Protein AF-A0A955X1J7-F1 (afdb_monomer_lite)

Sequence (773 aa):
MPALRDSQVYYFELGEGRWEGKLSFTILDVRGFLRAKISPREKALAVLLHALGRLPGKTVMRAEILGAPDEGDGVARVEVSVYRFGMEVSRLRGHYALDEGGHGVRIHITQRYGPHGFPWEDRPGRAVISHAGRRAQYDMKMLGEDFEGHYLVAEDRLHLDARYASAWAEVEEVMTRACPLKPTEPQARARCEALLELARDIEARCRDFDLRQDPRAVFAHVYAYFLRDLAYGLHEQGFEDPDWVVRLGKAFAQRYDAAMQTYGQGGAPWAWCEAIDLMLSGKLTVVDELLISMGVHIGHDLPRALAQVGLTTPDGRSRIADFHRVNLVLERAIDPIQDRLAERYNPIVGVVDRVLGGMDEEIARAGIRSARGRAWYDAELLRHPESGEETAKDIDARVGALCRLLLGRPRRHTLPRRLFRRAVRTLRRHPRHAAAAEAFYSRCADGAHNLTVPAWAQAALGAHTRRAANASRLLQDNLRHFLQNRPLDSLLTPGDVRRLGAAVDGEGWWANLPRAAEERPDTKVTLAALVADLPEPIRSEGLRALGVREGAALRAVDVQEALVEVLRRGFDAARARLSTAVDALDAAGLPAGAVLTILDDPNGGYDPDTRVFTAKAAAVFDVDLEAVRWMLSPDRWDDAITPVEETHWVDAPVNGGGVFYERVNLFYPYLTHHPLALENLLFGRVVHEADQARTEYALKRSLDDVLDVDEGYLLARTLAPGKTVVVLEKRLRVYRNPTLYTLLRCNPDGLSFMLAQWLQDAALTHPGGAQSS

Secondary structure (DSSP, 8-state):
-PPPPHHHIIIIIIS-EEEEEEEEEEE--HHHHHHS---HHHHHHHHHHHHHHHSSS-EEEEEEEEEETTSTT-EEEEEEEEEETTEEEEEEEEEEEEPTTSSEEEEEEEEEESSTTSPEEEEEEEEEEETTTTEEEEEEEETTEEEEEEEEE-TTSSEEEEEEE-SSEEEEEEEEESSPPPPSSHHHHHHHHHHHHHHHHHHHHHHHHHHTT-THHHHHHHHHHHHHHHHHHHHHTT-S-HHHHHHHHHHHHHHHHHHHHHTTTT-S-HHHHHHHHHHHTT-S-HHHHHHHHHHHIIIIIHHHHHHHH-SB-TTS-B-HHHHHHHHHHHHTTHHHHHHHHHHHT-TTHHHHHHHHTHHHHHHHHHHHHHHHHHHHHHHHHHHSTTTHHHHHHHHHHHHHHHHHHHT---S---HHHHHHHHHHHHT-------THHHHHHHHHH------PPPHHHHHHHHSTTTTTSSHHHHHHHHHHHHTSS--S-----HHHHHHHHHHS-STTTTTTHHHHHHH-GGGHHHHHHHHHTSPTTHHHHHHHHHT--HHHHHHHHHHHHHHHHHHHH-HHHHHHHHHHHHHHHHTTT--TTS-------TT-EE-TTT--EEEEEEEEESS-GGGGHHHH-GGGHHHH-TTEEEEEEEE-SSSS-EEEEEEEETTTTT-SS---EEEEEEEEEEEE-SSEEEEEEEEEEESSS-EEEEEEEEEEEEEETTEEEEEEEEEEEESS-HHHHHHHHH-TTHHHHHHHHHHHHHHHS-TTGGG--

Radius of gyration: 32.77 Å; chains: 1; bounding box: 76×76×95 Å

Structure (mmCIF, N/CA/C/O backbone):
data_AF-A0A955X1J7-F1
#
_entry.id   AF-A0A955X1J7-F1
#
loop_
_atom_site.group_PDB
_atom_site.id
_atom_site.type_symbol
_atom_site.label_atom_id
_atom_site.label_alt_id
_atom_site.label_comp_id
_atom_site.label_asym_id
_atom_site.label_entity_id
_atom_site.label_seq_id
_atom_site.pdbx_PDB_ins_code
_atom_site.Cartn_x
_atom_site.Cartn_y
_atom_site.Cartn_z
_atom_site.occupancy
_atom_site.B_iso_or_equiv
_atom_site.auth_seq_id
_atom_site.auth_comp_id
_atom_site.auth_asym_id
_atom_site.auth_atom_id
_atom_site.pdbx_PDB_model_num
ATOM 1 N N . MET A 1 1 ? 11.986 -32.302 -9.776 1.00 39.62 1 MET A N 1
ATOM 2 C CA . MET A 1 1 ? 11.755 -31.426 -10.943 1.00 39.62 1 MET A CA 1
ATOM 3 C C . MET A 1 1 ? 12.854 -31.689 -11.960 1.00 39.62 1 MET A C 1
ATOM 5 O O . MET A 1 1 ? 13.964 -31.966 -11.511 1.00 39.62 1 MET A O 1
ATOM 9 N N . PRO A 1 2 ? 12.573 -31.681 -13.275 1.00 52.84 2 PRO A N 1
ATOM 10 C CA . PRO A 1 2 ? 13.631 -31.723 -14.283 1.00 52.84 2 PRO A CA 1
ATOM 11 C C . PRO A 1 2 ? 14.596 -30.547 -14.075 1.00 52.84 2 PRO A C 1
ATOM 13 O O . PRO A 1 2 ? 14.189 -29.497 -13.575 1.00 52.84 2 PRO A O 1
ATOM 16 N N . ALA A 1 3 ? 15.874 -30.742 -14.405 1.00 71.62 3 ALA A N 1
ATOM 17 C CA . ALA A 1 3 ? 16.858 -29.667 -14.351 1.00 71.62 3 ALA A CA 1
ATOM 18 C C . ALA A 1 3 ? 16.418 -28.535 -15.291 1.00 71.62 3 ALA A C 1
ATOM 20 O O . ALA A 1 3 ? 16.021 -28.799 -16.428 1.00 71.62 3 ALA A O 1
ATOM 21 N N . LEU A 1 4 ? 16.453 -27.294 -14.803 1.00 78.62 4 LEU A N 1
ATOM 22 C CA . LEU A 1 4 ? 16.118 -26.135 -15.624 1.00 78.62 4 LEU A CA 1
ATOM 23 C C . LEU A 1 4 ? 17.122 -26.002 -16.768 1.00 78.62 4 LEU A C 1
ATOM 25 O O . LEU A 1 4 ? 18.322 -26.212 -16.590 1.00 78.62 4 LEU A O 1
ATOM 29 N N . ARG A 1 5 ? 16.608 -25.638 -17.941 1.00 89.75 5 ARG A N 1
ATOM 30 C CA . ARG A 1 5 ? 17.411 -25.358 -19.135 1.00 89.75 5 ARG A CA 1
ATOM 31 C C . ARG A 1 5 ? 18.196 -24.054 -18.955 1.00 89.75 5 ARG A C 1
ATOM 33 O O . ARG A 1 5 ? 17.745 -23.179 -18.222 1.00 89.75 5 ARG A O 1
ATOM 40 N N . ASP A 1 6 ? 19.310 -23.872 -19.663 1.00 90.19 6 ASP A N 1
ATOM 41 C CA . ASP A 1 6 ? 20.174 -22.682 -19.536 1.00 90.19 6 ASP A CA 1
ATOM 42 C C . ASP A 1 6 ? 19.399 -21.357 -19.653 1.00 90.19 6 ASP A C 1
ATOM 44 O O . ASP A 1 6 ? 19.567 -20.457 -18.832 1.00 90.19 6 ASP A O 1
ATOM 48 N N . SER A 1 7 ? 18.501 -21.242 -20.633 1.00 90.88 7 SER A N 1
ATOM 49 C CA . SER A 1 7 ? 17.636 -20.066 -20.812 1.00 90.88 7 SER A CA 1
ATOM 50 C C . SER A 1 7 ? 16.660 -19.845 -19.655 1.00 90.88 7 SER A C 1
ATOM 52 O O . SER A 1 7 ? 16.414 -18.704 -19.264 1.00 90.88 7 SER A O 1
ATOM 54 N N . GLN A 1 8 ? 16.151 -20.921 -19.056 1.00 90.12 8 GLN A N 1
ATOM 55 C CA . GLN A 1 8 ? 15.280 -20.851 -17.884 1.00 90.12 8 GLN A CA 1
ATOM 56 C C . GLN A 1 8 ? 16.072 -20.456 -16.636 1.00 90.12 8 GLN A C 1
ATOM 58 O O . GLN A 1 8 ? 15.604 -19.629 -15.862 1.00 90.12 8 GLN A O 1
ATOM 63 N N . VAL A 1 9 ? 17.292 -20.973 -16.462 1.00 89.81 9 VAL A N 1
ATOM 64 C CA . VAL A 1 9 ? 18.199 -20.531 -15.392 1.00 89.81 9 VAL A CA 1
ATOM 65 C C . VAL A 1 9 ? 18.497 -19.039 -15.546 1.00 89.81 9 VAL A C 1
ATOM 67 O O . VAL A 1 9 ? 18.344 -18.284 -14.584 1.00 89.81 9 VAL A O 1
ATOM 70 N N . TYR A 1 10 ? 18.826 -18.588 -16.762 1.00 90.81 10 TYR A N 1
ATOM 71 C CA . TYR A 1 10 ? 19.111 -17.180 -17.032 1.00 90.81 10 TYR A CA 1
ATOM 72 C C . TYR A 1 10 ? 17.922 -16.281 -16.698 1.00 90.81 10 TYR A C 1
ATOM 74 O O . TYR A 1 10 ? 18.112 -15.308 -15.984 1.00 90.81 10 TYR A O 1
ATOM 82 N N . TYR A 1 11 ? 16.698 -16.574 -17.151 1.00 90.38 11 TYR A N 1
ATOM 83 C CA . TYR A 1 11 ? 15.575 -15.650 -16.935 1.00 90.38 11 TYR A CA 1
ATOM 84 C C . TYR A 1 11 ? 14.778 -15.870 -15.649 1.00 90.38 11 TYR A C 1
ATOM 86 O O . TYR A 1 11 ? 14.197 -14.900 -15.176 1.00 90.38 11 TYR A O 1
ATOM 94 N N . PHE A 1 12 ? 14.725 -17.079 -15.081 1.00 87.25 12 PHE A N 1
ATOM 95 C CA . PHE A 1 12 ? 13.838 -17.410 -13.947 1.00 87.25 12 PHE A CA 1
ATOM 96 C C . PHE A 1 12 ? 14.570 -17.582 -12.611 1.00 87.25 12 PHE A C 1
ATOM 98 O O . PHE A 1 12 ? 13.942 -17.502 -11.553 1.00 87.25 12 PHE A O 1
ATOM 105 N N . GLU A 1 13 ? 15.886 -17.815 -12.635 1.00 84.44 13 GLU A N 1
ATOM 106 C CA . GLU A 1 13 ? 16.699 -17.912 -11.414 1.00 84.44 13 GLU A CA 1
ATOM 107 C C . GLU A 1 13 ? 17.696 -16.762 -11.283 1.00 84.44 13 GLU A C 1
ATOM 109 O O . GLU A 1 13 ? 17.819 -16.170 -10.211 1.00 84.44 13 GLU A O 1
ATOM 114 N N . LEU A 1 14 ? 18.414 -16.446 -12.364 1.00 87.31 14 LEU A N 1
ATOM 115 C CA . LEU A 1 14 ? 19.487 -15.456 -12.349 1.00 87.31 14 LEU A CA 1
ATOM 116 C C . LEU A 1 14 ? 19.033 -14.070 -12.785 1.00 87.31 14 LEU A C 1
ATOM 118 O O . LEU A 1 14 ? 19.571 -13.092 -12.297 1.00 87.31 14 LEU A O 1
ATOM 122 N N . GLY A 1 15 ? 18.078 -13.953 -13.694 1.00 86.62 15 GLY A N 1
ATOM 123 C CA . GLY A 1 15 ? 17.659 -12.681 -14.279 1.00 86.62 15 GLY A CA 1
ATOM 124 C C . GLY A 1 15 ? 16.410 -12.115 -13.623 1.00 86.62 15 GLY A C 1
ATOM 125 O O . GLY A 1 15 ? 16.312 -10.900 -13.475 1.00 86.62 15 GLY A O 1
ATOM 126 N N . GLU A 1 16 ? 15.477 -12.973 -13.198 1.00 86.88 16 GLU A N 1
ATOM 127 C CA . GLU A 1 16 ? 14.191 -12.542 -12.647 1.00 86.88 16 GLU A CA 1
ATOM 128 C C . GLU A 1 16 ? 14.372 -11.581 -11.472 1.00 86.88 16 GLU A C 1
ATOM 130 O O . GLU A 1 16 ? 15.171 -11.826 -10.566 1.00 86.88 16 GLU A O 1
ATOM 135 N N . GLY A 1 17 ? 13.615 -10.489 -11.492 1.00 84.00 17 GLY A N 1
ATOM 136 C CA . GLY A 1 17 ? 13.665 -9.440 -10.490 1.00 84.00 17 GLY A CA 1
ATOM 137 C C . GLY A 1 17 ? 13.997 -8.076 -11.083 1.00 84.00 17 GLY A C 1
ATOM 138 O O . GLY A 1 17 ? 13.876 -7.827 -12.285 1.00 84.00 17 GLY A O 1
ATOM 139 N N . ARG A 1 18 ? 14.375 -7.161 -10.192 1.00 86.56 18 ARG A N 1
ATOM 140 C CA . ARG A 1 18 ? 14.604 -5.751 -10.507 1.00 86.56 18 ARG A CA 1
ATOM 141 C C . ARG A 1 18 ? 16.084 -5.430 -10.502 1.00 86.56 18 ARG A C 1
ATOM 143 O O . ARG A 1 18 ? 16.823 -5.906 -9.642 1.00 86.56 18 ARG A O 1
ATOM 150 N N . TRP A 1 19 ? 16.474 -4.562 -11.418 1.00 90.19 19 TRP A N 1
ATOM 151 C CA . TRP A 1 19 ? 17.849 -4.154 -11.636 1.00 90.19 19 TRP A CA 1
ATOM 152 C C . TRP A 1 19 ? 17.915 -2.643 -11.805 1.00 90.19 19 TRP A C 1
ATOM 154 O O . TRP A 1 19 ? 17.087 -2.043 -12.492 1.00 90.19 19 TRP A O 1
ATOM 164 N N . GLU A 1 20 ? 18.920 -2.027 -11.202 1.00 91.50 20 GLU A N 1
ATOM 165 C CA . GLU A 1 20 ? 19.207 -0.607 -11.344 1.00 91.50 20 GLU A CA 1
ATOM 166 C C . GLU A 1 20 ? 20.674 -0.417 -11.707 1.00 91.50 20 GLU A C 1
ATOM 168 O O . GLU A 1 20 ? 21.547 -1.128 -11.217 1.00 91.50 20 GLU A O 1
ATOM 173 N N . GLY A 1 21 ? 20.957 0.518 -12.603 1.00 90.75 21 GLY A N 1
ATOM 174 C CA . GLY A 1 21 ? 22.282 0.640 -13.175 1.00 90.75 21 GLY A CA 1
ATOM 175 C C . GLY A 1 21 ? 22.510 1.911 -13.964 1.00 90.75 21 GLY A C 1
ATOM 176 O O . GLY A 1 21 ? 21.756 2.886 -13.890 1.00 90.75 21 GLY A O 1
ATOM 177 N N . LYS A 1 22 ? 23.586 1.887 -14.741 1.00 88.81 22 LYS A N 1
ATOM 178 C CA . LYS A 1 22 ? 23.974 2.963 -15.650 1.00 88.81 22 LYS A CA 1
ATOM 179 C C . LYS A 1 22 ? 24.057 2.418 -17.064 1.00 88.81 22 LYS A C 1
ATOM 181 O O . LYS A 1 22 ? 24.477 1.285 -17.267 1.00 88.81 22 LYS A O 1
ATOM 186 N N . LEU A 1 23 ? 23.709 3.277 -18.014 1.00 87.94 23 LEU A N 1
ATOM 187 C CA . LEU A 1 23 ? 23.855 3.027 -19.440 1.00 87.94 23 LEU A CA 1
ATOM 188 C C . LEU A 1 23 ? 24.768 4.094 -20.041 1.00 87.94 23 LEU A C 1
ATOM 190 O O . LEU A 1 23 ? 24.578 5.292 -19.793 1.00 87.94 23 LEU A O 1
ATOM 194 N N . SER A 1 24 ? 25.739 3.659 -20.838 1.00 87.06 24 SER A N 1
ATOM 195 C CA . SER A 1 24 ? 26.607 4.529 -21.626 1.00 87.06 24 SER A CA 1
ATOM 196 C C . SER A 1 24 ? 26.522 4.167 -23.108 1.00 87.06 24 SER A C 1
ATOM 198 O O . SER A 1 24 ? 26.384 3.001 -23.462 1.00 87.06 24 SER A O 1
ATOM 200 N N . PHE A 1 25 ? 26.560 5.178 -23.978 1.00 88.94 25 PHE A N 1
ATOM 201 C CA . PHE A 1 25 ? 26.533 5.004 -25.431 1.00 88.94 25 PHE A CA 1
ATOM 202 C C . PHE A 1 25 ? 27.692 5.782 -26.052 1.00 88.94 25 PHE A C 1
ATOM 204 O O . PHE A 1 25 ? 27.787 7.008 -25.903 1.00 88.94 25 PHE A O 1
ATOM 211 N N . THR A 1 26 ? 28.556 5.091 -26.788 1.00 91.00 26 THR A N 1
ATOM 212 C CA . THR A 1 26 ? 29.781 5.668 -27.339 1.00 91.00 26 THR A CA 1
ATOM 213 C C . THR A 1 26 ? 29.891 5.392 -28.832 1.00 91.00 26 THR A C 1
ATOM 215 O O . THR A 1 26 ? 29.939 4.249 -29.263 1.00 91.00 26 THR A O 1
ATOM 218 N N . ILE A 1 27 ? 29.985 6.452 -29.639 1.00 92.94 27 ILE A N 1
ATOM 219 C CA . ILE A 1 27 ? 30.435 6.361 -31.032 1.00 92.94 27 ILE A CA 1
ATOM 220 C C . ILE A 1 27 ? 31.956 6.186 -31.008 1.00 92.94 27 ILE A C 1
ATOM 222 O O . ILE A 1 27 ? 32.671 7.092 -30.572 1.00 92.94 27 ILE A O 1
ATOM 226 N N . LEU A 1 28 ? 32.427 5.021 -31.452 1.00 92.19 28 LEU A N 1
ATOM 227 C CA . LEU A 1 28 ? 33.843 4.649 -31.491 1.00 92.19 28 LEU A CA 1
ATOM 228 C C . LEU A 1 28 ? 34.497 5.051 -32.820 1.00 92.19 28 LEU A C 1
ATOM 230 O O . LEU A 1 28 ? 35.609 5.576 -32.822 1.00 92.19 28 LEU A O 1
ATOM 234 N N . ASP A 1 29 ? 33.790 4.867 -33.942 1.00 92.62 29 ASP A N 1
ATOM 235 C CA . ASP A 1 29 ? 34.255 5.261 -35.277 1.00 92.62 29 ASP A CA 1
ATOM 236 C C . ASP A 1 29 ? 33.286 6.243 -35.946 1.00 92.62 29 ASP A C 1
ATOM 238 O O . ASP A 1 29 ? 32.254 5.880 -36.513 1.00 92.62 29 ASP A O 1
ATOM 242 N N . VAL A 1 30 ? 33.666 7.522 -35.945 1.00 91.62 30 VAL A N 1
ATOM 243 C CA . VAL A 1 30 ? 32.892 8.597 -36.580 1.00 91.62 30 VAL A CA 1
ATOM 244 C C . VAL A 1 30 ? 32.798 8.411 -38.099 1.00 91.62 30 VAL A C 1
ATOM 246 O O . VAL A 1 30 ? 31.776 8.752 -38.695 1.00 91.62 30 VAL A O 1
ATOM 249 N N . ARG A 1 31 ? 33.832 7.868 -38.761 1.00 91.25 31 ARG A N 1
ATOM 250 C CA . ARG A 1 31 ? 33.811 7.677 -40.222 1.00 91.25 31 ARG A CA 1
ATOM 251 C C . ARG A 1 31 ? 32.874 6.535 -40.603 1.00 91.25 31 ARG A C 1
ATOM 253 O O . ARG A 1 31 ? 32.094 6.698 -41.544 1.00 91.25 31 ARG A O 1
ATOM 260 N N . GLY A 1 32 ? 32.926 5.426 -39.868 1.00 89.56 32 GLY A N 1
ATOM 261 C CA . GLY A 1 32 ? 31.977 4.319 -39.963 1.00 89.56 32 GLY A CA 1
ATOM 262 C C . GLY A 1 32 ? 30.541 4.782 -39.728 1.00 89.56 32 GLY A C 1
ATOM 263 O O . GLY A 1 32 ? 29.688 4.576 -40.589 1.00 89.56 32 GLY A O 1
ATOM 264 N N . PHE A 1 33 ? 30.299 5.535 -38.652 1.00 92.88 33 PHE A N 1
ATOM 265 C CA . PHE A 1 33 ? 28.988 6.108 -38.332 1.00 92.88 33 PHE A CA 1
ATOM 266 C C . PHE A 1 33 ? 28.424 6.999 -39.452 1.00 92.88 33 PHE A C 1
ATOM 268 O O . PHE A 1 33 ? 27.260 6.878 -39.843 1.00 92.88 33 PHE A O 1
ATOM 275 N N . LEU A 1 34 ? 29.242 7.887 -40.026 1.00 89.12 34 LEU A N 1
ATOM 276 C CA . LEU A 1 34 ? 28.795 8.756 -41.118 1.00 89.12 34 LEU A CA 1
ATOM 277 C C . LEU A 1 34 ? 28.423 7.958 -42.378 1.00 89.12 34 LEU A C 1
ATOM 279 O O . LEU A 1 34 ? 27.470 8.335 -43.067 1.00 89.12 34 LEU A O 1
ATOM 283 N N . ARG A 1 35 ? 29.125 6.850 -42.651 1.00 91.38 35 ARG A N 1
ATOM 284 C CA . ARG A 1 35 ? 28.871 5.943 -43.786 1.00 91.38 35 ARG A CA 1
ATOM 285 C C . ARG A 1 35 ? 27.749 4.934 -43.537 1.00 91.38 35 ARG A C 1
ATOM 287 O O . ARG A 1 35 ? 27.245 4.374 -44.510 1.00 91.38 35 ARG A O 1
ATOM 294 N N . ALA A 1 36 ? 27.355 4.716 -42.282 1.00 89.88 36 ALA A N 1
ATOM 295 C CA . ALA A 1 36 ? 26.291 3.790 -41.920 1.00 89.88 36 ALA A CA 1
ATOM 296 C C . ALA A 1 36 ? 24.996 4.122 -42.678 1.00 89.88 36 ALA A C 1
ATOM 298 O O . ALA A 1 36 ? 24.595 5.294 -42.789 1.00 89.88 36 ALA A O 1
ATOM 299 N N . LYS A 1 37 ? 24.345 3.080 -43.211 1.00 89.19 37 LYS A N 1
ATOM 300 C CA . LYS A 1 37 ? 23.103 3.166 -44.001 1.00 89.19 37 LYS A CA 1
ATOM 301 C C . LYS A 1 37 ? 21.868 3.244 -43.096 1.00 89.19 37 LYS A C 1
ATOM 303 O O . LYS A 1 37 ? 20.881 2.554 -43.319 1.00 89.19 37 LYS A O 1
ATOM 308 N N . ILE A 1 38 ? 21.945 4.104 -42.087 1.00 86.56 38 ILE A N 1
ATOM 309 C CA . ILE A 1 38 ? 20.880 4.371 -41.119 1.00 86.56 38 ILE A CA 1
ATOM 310 C C . ILE A 1 38 ? 20.239 5.731 -41.411 1.00 86.56 38 ILE A C 1
ATOM 312 O O . ILE A 1 38 ? 20.857 6.619 -42.015 1.00 86.56 38 ILE A O 1
ATOM 316 N N . SER A 1 39 ? 18.984 5.898 -41.011 1.00 85.00 39 SER A N 1
ATOM 317 C CA . SER A 1 39 ? 18.189 7.088 -41.304 1.00 85.00 39 SER A CA 1
ATOM 318 C C . SER A 1 39 ? 18.757 8.354 -40.637 1.00 85.00 39 SER A C 1
ATOM 320 O O . SER A 1 39 ? 19.413 8.279 -39.594 1.00 85.00 39 SER A O 1
ATOM 322 N N . PRO A 1 40 ? 18.469 9.560 -41.167 1.00 84.69 40 PRO A N 1
ATOM 323 C CA . PRO A 1 40 ? 18.878 10.813 -40.526 1.00 84.69 40 PRO A CA 1
ATOM 324 C C . PRO A 1 40 ? 18.380 10.946 -39.080 1.00 84.69 40 PRO A C 1
ATOM 326 O O . PRO A 1 40 ? 19.080 11.494 -38.229 1.00 84.69 40 PRO A O 1
ATOM 329 N N . ARG A 1 41 ? 17.188 10.405 -38.791 1.00 82.00 41 ARG A N 1
ATOM 330 C CA . ARG A 1 41 ? 16.612 10.354 -37.442 1.00 82.00 41 ARG A CA 1
ATOM 331 C C . ARG A 1 41 ? 17.463 9.497 -36.503 1.00 82.00 41 ARG A C 1
ATOM 333 O O . ARG A 1 41 ? 17.752 9.934 -35.393 1.00 82.00 41 ARG A O 1
ATOM 340 N N . GLU A 1 42 ? 17.886 8.316 -36.946 1.00 84.75 42 GLU A N 1
ATOM 341 C CA . GLU A 1 42 ? 18.757 7.425 -36.166 1.00 84.75 42 GLU A CA 1
ATOM 342 C C . GLU A 1 42 ? 20.142 8.036 -35.951 1.00 84.75 42 GLU A C 1
ATOM 344 O O . GLU A 1 42 ? 20.658 7.980 -34.837 1.00 84.75 42 GLU A O 1
ATOM 349 N N . LYS A 1 43 ? 20.705 8.718 -36.960 1.00 88.19 43 LYS A N 1
ATOM 350 C CA . LYS A 1 43 ? 21.965 9.465 -36.801 1.00 88.19 43 LYS A CA 1
ATOM 351 C C . LYS A 1 43 ? 21.845 10.564 -35.746 1.00 88.19 43 LYS A C 1
ATOM 353 O O . LYS A 1 43 ? 22.702 10.671 -34.872 1.00 88.19 43 LYS A O 1
ATOM 358 N N . ALA A 1 44 ? 20.776 11.359 -35.792 1.00 84.94 44 ALA A N 1
ATOM 359 C CA . ALA A 1 44 ? 20.537 12.402 -34.797 1.00 84.94 44 ALA A CA 1
ATOM 360 C C . ALA A 1 44 ? 20.397 11.818 -33.380 1.00 84.94 44 ALA A C 1
ATOM 362 O O . ALA A 1 44 ? 20.971 12.349 -32.431 1.00 84.94 44 ALA A O 1
ATOM 363 N N . LEU A 1 45 ? 19.684 10.696 -33.245 1.00 82.81 45 LEU A N 1
ATOM 364 C CA . LEU A 1 45 ? 19.511 10.002 -31.974 1.00 82.81 45 LEU A CA 1
ATOM 365 C C . LEU A 1 45 ? 20.828 9.412 -31.442 1.00 82.81 45 LEU A C 1
ATOM 367 O O . LEU A 1 45 ? 21.116 9.570 -30.259 1.00 82.81 45 LEU A O 1
ATOM 371 N N . ALA A 1 46 ? 21.653 8.802 -32.297 1.00 86.75 46 ALA A N 1
ATOM 372 C CA . ALA A 1 46 ? 22.973 8.289 -31.925 1.00 86.75 46 ALA A CA 1
ATOM 373 C C . ALA A 1 46 ? 23.888 9.405 -31.396 1.00 86.75 46 ALA A C 1
ATOM 375 O O . ALA A 1 46 ? 24.516 9.258 -30.349 1.00 86.75 46 ALA A O 1
ATOM 376 N N . VAL A 1 47 ? 23.921 10.554 -32.084 1.00 88.94 47 VAL A N 1
ATOM 377 C CA . VAL A 1 47 ? 24.684 11.734 -31.645 1.00 88.94 47 VAL A CA 1
ATOM 378 C C . VAL A 1 47 ? 24.153 12.267 -30.316 1.00 88.94 47 VAL A C 1
ATOM 380 O O . VAL A 1 47 ? 24.947 12.593 -29.435 1.00 88.94 47 VAL A O 1
ATOM 383 N N . LEU A 1 48 ? 22.829 12.324 -30.142 1.00 83.56 48 LEU A N 1
ATOM 384 C CA . LEU A 1 48 ? 22.210 12.754 -28.890 1.00 83.56 48 LEU A CA 1
ATOM 385 C C . LEU A 1 48 ? 22.592 11.829 -27.728 1.00 83.56 48 LEU A C 1
ATOM 387 O O . LEU A 1 48 ? 23.043 12.320 -26.697 1.00 83.56 48 LEU A O 1
ATOM 391 N N . LEU A 1 49 ? 22.451 10.511 -27.889 1.00 82.88 49 LEU A N 1
ATOM 392 C CA . LEU A 1 49 ? 22.817 9.528 -26.862 1.00 82.88 49 LEU A CA 1
ATOM 393 C C . LEU A 1 49 ? 24.308 9.618 -26.513 1.00 82.88 49 LEU A C 1
ATOM 395 O O . LEU A 1 49 ? 24.668 9.636 -25.336 1.00 82.88 49 LEU A O 1
ATOM 399 N N . HIS A 1 50 ? 25.162 9.781 -27.525 1.00 88.00 50 HIS A N 1
ATOM 400 C CA . HIS A 1 50 ? 26.598 9.969 -27.347 1.00 88.00 50 HIS A CA 1
ATOM 401 C C . HIS A 1 50 ? 26.950 11.252 -26.583 1.00 88.00 50 HIS A C 1
ATOM 403 O O . HIS A 1 50 ? 27.795 11.242 -25.687 1.00 88.00 50 HIS A O 1
ATOM 409 N N . ALA A 1 51 ? 26.289 12.366 -26.906 1.00 83.75 51 ALA A N 1
ATOM 410 C CA . ALA A 1 51 ? 26.473 13.634 -26.208 1.00 83.75 51 ALA A CA 1
ATOM 411 C C . ALA A 1 51 ? 25.967 13.559 -24.757 1.00 83.75 51 ALA A C 1
ATOM 413 O O . ALA A 1 51 ? 26.665 13.990 -23.839 1.00 83.75 51 ALA A O 1
ATOM 414 N N . LEU A 1 52 ? 24.790 12.961 -24.531 1.00 76.06 52 LEU A N 1
ATOM 415 C CA . LEU A 1 52 ? 24.211 12.770 -23.196 1.00 76.06 52 LEU A CA 1
ATOM 416 C C . LEU A 1 52 ? 25.089 11.897 -22.291 1.00 76.06 52 LEU A C 1
ATOM 418 O O . LEU A 1 52 ? 25.139 12.155 -21.086 1.00 76.06 52 LEU A O 1
ATOM 422 N N . GLY A 1 53 ? 25.789 10.914 -22.867 1.00 74.31 53 GLY A N 1
ATOM 423 C CA . GLY A 1 53 ? 26.765 10.077 -22.166 1.00 74.31 53 GLY A CA 1
ATOM 424 C C . GLY A 1 53 ? 28.038 10.817 -21.739 1.00 74.31 53 GLY A C 1
ATOM 425 O O . GLY A 1 53 ? 28.682 10.402 -20.782 1.00 74.31 53 GLY A O 1
ATOM 426 N N . ARG A 1 54 ? 28.392 11.933 -22.398 1.00 78.12 54 ARG A N 1
ATOM 427 C CA . ARG A 1 54 ? 29.570 12.754 -22.052 1.00 78.12 54 ARG A CA 1
ATOM 428 C C . ARG A 1 54 ? 29.285 13.914 -21.103 1.00 78.12 54 ARG A C 1
ATOM 430 O O . ARG A 1 54 ? 30.216 14.466 -20.522 1.00 78.12 54 ARG A O 1
ATOM 437 N N . LEU A 1 55 ? 28.025 14.318 -20.960 1.00 76.00 55 LEU A N 1
ATOM 438 C CA . LEU A 1 55 ? 27.651 15.386 -20.036 1.00 76.00 55 LEU A CA 1
ATOM 439 C C . LEU A 1 55 ? 27.734 14.903 -18.578 1.00 76.00 55 LEU A C 1
ATOM 441 O O . LEU A 1 55 ? 27.297 13.786 -18.294 1.00 76.00 55 LEU A O 1
ATOM 445 N N . PRO A 1 56 ? 28.195 15.742 -17.631 1.00 63.12 56 PRO A N 1
ATOM 446 C CA . PRO A 1 56 ? 28.202 15.395 -16.212 1.00 63.12 56 PRO A CA 1
ATOM 447 C C . PRO A 1 56 ? 26.780 15.163 -15.671 1.00 63.12 56 PRO A C 1
ATOM 449 O O . PRO A 1 56 ? 25.814 15.821 -16.064 1.00 63.12 56 PRO A O 1
ATOM 452 N N . GLY A 1 57 ? 26.626 14.179 -14.783 1.00 62.69 57 GLY A N 1
ATOM 453 C CA . GLY A 1 57 ? 25.361 13.804 -14.136 1.00 62.69 57 GLY A CA 1
ATOM 454 C C . GLY A 1 57 ? 25.012 12.319 -14.295 1.00 62.69 57 GLY A C 1
ATOM 455 O O . GLY A 1 57 ? 25.583 11.619 -15.124 1.00 62.69 57 GLY A O 1
ATOM 456 N N . LYS A 1 58 ? 24.073 11.825 -13.479 1.00 69.56 58 LYS A N 1
ATOM 457 C CA . LYS A 1 58 ? 23.702 10.402 -13.454 1.00 69.56 58 LYS A CA 1
ATOM 458 C C . LYS A 1 58 ? 22.723 10.071 -14.595 1.00 69.56 58 LYS A C 1
ATOM 460 O O . LYS A 1 58 ? 21.669 10.703 -14.706 1.00 69.56 58 LYS A O 1
ATOM 465 N N . THR A 1 59 ? 23.083 9.106 -15.442 1.00 82.44 59 THR A N 1
ATOM 466 C CA . THR A 1 59 ? 22.137 8.331 -16.263 1.00 82.44 59 THR A CA 1
ATOM 467 C C . THR A 1 59 ? 21.712 7.134 -15.429 1.00 82.44 59 THR A C 1
ATOM 469 O O . THR A 1 59 ? 22.578 6.376 -14.996 1.00 82.44 59 THR A O 1
ATOM 472 N N . VAL A 1 60 ? 20.414 6.992 -15.181 1.00 86.19 60 VAL A N 1
ATOM 473 C CA . VAL A 1 60 ? 19.862 5.893 -14.380 1.00 86.19 60 VAL A CA 1
ATOM 474 C C . VAL A 1 60 ? 19.087 4.973 -15.305 1.00 86.19 60 VAL A C 1
ATOM 476 O O . VAL A 1 60 ? 18.206 5.421 -16.037 1.00 86.19 60 VAL A O 1
ATOM 479 N N . MET A 1 61 ? 19.425 3.695 -15.279 1.00 87.88 61 MET A N 1
ATOM 480 C CA . MET A 1 61 ? 18.728 2.636 -15.989 1.00 87.88 61 MET A CA 1
ATOM 481 C C . MET A 1 61 ? 18.017 1.764 -14.961 1.00 87.88 61 MET A C 1
ATOM 483 O O . MET A 1 61 ? 18.647 1.285 -14.024 1.00 87.88 61 MET A O 1
ATOM 487 N N . ARG A 1 62 ? 16.713 1.562 -15.135 1.00 89.38 62 ARG A N 1
ATOM 488 C CA . ARG A 1 62 ? 15.899 0.643 -14.333 1.00 89.38 62 ARG A CA 1
ATOM 489 C C . ARG A 1 62 ? 15.399 -0.462 -15.253 1.00 89.38 62 ARG A C 1
ATOM 491 O O . ARG A 1 62 ? 14.822 -0.151 -16.295 1.00 89.38 62 ARG A O 1
ATOM 498 N N . ALA A 1 63 ? 15.614 -1.719 -14.884 1.00 88.94 63 ALA A N 1
ATOM 499 C CA . ALA A 1 63 ? 15.083 -2.872 -15.598 1.00 88.94 63 ALA A CA 1
ATOM 500 C C . ALA A 1 63 ? 14.295 -3.789 -14.663 1.00 88.94 63 ALA A C 1
ATOM 502 O O . ALA A 1 63 ? 14.645 -3.981 -13.498 1.00 88.94 63 ALA A O 1
ATOM 503 N N . GLU A 1 64 ? 13.234 -4.376 -15.195 1.00 86.69 64 GLU A N 1
ATOM 504 C CA . GLU A 1 64 ? 12.430 -5.388 -14.526 1.00 86.69 64 GLU A CA 1
ATOM 505 C C . GLU A 1 64 ? 12.286 -6.587 -15.459 1.00 86.69 64 GLU A C 1
ATOM 507 O O . GLU A 1 64 ? 11.828 -6.448 -16.595 1.00 86.69 64 GLU A O 1
ATOM 512 N N . ILE A 1 65 ? 12.717 -7.752 -14.976 1.00 88.69 65 ILE A N 1
ATOM 513 C CA . ILE A 1 65 ? 12.633 -9.031 -15.677 1.00 88.69 65 ILE A CA 1
ATOM 514 C C . ILE A 1 65 ? 11.632 -9.893 -14.922 1.00 88.69 65 ILE A C 1
ATOM 516 O O . ILE A 1 65 ? 11.821 -10.184 -13.741 1.00 88.69 65 ILE A O 1
ATOM 520 N N . LEU A 1 66 ? 10.575 -10.309 -15.609 1.00 84.12 66 LEU A N 1
ATOM 521 C CA . LEU A 1 66 ? 9.510 -11.135 -15.055 1.00 84.12 66 LEU A CA 1
ATOM 522 C C . LEU A 1 66 ? 9.458 -12.460 -15.802 1.00 84.12 66 LEU A C 1
ATOM 524 O O . LEU A 1 66 ? 9.233 -12.480 -17.016 1.00 84.12 66 LEU A O 1
ATOM 528 N N . GLY A 1 67 ? 9.656 -13.554 -15.073 1.00 84.81 67 GLY A N 1
ATOM 529 C CA . GLY A 1 67 ? 9.529 -14.900 -15.602 1.00 84.81 67 GLY A CA 1
ATOM 530 C C . GLY A 1 67 ? 8.075 -15.360 -15.626 1.00 84.81 67 GLY A C 1
ATOM 531 O O . GLY A 1 67 ? 7.275 -15.018 -14.762 1.00 84.81 67 GLY A O 1
ATOM 532 N N . ALA A 1 68 ? 7.722 -16.154 -16.626 1.00 81.44 68 ALA A N 1
ATOM 533 C CA . ALA A 1 68 ? 6.471 -16.890 -16.725 1.00 81.44 68 ALA A CA 1
ATOM 534 C C . ALA A 1 68 ? 6.794 -18.308 -17.225 1.00 81.44 68 ALA A C 1
ATOM 536 O O . ALA A 1 68 ? 6.619 -18.599 -18.410 1.00 81.44 68 ALA A O 1
ATOM 537 N N . PRO A 1 69 ? 7.334 -19.176 -16.346 1.00 83.00 69 PRO A N 1
ATOM 538 C CA . PRO A 1 69 ? 7.741 -20.535 -16.711 1.00 83.00 69 PRO A CA 1
ATOM 539 C C . PRO A 1 69 ? 6.589 -21.401 -17.231 1.00 83.00 69 PRO A C 1
ATOM 541 O O . PRO A 1 69 ? 6.833 -22.295 -18.031 1.00 83.00 69 PRO A O 1
ATOM 544 N N . ASP A 1 70 ? 5.355 -21.112 -16.814 1.00 77.62 70 ASP A N 1
ATOM 545 C CA . ASP A 1 70 ? 4.169 -21.912 -17.148 1.00 77.62 70 ASP A CA 1
ATOM 546 C C . ASP A 1 70 ? 3.540 -21.538 -18.508 1.00 77.62 70 ASP A C 1
ATOM 548 O O . ASP A 1 70 ? 2.581 -22.167 -18.952 1.00 77.62 70 ASP A O 1
ATOM 552 N N . GLU A 1 71 ? 4.056 -20.506 -19.183 1.00 77.50 71 GLU A N 1
ATOM 553 C CA . GLU A 1 71 ? 3.578 -20.073 -20.498 1.00 77.50 71 GLU A CA 1
ATOM 554 C C . GLU A 1 71 ? 4.422 -20.708 -21.619 1.00 77.50 71 GLU A C 1
ATOM 556 O O . GLU A 1 71 ? 5.529 -20.254 -21.916 1.00 77.50 71 GLU A O 1
ATOM 561 N N . GLY A 1 72 ? 3.892 -21.752 -22.267 1.00 78.12 72 GLY A N 1
ATOM 562 C CA . GLY A 1 72 ? 4.602 -22.481 -23.327 1.00 78.12 72 GLY A CA 1
ATOM 563 C C . GLY A 1 72 ? 5.877 -23.152 -22.801 1.00 78.12 72 GLY A C 1
ATOM 564 O O . GLY A 1 72 ? 5.844 -23.828 -21.780 1.00 78.12 72 GLY A O 1
ATOM 565 N N . ASP A 1 73 ? 7.008 -22.936 -23.474 1.00 80.56 73 ASP A N 1
ATOM 566 C CA . ASP A 1 73 ? 8.344 -23.369 -23.021 1.00 80.56 73 ASP A CA 1
ATOM 567 C C . ASP A 1 73 ? 8.977 -22.465 -21.948 1.00 80.56 73 ASP A C 1
ATOM 569 O O . ASP A 1 73 ? 10.102 -22.695 -21.477 1.00 80.56 73 ASP A O 1
ATOM 573 N N . GLY A 1 74 ? 8.249 -21.425 -21.555 1.00 83.88 74 GLY A N 1
ATOM 574 C CA . GLY A 1 74 ? 8.708 -20.348 -20.708 1.00 83.88 74 GLY A CA 1
ATOM 575 C C . GLY A 1 74 ? 8.764 -19.038 -21.482 1.00 83.88 74 GLY A C 1
ATOM 576 O O . GLY A 1 74 ? 9.281 -18.947 -22.599 1.00 83.88 74 GLY A O 1
ATOM 577 N N . VAL A 1 75 ? 8.261 -17.987 -20.846 1.00 87.50 75 VAL A N 1
ATOM 578 C CA . VAL A 1 75 ? 8.314 -16.618 -21.356 1.00 87.50 75 VAL A CA 1
ATOM 579 C C . VAL A 1 75 ? 8.999 -15.729 -20.330 1.00 87.50 75 VAL A C 1
ATOM 581 O O . VAL A 1 75 ? 8.738 -15.841 -19.137 1.00 87.50 75 VAL A O 1
ATOM 584 N N . ALA A 1 76 ? 9.844 -14.808 -20.781 1.00 87.44 76 ALA A N 1
ATOM 585 C CA . ALA A 1 76 ? 10.320 -13.696 -19.972 1.00 87.44 76 ALA A CA 1
ATOM 586 C C . ALA A 1 76 ? 9.832 -12.365 -20.551 1.00 87.44 76 ALA A C 1
ATOM 588 O O . ALA A 1 76 ? 9.792 -12.148 -21.765 1.00 87.44 76 ALA A O 1
ATOM 589 N N . ARG A 1 77 ? 9.435 -11.456 -19.668 1.00 86.62 77 ARG A N 1
ATOM 590 C CA . ARG A 1 77 ? 9.013 -10.098 -20.016 1.00 86.62 77 ARG A CA 1
ATOM 591 C C . ARG A 1 77 ? 10.011 -9.135 -19.415 1.00 86.62 77 ARG A C 1
ATOM 593 O O . ARG A 1 77 ? 10.305 -9.228 -18.229 1.00 86.62 77 ARG A O 1
ATOM 600 N N . VAL A 1 78 ? 10.526 -8.233 -20.237 1.00 86.94 78 VAL A N 1
ATOM 601 C CA . VAL A 1 78 ? 11.569 -7.292 -19.830 1.00 86.94 78 VAL A CA 1
ATOM 602 C C . VAL A 1 78 ? 11.078 -5.880 -20.092 1.00 86.94 78 VAL A C 1
ATOM 604 O O . VAL A 1 78 ? 10.753 -5.538 -21.227 1.00 86.94 78 VAL A O 1
ATOM 607 N N . GLU A 1 79 ? 11.015 -5.045 -19.062 1.00 86.69 79 GLU A N 1
ATOM 608 C CA . GLU A 1 79 ? 10.791 -3.606 -19.214 1.00 86.69 79 GLU A CA 1
ATOM 609 C C . GLU A 1 79 ? 12.048 -2.869 -18.762 1.00 86.69 79 GLU A C 1
ATOM 611 O O . GLU A 1 79 ? 12.566 -3.123 -17.679 1.00 86.69 79 GLU A O 1
ATOM 616 N N . VAL A 1 80 ? 12.554 -1.966 -19.601 1.00 87.25 80 VAL A N 1
ATOM 617 C CA . VAL A 1 80 ? 13.727 -1.139 -19.300 1.00 87.25 80 VAL A CA 1
ATOM 618 C C . VAL A 1 80 ? 13.363 0.319 -19.509 1.00 87.25 80 VAL A C 1
ATOM 620 O O . VAL A 1 80 ? 12.848 0.695 -20.562 1.00 87.25 80 VAL A O 1
ATOM 623 N N . SER A 1 81 ? 13.651 1.158 -18.522 1.00 86.75 81 SER A N 1
ATOM 624 C CA . SER A 1 81 ? 13.496 2.609 -18.613 1.00 86.75 81 SER A CA 1
ATOM 625 C C . SER A 1 81 ? 14.826 3.287 -18.309 1.00 86.75 81 SER A C 1
ATOM 627 O O . SER A 1 81 ? 15.501 2.953 -17.337 1.00 86.75 81 SER A O 1
ATOM 629 N N . VAL A 1 82 ? 15.207 4.244 -19.152 1.00 85.56 82 VAL A N 1
ATOM 630 C CA . VAL A 1 82 ? 16.443 5.017 -19.011 1.00 85.56 82 VAL A CA 1
ATOM 631 C C . VAL A 1 82 ? 16.083 6.472 -18.771 1.00 85.56 82 VAL A C 1
ATOM 633 O O . VAL A 1 82 ? 15.362 7.089 -19.561 1.00 85.56 82 VAL A O 1
ATOM 636 N N . TYR A 1 83 ? 16.631 7.026 -17.697 1.00 82.62 83 TYR A N 1
ATOM 637 C CA . TYR A 1 83 ? 16.391 8.382 -17.238 1.00 82.62 83 TYR A CA 1
ATOM 638 C C . TYR A 1 83 ? 17.679 9.203 -17.254 1.00 82.62 83 TYR A C 1
ATOM 640 O O . TYR A 1 83 ? 18.745 8.753 -16.828 1.00 82.62 83 TYR A O 1
ATOM 648 N N . ARG A 1 84 ? 17.566 10.459 -17.687 1.00 79.25 84 ARG A N 1
ATOM 649 C CA . ARG A 1 84 ? 18.623 11.468 -17.583 1.00 79.25 84 ARG A CA 1
ATOM 650 C C . ARG A 1 84 ? 18.025 12.757 -17.035 1.00 79.25 84 ARG A C 1
ATOM 652 O O . ARG A 1 84 ? 17.037 13.249 -17.569 1.00 79.25 84 ARG A O 1
ATOM 659 N N . PHE A 1 85 ? 18.612 13.294 -15.962 1.00 74.81 85 PHE A N 1
ATOM 660 C CA . PHE A 1 85 ? 18.102 14.490 -15.267 1.00 74.81 85 PHE A CA 1
ATOM 661 C C . PHE A 1 85 ? 16.608 14.382 -14.884 1.00 74.81 85 PHE A C 1
ATOM 663 O O . PHE A 1 85 ? 15.859 15.348 -14.990 1.00 74.81 85 PHE A O 1
ATOM 670 N N . GLY A 1 86 ? 16.155 13.184 -14.495 1.00 70.31 86 GLY A N 1
ATOM 671 C CA . GLY A 1 86 ? 14.751 12.910 -14.154 1.00 70.31 86 GLY A CA 1
ATOM 672 C C . GLY A 1 86 ? 13.793 12.826 -15.350 1.00 70.31 86 GLY A C 1
ATOM 673 O O . GLY A 1 86 ? 12.603 12.592 -15.161 1.00 70.31 86 GLY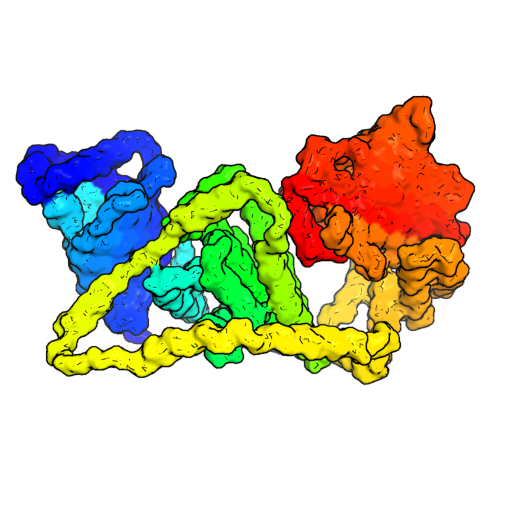 A O 1
ATOM 674 N N . MET A 1 87 ? 14.281 12.989 -16.583 1.00 72.69 87 MET A N 1
ATOM 675 C CA . MET A 1 87 ? 13.492 12.809 -17.800 1.00 72.69 87 MET A CA 1
ATOM 676 C C . MET A 1 87 ? 13.741 11.428 -18.394 1.00 72.69 87 MET A C 1
ATOM 678 O O . MET A 1 87 ? 14.886 11.009 -18.558 1.00 72.69 87 MET A O 1
ATOM 682 N N . GLU A 1 88 ? 12.668 10.735 -18.760 1.00 77.38 88 GLU A N 1
ATOM 683 C CA . GLU A 1 88 ? 12.760 9.464 -19.470 1.00 77.38 88 GLU A CA 1
ATOM 684 C C . GLU A 1 88 ? 13.218 9.692 -20.916 1.00 77.38 88 GLU A C 1
ATOM 686 O O . GLU A 1 88 ? 12.517 10.321 -21.715 1.00 77.38 88 GLU A O 1
ATOM 691 N N . VAL A 1 89 ? 14.404 9.182 -21.245 1.00 79.94 89 VAL A N 1
ATOM 692 C CA . VAL A 1 89 ? 15.030 9.330 -22.568 1.00 79.94 89 VAL A CA 1
ATOM 693 C C . VAL A 1 89 ? 14.863 8.091 -23.441 1.00 79.94 89 VAL A C 1
ATOM 695 O O . VAL A 1 89 ? 14.965 8.192 -24.662 1.00 79.94 89 VAL A O 1
ATOM 698 N N . SER A 1 90 ? 14.590 6.929 -22.850 1.00 83.25 90 SER A N 1
ATOM 699 C CA . SER A 1 90 ? 14.266 5.702 -23.578 1.00 83.25 90 SER A CA 1
ATOM 700 C C . SER A 1 90 ? 13.411 4.787 -22.711 1.00 83.25 90 SER A C 1
ATOM 702 O O . SER A 1 90 ? 13.654 4.669 -21.512 1.00 83.25 90 SER A O 1
ATOM 704 N N . ARG A 1 91 ? 12.443 4.106 -23.327 1.00 85.38 91 ARG A N 1
ATOM 705 C CA . ARG A 1 91 ? 11.723 2.986 -22.718 1.00 85.38 91 ARG A CA 1
ATOM 706 C C . ARG A 1 91 ? 11.651 1.827 -23.699 1.00 85.38 91 ARG A C 1
ATOM 708 O O . ARG A 1 91 ? 11.301 2.017 -24.861 1.00 85.38 91 ARG A O 1
ATOM 715 N N . LEU A 1 92 ? 11.951 0.639 -23.205 1.00 86.75 92 LEU A N 1
ATOM 716 C CA . LEU A 1 92 ? 11.957 -0.618 -23.929 1.00 86.75 92 LEU A CA 1
ATOM 717 C C . LEU A 1 92 ? 11.022 -1.598 -23.224 1.00 86.75 92 LEU A C 1
ATOM 719 O O . LEU A 1 92 ? 11.013 -1.686 -22.000 1.00 86.75 92 LEU A O 1
ATOM 723 N N . ARG A 1 93 ? 10.239 -2.337 -24.006 1.00 84.12 93 ARG A N 1
ATOM 724 C CA . ARG A 1 93 ? 9.408 -3.450 -23.545 1.00 84.12 93 ARG A CA 1
ATOM 725 C C . ARG A 1 93 ? 9.654 -4.632 -24.449 1.00 84.12 93 ARG A C 1
ATOM 727 O O . ARG A 1 93 ? 9.393 -4.530 -25.644 1.00 84.12 93 ARG A O 1
ATOM 734 N N . GLY A 1 94 ? 10.129 -5.733 -23.898 1.00 83.31 94 GLY A N 1
ATOM 735 C CA . GLY A 1 94 ? 10.428 -6.927 -24.657 1.00 83.31 94 GLY A CA 1
ATOM 736 C C . GLY A 1 94 ? 9.705 -8.162 -24.142 1.00 83.31 94 GLY A C 1
ATOM 737 O O . GLY A 1 94 ? 9.461 -8.327 -22.947 1.00 83.31 94 GLY A O 1
ATOM 738 N N . HIS A 1 95 ? 9.369 -9.026 -25.090 1.00 86.25 95 HIS A N 1
ATOM 739 C CA . HIS A 1 95 ? 8.794 -10.342 -24.887 1.00 86.25 95 HIS A CA 1
ATOM 740 C C . HIS A 1 95 ? 9.773 -11.391 -25.414 1.00 86.25 95 HIS A C 1
ATOM 742 O O . HIS A 1 95 ? 10.144 -11.365 -26.588 1.00 86.25 95 HIS A O 1
ATOM 748 N N . TYR A 1 96 ? 10.188 -12.301 -24.543 1.00 90.06 96 TYR A N 1
ATOM 749 C CA . TYR A 1 96 ? 11.266 -13.252 -24.769 1.00 90.06 96 TYR A CA 1
ATOM 750 C C . TYR A 1 96 ? 10.655 -14.643 -24.646 1.00 90.06 96 TYR A C 1
ATOM 752 O O . TYR A 1 96 ? 10.323 -15.080 -23.550 1.00 90.06 96 TYR A O 1
ATOM 760 N N . ALA A 1 97 ? 10.435 -15.311 -25.773 1.00 88.88 97 ALA A N 1
ATOM 761 C CA . ALA A 1 97 ? 9.946 -16.683 -25.798 1.00 88.88 97 ALA A CA 1
ATOM 762 C C . ALA A 1 97 ? 11.147 -17.631 -25.810 1.00 88.88 97 ALA A C 1
ATOM 764 O O . ALA A 1 97 ? 11.961 -17.571 -26.739 1.00 88.88 97 ALA A O 1
ATOM 765 N N . LEU A 1 98 ? 11.266 -18.464 -24.778 1.00 90.38 98 LEU A N 1
ATOM 766 C CA . LEU A 1 98 ? 12.328 -19.456 -24.653 1.00 90.38 98 LEU A CA 1
ATOM 767 C C . LEU A 1 98 ? 12.021 -20.628 -25.595 1.00 90.38 98 LEU A C 1
ATOM 769 O O . LEU A 1 98 ? 10.856 -20.921 -25.864 1.00 90.38 98 LEU A O 1
ATOM 773 N N . ASP A 1 99 ? 13.053 -21.251 -26.157 1.00 87.25 99 ASP A N 1
ATOM 774 C CA . ASP A 1 99 ? 12.892 -22.393 -27.055 1.00 87.25 99 ASP A CA 1
ATOM 775 C C . ASP A 1 99 ? 12.878 -23.744 -26.323 1.00 87.25 99 ASP A C 1
ATOM 777 O O . ASP A 1 99 ? 13.337 -23.881 -25.186 1.00 87.25 99 ASP A O 1
ATOM 781 N N . GLU A 1 100 ? 12.377 -24.775 -27.011 1.00 81.88 100 GLU A N 1
ATOM 782 C CA . GLU A 1 100 ? 12.374 -26.148 -26.495 1.00 81.88 100 GLU A CA 1
ATOM 783 C C . GLU A 1 100 ? 13.798 -26.667 -26.214 1.00 81.88 100 GLU A C 1
ATOM 785 O O . GLU A 1 100 ? 14.023 -27.403 -25.248 1.00 81.88 100 GLU A O 1
ATOM 790 N N . GLY A 1 101 ? 14.767 -26.247 -27.038 1.00 81.19 101 GLY A N 1
ATOM 791 C CA . GLY A 1 101 ? 16.174 -26.649 -26.968 1.00 81.19 101 GLY A CA 1
ATOM 792 C C . GLY A 1 101 ? 16.922 -26.122 -25.742 1.00 81.19 101 GLY A C 1
ATOM 793 O O . GLY A 1 101 ? 18.002 -26.619 -25.430 1.00 81.19 101 GLY A O 1
ATOM 794 N N . GLY A 1 102 ? 16.355 -25.149 -25.028 1.00 82.75 102 GLY A N 1
ATOM 795 C CA . GLY A 1 102 ? 16.865 -24.662 -23.757 1.00 82.75 102 GLY A CA 1
ATOM 796 C C . GLY A 1 102 ? 17.945 -23.594 -23.839 1.00 82.75 102 GLY A C 1
ATOM 797 O O . GLY A 1 102 ? 18.350 -23.086 -22.793 1.00 82.75 102 GLY A O 1
ATOM 798 N N . HIS A 1 103 ? 18.360 -23.204 -25.041 1.00 87.44 103 HIS A N 1
ATOM 799 C CA . HIS A 1 103 ? 19.434 -22.237 -25.269 1.00 87.44 103 HIS A CA 1
ATOM 800 C C . HIS A 1 103 ? 18.963 -21.028 -26.075 1.00 87.44 103 HIS A C 1
ATOM 802 O O . HIS A 1 103 ? 19.443 -19.923 -25.840 1.00 87.44 103 HIS A O 1
ATOM 808 N N . GLY A 1 104 ? 18.049 -21.203 -27.025 1.00 90.50 104 GLY A N 1
ATOM 809 C CA . GLY A 1 104 ? 17.588 -20.130 -27.891 1.00 90.50 104 GLY A CA 1
ATOM 810 C C . GLY A 1 104 ? 16.442 -19.334 -27.278 1.00 90.50 104 GLY A C 1
ATOM 811 O O . GLY A 1 104 ? 15.593 -19.842 -26.547 1.00 90.50 104 GLY A O 1
ATOM 812 N N . VAL A 1 105 ? 16.407 -18.047 -27.601 1.00 90.38 105 VAL A N 1
ATOM 813 C CA . VAL A 1 105 ? 15.372 -17.123 -27.139 1.00 90.38 105 VAL A CA 1
ATOM 814 C C . VAL A 1 105 ? 14.944 -16.266 -28.317 1.00 90.38 105 VAL A C 1
ATOM 816 O O . VAL A 1 105 ? 15.762 -15.588 -28.944 1.00 90.38 105 VAL A O 1
ATOM 819 N N . ARG A 1 106 ? 13.651 -16.282 -28.636 1.00 90.00 106 ARG A N 1
ATOM 820 C CA . ARG A 1 106 ? 13.063 -15.381 -29.632 1.00 90.00 106 ARG A CA 1
ATOM 821 C C . ARG A 1 106 ? 12.588 -14.120 -28.940 1.00 90.00 106 ARG A C 1
ATOM 823 O O . ARG A 1 106 ? 11.784 -14.183 -28.014 1.00 90.00 106 ARG A O 1
ATOM 830 N N . ILE A 1 107 ? 13.062 -12.980 -29.418 1.00 87.06 107 ILE A N 1
ATOM 831 C CA . ILE A 1 107 ? 12.869 -11.699 -28.755 1.00 87.06 107 ILE A CA 1
ATOM 832 C C . ILE A 1 107 ? 12.015 -10.812 -29.641 1.00 87.06 107 ILE A C 1
ATOM 834 O O . ILE A 1 107 ? 12.255 -10.677 -30.842 1.00 87.06 107 ILE A O 1
ATOM 838 N N . HIS A 1 108 ? 11.027 -10.175 -29.034 1.00 84.12 108 HIS A N 1
ATOM 839 C CA . HIS A 1 108 ? 10.267 -9.109 -29.653 1.00 84.12 108 HIS A CA 1
ATOM 840 C C . HIS A 1 108 ? 10.285 -7.895 -28.738 1.00 84.12 108 HIS A C 1
ATOM 842 O O . HIS A 1 108 ? 9.686 -7.915 -27.666 1.00 84.12 108 HIS A O 1
ATOM 848 N N . ILE A 1 109 ? 10.992 -6.854 -29.159 1.00 83.31 109 ILE A N 1
ATOM 849 C CA . ILE A 1 109 ? 11.141 -5.610 -28.419 1.00 83.31 109 ILE A CA 1
ATOM 850 C C . ILE A 1 109 ? 10.304 -4.523 -29.081 1.00 83.31 109 ILE A C 1
ATOM 852 O O . ILE A 1 109 ? 10.316 -4.367 -30.294 1.00 83.31 109 ILE A O 1
ATOM 856 N N . THR A 1 110 ? 9.638 -3.722 -28.263 1.00 81.50 110 THR A N 1
ATOM 857 C CA . THR A 1 110 ? 9.073 -2.432 -28.645 1.00 81.50 110 THR A CA 1
ATOM 858 C C . THR A 1 110 ? 9.829 -1.352 -27.881 1.00 81.50 110 THR A C 1
ATOM 860 O O . THR A 1 110 ? 9.948 -1.410 -26.654 1.00 81.50 110 THR A O 1
ATOM 863 N N . GLN A 1 111 ? 10.396 -0.380 -28.587 1.00 83.56 111 GLN A N 1
ATOM 864 C CA . GLN A 1 111 ? 11.230 0.652 -27.979 1.00 83.56 111 GLN A CA 1
ATOM 865 C C . GLN A 1 111 ? 10.793 2.043 -28.412 1.00 83.56 111 GLN A C 1
ATOM 867 O O . GLN A 1 111 ? 10.499 2.294 -29.576 1.00 83.56 111 GLN A O 1
ATOM 872 N N . ARG A 1 112 ? 10.789 2.974 -27.464 1.00 84.81 112 ARG A N 1
ATOM 873 C CA . ARG A 1 112 ? 10.587 4.399 -27.705 1.00 84.81 112 ARG A CA 1
ATOM 874 C C . ARG A 1 112 ? 11.803 5.164 -27.215 1.00 84.81 112 ARG A C 1
ATOM 876 O O . ARG A 1 112 ? 12.222 4.994 -26.074 1.00 84.81 112 ARG A O 1
ATOM 883 N N . TYR A 1 113 ? 12.292 6.069 -28.053 1.00 80.19 113 TYR A N 1
ATOM 884 C CA . TYR A 1 113 ? 13.324 7.040 -27.699 1.00 80.19 113 TYR A CA 1
ATOM 885 C C . TYR A 1 113 ? 12.714 8.432 -27.553 1.00 80.19 113 TYR A C 1
ATOM 887 O O . TYR A 1 113 ? 11.936 8.862 -28.405 1.00 80.19 113 TYR A O 1
ATOM 895 N N . GLY A 1 114 ? 13.095 9.145 -26.497 1.00 69.00 114 GLY A N 1
ATOM 896 C CA . GLY A 1 114 ? 12.556 10.454 -26.138 1.00 69.00 114 GLY A CA 1
ATOM 897 C C . GLY A 1 114 ? 11.319 10.383 -25.233 1.00 69.00 114 GLY A C 1
ATOM 898 O O . GLY A 1 114 ? 10.896 9.293 -24.844 1.00 69.00 114 GLY A O 1
ATOM 899 N N . PRO A 1 115 ? 10.725 11.540 -24.886 1.00 64.19 115 PRO A N 1
ATOM 900 C CA . PRO A 1 115 ? 9.609 11.643 -23.945 1.00 64.19 115 PRO A CA 1
ATOM 901 C C . PRO A 1 115 ? 8.295 11.067 -24.500 1.00 64.19 115 PRO A C 1
ATOM 903 O O . PRO A 1 115 ? 8.205 10.577 -25.629 1.00 64.19 115 PRO A O 1
ATOM 906 N N . HIS A 1 116 ? 7.253 11.071 -23.668 1.00 53.00 116 HIS A N 1
ATOM 907 C CA . HIS A 1 116 ? 5.931 10.552 -24.023 1.00 53.00 116 HIS A CA 1
ATOM 908 C C . HIS A 1 116 ? 5.374 11.229 -25.293 1.00 53.00 116 HIS A C 1
ATOM 910 O O . HIS A 1 116 ? 5.427 12.450 -25.418 1.00 53.00 116 HIS A O 1
ATOM 916 N N . GLY A 1 117 ? 4.805 10.439 -26.211 1.00 55.59 117 GLY A N 1
ATOM 917 C CA . GLY A 1 117 ? 4.275 10.904 -27.504 1.00 55.59 117 GLY A CA 1
ATOM 918 C C . GLY A 1 117 ? 5.198 10.637 -28.697 1.00 55.59 117 GLY A C 1
ATOM 919 O O . GLY A 1 117 ? 4.747 10.703 -29.837 1.00 55.59 117 GLY A O 1
ATOM 920 N N . PHE A 1 118 ? 6.458 10.269 -28.446 1.00 63.00 118 PHE A N 1
ATOM 921 C CA . PHE A 1 118 ? 7.366 9.785 -29.485 1.00 63.00 118 PHE A CA 1
ATOM 922 C C . PHE A 1 118 ? 6.940 8.391 -29.984 1.00 63.00 118 PHE A C 1
ATOM 924 O O . PHE A 1 118 ? 6.351 7.621 -29.214 1.00 63.00 118 PHE A O 1
ATOM 931 N N . PRO A 1 119 ? 7.205 8.060 -31.262 1.00 68.94 119 PRO A N 1
ATOM 932 C CA . PRO A 1 119 ? 6.784 6.793 -31.845 1.00 68.94 119 PRO A CA 1
ATOM 933 C C . PRO A 1 119 ? 7.507 5.611 -31.189 1.00 68.94 119 PRO A C 1
ATOM 935 O O . PRO A 1 119 ? 8.669 5.715 -30.789 1.00 68.94 119 PRO A O 1
ATOM 938 N N . TRP A 1 120 ? 6.790 4.493 -31.093 1.00 76.81 120 TRP A N 1
ATOM 939 C CA . TRP A 1 120 ? 7.350 3.197 -30.721 1.00 76.81 120 TRP A CA 1
ATOM 940 C C . TRP A 1 120 ? 7.857 2.488 -31.975 1.00 76.81 120 TRP A C 1
ATOM 942 O O . TRP A 1 120 ? 7.271 2.626 -33.048 1.00 76.81 120 TRP A O 1
ATOM 952 N N . GLU A 1 121 ? 8.939 1.739 -31.824 1.00 77.38 121 GLU A N 1
ATOM 953 C CA . GLU A 1 121 ? 9.580 0.963 -32.877 1.00 77.38 121 GLU A CA 1
ATOM 954 C C . GLU A 1 121 ? 9.633 -0.504 -32.468 1.00 77.38 121 GLU A C 1
ATOM 956 O O . GLU A 1 121 ? 10.140 -0.827 -31.391 1.00 77.38 121 GLU A O 1
ATOM 961 N N . ASP A 1 122 ? 9.142 -1.376 -33.344 1.00 79.38 122 ASP A N 1
ATOM 962 C CA . ASP A 1 122 ? 9.189 -2.821 -33.153 1.00 79.38 122 ASP A CA 1
ATOM 963 C C . ASP A 1 122 ? 10.507 -3.385 -33.686 1.00 79.38 122 ASP A C 1
ATOM 965 O O . ASP A 1 122 ? 10.978 -3.029 -34.770 1.00 79.38 122 ASP A O 1
ATOM 969 N N . ARG A 1 123 ? 11.114 -4.273 -32.905 1.00 76.50 123 ARG A N 1
ATOM 970 C CA . ARG A 1 123 ? 12.457 -4.806 -33.122 1.00 76.50 123 ARG A CA 1
ATOM 971 C C . ARG A 1 123 ? 12.475 -6.289 -32.763 1.00 76.50 123 ARG A C 1
ATOM 973 O O . ARG A 1 123 ? 12.537 -6.636 -31.581 1.00 76.50 123 ARG A O 1
ATOM 980 N N . PRO A 1 124 ? 12.384 -7.191 -33.752 1.00 82.19 124 PRO A N 1
ATOM 981 C CA . PRO A 1 124 ? 12.646 -8.596 -33.502 1.00 82.19 124 PRO A CA 1
ATOM 982 C C . PRO A 1 124 ? 14.142 -8.804 -33.247 1.00 82.19 124 PRO A C 1
ATOM 984 O O . PRO A 1 124 ? 14.987 -8.106 -33.808 1.00 82.19 124 PRO A O 1
ATOM 987 N N . GLY A 1 125 ? 14.461 -9.792 -32.424 1.00 84.19 125 GLY A N 1
ATOM 988 C CA . GLY A 1 125 ? 15.827 -10.193 -32.125 1.00 84.19 125 GLY A CA 1
ATOM 989 C C . GLY A 1 125 ? 15.896 -11.661 -31.736 1.00 84.19 125 GLY A C 1
ATOM 990 O O . GLY A 1 125 ? 14.876 -12.355 -31.630 1.00 84.19 125 GLY A O 1
ATOM 991 N N . ARG A 1 126 ? 17.114 -12.142 -31.525 1.00 90.38 126 ARG A N 1
ATOM 992 C CA . ARG A 1 126 ? 17.367 -13.488 -31.011 1.00 90.38 126 ARG A CA 1
ATOM 993 C C . ARG A 1 126 ? 18.422 -13.425 -29.926 1.00 90.38 126 ARG A C 1
ATOM 995 O O . ARG A 1 126 ? 19.248 -12.518 -29.925 1.00 90.38 126 ARG A O 1
ATOM 1002 N N . ALA A 1 127 ? 18.386 -14.389 -29.021 1.00 91.50 127 ALA A N 1
ATOM 1003 C CA . ALA A 1 127 ? 19.503 -14.633 -28.135 1.00 91.50 127 ALA A CA 1
ATOM 1004 C C . ALA A 1 127 ? 19.822 -16.112 -28.005 1.00 91.50 127 ALA A C 1
ATOM 1006 O O . ALA A 1 127 ? 18.960 -16.969 -28.206 1.00 91.50 127 ALA A O 1
ATOM 1007 N N . VAL A 1 128 ? 21.073 -16.375 -27.650 1.00 93.69 128 VAL A N 1
ATOM 1008 C CA . VAL A 1 128 ? 21.579 -17.693 -27.291 1.00 93.69 128 VAL A CA 1
ATOM 1009 C C . VAL A 1 128 ? 22.148 -17.617 -25.881 1.00 93.69 128 VAL A C 1
ATOM 1011 O O . VAL A 1 128 ? 23.001 -16.782 -25.575 1.00 93.69 128 VAL A O 1
ATOM 1014 N N . ILE A 1 129 ? 21.657 -18.495 -25.019 1.00 93.25 129 ILE A N 1
ATOM 1015 C CA . ILE A 1 129 ? 22.026 -18.597 -23.616 1.00 93.25 129 ILE A CA 1
ATOM 1016 C C . ILE A 1 129 ? 22.993 -19.764 -23.436 1.00 93.25 129 ILE A C 1
ATOM 1018 O O . ILE A 1 129 ? 22.790 -20.856 -23.968 1.00 93.25 129 ILE A O 1
ATOM 1022 N N . SER A 1 130 ? 24.064 -19.522 -22.689 1.00 90.88 130 SER A N 1
ATOM 1023 C CA . SER A 1 130 ? 25.143 -20.482 -22.461 1.00 90.88 130 SER A CA 1
ATOM 1024 C C . SER A 1 130 ? 25.751 -20.322 -21.065 1.00 90.88 130 SER A C 1
ATOM 1026 O O . SER A 1 130 ? 25.306 -19.490 -20.266 1.00 90.88 130 SER A O 1
ATOM 1028 N N . HIS A 1 131 ? 26.801 -21.102 -20.777 1.00 87.81 131 HIS A N 1
ATOM 1029 C CA . HIS A 1 131 ? 27.519 -21.078 -19.496 1.00 87.81 131 HIS A CA 1
ATOM 1030 C C . HIS A 1 131 ? 26.579 -21.315 -18.305 1.00 87.81 131 HIS A C 1
ATOM 1032 O O . HIS A 1 131 ? 26.559 -20.527 -17.359 1.00 87.81 131 HIS A O 1
ATOM 1038 N N . ALA A 1 132 ? 25.780 -22.388 -18.369 1.00 85.44 132 ALA A N 1
ATOM 1039 C CA . ALA A 1 132 ? 24.835 -22.758 -17.314 1.00 85.44 132 ALA A CA 1
ATOM 1040 C C . ALA A 1 132 ? 23.873 -21.605 -16.965 1.00 85.44 132 ALA A C 1
ATOM 1042 O O . ALA A 1 132 ? 23.625 -21.304 -15.798 1.00 85.44 132 ALA A O 1
ATOM 1043 N N . GLY A 1 133 ? 23.404 -20.895 -17.995 1.00 87.25 133 GLY A N 1
ATOM 1044 C CA . GLY A 1 133 ? 22.481 -19.775 -17.844 1.00 87.25 133 GLY A CA 1
ATOM 1045 C C . GLY A 1 133 ? 23.101 -18.467 -17.356 1.00 87.25 133 GLY A C 1
ATOM 1046 O O . GLY A 1 133 ? 22.356 -17.576 -16.974 1.00 87.25 133 GLY A O 1
ATOM 1047 N N . ARG A 1 134 ? 24.430 -18.303 -17.346 1.00 88.44 134 ARG A N 1
ATOM 1048 C CA . ARG A 1 134 ? 25.080 -17.057 -16.880 1.00 88.44 134 ARG A CA 1
ATOM 1049 C C . ARG A 1 134 ? 25.447 -16.083 -17.991 1.00 88.44 134 ARG A C 1
ATOM 1051 O O . ARG A 1 134 ? 25.665 -14.905 -17.708 1.00 88.44 134 ARG A O 1
ATOM 1058 N N . ARG A 1 135 ? 25.521 -16.555 -19.239 1.00 92.06 135 ARG A N 1
ATOM 1059 C CA . ARG A 1 135 ? 25.865 -15.734 -20.403 1.00 92.06 135 ARG A CA 1
ATOM 1060 C C . ARG A 1 135 ? 24.727 -15.729 -21.411 1.00 92.06 135 ARG A C 1
ATOM 1062 O O . ARG A 1 135 ? 24.273 -16.794 -21.819 1.00 92.06 135 ARG A O 1
ATOM 1069 N N . ALA A 1 136 ? 24.342 -14.543 -21.866 1.00 91.88 136 ALA A N 1
ATOM 1070 C CA . ALA A 1 136 ? 23.410 -14.372 -22.973 1.00 91.88 136 ALA A CA 1
ATOM 1071 C C . ALA A 1 136 ? 24.077 -13.578 -24.097 1.00 91.88 136 ALA A C 1
ATOM 1073 O O . ALA A 1 136 ? 24.653 -12.517 -23.861 1.00 91.88 136 ALA A O 1
ATOM 1074 N N . GLN A 1 137 ? 24.019 -14.105 -25.315 1.00 93.88 137 GLN A N 1
ATOM 1075 C CA . GLN A 1 137 ? 24.437 -13.405 -26.522 1.00 93.88 137 GLN A CA 1
ATOM 1076 C C . GLN A 1 137 ? 23.197 -12.974 -27.293 1.00 93.88 137 GLN A C 1
ATOM 1078 O O . GLN A 1 137 ? 22.377 -13.825 -27.616 1.00 93.88 137 GLN A O 1
ATOM 1083 N N . TYR A 1 138 ? 23.062 -11.682 -27.568 1.00 89.44 138 TYR A N 1
ATOM 1084 C CA . TYR A 1 138 ? 21.918 -11.091 -28.248 1.00 89.44 138 TYR A CA 1
ATOM 1085 C C . TYR A 1 138 ? 22.305 -10.575 -29.626 1.00 89.44 138 TYR A C 1
ATOM 1087 O O . TYR A 1 138 ? 23.243 -9.795 -29.743 1.00 89.44 138 TYR A O 1
ATOM 1095 N N . ASP A 1 139 ? 21.497 -10.906 -30.625 1.00 87.00 139 ASP A N 1
ATOM 1096 C CA . ASP A 1 139 ? 21.544 -10.295 -31.948 1.00 87.00 139 ASP A CA 1
ATOM 1097 C C . ASP A 1 139 ? 20.291 -9.435 -32.121 1.00 87.00 139 ASP A C 1
ATOM 1099 O O . ASP A 1 139 ? 19.159 -9.946 -32.166 1.00 87.00 139 ASP A O 1
ATOM 1103 N N . MET A 1 140 ? 20.472 -8.114 -32.174 1.00 83.38 140 MET A N 1
ATOM 1104 C CA . MET A 1 140 ? 19.359 -7.174 -32.294 1.00 83.38 140 MET A CA 1
ATOM 1105 C C . MET A 1 140 ? 19.717 -5.934 -33.104 1.00 83.38 140 MET A C 1
ATOM 1107 O O . MET A 1 140 ? 20.845 -5.450 -33.083 1.00 83.38 140 MET A O 1
ATOM 1111 N N . LYS A 1 141 ? 18.711 -5.361 -33.770 1.00 82.25 141 LYS A N 1
ATOM 1112 C CA . LYS A 1 141 ? 18.866 -4.071 -34.441 1.00 82.25 141 LYS A CA 1
ATOM 1113 C C . LYS A 1 141 ? 18.671 -2.920 -33.471 1.00 82.25 141 LYS A C 1
ATOM 1115 O O . LYS A 1 141 ? 17.585 -2.761 -32.915 1.00 82.25 141 LYS A O 1
ATOM 1120 N N . MET A 1 142 ? 19.681 -2.068 -33.330 1.00 80.38 142 MET A N 1
ATOM 1121 C CA . MET A 1 142 ? 19.587 -0.807 -32.599 1.00 80.38 142 MET A CA 1
ATOM 1122 C C . MET A 1 142 ? 19.973 0.357 -33.505 1.00 80.38 142 MET A C 1
ATOM 1124 O O . MET A 1 142 ? 21.007 0.333 -34.162 1.00 80.38 142 MET A O 1
ATOM 1128 N N . LEU A 1 143 ? 19.126 1.392 -33.547 1.00 79.44 143 LEU A N 1
ATOM 1129 C CA . LEU A 1 143 ? 19.341 2.585 -34.385 1.00 79.44 143 LEU A CA 1
ATOM 1130 C C . LEU A 1 143 ? 19.539 2.254 -35.881 1.00 79.44 143 LEU A C 1
ATOM 1132 O O . LEU A 1 143 ? 20.285 2.943 -36.571 1.00 79.44 143 LEU A O 1
ATOM 1136 N N . GLY A 1 144 ? 18.891 1.190 -36.363 1.00 79.00 144 GLY A N 1
ATOM 1137 C CA . GLY A 1 144 ? 18.955 0.748 -37.759 1.00 79.00 144 GLY A CA 1
ATOM 1138 C C . GLY A 1 144 ? 20.168 -0.125 -38.109 1.00 79.00 144 GLY A C 1
ATOM 1139 O O . GLY A 1 144 ? 20.211 -0.661 -39.216 1.00 79.00 144 GLY A O 1
ATOM 1140 N N . GLU A 1 145 ? 21.105 -0.313 -37.178 1.00 86.69 145 GLU A N 1
ATOM 1141 C CA . GLU A 1 145 ? 22.317 -1.129 -37.329 1.00 86.69 145 GLU A CA 1
ATOM 1142 C C . GLU A 1 145 ? 22.192 -2.438 -36.536 1.00 86.69 145 GLU A C 1
ATOM 1144 O O . GLU A 1 145 ? 21.493 -2.486 -35.521 1.00 86.69 145 GLU A O 1
ATOM 1149 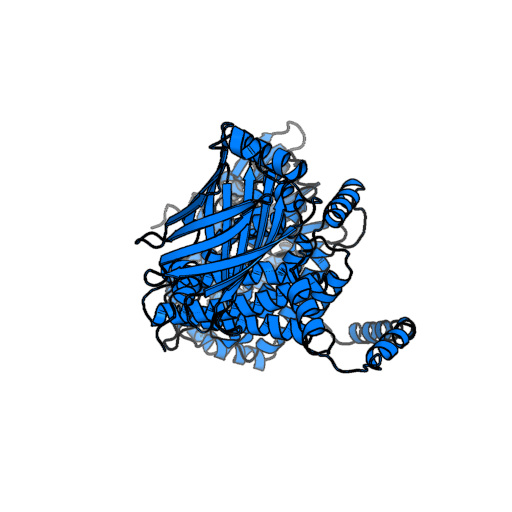N N . ASP A 1 146 ? 22.868 -3.494 -36.985 1.00 87.06 146 ASP A N 1
ATOM 1150 C CA . ASP A 1 146 ? 22.980 -4.742 -36.231 1.00 87.06 146 ASP A CA 1
ATOM 1151 C C . ASP A 1 146 ? 23.994 -4.573 -35.088 1.00 87.06 146 ASP A C 1
ATOM 1153 O O . ASP A 1 146 ? 25.125 -4.125 -35.296 1.00 87.06 146 ASP A O 1
ATOM 1157 N N . PHE A 1 147 ? 23.567 -4.910 -33.873 1.00 88.50 147 PHE A N 1
ATOM 1158 C CA . PHE A 1 147 ? 24.406 -4.950 -32.684 1.00 88.50 147 PHE A CA 1
ATOM 1159 C C . PHE A 1 147 ? 24.471 -6.378 -32.151 1.00 88.50 147 PHE A C 1
ATOM 1161 O O . PHE A 1 147 ? 23.441 -7.042 -32.000 1.00 88.50 147 PHE A O 1
ATOM 1168 N N . GLU A 1 148 ? 25.683 -6.797 -31.808 1.00 91.38 148 GLU A N 1
ATOM 1169 C CA . GLU A 1 148 ? 25.943 -8.018 -31.054 1.00 91.38 148 GLU A CA 1
ATOM 1170 C C . GLU A 1 148 ? 26.136 -7.635 -29.584 1.00 91.38 148 GLU A C 1
ATOM 1172 O O . GLU A 1 148 ? 26.985 -6.809 -29.243 1.00 91.38 148 GLU A O 1
ATOM 1177 N N . GLY A 1 149 ? 25.286 -8.184 -28.722 1.00 89.75 149 GLY A N 1
ATOM 1178 C CA . GLY A 1 149 ? 25.283 -7.958 -27.284 1.00 89.75 149 GLY A CA 1
ATOM 1179 C C . GLY A 1 149 ? 25.782 -9.171 -26.521 1.00 89.75 149 GLY A C 1
ATOM 1180 O O . GLY A 1 149 ? 25.335 -10.286 -26.773 1.00 89.75 149 GLY A O 1
ATOM 1181 N N . HIS A 1 150 ? 26.635 -8.969 -25.526 1.00 91.94 150 HIS A N 1
ATOM 1182 C CA . HIS A 1 150 ? 27.011 -9.994 -24.564 1.00 91.94 150 HIS A CA 1
ATOM 1183 C C . HIS A 1 150 ? 26.641 -9.543 -23.161 1.00 91.94 150 HIS A C 1
ATOM 1185 O O . HIS A 1 150 ? 27.104 -8.511 -22.690 1.00 91.94 150 HIS A O 1
ATOM 1191 N N . TYR A 1 151 ? 25.833 -10.357 -22.497 1.00 90.00 151 TYR A N 1
ATOM 1192 C CA . TYR A 1 151 ? 25.424 -10.182 -21.115 1.00 90.00 151 TYR A CA 1
ATOM 1193 C C . TYR A 1 151 ? 26.065 -11.254 -20.257 1.00 90.00 151 TYR A C 1
ATOM 1195 O O . TYR A 1 151 ? 26.013 -12.440 -20.604 1.00 90.00 151 TYR A O 1
ATOM 1203 N N . LEU A 1 152 ? 26.591 -10.848 -19.110 1.00 90.50 152 LEU A N 1
ATOM 1204 C CA . LEU A 1 152 ? 27.147 -11.734 -18.106 1.00 90.50 152 LEU A CA 1
ATOM 1205 C C . LEU A 1 152 ? 26.542 -11.413 -16.741 1.00 90.50 152 LEU A C 1
ATOM 1207 O O . LEU A 1 152 ? 26.687 -10.306 -16.225 1.00 90.50 152 LEU A O 1
ATOM 1211 N N . VAL A 1 153 ? 25.904 -12.412 -16.134 1.00 88.44 153 VAL A N 1
ATOM 1212 C CA . VAL A 1 153 ? 25.534 -12.352 -14.718 1.00 88.44 153 VAL A CA 1
ATOM 1213 C C . VAL A 1 153 ? 26.740 -12.795 -13.886 1.00 88.44 153 VAL A C 1
ATOM 1215 O O . VAL A 1 153 ? 27.275 -13.904 -14.060 1.00 88.44 153 VAL A O 1
ATOM 1218 N N . ALA A 1 154 ? 27.191 -11.918 -12.991 1.00 88.00 154 ALA A N 1
ATOM 1219 C CA . ALA A 1 154 ? 28.323 -12.163 -12.105 1.00 88.00 154 ALA A CA 1
ATOM 1220 C C . ALA A 1 154 ? 28.074 -13.362 -11.174 1.00 88.00 154 ALA A C 1
ATOM 1222 O O . ALA A 1 154 ? 26.945 -13.829 -11.009 1.00 88.00 154 ALA A O 1
ATOM 1223 N N . GLU A 1 155 ? 29.144 -13.901 -10.581 1.00 86.12 155 GLU A N 1
ATOM 1224 C CA . GLU A 1 155 ? 29.053 -15.121 -9.756 1.00 86.12 155 GLU A CA 1
ATOM 1225 C C . GLU A 1 155 ? 28.164 -14.913 -8.529 1.00 86.12 155 GLU A C 1
ATOM 1227 O O . GLU A 1 155 ? 27.452 -15.823 -8.109 1.00 86.12 155 GLU A O 1
ATOM 1232 N N . ASP A 1 156 ? 28.182 -13.690 -8.000 1.00 86.31 156 ASP A N 1
ATOM 1233 C CA . ASP A 1 156 ? 27.380 -13.264 -6.860 1.00 86.31 156 ASP A CA 1
ATOM 1234 C C . ASP A 1 156 ? 25.880 -13.152 -7.170 1.00 86.31 156 ASP A C 1
ATOM 1236 O O . ASP A 1 156 ? 25.080 -13.058 -6.244 1.00 86.31 156 ASP A O 1
ATOM 1240 N N . ARG A 1 157 ? 25.483 -13.202 -8.453 1.00 86.12 157 ARG A N 1
ATOM 1241 C CA . ARG A 1 157 ? 24.096 -13.054 -8.940 1.00 86.12 157 ARG A CA 1
ATOM 1242 C C . ARG A 1 157 ? 23.454 -11.696 -8.623 1.00 86.12 157 ARG A C 1
ATOM 1244 O O . ARG A 1 157 ? 22.240 -11.526 -8.804 1.00 86.12 157 ARG A O 1
ATOM 1251 N N . LEU A 1 158 ? 24.256 -10.740 -8.167 1.00 88.44 158 LEU A N 1
ATOM 1252 C CA . LEU A 1 158 ? 23.857 -9.383 -7.806 1.00 88.44 158 LEU A CA 1
ATOM 1253 C C . LEU A 1 158 ? 24.281 -8.368 -8.865 1.00 88.44 158 LEU A C 1
ATOM 1255 O O . LEU A 1 158 ? 23.634 -7.329 -8.972 1.00 88.44 158 LEU A O 1
ATOM 1259 N N . HIS A 1 159 ? 25.308 -8.672 -9.660 1.00 91.44 159 HIS A N 1
ATOM 1260 C CA . HIS A 1 159 ? 25.791 -7.794 -10.724 1.00 91.44 159 HIS A CA 1
ATOM 1261 C C . HIS A 1 159 ? 25.521 -8.378 -12.114 1.00 91.44 159 HIS A C 1
ATOM 1263 O O . HIS A 1 159 ? 25.665 -9.580 -12.351 1.00 91.44 159 HIS A O 1
ATOM 1269 N N . LEU A 1 160 ? 25.146 -7.502 -13.041 1.00 90.69 160 LEU A N 1
ATOM 1270 C CA . LEU A 1 160 ? 24.968 -7.796 -14.457 1.00 90.69 160 LEU A CA 1
ATOM 1271 C C . LEU A 1 160 ? 25.758 -6.767 -15.265 1.00 90.69 160 LEU A C 1
ATOM 1273 O O . LEU A 1 160 ? 25.575 -5.562 -15.095 1.00 90.69 160 LEU A O 1
ATOM 1277 N N . ASP A 1 161 ? 26.633 -7.267 -16.131 1.00 89.75 161 ASP A N 1
ATOM 1278 C CA . ASP A 1 161 ? 27.409 -6.478 -17.088 1.00 89.75 161 ASP A CA 1
ATOM 1279 C C . ASP A 1 161 ? 26.940 -6.848 -18.495 1.00 89.75 161 ASP A C 1
ATOM 1281 O O . ASP A 1 161 ? 26.850 -8.035 -18.837 1.00 89.75 161 ASP A O 1
ATOM 1285 N N . ALA A 1 162 ? 26.592 -5.840 -19.286 1.00 89.81 162 ALA A N 1
ATOM 1286 C CA . ALA A 1 162 ? 26.229 -6.005 -20.675 1.00 89.81 162 ALA A CA 1
ATOM 1287 C C . ALA A 1 162 ? 27.032 -5.069 -21.567 1.00 89.81 162 ALA A C 1
ATOM 1289 O O . ALA A 1 162 ? 27.129 -3.866 -21.320 1.00 89.81 162 ALA A O 1
ATOM 1290 N N . ARG A 1 163 ? 27.535 -5.618 -22.670 1.00 91.44 163 ARG A N 1
ATOM 1291 C CA . ARG A 1 163 ? 28.215 -4.851 -23.712 1.00 91.44 163 ARG A CA 1
ATOM 1292 C C . ARG A 1 163 ? 27.628 -5.170 -25.060 1.00 91.44 163 ARG A C 1
ATOM 1294 O O . ARG A 1 163 ? 27.553 -6.334 -25.442 1.00 91.44 163 ARG A O 1
ATOM 1301 N N . TYR A 1 164 ? 27.262 -4.130 -25.786 1.00 89.25 164 TYR A N 1
ATOM 1302 C CA . TYR A 1 164 ? 26.811 -4.221 -27.160 1.00 89.25 164 TYR A CA 1
ATOM 1303 C C . TYR A 1 164 ? 27.774 -3.502 -28.073 1.00 89.25 164 TYR A C 1
ATOM 1305 O O . TYR A 1 164 ? 28.132 -2.359 -27.803 1.00 89.25 164 TYR A O 1
ATOM 1313 N N . ALA A 1 165 ? 28.111 -4.121 -29.194 1.00 91.69 165 ALA A N 1
ATOM 1314 C CA . ALA A 1 165 ? 28.955 -3.507 -30.201 1.00 91.69 165 ALA A CA 1
ATOM 1315 C C . ALA A 1 165 ? 28.318 -3.608 -31.586 1.00 91.69 165 ALA A C 1
ATOM 1317 O O . ALA A 1 165 ? 27.659 -4.585 -31.935 1.00 91.69 165 ALA A O 1
ATOM 1318 N N . SER A 1 166 ? 28.549 -2.570 -32.378 1.00 91.56 166 SER A N 1
ATOM 1319 C CA . SER A 1 166 ? 28.336 -2.543 -33.823 1.00 91.56 166 SER A CA 1
ATOM 1320 C C . SER A 1 166 ? 29.647 -2.156 -34.506 1.00 91.56 166 SER A C 1
ATOM 1322 O O . SER A 1 166 ? 30.660 -1.904 -33.852 1.00 91.56 166 SER A O 1
ATOM 1324 N N . ALA A 1 167 ? 29.628 -2.021 -35.832 1.00 89.06 167 ALA A N 1
ATOM 1325 C CA . ALA A 1 167 ? 30.795 -1.577 -36.589 1.00 89.06 167 ALA A CA 1
ATOM 1326 C C . ALA A 1 167 ? 31.313 -0.174 -36.199 1.00 89.06 167 ALA A C 1
ATOM 1328 O O . ALA A 1 167 ? 32.454 0.153 -36.521 1.00 89.06 167 ALA A O 1
ATOM 1329 N N . TRP A 1 168 ? 30.498 0.675 -35.557 1.00 92.81 168 TRP A N 1
ATOM 1330 C CA . TRP A 1 168 ? 30.858 2.075 -35.283 1.00 92.81 168 TRP A CA 1
ATOM 1331 C C . TRP A 1 168 ? 30.524 2.585 -33.874 1.00 92.81 168 TRP A C 1
ATOM 1333 O O . TRP A 1 168 ? 30.953 3.688 -33.520 1.00 92.81 168 TRP A O 1
ATOM 1343 N N . ALA A 1 169 ? 29.792 1.826 -33.059 1.00 92.69 169 ALA A N 1
ATOM 1344 C CA . ALA A 1 169 ? 29.402 2.230 -31.709 1.00 92.69 169 ALA A CA 1
ATOM 1345 C C . ALA A 1 169 ? 29.366 1.071 -30.715 1.00 92.69 169 ALA A C 1
ATOM 1347 O O . ALA A 1 169 ? 29.168 -0.081 -31.097 1.00 92.69 169 ALA A O 1
ATOM 1348 N N . GLU A 1 170 ? 29.479 1.434 -29.441 1.00 92.88 170 GLU A N 1
ATOM 1349 C CA . GLU A 1 170 ? 29.385 0.552 -28.284 1.00 92.88 170 GLU A CA 1
ATOM 1350 C C . GLU A 1 170 ? 28.359 1.082 -27.271 1.00 92.88 170 GLU A C 1
ATOM 1352 O O . GLU A 1 170 ? 28.200 2.297 -27.097 1.00 92.88 170 GLU A O 1
ATOM 1357 N N . VAL A 1 171 ? 27.663 0.160 -26.607 1.00 89.62 171 VAL A N 1
ATOM 1358 C CA . VAL A 1 171 ? 26.775 0.420 -25.469 1.00 89.62 171 VAL A CA 1
ATOM 1359 C C . VAL A 1 171 ? 27.239 -0.433 -24.302 1.00 89.62 171 VAL A C 1
ATOM 1361 O O . VAL A 1 171 ? 27.403 -1.639 -24.464 1.00 89.62 171 VAL A O 1
ATOM 1364 N N . GLU A 1 172 ? 27.417 0.176 -23.137 1.00 90.06 172 GLU A N 1
ATOM 1365 C CA . GLU A 1 172 ? 27.759 -0.537 -21.904 1.00 90.06 172 GLU A CA 1
ATOM 1366 C C . GLU A 1 172 ? 26.656 -0.318 -20.869 1.00 90.06 172 GLU A C 1
ATOM 1368 O O . GLU A 1 172 ? 26.242 0.821 -20.613 1.00 90.06 172 GLU A O 1
ATOM 1373 N N . GLU A 1 173 ? 26.189 -1.415 -20.282 1.00 90.69 173 GLU A N 1
ATOM 1374 C CA . GLU A 1 173 ? 25.202 -1.447 -19.212 1.00 90.69 173 GLU A CA 1
ATOM 1375 C C . GLU A 1 173 ? 25.816 -2.146 -18.004 1.00 90.69 173 GLU A C 1
ATOM 1377 O O . GLU A 1 173 ? 26.236 -3.297 -18.080 1.00 90.69 173 GLU A O 1
ATOM 1382 N N . VAL A 1 174 ? 25.843 -1.456 -16.869 1.00 90.25 174 VAL A N 1
ATOM 1383 C CA . VAL A 1 174 ? 26.271 -2.051 -15.599 1.00 90.25 174 VAL A CA 1
ATOM 1384 C C . VAL A 1 174 ? 25.126 -1.912 -14.626 1.00 90.25 174 VAL A C 1
ATOM 1386 O O . VAL A 1 174 ? 24.720 -0.791 -14.298 1.00 90.25 174 VAL A O 1
ATOM 1389 N N . MET A 1 175 ? 24.599 -3.048 -14.183 1.00 92.06 175 MET A N 1
ATOM 1390 C CA . MET A 1 175 ? 23.423 -3.121 -13.334 1.00 92.06 175 MET A CA 1
ATOM 1391 C C . MET A 1 175 ? 23.698 -3.908 -12.059 1.00 92.06 175 MET A C 1
ATOM 1393 O O . MET A 1 175 ? 24.396 -4.919 -12.052 1.00 92.06 175 MET A O 1
ATOM 1397 N N . THR A 1 176 ? 23.082 -3.449 -10.982 1.00 92.31 176 THR A N 1
ATOM 1398 C CA . THR A 1 176 ? 23.008 -4.125 -9.692 1.00 92.31 176 THR A CA 1
ATOM 1399 C C . THR A 1 176 ? 21.569 -4.499 -9.402 1.00 92.31 176 THR A C 1
ATOM 1401 O O . THR A 1 176 ? 20.643 -3.744 -9.712 1.00 92.31 176 THR A O 1
ATOM 1404 N N . ARG A 1 177 ? 21.363 -5.657 -8.792 1.00 88.44 177 ARG A N 1
ATOM 1405 C CA . ARG A 1 177 ? 20.034 -6.101 -8.399 1.00 88.44 177 ARG A CA 1
ATOM 1406 C C . ARG A 1 177 ? 19.463 -5.189 -7.309 1.00 88.44 177 ARG A C 1
ATOM 1408 O O . ARG A 1 177 ? 20.114 -4.928 -6.304 1.00 88.44 177 ARG A O 1
ATOM 1415 N N . ALA A 1 178 ? 18.231 -4.736 -7.513 1.00 82.38 178 ALA A N 1
ATOM 1416 C CA . ALA A 1 178 ? 17.509 -3.852 -6.600 1.00 82.38 178 ALA A CA 1
ATOM 1417 C C . ALA A 1 178 ? 16.574 -4.603 -5.632 1.00 82.38 178 ALA A C 1
ATOM 1419 O O . ALA A 1 178 ? 16.020 -3.997 -4.720 1.00 82.38 178 ALA A O 1
ATOM 1420 N N . CYS A 1 179 ? 16.345 -5.904 -5.836 1.00 74.06 179 CYS A N 1
ATOM 1421 C CA . CYS A 1 179 ? 15.545 -6.745 -4.942 1.00 74.06 179 CYS A CA 1
ATOM 1422 C C . CYS A 1 179 ? 16.343 -7.964 -4.448 1.00 74.06 179 CYS A C 1
ATOM 1424 O O . CYS A 1 179 ? 17.287 -8.379 -5.120 1.00 74.06 179 CYS A O 1
ATOM 1426 N N . PRO A 1 180 ? 15.962 -8.581 -3.320 1.00 74.38 180 PRO A N 1
ATOM 1427 C CA . PRO A 1 180 ? 16.614 -9.797 -2.840 1.00 74.38 180 PRO A CA 1
ATOM 1428 C C . PRO A 1 180 ? 16.520 -10.962 -3.835 1.00 74.38 180 PRO A C 1
ATOM 1430 O O . PRO A 1 180 ? 15.607 -11.027 -4.663 1.00 74.38 180 PRO A O 1
ATOM 1433 N N . LEU A 1 181 ? 17.475 -11.891 -3.753 1.00 75.88 181 LEU A N 1
ATOM 1434 C CA . LEU A 1 181 ? 17.476 -13.121 -4.548 1.00 75.88 181 LEU A CA 1
ATOM 1435 C C . LEU A 1 181 ? 16.426 -14.112 -4.040 1.00 75.88 181 LEU A C 1
ATOM 1437 O O . LEU A 1 181 ? 16.108 -14.158 -2.852 1.00 75.88 181 LEU A O 1
ATOM 1441 N N . LYS A 1 182 ? 15.947 -14.976 -4.942 1.00 79.25 182 LYS A N 1
ATOM 1442 C CA . LYS A 1 182 ? 15.158 -16.142 -4.538 1.00 79.25 182 LYS A CA 1
ATOM 1443 C C . LYS A 1 182 ? 15.979 -17.019 -3.578 1.00 79.25 182 LYS A C 1
ATOM 1445 O O . LYS A 1 182 ? 17.149 -17.286 -3.874 1.00 79.25 182 LYS A O 1
ATOM 1450 N N . PRO A 1 183 ? 15.386 -17.510 -2.475 1.00 82.25 183 PRO A N 1
ATOM 1451 C CA . PRO A 1 183 ? 16.073 -18.422 -1.570 1.00 82.25 183 PRO A CA 1
ATOM 1452 C C . PRO A 1 183 ? 16.524 -19.698 -2.290 1.00 82.25 183 PRO A C 1
ATOM 1454 O O . PRO A 1 183 ? 15.810 -20.233 -3.140 1.00 82.25 183 PRO A O 1
ATOM 1457 N N . THR A 1 184 ? 17.701 -20.210 -1.929 1.00 81.00 184 THR A N 1
ATOM 1458 C CA . THR A 1 184 ? 18.215 -21.494 -2.437 1.00 81.00 184 THR A CA 1
ATOM 1459 C C . THR A 1 184 ? 17.668 -22.689 -1.659 1.00 81.00 184 THR A C 1
ATOM 1461 O O . THR A 1 184 ? 17.564 -23.782 -2.213 1.00 81.00 184 THR A O 1
ATOM 1464 N N . GLU A 1 185 ? 17.292 -22.490 -0.392 1.00 87.31 185 GLU A N 1
ATOM 1465 C CA . GLU A 1 185 ? 16.687 -23.525 0.446 1.00 87.31 185 GLU A CA 1
ATOM 1466 C C . GLU A 1 185 ? 15.335 -23.978 -0.147 1.00 87.31 185 GLU A C 1
ATOM 1468 O O . GLU A 1 185 ? 14.469 -23.131 -0.387 1.00 87.31 185 GLU A O 1
ATOM 1473 N N . PRO A 1 186 ? 15.097 -25.292 -0.347 1.00 88.12 186 PRO A N 1
ATOM 1474 C CA . PRO A 1 186 ? 13.906 -25.785 -1.043 1.00 88.12 186 PRO A CA 1
ATOM 1475 C C . PRO A 1 186 ? 12.571 -25.300 -0.465 1.00 88.12 186 PRO A C 1
ATOM 1477 O O . PRO A 1 186 ? 11.673 -24.935 -1.224 1.00 88.12 186 PRO A O 1
ATOM 1480 N N . GLN A 1 187 ? 12.427 -25.268 0.864 1.00 87.81 187 GLN A N 1
ATOM 1481 C CA . GLN A 1 187 ? 11.170 -24.873 1.504 1.00 87.81 187 GLN A CA 1
ATOM 1482 C C . GLN A 1 187 ? 10.929 -23.361 1.400 1.00 87.81 187 GLN A C 1
ATOM 1484 O O . GLN A 1 187 ? 9.834 -22.932 1.035 1.00 87.81 187 GLN A O 1
ATOM 1489 N N . ALA A 1 188 ? 11.956 -22.545 1.654 1.00 87.81 188 ALA A N 1
ATOM 1490 C CA . ALA A 1 188 ? 11.881 -21.098 1.470 1.00 87.81 188 ALA A CA 1
ATOM 1491 C C . ALA A 1 188 ? 11.629 -20.725 -0.001 1.00 87.81 188 ALA A C 1
ATOM 1493 O O . ALA A 1 188 ? 10.804 -19.853 -0.285 1.00 87.81 188 ALA A O 1
ATOM 1494 N N . ARG A 1 189 ? 12.258 -21.441 -0.943 1.00 87.31 189 ARG A N 1
ATOM 1495 C CA . ARG A 1 189 ? 12.011 -21.296 -2.381 1.00 87.31 189 ARG A CA 1
ATOM 1496 C C . ARG A 1 189 ? 10.558 -21.598 -2.731 1.00 87.31 189 ARG A C 1
ATOM 1498 O O . ARG A 1 189 ? 9.934 -20.794 -3.410 1.00 87.31 189 ARG A O 1
ATOM 1505 N N . ALA A 1 190 ? 9.995 -22.701 -2.237 1.00 90.69 190 ALA A N 1
ATOM 1506 C CA . ALA A 1 190 ? 8.603 -23.065 -2.506 1.00 90.69 190 ALA A CA 1
ATOM 1507 C C . ALA A 1 190 ? 7.603 -22.009 -1.996 1.00 90.69 190 ALA A C 1
ATOM 1509 O O . ALA A 1 190 ? 6.639 -21.685 -2.686 1.00 90.69 190 ALA A O 1
ATOM 1510 N N . ARG A 1 191 ? 7.847 -21.429 -0.812 1.00 92.81 191 ARG A N 1
ATOM 1511 C CA . ARG A 1 191 ? 7.039 -20.322 -0.266 1.00 92.81 191 ARG A CA 1
ATOM 1512 C C . ARG A 1 191 ? 7.127 -19.062 -1.130 1.00 92.81 191 ARG A C 1
ATOM 1514 O O . ARG A 1 191 ? 6.104 -18.439 -1.401 1.00 92.81 191 ARG A O 1
ATOM 1521 N N . CYS A 1 192 ? 8.340 -18.714 -1.563 1.00 90.44 192 CYS A N 1
ATOM 1522 C CA . CYS A 1 192 ? 8.593 -17.593 -2.465 1.00 90.44 192 CYS A CA 1
ATOM 1523 C C . CYS A 1 192 ? 7.844 -17.787 -3.794 1.00 90.44 192 CYS A C 1
ATOM 1525 O O . CYS A 1 192 ? 7.041 -16.937 -4.174 1.00 90.44 192 CYS A O 1
ATOM 1527 N N . GLU A 1 193 ? 8.016 -18.942 -4.446 1.00 89.00 193 GLU A N 1
ATOM 1528 C CA . GLU A 1 193 ? 7.350 -19.262 -5.716 1.00 89.00 193 GLU A CA 1
ATOM 1529 C C . GLU A 1 193 ? 5.824 -19.232 -5.592 1.00 89.00 193 GLU A C 1
ATOM 1531 O O . GLU A 1 193 ? 5.153 -18.678 -6.456 1.00 89.00 193 GLU A O 1
ATOM 1536 N N . ALA A 1 194 ? 5.265 -19.708 -4.477 1.00 92.94 194 ALA A N 1
ATOM 1537 C CA . ALA A 1 194 ? 3.824 -19.669 -4.247 1.00 92.94 194 ALA A CA 1
ATOM 1538 C C . ALA A 1 194 ? 3.235 -18.244 -4.227 1.00 92.94 194 ALA A C 1
ATOM 1540 O O . ALA A 1 194 ? 2.078 -18.062 -4.600 1.00 92.94 194 ALA A O 1
ATOM 1541 N N . LEU A 1 195 ? 3.988 -17.234 -3.775 1.00 93.12 195 LEU A N 1
ATOM 1542 C CA . LEU A 1 195 ? 3.562 -15.829 -3.843 1.00 93.12 195 LEU A CA 1
ATOM 1543 C C . LEU A 1 195 ? 3.872 -15.196 -5.206 1.00 93.12 195 LEU A C 1
ATOM 1545 O O . LEU A 1 195 ? 3.102 -14.355 -5.673 1.00 93.12 195 LEU A O 1
ATOM 1549 N N . LEU A 1 196 ? 4.960 -15.610 -5.863 1.00 90.12 196 LEU A N 1
ATOM 1550 C CA . LEU A 1 196 ? 5.279 -15.173 -7.224 1.00 90.12 196 LEU A CA 1
ATOM 1551 C C . LEU A 1 196 ? 4.244 -15.671 -8.239 1.00 90.12 196 LEU A C 1
ATOM 1553 O O . LEU A 1 196 ? 3.880 -14.918 -9.134 1.00 90.12 196 LEU A O 1
ATOM 1557 N N . GLU A 1 197 ? 3.728 -16.890 -8.089 1.00 90.31 197 GLU A N 1
ATOM 1558 C CA . GLU A 1 197 ? 2.594 -17.415 -8.864 1.00 90.31 197 GLU A CA 1
ATOM 1559 C C . GLU A 1 197 ? 1.366 -16.505 -8.744 1.00 90.31 197 GLU A C 1
ATOM 1561 O O . GLU A 1 197 ? 0.859 -16.025 -9.756 1.00 90.31 197 GLU A O 1
ATOM 1566 N N . LEU A 1 198 ? 0.959 -16.150 -7.518 1.00 92.88 198 LEU A N 1
ATOM 1567 C CA . LEU A 1 198 ? -0.150 -15.208 -7.308 1.00 92.88 198 LEU A CA 1
ATOM 1568 C C . LEU A 1 198 ? 0.117 -13.849 -7.960 1.00 92.88 198 LEU A C 1
ATOM 1570 O O . LEU A 1 198 ? -0.778 -13.256 -8.563 1.00 92.88 198 LEU A O 1
ATOM 1574 N N . ALA A 1 199 ? 1.346 -13.336 -7.842 1.00 91.38 199 ALA A N 1
ATOM 1575 C CA . ALA A 1 199 ? 1.719 -12.084 -8.485 1.00 91.38 199 ALA A CA 1
ATOM 1576 C C . ALA A 1 199 ? 1.574 -12.182 -10.012 1.00 91.38 199 ALA A C 1
ATOM 1578 O O . ALA A 1 199 ? 1.008 -11.274 -10.620 1.00 91.38 199 ALA A O 1
ATOM 1579 N N . ARG A 1 200 ? 2.017 -13.289 -10.628 1.00 86.94 200 ARG A N 1
ATOM 1580 C CA . ARG A 1 200 ? 1.891 -13.540 -12.075 1.00 86.94 200 ARG A CA 1
ATOM 1581 C C . ARG A 1 200 ? 0.426 -13.593 -12.521 1.00 86.94 200 ARG A C 1
ATOM 1583 O O . ARG A 1 200 ? 0.094 -12.981 -13.540 1.00 86.94 200 ARG A O 1
ATOM 1590 N N . ASP A 1 201 ? -0.454 -14.211 -11.738 1.00 89.31 201 ASP A N 1
ATOM 1591 C CA . ASP A 1 201 ? -1.896 -14.264 -12.024 1.00 89.31 201 ASP A CA 1
ATOM 1592 C C . ASP A 1 201 ? -2.551 -12.875 -11.969 1.00 89.31 201 ASP A C 1
ATOM 1594 O O . ASP A 1 201 ? -3.300 -12.471 -12.868 1.00 89.31 201 ASP A O 1
ATOM 1598 N N . ILE A 1 202 ? -2.244 -12.097 -10.926 1.00 91.69 202 ILE A N 1
ATOM 1599 C CA . ILE A 1 202 ? -2.735 -10.720 -10.780 1.00 91.69 202 ILE A CA 1
ATOM 1600 C C . ILE A 1 202 ? -2.208 -9.833 -11.911 1.00 91.69 202 ILE A C 1
ATOM 1602 O O . ILE A 1 202 ? -2.952 -9.008 -12.446 1.00 91.69 202 ILE A O 1
ATOM 1606 N N . GLU A 1 203 ? -0.961 -10.022 -12.340 1.00 87.06 203 GLU A N 1
ATOM 1607 C CA . GLU A 1 203 ? -0.430 -9.307 -13.495 1.00 87.06 203 GLU A CA 1
ATOM 1608 C C . GLU A 1 203 ? -1.107 -9.670 -14.800 1.00 87.06 203 GLU A C 1
ATOM 1610 O O . GLU A 1 203 ? -1.354 -8.775 -15.604 1.00 87.06 203 GLU A O 1
ATOM 1615 N N . ALA A 1 204 ? -1.396 -10.949 -15.039 1.00 83.88 204 ALA A N 1
ATOM 1616 C CA . ALA A 1 204 ? -2.117 -11.362 -16.235 1.00 83.88 204 ALA A CA 1
ATOM 1617 C C . ALA A 1 204 ? -3.462 -10.630 -16.337 1.00 83.88 204 ALA A C 1
ATOM 1619 O O . ALA A 1 204 ? -3.787 -10.072 -17.387 1.00 83.88 204 ALA A O 1
ATOM 1620 N N . ARG A 1 205 ? -4.183 -10.505 -15.217 1.00 87.69 205 ARG A N 1
ATOM 1621 C CA . ARG A 1 205 ? -5.404 -9.688 -15.137 1.00 87.69 205 ARG A CA 1
ATOM 1622 C C . ARG A 1 205 ? -5.147 -8.199 -15.314 1.00 87.69 205 ARG A C 1
ATOM 1624 O O . ARG A 1 205 ? -5.897 -7.541 -16.024 1.00 87.69 205 ARG A O 1
ATOM 1631 N N . CYS A 1 206 ? -4.091 -7.659 -14.708 1.00 88.31 206 CYS A N 1
ATOM 1632 C CA . CYS A 1 206 ? -3.686 -6.270 -14.918 1.00 88.31 206 CYS A CA 1
ATOM 1633 C C . CYS A 1 206 ? -3.468 -5.972 -16.410 1.00 88.31 206 CYS A C 1
ATOM 1635 O O . CYS A 1 206 ? -3.938 -4.948 -16.903 1.00 88.31 206 CYS A O 1
ATOM 1637 N N . ARG A 1 207 ? -2.836 -6.895 -17.151 1.00 81.81 207 ARG A N 1
ATOM 1638 C CA . ARG A 1 207 ? -2.662 -6.775 -18.605 1.00 81.81 207 ARG A CA 1
ATOM 1639 C C . ARG A 1 207 ? -3.995 -6.737 -19.340 1.00 81.81 207 ARG A C 1
ATOM 1641 O O . ARG A 1 207 ? -4.195 -5.847 -20.159 1.00 81.81 207 ARG A O 1
ATOM 1648 N N . ASP A 1 208 ? -4.902 -7.658 -19.033 1.00 83.00 208 ASP A N 1
ATOM 1649 C CA . ASP A 1 208 ? -6.245 -7.670 -19.622 1.00 83.00 208 ASP A CA 1
ATOM 1650 C C . ASP A 1 208 ? -7.020 -6.373 -19.314 1.00 83.00 208 ASP A C 1
ATOM 1652 O O . ASP A 1 208 ? -7.586 -5.748 -20.214 1.00 83.00 208 ASP A O 1
ATOM 1656 N N . PHE A 1 209 ? -6.974 -5.892 -18.068 1.00 87.62 209 PHE A N 1
ATOM 1657 C CA . PHE A 1 209 ? -7.568 -4.609 -17.693 1.00 87.62 209 PHE A CA 1
ATOM 1658 C C . PHE A 1 209 ? -6.950 -3.442 -18.469 1.00 87.62 209 PHE A C 1
ATOM 1660 O O . PHE A 1 209 ? -7.684 -2.641 -19.043 1.00 87.62 209 PHE A O 1
ATOM 1667 N N . ASP A 1 210 ? -5.624 -3.362 -18.563 1.00 82.00 210 ASP A N 1
ATOM 1668 C CA . ASP A 1 210 ? -4.933 -2.317 -19.322 1.00 82.00 210 ASP A CA 1
ATOM 1669 C C . ASP A 1 210 ? -5.318 -2.329 -20.811 1.00 82.00 210 ASP A C 1
ATOM 1671 O O . ASP A 1 210 ? -5.561 -1.268 -21.395 1.00 82.00 210 ASP A O 1
ATOM 1675 N N . LEU A 1 211 ? -5.427 -3.515 -21.426 1.00 78.25 211 LEU A N 1
ATOM 1676 C CA . LEU A 1 211 ? -5.867 -3.672 -22.819 1.00 78.25 211 LEU A CA 1
ATOM 1677 C C . LEU A 1 211 ? -7.282 -3.142 -23.045 1.00 78.25 211 LEU A C 1
ATOM 1679 O O . LEU A 1 211 ? -7.562 -2.542 -24.085 1.00 78.25 211 LEU A O 1
ATOM 1683 N N . ARG A 1 212 ? -8.154 -3.314 -22.050 1.00 82.56 212 ARG A N 1
ATOM 1684 C CA . ARG A 1 212 ? -9.527 -2.798 -22.044 1.00 82.56 212 ARG A CA 1
ATOM 1685 C C . ARG A 1 212 ? -9.633 -1.366 -21.511 1.00 82.56 212 ARG A C 1
ATOM 1687 O O . ARG A 1 212 ? -10.741 -0.846 -21.414 1.00 82.56 212 ARG A O 1
ATOM 1694 N N . GLN A 1 213 ? -8.505 -0.728 -21.183 1.00 84.44 213 GLN A N 1
ATOM 1695 C CA . GLN A 1 213 ? -8.434 0.582 -20.522 1.00 84.44 213 GLN A CA 1
ATOM 1696 C C . GLN A 1 213 ? -9.272 0.656 -19.235 1.00 84.44 213 GLN A C 1
ATOM 1698 O O . GLN A 1 213 ? -9.813 1.702 -18.876 1.00 84.44 213 GLN A O 1
ATOM 1703 N N . ASP A 1 214 ? -9.371 -0.472 -18.542 1.00 87.44 214 ASP A N 1
ATOM 1704 C CA . ASP A 1 214 ? -10.176 -0.665 -17.351 1.00 87.44 214 ASP A CA 1
ATOM 1705 C C . ASP A 1 214 ? -9.426 -0.125 -16.117 1.00 87.44 214 ASP A C 1
ATOM 1707 O O . ASP A 1 214 ? -8.282 -0.519 -15.869 1.00 87.44 214 ASP A O 1
ATOM 1711 N N . PRO A 1 215 ? -10.030 0.775 -15.319 1.00 87.56 215 PRO A N 1
ATOM 1712 C CA . PRO A 1 215 ? -9.373 1.392 -14.167 1.00 87.56 215 PRO A CA 1
ATOM 1713 C C . PRO A 1 215 ? -8.952 0.392 -13.084 1.00 87.56 215 PRO A C 1
ATOM 1715 O O . PRO A 1 215 ? -8.040 0.685 -12.311 1.00 87.56 215 PRO A O 1
ATOM 1718 N N . ARG A 1 216 ? -9.524 -0.821 -13.077 1.00 91.19 216 ARG A N 1
ATOM 1719 C CA . ARG A 1 216 ? -9.089 -1.917 -12.195 1.00 91.19 216 ARG A CA 1
ATOM 1720 C C . ARG A 1 216 ? -7.616 -2.305 -12.393 1.00 91.19 216 ARG A C 1
ATOM 1722 O O . ARG A 1 216 ? -7.008 -2.840 -11.465 1.00 91.19 216 ARG A O 1
ATOM 1729 N N . ALA A 1 217 ? -7.017 -1.984 -13.545 1.00 90.12 217 ALA A N 1
ATOM 1730 C CA . ALA A 1 217 ? -5.593 -2.201 -13.815 1.00 90.12 217 ALA A CA 1
ATOM 1731 C C . ALA A 1 217 ? -4.670 -1.493 -12.809 1.00 90.12 217 ALA A C 1
ATOM 1733 O O . ALA A 1 217 ? -3.588 -1.993 -12.499 1.00 90.12 217 ALA A O 1
ATOM 1734 N N . VAL A 1 218 ? -5.088 -0.336 -12.278 1.00 87.50 218 VAL A N 1
ATOM 1735 C CA . VAL A 1 218 ? -4.261 0.476 -11.374 1.00 87.50 218 VAL A CA 1
ATOM 1736 C C . VAL A 1 218 ? -3.937 -0.300 -10.102 1.00 87.50 218 VAL A C 1
ATOM 1738 O O . VAL A 1 218 ? -2.766 -0.487 -9.774 1.00 87.50 218 VAL A O 1
ATOM 1741 N N . PHE A 1 219 ? -4.965 -0.800 -9.415 1.00 91.69 219 PHE A N 1
ATOM 1742 C CA . PHE A 1 219 ? -4.769 -1.568 -8.191 1.00 91.69 219 PHE A CA 1
ATOM 1743 C C . PHE A 1 219 ? -4.149 -2.940 -8.467 1.00 91.69 219 PHE A C 1
ATOM 1745 O O . PHE A 1 219 ? -3.233 -3.331 -7.751 1.00 91.69 219 PHE A O 1
ATOM 1752 N N . ALA A 1 220 ? -4.559 -3.633 -9.537 1.00 93.50 220 ALA A N 1
ATOM 1753 C CA . ALA A 1 220 ? -3.962 -4.917 -9.912 1.00 93.50 220 ALA A CA 1
ATOM 1754 C C . ALA A 1 220 ? -2.439 -4.803 -10.122 1.00 93.50 220 ALA A C 1
ATOM 1756 O O . ALA A 1 220 ? -1.681 -5.657 -9.668 1.00 93.50 220 ALA A O 1
ATOM 1757 N N . HIS A 1 221 ? -1.969 -3.718 -10.749 1.00 89.31 221 HIS A N 1
ATOM 1758 C CA . HIS A 1 221 ? -0.539 -3.459 -10.923 1.00 89.31 221 HIS A CA 1
ATOM 1759 C C . HIS A 1 221 ? 0.205 -3.324 -9.588 1.00 89.31 221 HIS A C 1
ATOM 1761 O O . HIS A 1 221 ? 1.232 -3.968 -9.381 1.00 89.31 221 HIS A O 1
ATOM 1767 N N . VAL A 1 222 ? -0.328 -2.503 -8.681 1.00 88.75 222 VAL A N 1
ATOM 1768 C CA . VAL A 1 222 ? 0.263 -2.262 -7.358 1.00 88.75 222 VAL A CA 1
ATOM 1769 C C . VAL A 1 222 ? 0.234 -3.525 -6.498 1.00 88.75 222 VAL A C 1
ATOM 1771 O O . VAL A 1 222 ? 1.200 -3.832 -5.802 1.00 88.75 222 VAL A O 1
ATOM 1774 N N . TYR A 1 223 ? -0.847 -4.295 -6.577 1.00 93.06 223 TYR A N 1
ATOM 1775 C CA . TYR A 1 223 ? -1.006 -5.503 -5.785 1.00 93.06 223 TYR A CA 1
ATOM 1776 C C . TYR A 1 223 ? -0.049 -6.618 -6.223 1.00 93.06 223 TYR A C 1
ATOM 1778 O O . TYR A 1 223 ? 0.614 -7.221 -5.379 1.00 93.06 223 TYR A O 1
ATOM 1786 N N . ALA A 1 224 ? 0.109 -6.835 -7.533 1.00 91.06 224 ALA A N 1
ATOM 1787 C CA . ALA A 1 224 ? 1.119 -7.755 -8.055 1.00 91.06 224 ALA A CA 1
ATOM 1788 C C . ALA A 1 224 ? 2.539 -7.366 -7.624 1.00 91.06 224 ALA A C 1
ATOM 1790 O O . ALA A 1 224 ? 3.342 -8.231 -7.272 1.00 91.06 224 ALA A O 1
ATOM 1791 N N . TYR A 1 225 ? 2.849 -6.065 -7.630 1.00 87.06 225 TYR A N 1
ATOM 1792 C CA . TYR A 1 225 ? 4.133 -5.566 -7.147 1.00 87.06 225 TYR A CA 1
ATOM 1793 C C . TYR A 1 225 ? 4.355 -5.921 -5.672 1.00 87.06 225 TYR A C 1
ATOM 1795 O O . TYR A 1 225 ? 5.384 -6.505 -5.329 1.00 87.06 225 TYR A O 1
ATOM 1803 N N . PHE A 1 226 ? 3.371 -5.631 -4.819 1.00 89.19 226 PHE A N 1
ATOM 1804 C CA . PHE A 1 226 ? 3.444 -5.944 -3.396 1.00 89.19 226 PHE A CA 1
ATOM 1805 C C . PHE A 1 226 ? 3.611 -7.448 -3.132 1.00 89.19 226 PHE A C 1
ATOM 1807 O O . PHE A 1 226 ? 4.444 -7.833 -2.317 1.00 89.19 226 PHE A O 1
ATOM 1814 N N . LEU A 1 227 ? 2.876 -8.309 -3.846 1.00 92.19 227 LEU A N 1
ATOM 1815 C CA . LEU A 1 227 ? 2.994 -9.765 -3.700 1.00 92.19 227 LEU A CA 1
ATOM 1816 C C . LEU A 1 227 ? 4.409 -10.270 -4.012 1.00 92.19 227 LEU A C 1
ATOM 1818 O O . LEU A 1 227 ? 4.912 -11.139 -3.300 1.00 92.19 227 LEU A O 1
ATOM 1822 N N . ARG A 1 228 ? 5.082 -9.700 -5.020 1.00 88.81 228 ARG A N 1
ATOM 1823 C CA . ARG A 1 228 ? 6.493 -10.019 -5.288 1.00 88.81 228 ARG A CA 1
ATOM 1824 C C . ARG A 1 228 ? 7.417 -9.536 -4.193 1.00 88.81 228 ARG A C 1
ATOM 1826 O O . ARG A 1 228 ? 8.322 -10.259 -3.794 1.00 88.81 228 ARG A O 1
ATOM 1833 N N . ASP A 1 229 ? 7.204 -8.315 -3.720 1.00 85.44 229 ASP A N 1
ATOM 1834 C CA . ASP A 1 229 ? 8.047 -7.759 -2.671 1.00 85.44 229 ASP A CA 1
ATOM 1835 C C . ASP A 1 229 ? 7.925 -8.559 -1.367 1.00 85.44 229 ASP A C 1
ATOM 1837 O O . ASP A 1 229 ? 8.926 -8.839 -0.706 1.00 85.44 229 ASP A O 1
ATOM 1841 N N . LEU A 1 230 ? 6.717 -9.038 -1.062 1.00 89.81 230 LEU A N 1
ATOM 1842 C CA . LEU A 1 230 ? 6.476 -9.988 0.015 1.00 89.81 230 LEU A CA 1
ATOM 1843 C C . LEU A 1 230 ? 7.177 -11.326 -0.238 1.00 89.81 230 LEU A C 1
ATOM 1845 O O . LEU A 1 230 ? 7.833 -11.827 0.670 1.00 89.81 230 LEU A O 1
ATOM 1849 N N . ALA A 1 231 ? 7.105 -11.874 -1.457 1.00 90.00 231 ALA A N 1
ATOM 1850 C CA . ALA A 1 231 ? 7.771 -13.128 -1.817 1.00 90.00 231 ALA A CA 1
ATOM 1851 C C . ALA A 1 231 ? 9.281 -13.098 -1.543 1.00 90.00 231 ALA A C 1
ATOM 1853 O O . ALA A 1 231 ? 9.820 -14.061 -0.997 1.00 90.00 231 ALA A O 1
ATOM 1854 N N . TYR A 1 232 ? 9.953 -11.997 -1.885 1.00 82.88 232 TYR A N 1
ATOM 1855 C CA . TYR A 1 232 ? 11.382 -11.818 -1.613 1.00 82.88 232 TYR A CA 1
ATOM 1856 C C . TYR A 1 232 ? 11.659 -11.471 -0.141 1.00 82.88 232 TYR A C 1
ATOM 1858 O O . TYR A 1 232 ? 12.647 -11.927 0.428 1.00 82.88 232 TYR A O 1
ATOM 1866 N N . GLY A 1 233 ? 10.755 -10.731 0.509 1.00 82.31 233 GLY A N 1
ATOM 1867 C CA . GLY A 1 233 ? 10.864 -10.356 1.921 1.00 82.31 233 GLY A CA 1
ATOM 1868 C C . GLY A 1 233 ? 10.647 -11.493 2.921 1.00 82.31 233 GLY A C 1
ATOM 1869 O O . GLY A 1 233 ? 11.049 -11.350 4.074 1.00 82.31 233 GLY A O 1
ATOM 1870 N N . LEU A 1 234 ? 10.038 -12.614 2.514 1.00 85.56 234 LEU A N 1
ATOM 1871 C CA . LEU A 1 234 ? 9.733 -13.743 3.404 1.00 85.56 234 LEU A CA 1
ATOM 1872 C C . LEU A 1 234 ? 10.961 -14.296 4.138 1.00 85.56 234 LEU A C 1
ATOM 1874 O O . LEU A 1 234 ? 10.826 -14.790 5.254 1.00 85.56 234 LEU A O 1
ATOM 1878 N N . HIS A 1 235 ? 12.143 -14.239 3.524 1.00 75.19 235 HIS A N 1
ATOM 1879 C CA . HIS A 1 235 ? 13.366 -14.753 4.141 1.00 75.19 235 HIS A CA 1
ATOM 1880 C C . HIS A 1 235 ? 14.079 -13.708 5.013 1.00 75.19 235 HIS A C 1
ATOM 1882 O O . HIS A 1 235 ? 14.656 -14.051 6.038 1.00 75.19 235 HIS A O 1
ATOM 1888 N N . GLU A 1 236 ? 14.012 -12.430 4.641 1.00 70.31 236 GLU A N 1
ATOM 1889 C CA . GLU A 1 236 ? 14.785 -11.365 5.295 1.00 70.31 236 GLU A CA 1
ATOM 1890 C C . GLU A 1 236 ? 14.138 -10.828 6.574 1.00 70.31 236 GLU A C 1
ATOM 1892 O O . GLU A 1 236 ? 14.827 -10.311 7.446 1.00 70.31 236 GLU A O 1
ATOM 1897 N N . GLN A 1 237 ? 12.812 -10.922 6.692 1.00 71.81 237 GLN A N 1
ATOM 1898 C CA . GLN A 1 237 ? 12.055 -10.234 7.747 1.00 71.81 237 GLN A CA 1
ATOM 1899 C C . GLN A 1 237 ? 11.857 -11.065 9.025 1.00 71.81 237 GLN A C 1
ATOM 1901 O O . GLN A 1 237 ? 11.156 -10.629 9.936 1.00 71.81 237 GLN A O 1
ATOM 1906 N N . GLY A 1 238 ? 12.461 -12.257 9.106 1.00 80.00 238 GLY A N 1
ATOM 1907 C CA . GLY A 1 238 ? 12.445 -13.080 10.320 1.00 80.00 238 GLY A CA 1
ATOM 1908 C C . GLY A 1 238 ? 11.041 -13.492 10.776 1.00 80.00 238 GLY A C 1
ATOM 1909 O O . GLY A 1 238 ? 10.746 -13.423 11.967 1.00 80.00 238 GLY A O 1
ATOM 1910 N N . PHE A 1 239 ? 10.167 -13.871 9.836 1.00 87.12 239 PHE A N 1
ATOM 1911 C CA . PHE A 1 239 ? 8.830 -14.386 10.150 1.00 87.12 239 PHE A CA 1
ATOM 1912 C C . PHE A 1 239 ? 8.905 -15.681 10.970 1.00 87.12 239 PHE A C 1
ATOM 1914 O O . PHE A 1 239 ? 9.719 -16.559 10.678 1.00 87.12 239 PHE A O 1
ATOM 1921 N N . GLU A 1 240 ? 8.023 -15.817 11.958 1.00 89.81 240 GLU A N 1
ATOM 1922 C CA . GLU A 1 240 ? 7.945 -16.988 12.840 1.00 89.81 240 GLU A CA 1
ATOM 1923 C C . GLU A 1 240 ? 7.191 -18.161 12.185 1.00 89.81 240 GLU A C 1
ATOM 1925 O O . GLU A 1 240 ? 7.601 -19.315 12.307 1.00 89.81 240 GLU A O 1
ATOM 1930 N N . ASP A 1 241 ? 6.121 -17.873 11.443 1.00 92.31 241 ASP A N 1
ATOM 1931 C CA . ASP A 1 241 ? 5.308 -18.797 10.646 1.00 92.31 241 ASP A CA 1
ATOM 1932 C C . ASP A 1 241 ? 5.172 -18.253 9.201 1.00 92.31 241 ASP A C 1
ATOM 1934 O O . ASP A 1 241 ? 4.110 -17.772 8.784 1.00 92.31 241 ASP A O 1
ATOM 1938 N N . PRO A 1 242 ? 6.242 -18.324 8.380 1.00 92.81 242 PRO A N 1
ATOM 1939 C CA . PRO A 1 242 ? 6.206 -17.854 6.992 1.00 92.81 242 PRO A CA 1
ATOM 1940 C C . PRO A 1 242 ? 5.199 -18.634 6.128 1.00 92.81 242 PRO A C 1
ATOM 1942 O O . PRO A 1 242 ? 4.688 -18.101 5.142 1.00 92.81 242 PRO A O 1
ATOM 1945 N N . ASP A 1 243 ? 4.860 -19.874 6.496 1.00 94.38 243 ASP A N 1
ATOM 1946 C CA . ASP A 1 243 ? 3.814 -20.643 5.814 1.00 94.38 243 ASP A CA 1
ATOM 1947 C C . ASP A 1 243 ? 2.428 -20.028 6.030 1.00 94.38 243 ASP A C 1
ATOM 1949 O O . ASP A 1 243 ? 1.605 -20.007 5.109 1.00 94.38 243 ASP A O 1
ATOM 1953 N N . TRP A 1 244 ? 2.149 -19.506 7.226 1.00 95.88 244 TRP A N 1
ATOM 1954 C CA . TRP A 1 244 ? 0.922 -18.761 7.481 1.00 95.88 244 TRP A CA 1
ATOM 1955 C C . TRP A 1 244 ? 0.842 -17.480 6.660 1.00 95.88 244 TRP A C 1
ATOM 1957 O O . TRP A 1 244 ? -0.216 -17.211 6.092 1.00 95.88 244 TRP A O 1
ATOM 1967 N N . VAL A 1 245 ? 1.944 -16.741 6.516 1.00 95.94 245 VAL A N 1
ATOM 1968 C CA . VAL A 1 245 ? 1.983 -15.533 5.674 1.00 95.94 245 VAL A CA 1
ATOM 1969 C C . VAL A 1 245 ? 1.628 -15.869 4.222 1.00 95.94 245 VAL A C 1
ATOM 1971 O O . VAL A 1 245 ? 0.818 -15.173 3.606 1.00 95.94 245 VAL A O 1
ATOM 1974 N N . VAL A 1 246 ? 2.147 -16.981 3.685 1.00 96.44 246 VAL A N 1
ATOM 1975 C CA . VAL A 1 246 ? 1.787 -17.464 2.339 1.00 96.44 246 VAL A CA 1
ATOM 1976 C C . VAL A 1 246 ? 0.309 -17.860 2.256 1.00 96.44 246 VAL A C 1
ATOM 1978 O O . VAL A 1 246 ? -0.368 -17.495 1.292 1.00 96.44 246 VAL A O 1
ATOM 1981 N N . ARG A 1 247 ? -0.229 -18.578 3.256 1.00 97.38 247 ARG A N 1
ATOM 1982 C CA . ARG A 1 247 ? -1.664 -18.926 3.301 1.00 97.38 247 ARG A CA 1
ATOM 1983 C C . ARG A 1 247 ? -2.545 -17.678 3.347 1.00 97.38 247 ARG A C 1
ATOM 1985 O O . ARG A 1 247 ? -3.539 -17.628 2.624 1.00 97.38 247 ARG A O 1
ATOM 1992 N N . LEU A 1 248 ? -2.174 -16.679 4.150 1.00 96.88 248 LEU A N 1
ATOM 1993 C CA . LEU A 1 248 ? -2.865 -15.393 4.228 1.00 96.88 248 LEU A CA 1
ATOM 1994 C C . LEU A 1 248 ? -2.838 -14.680 2.875 1.00 96.88 248 LEU A C 1
ATOM 1996 O O . LEU A 1 248 ? -3.892 -14.287 2.384 1.00 96.88 248 LEU A O 1
ATOM 2000 N N . GLY A 1 249 ? -1.666 -14.586 2.238 1.00 95.94 249 GLY A N 1
ATOM 2001 C CA . GLY A 1 249 ? -1.517 -14.009 0.900 1.00 95.94 249 GLY A CA 1
ATOM 2002 C C . GLY A 1 249 ? -2.428 -14.677 -0.136 1.00 95.94 249 GLY A C 1
ATOM 2003 O O . GLY A 1 249 ? -3.138 -13.984 -0.861 1.00 95.94 249 GLY A O 1
ATOM 2004 N N . LYS A 1 250 ? -2.495 -16.018 -0.139 1.00 97.38 250 LYS A N 1
ATOM 2005 C CA . LYS A 1 250 ? -3.402 -16.797 -1.003 1.00 97.38 250 LYS A CA 1
ATOM 2006 C C . LYS A 1 250 ? -4.874 -16.496 -0.725 1.00 97.38 250 LYS A C 1
ATOM 2008 O O . LYS A 1 250 ? -5.610 -16.162 -1.649 1.00 97.38 250 LYS A O 1
ATOM 2013 N N . ALA A 1 251 ? -5.308 -16.587 0.532 1.00 97.50 251 ALA A N 1
ATOM 2014 C CA . ALA A 1 251 ? -6.704 -16.353 0.912 1.00 97.50 251 ALA A CA 1
ATOM 2015 C C . ALA A 1 251 ? -7.159 -14.908 0.643 1.00 97.50 251 ALA A C 1
ATOM 2017 O O . ALA A 1 251 ? -8.340 -14.662 0.374 1.00 97.50 251 ALA A O 1
ATOM 2018 N N . PHE A 1 252 ? -6.226 -13.958 0.719 1.00 96.12 252 PHE A N 1
ATOM 2019 C CA . PHE A 1 252 ? -6.458 -12.551 0.432 1.00 96.12 252 PHE A CA 1
ATOM 2020 C C . PHE A 1 252 ? -6.589 -12.298 -1.078 1.00 96.12 252 PHE A C 1
ATOM 2022 O O . PHE A 1 252 ? -7.583 -11.713 -1.510 1.00 96.12 252 PHE A O 1
ATOM 2029 N N . ALA A 1 253 ? -5.671 -12.845 -1.885 1.00 95.81 253 ALA A N 1
ATOM 2030 C CA . ALA A 1 253 ? -5.720 -12.758 -3.347 1.00 95.81 253 ALA A CA 1
ATOM 2031 C C . ALA A 1 253 ? -6.974 -13.426 -3.929 1.00 95.81 253 ALA A C 1
ATOM 2033 O O . ALA A 1 253 ? -7.647 -12.852 -4.780 1.00 95.81 253 ALA A O 1
ATOM 2034 N N . GLN A 1 254 ? -7.354 -14.597 -3.408 1.00 95.62 254 GLN A N 1
ATOM 2035 C CA . GLN A 1 254 ? -8.552 -15.325 -3.840 1.00 95.62 254 GLN A CA 1
ATOM 2036 C C . GLN A 1 254 ? -9.842 -14.509 -3.680 1.00 95.62 254 GLN A C 1
ATOM 2038 O O . GLN A 1 254 ? -10.737 -14.607 -4.518 1.00 95.62 254 GLN A O 1
ATOM 2043 N N . ARG A 1 255 ? -9.953 -13.694 -2.623 1.00 94.88 255 ARG A N 1
ATOM 2044 C CA . ARG A 1 255 ? -11.131 -12.836 -2.400 1.00 94.88 255 ARG A CA 1
ATOM 2045 C C . ARG A 1 255 ? -11.217 -11.713 -3.417 1.00 94.88 255 ARG A C 1
ATOM 2047 O O . ARG A 1 255 ? -12.279 -11.509 -4.003 1.00 94.88 255 ARG A O 1
ATOM 2054 N N . TYR A 1 256 ? -10.095 -11.038 -3.648 1.00 95.19 256 TYR A N 1
ATOM 2055 C CA . TYR A 1 256 ? -9.994 -10.030 -4.695 1.00 95.19 256 TYR A CA 1
ATOM 2056 C C . TYR A 1 256 ? -10.360 -10.624 -6.059 1.00 95.19 256 TYR A C 1
ATOM 2058 O O . TYR A 1 256 ? -11.199 -10.079 -6.774 1.00 95.19 256 TYR A O 1
ATOM 2066 N N . ASP A 1 257 ? -9.812 -11.793 -6.383 1.00 92.50 257 ASP A N 1
ATOM 2067 C CA . ASP A 1 257 ? -10.057 -12.475 -7.651 1.00 92.50 257 ASP A CA 1
ATOM 2068 C C . ASP A 1 257 ? -11.518 -12.854 -7.844 1.00 92.50 257 ASP A C 1
ATOM 2070 O O . ASP A 1 257 ? -12.092 -12.587 -8.904 1.00 92.50 257 ASP A O 1
ATOM 2074 N N . ALA A 1 258 ? -12.135 -13.431 -6.812 1.00 92.81 258 ALA A N 1
ATOM 2075 C CA . ALA A 1 258 ? -13.549 -13.766 -6.828 1.00 92.81 258 ALA A CA 1
ATOM 2076 C C . ALA A 1 258 ? -14.401 -12.516 -7.080 1.00 92.81 258 ALA A C 1
ATOM 2078 O O . ALA A 1 258 ? -15.292 -12.546 -7.932 1.00 92.81 258 ALA A O 1
ATOM 2079 N N . ALA A 1 259 ? -14.094 -11.396 -6.416 1.00 92.06 259 ALA A N 1
ATOM 2080 C CA . ALA A 1 259 ? -14.791 -10.132 -6.633 1.00 92.06 259 ALA A CA 1
ATOM 2081 C C . ALA A 1 259 ? -14.608 -9.605 -8.068 1.00 92.06 259 ALA A C 1
ATOM 2083 O O . ALA A 1 259 ? -15.583 -9.202 -8.702 1.00 92.06 259 ALA A O 1
ATOM 2084 N N . MET A 1 260 ? -13.391 -9.652 -8.620 1.00 92.25 260 MET A N 1
ATOM 2085 C CA . MET A 1 260 ? -13.122 -9.185 -9.986 1.00 92.25 260 MET A CA 1
ATOM 2086 C C . MET A 1 260 ? -13.842 -10.015 -11.058 1.00 92.25 260 MET A C 1
ATOM 2088 O O . MET A 1 260 ? -14.293 -9.444 -12.055 1.00 92.25 260 MET A O 1
ATOM 2092 N N . GLN A 1 261 ? -13.947 -11.335 -10.868 1.00 88.75 261 GLN A N 1
ATOM 2093 C CA . GLN A 1 261 ? -14.566 -12.264 -11.825 1.00 88.75 261 GLN A CA 1
ATOM 2094 C C . GLN A 1 261 ? -16.096 -12.227 -11.789 1.00 88.75 261 GLN A C 1
ATOM 2096 O O . GLN A 1 261 ? -16.745 -12.313 -12.830 1.00 88.75 261 GLN A O 1
ATOM 2101 N N . THR A 1 262 ? -16.673 -12.099 -10.596 1.00 88.31 262 THR A N 1
ATOM 2102 C CA . THR A 1 262 ? -18.129 -12.165 -10.392 1.00 88.31 262 THR A CA 1
ATOM 2103 C C . THR A 1 262 ? -18.817 -10.799 -10.462 1.00 88.31 262 THR A C 1
ATOM 2105 O O . THR A 1 262 ? -20.052 -10.713 -10.466 1.00 88.31 262 THR A O 1
ATOM 2108 N N . TYR A 1 263 ? -18.041 -9.714 -10.552 1.00 85.81 263 TYR A N 1
ATOM 2109 C CA . TYR A 1 263 ? -18.561 -8.370 -10.777 1.00 85.81 263 TYR A CA 1
ATOM 2110 C C . TYR A 1 263 ? -19.330 -8.294 -12.108 1.00 85.81 263 TYR A C 1
ATOM 2112 O O . TYR A 1 263 ? -18.874 -8.770 -13.147 1.00 85.81 263 TYR A O 1
ATOM 2120 N N . GLY A 1 264 ? -20.536 -7.718 -12.072 1.00 76.56 264 GLY A N 1
ATOM 2121 C CA . GLY A 1 264 ? -21.473 -7.687 -13.205 1.00 76.56 264 GLY A CA 1
ATOM 2122 C C . GLY A 1 264 ? -22.303 -8.966 -13.396 1.00 76.56 264 GLY A C 1
ATOM 2123 O O . GLY A 1 264 ? -23.305 -8.932 -14.108 1.00 76.56 264 GLY A O 1
ATOM 2124 N N . GLN A 1 265 ? -21.944 -10.062 -12.720 1.00 82.56 265 GLN A N 1
ATOM 2125 C CA . GLN A 1 265 ? -22.686 -11.333 -12.713 1.00 82.56 265 GLN A CA 1
ATOM 2126 C C . GLN A 1 265 ? -23.537 -11.513 -11.441 1.00 82.56 265 GLN A C 1
ATOM 2128 O O . GLN A 1 265 ? -24.301 -12.467 -11.339 1.00 82.56 265 GLN A O 1
ATOM 2133 N N . GLY A 1 266 ? -23.424 -10.587 -10.480 1.00 74.31 266 GLY A N 1
ATOM 2134 C CA . GLY A 1 266 ? -24.193 -10.575 -9.230 1.00 74.31 266 GLY A CA 1
ATOM 2135 C C . GLY A 1 266 ? -23.562 -11.347 -8.066 1.00 74.31 266 GLY A C 1
ATOM 2136 O O . GLY A 1 266 ? -24.186 -11.434 -7.016 1.00 74.31 266 GLY A O 1
ATOM 2137 N N . GLY A 1 267 ? -22.350 -11.893 -8.231 1.00 75.00 267 GLY A N 1
ATOM 2138 C CA . GLY A 1 267 ? -21.652 -12.648 -7.178 1.00 75.00 267 GLY A CA 1
ATOM 2139 C C . GLY A 1 267 ? -20.597 -11.857 -6.395 1.00 75.00 267 GLY A C 1
ATOM 2140 O O . GLY A 1 267 ? -20.084 -12.360 -5.398 1.00 75.00 267 GLY A O 1
ATOM 2141 N N . ALA A 1 268 ? -20.261 -10.637 -6.825 1.00 81.88 268 ALA A N 1
ATOM 2142 C CA . ALA A 1 268 ? -19.257 -9.828 -6.141 1.00 81.88 268 ALA A CA 1
ATOM 2143 C C . ALA A 1 268 ? -19.822 -9.227 -4.842 1.00 81.88 268 ALA A C 1
ATOM 2145 O O . ALA A 1 268 ? -20.987 -8.818 -4.822 1.00 81.88 268 ALA A O 1
ATOM 2146 N N . PRO A 1 269 ? -19.010 -9.099 -3.773 1.00 82.38 269 PRO A N 1
ATOM 2147 C CA . PRO A 1 269 ? -19.432 -8.409 -2.561 1.00 82.38 269 PRO A CA 1
ATOM 2148 C C . PRO A 1 269 ? -19.895 -6.983 -2.858 1.00 82.38 269 PRO A C 1
ATOM 2150 O O . PRO A 1 269 ? -19.327 -6.302 -3.718 1.00 82.38 269 PRO A O 1
ATOM 2153 N N . TRP A 1 270 ? -20.904 -6.509 -2.127 1.00 76.06 270 TRP A N 1
ATOM 2154 C CA . TRP A 1 270 ? -21.497 -5.192 -2.371 1.00 76.06 270 TRP A CA 1
ATOM 2155 C C . TRP A 1 270 ? -20.457 -4.061 -2.291 1.00 76.06 270 TRP A C 1
ATOM 2157 O O . TRP A 1 270 ? -20.428 -3.194 -3.162 1.00 76.06 270 TRP A O 1
ATOM 2167 N N . ALA A 1 271 ? -19.532 -4.126 -1.328 1.00 75.88 271 ALA A N 1
ATOM 2168 C CA . ALA A 1 271 ? -18.433 -3.170 -1.196 1.00 75.88 271 ALA A CA 1
ATOM 2169 C C . ALA A 1 271 ? -17.555 -3.079 -2.461 1.00 75.88 271 ALA A C 1
ATOM 2171 O O . ALA A 1 271 ? -17.201 -1.986 -2.905 1.00 75.88 271 ALA A O 1
ATOM 2172 N N . TRP A 1 272 ? -17.246 -4.223 -3.080 1.00 85.38 272 TRP A N 1
ATOM 2173 C CA . TRP A 1 272 ? -16.509 -4.270 -4.342 1.00 85.38 272 TRP A CA 1
ATOM 2174 C C . TRP A 1 272 ? -17.345 -3.776 -5.521 1.00 85.38 272 TRP A C 1
ATOM 2176 O O . TRP A 1 272 ? -16.803 -3.105 -6.396 1.00 85.38 272 TRP A O 1
ATOM 2186 N N . CYS A 1 273 ? -18.651 -4.051 -5.541 1.00 82.12 273 CYS A N 1
ATOM 2187 C CA . CYS A 1 273 ? -19.541 -3.522 -6.575 1.00 82.12 273 CYS A CA 1
ATOM 2188 C C . CYS A 1 273 ? -19.535 -1.990 -6.575 1.00 82.12 273 CYS A C 1
ATOM 2190 O O . CYS A 1 273 ? -19.275 -1.392 -7.614 1.00 82.12 273 CYS A O 1
ATOM 2192 N N . GLU A 1 274 ? -19.714 -1.362 -5.410 1.00 77.00 274 GLU A N 1
ATOM 2193 C CA . GLU A 1 274 ? -19.685 0.101 -5.269 1.00 77.00 274 GLU A CA 1
ATOM 2194 C C . GLU A 1 274 ? -18.341 0.695 -5.711 1.00 77.00 274 GLU A C 1
ATOM 2196 O O . GLU A 1 274 ? -18.301 1.683 -6.449 1.00 77.00 274 GLU A O 1
ATOM 2201 N N . ALA A 1 275 ? -17.230 0.083 -5.291 1.00 80.38 275 ALA A N 1
ATOM 2202 C CA . ALA A 1 275 ? -15.894 0.519 -5.677 1.00 80.38 275 ALA A CA 1
ATOM 2203 C C . ALA A 1 275 ? -15.679 0.436 -7.195 1.00 80.38 275 ALA A C 1
ATOM 2205 O O . ALA A 1 275 ? -15.218 1.400 -7.810 1.00 80.38 275 ALA A O 1
ATOM 2206 N N . ILE A 1 276 ? -16.031 -0.693 -7.815 1.00 83.31 276 ILE A N 1
ATOM 2207 C CA . ILE A 1 276 ? -15.824 -0.906 -9.250 1.00 83.31 276 ILE A CA 1
ATOM 2208 C C . ILE A 1 276 ? -16.766 -0.026 -10.075 1.00 83.31 276 ILE A C 1
ATOM 2210 O O . ILE A 1 276 ? -16.291 0.645 -10.992 1.00 83.31 276 ILE A O 1
ATOM 2214 N N . ASP A 1 277 ? -18.053 0.055 -9.728 1.00 80.44 277 ASP A N 1
ATOM 2215 C CA . ASP A 1 277 ? -19.021 0.954 -10.376 1.00 80.44 277 ASP A CA 1
ATOM 2216 C C . ASP A 1 277 ? -18.509 2.397 -10.375 1.00 80.44 277 ASP A C 1
ATOM 2218 O O . ASP A 1 277 ? -18.593 3.129 -11.370 1.00 80.44 277 ASP A O 1
ATOM 2222 N N . LEU A 1 278 ? -17.919 2.806 -9.254 1.00 75.75 278 LEU A N 1
ATOM 2223 C CA . LEU A 1 278 ? -17.370 4.133 -9.111 1.00 75.75 278 LEU A CA 1
ATOM 2224 C C . LEU A 1 278 ? -16.130 4.359 -9.981 1.00 75.75 278 LEU A C 1
ATOM 2226 O O . LEU A 1 278 ? -16.037 5.396 -10.648 1.00 75.75 278 LEU A O 1
ATOM 2230 N N . MET A 1 279 ? -15.190 3.418 -10.004 1.00 82.50 279 MET A N 1
ATOM 2231 C CA . MET A 1 279 ? -14.029 3.497 -10.892 1.00 82.50 279 MET A CA 1
ATOM 2232 C C . MET A 1 279 ? -14.470 3.568 -12.360 1.00 82.50 279 MET A C 1
ATOM 2234 O O . MET A 1 279 ? -14.040 4.459 -13.098 1.00 82.50 279 MET A O 1
ATOM 2238 N N . LEU A 1 280 ? -15.416 2.715 -12.763 1.00 82.06 280 LEU A N 1
ATOM 2239 C CA . LEU A 1 280 ? -15.964 2.673 -14.121 1.00 82.06 280 LEU A CA 1
ATOM 2240 C C . LEU A 1 280 ? -16.782 3.915 -14.494 1.00 82.06 280 LEU A C 1
ATOM 2242 O O . LEU A 1 280 ? -16.934 4.213 -15.678 1.00 82.06 280 LEU A O 1
ATOM 2246 N N . SER A 1 281 ? -17.231 4.716 -13.521 1.00 78.19 281 SER A N 1
ATOM 2247 C CA . SER A 1 281 ? -17.834 6.028 -13.800 1.00 78.19 281 SER A CA 1
ATOM 2248 C C . SER A 1 281 ? -16.875 6.996 -14.514 1.00 78.19 281 SER A C 1
ATOM 2250 O O . SER A 1 281 ? -17.308 8.030 -15.035 1.00 78.19 281 SER A O 1
ATOM 2252 N N . GLY A 1 282 ? -15.567 6.706 -14.486 1.00 74.81 282 GLY A N 1
ATOM 2253 C CA . GLY A 1 282 ? -14.510 7.482 -15.128 1.00 74.81 282 GLY A CA 1
ATOM 2254 C C . GLY A 1 282 ? -14.242 8.835 -14.469 1.00 74.81 282 GLY A C 1
ATOM 2255 O O . GLY A 1 282 ? -13.519 9.656 -15.034 1.00 74.81 282 GLY A O 1
ATOM 2256 N N . LYS A 1 283 ? -14.848 9.117 -13.306 1.00 72.69 283 LYS A N 1
ATOM 2257 C CA . LYS A 1 283 ? -14.769 10.417 -12.612 1.00 72.69 283 LYS A CA 1
ATOM 2258 C C . LYS A 1 283 ? -13.547 10.564 -11.706 1.00 72.69 283 LYS A C 1
ATOM 2260 O O . LYS A 1 283 ? -13.215 11.698 -11.351 1.00 72.69 283 LYS A O 1
ATOM 2265 N N . LEU A 1 284 ? -12.918 9.449 -11.355 1.00 73.62 284 LEU A N 1
ATOM 2266 C CA . LEU A 1 284 ? -11.818 9.356 -10.407 1.00 73.62 284 LEU A CA 1
ATOM 2267 C C . LEU A 1 284 ? -10.455 9.677 -11.039 1.00 73.62 284 LEU A C 1
ATOM 2269 O O . LEU A 1 284 ? -10.283 9.632 -12.259 1.00 73.62 284 LEU A O 1
ATOM 2273 N N . THR A 1 285 ? -9.493 10.061 -10.200 1.00 73.38 285 THR A N 1
ATOM 2274 C CA . THR A 1 285 ? -8.066 10.064 -10.556 1.00 73.38 285 THR A CA 1
ATOM 2275 C C . THR A 1 285 ? -7.451 8.684 -10.302 1.00 73.38 285 THR A C 1
ATOM 2277 O O . THR A 1 285 ? -8.022 7.881 -9.576 1.00 73.38 285 THR A O 1
ATOM 2280 N N . VAL A 1 286 ? -6.257 8.427 -10.848 1.00 74.81 286 VAL A N 1
ATOM 2281 C CA . VAL A 1 286 ? -5.507 7.173 -10.617 1.00 74.81 286 VAL A CA 1
ATOM 2282 C C . VAL A 1 286 ? -5.277 6.917 -9.121 1.00 74.81 286 VAL A C 1
ATOM 2284 O O . VAL A 1 286 ? -5.397 5.788 -8.661 1.00 74.81 286 VAL A O 1
ATOM 2287 N N . VAL A 1 287 ? -5.000 7.971 -8.347 1.00 71.88 287 VAL A N 1
ATOM 2288 C CA . VAL A 1 287 ? -4.814 7.867 -6.892 1.00 71.88 287 VAL A CA 1
ATOM 2289 C C . VAL A 1 287 ? -6.136 7.550 -6.192 1.00 71.88 287 VAL A C 1
ATOM 2291 O O . VAL A 1 287 ? -6.162 6.692 -5.319 1.00 71.88 287 VAL A O 1
ATOM 2294 N N . ASP A 1 288 ? -7.248 8.174 -6.600 1.00 70.38 288 ASP A N 1
ATOM 2295 C CA . ASP A 1 288 ? -8.566 7.855 -6.030 1.00 70.38 288 ASP A CA 1
ATOM 2296 C C . ASP A 1 288 ? -8.942 6.378 -6.296 1.00 70.38 288 ASP A C 1
ATOM 2298 O O . ASP A 1 288 ? -9.423 5.693 -5.398 1.00 70.38 288 ASP A O 1
ATOM 2302 N N . GLU A 1 289 ? -8.699 5.880 -7.517 1.00 77.81 289 GLU A N 1
ATOM 2303 C CA . GLU A 1 289 ? -8.946 4.480 -7.913 1.00 77.81 289 GLU A CA 1
ATOM 2304 C C . GLU A 1 289 ? -8.135 3.496 -7.061 1.00 77.81 289 GLU A C 1
ATOM 2306 O O . GLU A 1 289 ? -8.669 2.485 -6.593 1.00 77.81 289 GLU A O 1
ATOM 2311 N N . LEU A 1 290 ? -6.860 3.818 -6.818 1.00 79.31 290 LEU A N 1
ATOM 2312 C CA . LEU A 1 290 ? -5.991 3.033 -5.952 1.00 79.31 290 LEU A CA 1
ATOM 2313 C C . LEU A 1 290 ? -6.491 3.024 -4.506 1.00 79.31 290 LEU A C 1
ATOM 2315 O O . LEU A 1 290 ? -6.667 1.950 -3.939 1.00 79.31 290 LEU A O 1
ATOM 2319 N N . LEU A 1 291 ? -6.740 4.198 -3.920 1.00 71.12 291 LEU A N 1
ATOM 2320 C CA . LEU A 1 291 ? -7.141 4.327 -2.517 1.00 71.12 291 LEU A CA 1
ATOM 2321 C C . LEU A 1 291 ? -8.478 3.640 -2.235 1.00 71.12 291 LEU A C 1
ATOM 2323 O O . LEU A 1 291 ? -8.618 2.980 -1.209 1.00 71.12 291 LEU A O 1
ATOM 2327 N N . ILE A 1 292 ? -9.447 3.754 -3.148 1.00 73.00 292 ILE A N 1
ATOM 2328 C CA . ILE A 1 292 ? -10.733 3.059 -3.024 1.00 73.00 292 ILE A CA 1
ATOM 2329 C C . ILE A 1 292 ? -10.522 1.545 -3.075 1.00 73.00 292 ILE A C 1
ATOM 2331 O O . ILE A 1 292 ? -11.003 0.838 -2.194 1.00 73.00 292 ILE A O 1
ATOM 2335 N N . SER A 1 293 ? -9.771 1.049 -4.061 1.00 83.75 293 SER A N 1
ATOM 2336 C CA . SER A 1 293 ? -9.523 -0.390 -4.201 1.00 83.75 293 SER A CA 1
ATOM 2337 C C . SER A 1 293 ? -8.749 -0.957 -3.010 1.00 83.75 293 SER A C 1
ATOM 2339 O O . SER A 1 293 ? -9.122 -1.999 -2.484 1.00 83.75 293 SER A O 1
ATOM 2341 N N . MET A 1 294 ? -7.715 -0.254 -2.537 1.00 78.38 294 MET A N 1
ATOM 2342 C CA . MET A 1 294 ? -6.961 -0.623 -1.335 1.00 78.38 294 MET A CA 1
ATOM 2343 C C . MET A 1 294 ? -7.838 -0.596 -0.087 1.00 78.38 294 MET A C 1
ATOM 2345 O O . MET A 1 294 ? -7.769 -1.517 0.718 1.00 78.38 294 MET A O 1
ATOM 2349 N N . GLY A 1 295 ? -8.669 0.435 0.069 1.00 72.88 295 GLY A N 1
ATOM 2350 C CA . GLY A 1 295 ? -9.582 0.567 1.198 1.00 72.88 295 GLY A CA 1
ATOM 2351 C C . GLY A 1 295 ? -10.588 -0.579 1.263 1.00 72.88 295 GLY A C 1
ATOM 2352 O O . GLY A 1 295 ? -10.779 -1.157 2.330 1.00 72.88 295 GLY A O 1
ATOM 2353 N N . VAL A 1 296 ? -11.180 -0.961 0.125 1.00 83.00 296 VAL A N 1
ATOM 2354 C CA . VAL A 1 296 ? -12.061 -2.136 0.059 1.00 83.00 296 VAL A CA 1
ATOM 2355 C C . VAL A 1 296 ? -11.277 -3.419 0.299 1.00 83.00 296 VAL A C 1
ATOM 2357 O O . VAL A 1 296 ? -11.691 -4.227 1.121 1.00 83.00 296 VAL A O 1
ATOM 2360 N N . HIS A 1 297 ? -10.120 -3.600 -0.332 1.00 92.25 297 HIS A N 1
ATOM 2361 C CA . HIS A 1 297 ? -9.328 -4.811 -0.151 1.00 92.25 297 HIS A CA 1
ATOM 2362 C C . HIS A 1 297 ? -8.908 -4.998 1.318 1.00 92.25 297 HIS A C 1
ATOM 2364 O O . HIS A 1 297 ? -9.186 -6.033 1.914 1.00 92.25 297 HIS A O 1
ATOM 2370 N N . ILE A 1 298 ? -8.338 -3.976 1.962 1.00 81.44 298 ILE A N 1
ATOM 2371 C CA . ILE A 1 298 ? -7.928 -4.039 3.373 1.00 81.44 298 ILE A CA 1
ATOM 2372 C C . ILE A 1 298 ? -9.140 -4.126 4.307 1.00 81.44 298 ILE A C 1
ATOM 2374 O O . ILE A 1 298 ? -9.124 -4.923 5.233 1.00 81.44 298 ILE A O 1
ATOM 2378 N N . GLY A 1 299 ? -10.183 -3.325 4.093 1.00 77.12 299 GLY A N 1
ATOM 2379 C CA . GLY A 1 299 ? -11.316 -3.254 5.018 1.00 77.12 299 GLY A CA 1
ATOM 2380 C C . GLY A 1 299 ? -12.294 -4.425 4.904 1.00 77.12 299 GLY A C 1
ATOM 2381 O O . GLY A 1 299 ? -12.873 -4.828 5.904 1.00 77.12 299 GLY A O 1
ATOM 2382 N N . HIS A 1 300 ? -12.490 -4.982 3.706 1.00 86.62 300 HIS A N 1
ATOM 2383 C CA . HIS A 1 300 ? -13.462 -6.049 3.452 1.00 86.62 300 HIS A CA 1
ATOM 2384 C C . HIS A 1 300 ? -12.807 -7.429 3.312 1.00 86.62 300 HIS A C 1
ATOM 2386 O O . HIS A 1 300 ? -13.274 -8.398 3.922 1.00 86.62 300 HIS A O 1
ATOM 2392 N N . ASP A 1 301 ? -11.745 -7.550 2.509 1.00 95.19 301 ASP A N 1
ATOM 2393 C CA . ASP A 1 301 ? -11.185 -8.863 2.172 1.00 95.19 301 ASP A CA 1
ATOM 2394 C C . ASP A 1 301 ? -10.227 -9.376 3.251 1.00 95.19 301 ASP A C 1
ATOM 2396 O O . ASP A 1 301 ? -10.256 -10.568 3.566 1.00 95.19 301 ASP A O 1
ATOM 2400 N N . LEU A 1 302 ? -9.405 -8.498 3.837 1.00 93.50 302 LEU A N 1
ATOM 2401 C CA . LEU A 1 302 ? -8.374 -8.887 4.805 1.00 93.50 302 LEU A CA 1
ATOM 2402 C C . LEU A 1 302 ? -8.954 -9.501 6.089 1.00 93.50 302 LEU A C 1
ATOM 2404 O O . LEU A 1 302 ? -8.463 -10.568 6.459 1.00 93.50 302 LEU A O 1
ATOM 2408 N N . PRO A 1 303 ? -10.005 -8.941 6.734 1.00 89.00 303 PRO A N 1
ATOM 2409 C CA . PRO A 1 303 ? -10.576 -9.547 7.935 1.00 89.00 303 PRO A CA 1
ATOM 2410 C C . PRO A 1 303 ? -11.091 -10.958 7.663 1.00 89.00 303 PRO A C 1
ATOM 2412 O O . PRO A 1 303 ? -10.864 -11.891 8.427 1.00 89.00 303 PRO A O 1
ATOM 2415 N N . ARG A 1 304 ? -11.737 -11.147 6.508 1.00 94.31 304 ARG A N 1
ATOM 2416 C CA . ARG A 1 304 ? -12.281 -12.442 6.093 1.00 94.31 304 ARG A CA 1
ATOM 2417 C C . ARG A 1 304 ? -11.171 -13.434 5.732 1.00 94.31 304 ARG A C 1
ATOM 2419 O O . ARG A 1 304 ? -11.309 -14.622 6.017 1.00 94.31 304 ARG A O 1
ATOM 2426 N N . ALA A 1 305 ? -10.087 -12.976 5.105 1.00 97.06 305 ALA A N 1
ATOM 2427 C CA . ALA A 1 305 ? -8.923 -13.808 4.805 1.00 97.06 305 ALA A CA 1
ATOM 2428 C C . ALA A 1 305 ? -8.223 -14.263 6.090 1.00 97.06 305 ALA A C 1
ATOM 2430 O O . ALA A 1 305 ? -7.978 -15.456 6.251 1.00 97.06 305 ALA A O 1
ATOM 2431 N N . LEU A 1 306 ? -7.987 -13.339 7.023 1.00 95.44 306 LEU A N 1
ATOM 2432 C CA . LEU A 1 306 ? -7.453 -13.608 8.358 1.00 95.44 306 LEU A CA 1
ATOM 2433 C C . LEU A 1 306 ? -8.333 -14.598 9.133 1.00 95.44 306 LEU A C 1
ATOM 2435 O O . LEU A 1 306 ? -7.830 -15.594 9.656 1.00 95.44 306 LEU A O 1
ATOM 2439 N N . ALA A 1 307 ? -9.652 -14.382 9.125 1.00 94.31 307 ALA A N 1
ATOM 2440 C CA . ALA A 1 307 ? -10.615 -15.275 9.757 1.00 94.31 307 ALA A CA 1
ATOM 2441 C C . ALA A 1 307 ? -10.522 -16.706 9.199 1.00 94.31 307 ALA A C 1
ATOM 2443 O O . ALA A 1 307 ? -10.526 -17.666 9.971 1.00 94.31 307 ALA A O 1
ATOM 2444 N N . GLN A 1 308 ? -10.361 -16.846 7.877 1.00 95.50 308 GLN A N 1
ATOM 2445 C CA . GLN A 1 308 ? -10.202 -18.135 7.199 1.00 95.50 308 GLN A CA 1
ATOM 2446 C C . GLN A 1 308 ? -8.884 -18.839 7.546 1.00 95.50 308 GLN A C 1
ATOM 2448 O O . GLN A 1 308 ? -8.890 -20.044 7.785 1.00 95.50 308 GLN A O 1
ATOM 2453 N N . VAL A 1 309 ? -7.749 -18.131 7.533 1.00 95.88 309 VAL A N 1
ATOM 2454 C CA . VAL A 1 309 ? -6.427 -18.768 7.717 1.00 95.88 309 VAL A CA 1
ATOM 2455 C C . VAL A 1 309 ? -6.042 -18.977 9.180 1.00 95.88 309 VAL A C 1
ATOM 2457 O O . VAL A 1 309 ? -5.124 -19.747 9.464 1.00 95.88 309 VAL A O 1
ATOM 2460 N N . GLY A 1 310 ? -6.751 -18.320 10.097 1.00 92.31 310 GLY A N 1
ATOM 2461 C CA . GLY A 1 310 ? -6.559 -18.438 11.536 1.00 92.31 310 GLY A CA 1
ATOM 2462 C C . GLY A 1 310 ? -5.553 -17.457 12.110 1.00 92.31 310 GLY A C 1
ATOM 2463 O O . GLY A 1 310 ? -4.468 -17.274 11.571 1.00 92.31 310 GLY A O 1
ATOM 2464 N N . LEU A 1 311 ? -5.918 -16.856 13.239 1.00 88.75 311 LEU A N 1
ATOM 2465 C CA . LEU A 1 311 ? -5.134 -15.827 13.927 1.00 88.75 311 LEU A CA 1
ATOM 2466 C C . LEU A 1 311 ? -4.112 -16.405 14.908 1.00 88.75 311 LEU A C 1
ATOM 2468 O O . LEU A 1 311 ? -3.173 -15.718 15.295 1.00 88.75 311 LEU A O 1
ATOM 2472 N N . THR A 1 312 ? -4.271 -17.675 15.278 1.00 88.25 312 THR A N 1
ATOM 2473 C CA . THR A 1 312 ? -3.403 -18.384 16.217 1.00 88.25 312 THR A CA 1
ATOM 2474 C C . THR A 1 312 ? -2.795 -19.628 15.583 1.00 88.25 312 THR A C 1
ATOM 2476 O O . THR A 1 312 ? -3.367 -20.246 14.675 1.00 88.25 312 THR A O 1
ATOM 2479 N N . THR A 1 313 ? -1.599 -19.987 16.028 1.00 84.94 313 THR A N 1
ATOM 2480 C CA . THR A 1 313 ? -0.935 -21.249 15.698 1.00 84.94 313 THR A CA 1
ATOM 2481 C C . THR A 1 313 ? -1.677 -22.445 16.321 1.00 84.94 313 THR A C 1
ATOM 2483 O O . THR A 1 313 ? -2.523 -22.252 17.196 1.00 84.94 313 THR A O 1
ATOM 2486 N N . PRO A 1 314 ? -1.404 -23.696 15.890 1.00 84.19 314 PRO A N 1
ATOM 2487 C CA . PRO A 1 314 ? -2.040 -24.881 16.479 1.00 84.19 314 PRO A CA 1
ATOM 2488 C C . PRO A 1 314 ? -1.823 -25.033 17.994 1.00 84.19 314 PRO A C 1
ATOM 2490 O O . PRO A 1 314 ? -2.659 -25.616 18.671 1.00 84.19 314 PRO A O 1
ATOM 2493 N N . ASP A 1 315 ? -0.722 -24.492 18.518 1.00 82.00 315 ASP A N 1
ATOM 2494 C CA . ASP A 1 315 ? -0.368 -24.412 19.941 1.00 82.00 315 ASP A CA 1
ATOM 2495 C C . ASP A 1 315 ? -0.916 -23.149 20.643 1.00 82.00 315 ASP A C 1
ATOM 2497 O O . ASP A 1 315 ? -0.548 -22.869 21.778 1.00 82.00 315 ASP A O 1
ATOM 2501 N N . GLY A 1 316 ? -1.791 -22.375 19.990 1.00 80.12 316 GLY A N 1
ATOM 2502 C CA . GLY A 1 316 ? -2.536 -21.268 20.604 1.00 80.12 316 GLY A CA 1
ATOM 2503 C C . GLY A 1 316 ? -1.827 -19.910 20.627 1.00 80.12 316 GLY A C 1
ATOM 2504 O O . GLY A 1 316 ? -2.442 -18.918 21.017 1.00 80.12 316 GLY A O 1
ATOM 2505 N N . ARG A 1 317 ? -0.574 -19.809 20.166 1.00 84.56 317 ARG A N 1
ATOM 2506 C CA . ARG A 1 317 ? 0.151 -18.528 20.105 1.00 84.56 317 ARG A CA 1
ATOM 2507 C C . ARG A 1 317 ? -0.435 -17.611 19.032 1.00 84.56 317 ARG A C 1
ATOM 2509 O O . ARG A 1 317 ? -0.802 -18.059 17.947 1.00 84.56 317 ARG A O 1
ATOM 2516 N N . SER A 1 318 ? -0.502 -16.312 19.319 1.00 85.50 318 SER A N 1
ATOM 2517 C CA . SER A 1 318 ? -0.979 -15.309 18.359 1.00 85.50 318 SER A CA 1
ATOM 2518 C C . SER A 1 318 ? 0.003 -15.125 17.201 1.00 85.50 318 SER A C 1
ATOM 2520 O O . SER A 1 318 ? 1.211 -15.042 17.406 1.00 85.50 318 SER A O 1
ATOM 2522 N N . ARG A 1 319 ? -0.519 -14.996 15.978 1.00 86.81 319 ARG A N 1
ATOM 2523 C CA . ARG A 1 319 ? 0.253 -14.676 14.765 1.00 86.81 319 ARG A CA 1
ATOM 2524 C C . ARG A 1 319 ? 0.342 -13.174 14.475 1.00 86.81 319 ARG A C 1
ATOM 2526 O O . ARG A 1 319 ? 0.774 -12.774 13.393 1.00 86.81 319 ARG A O 1
ATOM 2533 N N . ILE A 1 320 ? -0.054 -12.328 15.430 1.00 85.00 320 ILE A N 1
ATOM 2534 C CA . ILE A 1 320 ? -0.062 -10.867 15.271 1.00 85.00 320 ILE A CA 1
ATOM 2535 C C . ILE A 1 320 ? 1.341 -10.292 15.006 1.00 85.00 320 ILE A C 1
ATOM 2537 O O . ILE A 1 320 ? 1.482 -9.317 14.272 1.00 85.00 320 ILE A O 1
ATOM 2541 N N . ALA A 1 321 ? 2.393 -10.932 15.529 1.00 82.88 321 ALA A N 1
ATOM 2542 C CA . ALA A 1 321 ? 3.774 -10.523 15.280 1.00 82.88 321 ALA A CA 1
ATOM 2543 C C . ALA A 1 321 ? 4.126 -10.615 13.785 1.00 82.88 321 ALA A C 1
ATOM 2545 O O . ALA A 1 321 ? 4.580 -9.639 13.187 1.00 82.88 321 ALA A O 1
ATOM 2546 N N . ASP A 1 322 ? 3.821 -11.745 13.142 1.00 85.31 322 ASP A N 1
ATOM 2547 C CA . ASP A 1 322 ? 4.014 -11.907 11.699 1.00 85.31 322 ASP A CA 1
ATOM 2548 C C . ASP A 1 322 ? 3.074 -11.020 10.882 1.00 85.31 322 ASP A C 1
ATOM 2550 O O . ASP A 1 322 ? 3.476 -10.479 9.851 1.00 85.31 322 ASP A O 1
ATOM 2554 N N . PHE A 1 323 ? 1.846 -10.793 11.358 1.00 85.19 323 PHE A N 1
ATOM 2555 C CA . PHE A 1 323 ? 0.929 -9.832 10.743 1.00 85.19 323 PHE A CA 1
ATOM 2556 C C . PHE A 1 323 ? 1.508 -8.410 10.698 1.00 85.19 323 PHE A C 1
ATOM 2558 O O . PHE A 1 323 ? 1.393 -7.727 9.673 1.00 85.19 323 PHE A O 1
ATOM 2565 N N . HIS A 1 324 ? 2.152 -7.977 11.785 1.00 80.88 324 HIS A N 1
ATOM 2566 C CA . HIS A 1 324 ? 2.834 -6.689 11.871 1.00 80.88 324 HIS A CA 1
ATOM 2567 C C . HIS A 1 324 ? 4.139 -6.656 11.077 1.00 80.88 324 HIS A C 1
ATOM 2569 O O . HIS A 1 324 ? 4.416 -5.638 10.449 1.00 80.88 324 HIS A O 1
ATOM 2575 N N . ARG A 1 325 ? 4.901 -7.755 10.992 1.00 85.81 325 ARG A N 1
ATOM 2576 C CA . ARG A 1 325 ? 6.095 -7.826 10.125 1.00 85.81 325 ARG A CA 1
ATOM 2577 C C . ARG A 1 325 ? 5.760 -7.588 8.649 1.00 85.81 325 ARG A C 1
ATOM 2579 O O . ARG A 1 325 ? 6.540 -6.962 7.938 1.00 85.81 325 ARG A O 1
ATOM 2586 N N . VAL A 1 326 ? 4.570 -7.982 8.184 1.00 83.50 326 VAL A N 1
ATOM 2587 C CA . VAL A 1 326 ? 4.098 -7.628 6.828 1.00 83.50 326 VAL A CA 1
ATOM 2588 C C . VAL A 1 326 ? 3.944 -6.107 6.644 1.00 83.50 326 VAL A C 1
ATOM 2590 O O . VAL A 1 326 ? 4.096 -5.622 5.523 1.00 83.50 326 VAL A O 1
ATOM 2593 N N . ASN A 1 327 ? 3.699 -5.328 7.706 1.00 76.12 327 ASN A N 1
ATOM 2594 C CA . ASN A 1 327 ? 3.665 -3.864 7.606 1.00 76.12 327 ASN A CA 1
ATOM 2595 C C . ASN A 1 327 ? 5.024 -3.301 7.187 1.00 76.12 327 ASN A C 1
ATOM 2597 O O . ASN A 1 327 ? 5.043 -2.387 6.377 1.00 76.12 327 ASN A O 1
ATOM 2601 N N . LEU A 1 328 ? 6.140 -3.892 7.626 1.00 78.25 328 LEU A N 1
ATOM 2602 C CA . LEU A 1 328 ? 7.485 -3.461 7.216 1.00 78.25 328 LEU A CA 1
ATOM 2603 C C . LEU A 1 328 ? 7.699 -3.636 5.704 1.00 78.25 328 LEU A C 1
ATOM 2605 O O . LEU A 1 328 ? 8.313 -2.798 5.047 1.00 78.25 328 LEU A O 1
ATOM 2609 N N . VAL A 1 329 ? 7.141 -4.711 5.133 1.00 79.81 329 VAL A N 1
ATOM 2610 C CA . VAL A 1 329 ? 7.133 -4.951 3.680 1.00 79.81 329 VAL A CA 1
ATOM 2611 C C . VAL A 1 329 ? 6.247 -3.938 2.951 1.00 79.81 329 VAL A C 1
ATOM 2613 O O . VAL A 1 329 ? 6.598 -3.478 1.869 1.00 79.81 329 VAL A O 1
ATOM 2616 N N . LEU A 1 330 ? 5.094 -3.582 3.523 1.00 74.12 330 LEU A N 1
ATOM 2617 C CA . LEU A 1 330 ? 4.216 -2.556 2.953 1.00 74.12 330 LEU A CA 1
ATOM 2618 C C . LEU A 1 330 ? 4.860 -1.169 3.006 1.00 74.12 330 LEU A C 1
ATOM 2620 O O . LEU A 1 330 ? 4.819 -0.454 2.013 1.00 74.12 330 LEU A O 1
ATOM 2624 N N . GLU A 1 331 ? 5.467 -0.803 4.132 1.00 68.31 331 GLU A N 1
ATOM 2625 C CA . GLU A 1 331 ? 6.061 0.514 4.374 1.00 68.31 331 GLU A CA 1
ATOM 2626 C C . GLU A 1 331 ? 7.199 0.813 3.398 1.00 68.31 331 GLU A C 1
ATOM 2628 O O . GLU A 1 331 ? 7.216 1.892 2.813 1.00 68.31 331 GLU A O 1
ATOM 2633 N N . ARG A 1 332 ? 8.083 -0.158 3.136 1.00 74.88 332 ARG A N 1
ATOM 2634 C CA . ARG A 1 332 ? 9.150 -0.021 2.125 1.00 74.88 332 ARG A CA 1
ATOM 2635 C C . ARG A 1 332 ? 8.645 -0.050 0.677 1.00 74.88 332 ARG A C 1
ATOM 2637 O O . ARG A 1 332 ? 9.396 0.261 -0.243 1.00 74.88 332 ARG A O 1
ATOM 2644 N N . ALA A 1 333 ? 7.407 -0.496 0.453 1.00 73.00 333 ALA A N 1
ATOM 2645 C CA . ALA A 1 333 ? 6.821 -0.595 -0.877 1.00 73.00 333 ALA A CA 1
ATOM 2646 C C . ALA A 1 333 ? 6.110 0.696 -1.315 1.00 73.00 333 ALA A C 1
ATOM 2648 O O . ALA A 1 333 ? 5.859 0.830 -2.511 1.00 73.00 333 ALA A O 1
ATOM 2649 N N . ILE A 1 334 ? 5.807 1.629 -0.401 1.00 69.94 334 ILE A N 1
ATOM 2650 C CA . ILE A 1 334 ? 5.022 2.848 -0.677 1.00 69.94 334 ILE A CA 1
ATOM 2651 C C . ILE A 1 334 ? 5.682 3.725 -1.750 1.00 69.94 334 ILE A C 1
ATOM 2653 O O . ILE A 1 334 ? 5.077 3.909 -2.810 1.00 69.94 334 ILE A O 1
ATOM 2657 N N . ASP A 1 335 ? 6.921 4.169 -1.548 1.00 68.94 335 ASP A N 1
ATOM 2658 C CA . ASP A 1 335 ? 7.597 5.063 -2.501 1.00 68.94 335 ASP A CA 1
ATOM 2659 C C . ASP A 1 335 ? 7.792 4.382 -3.869 1.00 68.94 335 ASP A C 1
ATOM 2661 O O . ASP A 1 335 ? 7.417 4.952 -4.900 1.00 68.94 335 ASP A O 1
ATOM 2665 N N . PRO A 1 336 ? 8.253 3.110 -3.939 1.00 73.12 336 PRO A N 1
ATOM 2666 C CA . PRO A 1 336 ? 8.290 2.378 -5.204 1.00 73.12 336 PRO A CA 1
ATOM 2667 C C . PRO A 1 336 ? 6.925 2.249 -5.898 1.00 73.12 336 PRO A C 1
ATOM 2669 O O . PRO A 1 336 ? 6.858 2.209 -7.130 1.00 73.12 336 PRO A O 1
ATOM 2672 N N . ILE A 1 337 ? 5.826 2.162 -5.143 1.00 73.19 337 ILE A N 1
ATOM 2673 C CA . ILE A 1 337 ? 4.466 2.136 -5.691 1.00 73.19 337 ILE A CA 1
ATOM 2674 C C . ILE A 1 337 ? 4.105 3.501 -6.292 1.00 73.19 337 ILE A C 1
ATOM 2676 O O . ILE A 1 337 ? 3.582 3.535 -7.410 1.00 73.19 337 ILE A O 1
ATOM 2680 N N . GLN A 1 338 ? 4.394 4.613 -5.610 1.00 68.19 338 GLN A N 1
ATOM 2681 C CA . GLN A 1 338 ? 4.169 5.968 -6.136 1.00 68.19 338 GLN A CA 1
ATOM 2682 C C . GLN A 1 338 ? 4.962 6.208 -7.425 1.00 68.19 338 GLN A C 1
ATOM 2684 O O . GLN A 1 338 ? 4.374 6.630 -8.429 1.00 68.19 338 GLN A O 1
ATOM 2689 N N . ASP A 1 339 ? 6.247 5.844 -7.437 1.00 71.25 339 ASP A N 1
ATOM 2690 C CA . ASP A 1 339 ? 7.115 5.889 -8.618 1.00 71.25 339 ASP A CA 1
ATOM 2691 C C . ASP A 1 339 ? 6.479 5.123 -9.785 1.00 71.25 339 ASP A C 1
ATOM 2693 O O . ASP A 1 339 ? 6.311 5.650 -10.888 1.00 71.25 339 ASP A O 1
ATOM 2697 N N . ARG A 1 340 ? 6.014 3.895 -9.541 1.00 73.62 340 ARG A N 1
ATOM 2698 C CA . ARG A 1 340 ? 5.379 3.061 -10.573 1.00 73.62 340 ARG A CA 1
ATOM 2699 C C . ARG A 1 340 ? 4.080 3.645 -11.094 1.00 73.62 340 ARG A C 1
ATOM 2701 O O . ARG A 1 340 ? 3.843 3.626 -12.303 1.00 73.62 340 ARG A O 1
ATOM 2708 N N . LEU A 1 341 ? 3.230 4.181 -10.223 1.00 74.88 341 LEU A N 1
ATOM 2709 C CA . LEU A 1 341 ? 2.002 4.856 -10.642 1.00 74.88 341 LEU A CA 1
ATOM 2710 C C . LEU A 1 341 ? 2.320 6.079 -11.502 1.00 74.88 341 LEU A C 1
ATOM 2712 O O . LEU A 1 341 ? 1.657 6.299 -12.523 1.00 74.88 341 LEU A O 1
ATOM 2716 N N . ALA A 1 342 ? 3.347 6.842 -11.122 1.00 71.81 342 ALA A N 1
ATOM 2717 C CA . ALA A 1 342 ? 3.797 8.010 -11.858 1.00 71.81 342 ALA A CA 1
ATOM 2718 C C . ALA A 1 342 ? 4.328 7.637 -13.250 1.00 71.81 342 ALA A C 1
ATOM 2720 O O . ALA A 1 342 ? 3.918 8.205 -14.270 1.00 71.81 342 ALA A O 1
ATOM 2721 N N . GLU A 1 343 ? 5.199 6.634 -13.298 1.00 71.25 343 GLU A N 1
ATOM 2722 C CA . GLU A 1 343 ? 5.823 6.124 -14.514 1.00 71.25 343 GLU A CA 1
ATOM 2723 C C . GLU A 1 343 ? 4.794 5.505 -15.474 1.00 71.25 343 GLU A C 1
ATOM 2725 O O . GLU A 1 343 ? 4.789 5.800 -16.682 1.00 71.25 343 GLU A O 1
ATOM 2730 N N . ARG A 1 344 ? 3.897 4.666 -14.943 1.00 76.75 344 ARG A N 1
ATOM 2731 C CA . ARG A 1 344 ? 2.976 3.832 -15.722 1.00 76.75 344 ARG A CA 1
ATOM 2732 C C . ARG A 1 344 ? 1.670 4.533 -16.081 1.00 76.75 344 ARG A C 1
ATOM 2734 O O . ARG A 1 344 ? 1.264 4.473 -17.243 1.00 76.75 344 ARG A O 1
ATOM 2741 N N . TYR A 1 345 ? 1.022 5.193 -15.122 1.00 78.00 345 TYR A N 1
ATOM 2742 C CA . TYR A 1 345 ? -0.361 5.661 -15.264 1.00 78.00 345 TYR A CA 1
ATOM 2743 C C . TYR A 1 345 ? -0.517 7.176 -15.247 1.00 78.00 345 TYR A C 1
ATOM 2745 O O . TYR A 1 345 ? -1.405 7.681 -15.931 1.00 78.00 345 TYR A O 1
ATOM 2753 N N . ASN A 1 346 ? 0.278 7.932 -14.487 1.00 75.62 346 ASN A N 1
ATOM 2754 C CA . ASN A 1 346 ? 0.107 9.384 -14.446 1.00 75.62 346 ASN A CA 1
ATOM 2755 C C . ASN A 1 346 ? 1.337 10.142 -13.917 1.00 75.62 346 ASN A C 1
ATOM 2757 O O . ASN A 1 346 ? 1.514 10.223 -12.705 1.00 75.62 346 ASN A O 1
ATOM 2761 N N . PRO A 1 347 ? 2.118 10.822 -14.773 1.00 67.12 347 PRO A N 1
ATOM 2762 C CA . PRO A 1 347 ? 3.364 11.470 -14.363 1.00 67.12 347 PRO A CA 1
ATOM 2763 C C . PRO A 1 347 ? 3.166 12.611 -13.361 1.00 67.12 347 PRO A C 1
ATOM 2765 O O . PRO A 1 347 ? 4.116 12.963 -12.669 1.00 67.12 347 PRO A O 1
ATOM 2768 N N . ILE A 1 348 ? 1.959 13.192 -13.263 1.00 64.56 348 ILE A N 1
ATOM 2769 C CA . ILE A 1 348 ? 1.676 14.215 -12.249 1.00 64.56 348 ILE A CA 1
ATOM 2770 C C . ILE A 1 348 ? 1.751 13.631 -10.839 1.00 64.56 348 ILE A C 1
ATOM 2772 O O . ILE A 1 348 ? 2.101 14.370 -9.927 1.00 64.56 348 ILE A O 1
ATOM 2776 N N . VAL A 1 349 ? 1.488 12.335 -10.646 1.00 61.88 349 VAL A N 1
ATOM 2777 C CA . VAL A 1 349 ? 1.605 11.696 -9.324 1.00 61.88 349 VAL A CA 1
ATOM 2778 C C . VAL A 1 349 ? 3.014 11.902 -8.765 1.00 61.88 349 VAL A C 1
ATOM 2780 O O . VAL A 1 349 ? 3.143 12.457 -7.684 1.00 61.88 349 VAL A O 1
ATOM 2783 N N . GLY A 1 350 ? 4.055 11.641 -9.561 1.00 56.28 350 GLY A N 1
ATOM 2784 C CA . GLY A 1 350 ? 5.452 11.875 -9.165 1.00 56.28 350 GLY A CA 1
ATOM 2785 C C . GLY A 1 350 ? 5.879 13.352 -9.127 1.00 56.28 350 GLY A C 1
ATOM 2786 O O . GLY A 1 350 ? 7.003 13.673 -8.752 1.00 56.28 350 GLY A O 1
ATOM 2787 N N . VAL A 1 351 ? 5.035 14.286 -9.578 1.00 51.53 351 VAL A N 1
ATOM 2788 C CA . VAL A 1 351 ? 5.250 15.734 -9.383 1.00 51.53 351 VAL A CA 1
ATOM 2789 C C . VAL A 1 351 ? 4.635 16.181 -8.062 1.00 51.53 351 VAL A C 1
ATOM 2791 O O . VAL A 1 351 ? 5.241 16.977 -7.360 1.00 51.53 351 VAL A O 1
ATOM 2794 N N . VAL A 1 352 ? 3.443 15.675 -7.740 1.00 47.47 352 VAL A N 1
ATOM 2795 C CA . VAL A 1 352 ? 2.747 15.945 -6.478 1.00 47.47 352 VAL A CA 1
ATOM 2796 C C . VAL A 1 352 ? 3.535 15.367 -5.309 1.00 47.47 352 VAL A C 1
ATOM 2798 O O . VAL A 1 352 ? 3.782 16.095 -4.362 1.00 47.47 352 VAL A O 1
ATOM 2801 N N . ASP A 1 353 ? 4.001 14.129 -5.437 1.00 48.12 353 ASP A N 1
ATOM 2802 C CA . ASP A 1 353 ? 4.881 13.443 -4.487 1.00 48.12 353 ASP A CA 1
ATOM 2803 C C . ASP A 1 353 ? 6.134 14.277 -4.147 1.00 48.12 353 ASP A C 1
ATOM 2805 O O . ASP A 1 353 ? 6.304 14.732 -3.022 1.00 48.12 353 ASP A O 1
ATOM 2809 N N . ARG A 1 354 ? 6.923 14.681 -5.154 1.00 45.34 354 ARG A N 1
ATOM 2810 C CA . ARG A 1 354 ? 8.093 15.566 -4.958 1.00 45.34 354 ARG A CA 1
ATOM 2811 C C . ARG A 1 354 ? 7.783 16.934 -4.337 1.00 45.34 354 ARG A C 1
ATOM 2813 O O . ARG A 1 354 ? 8.698 17.579 -3.831 1.00 45.34 354 ARG A O 1
ATOM 2820 N N . VAL A 1 355 ? 6.543 17.413 -4.442 1.00 30.06 355 VAL A N 1
ATOM 2821 C CA . VAL A 1 355 ? 6.094 18.685 -3.848 1.00 30.06 355 VAL A CA 1
ATOM 2822 C C . VAL A 1 355 ? 5.593 18.488 -2.416 1.00 30.06 355 VAL A C 1
ATOM 2824 O O . VAL A 1 355 ? 5.742 19.399 -1.606 1.00 30.06 355 VAL A O 1
ATOM 2827 N N . LEU A 1 356 ? 5.000 17.333 -2.107 1.00 29.25 356 LEU A N 1
ATOM 2828 C CA . LEU A 1 356 ? 4.476 16.994 -0.783 1.00 29.25 356 LEU A CA 1
ATOM 2829 C C . LEU A 1 356 ? 5.532 16.343 0.130 1.00 29.25 356 LEU A C 1
ATOM 2831 O O . LEU A 1 356 ? 5.396 16.441 1.349 1.00 29.25 356 LEU A O 1
ATOM 2835 N N . GLY A 1 357 ? 6.603 15.771 -0.435 1.00 40.25 357 GLY A N 1
ATOM 2836 C CA . GLY A 1 357 ? 7.692 15.119 0.302 1.00 40.25 357 GLY A CA 1
ATOM 2837 C C . GLY A 1 357 ? 7.190 13.990 1.209 1.00 40.25 357 GLY A C 1
ATOM 2838 O O . GLY A 1 357 ? 6.061 13.556 1.073 1.00 40.25 357 GLY A O 1
ATOM 2839 N N . GLY A 1 358 ? 7.970 13.578 2.214 1.00 32.91 358 GLY A N 1
ATOM 2840 C CA . GLY A 1 358 ? 7.611 12.447 3.094 1.00 32.91 358 GLY A CA 1
ATOM 2841 C C . GLY A 1 358 ? 6.336 12.609 3.946 1.00 32.91 358 GLY A C 1
ATOM 2842 O O . GLY A 1 358 ? 5.976 11.700 4.689 1.00 32.91 358 GLY A O 1
ATOM 2843 N N . MET A 1 359 ? 5.626 13.744 3.872 1.00 27.89 359 MET A N 1
ATOM 2844 C CA . MET A 1 359 ? 4.357 13.929 4.585 1.00 27.89 359 MET A CA 1
ATOM 2845 C C . MET A 1 359 ? 3.242 13.032 4.038 1.00 27.89 359 MET A C 1
ATOM 2847 O O . MET A 1 359 ? 2.427 12.544 4.821 1.00 27.89 359 MET A O 1
ATOM 2851 N N . ASP A 1 360 ? 3.152 12.835 2.720 1.00 43.41 360 ASP A N 1
ATOM 2852 C CA . ASP A 1 360 ? 2.114 11.975 2.141 1.00 43.41 360 ASP A CA 1
ATOM 2853 C C . ASP A 1 360 ? 2.403 10.484 2.389 1.00 43.41 360 ASP A C 1
ATOM 2855 O O . ASP A 1 360 ? 1.470 9.727 2.674 1.00 43.41 360 ASP A O 1
ATOM 2859 N N . GLU A 1 361 ? 3.681 10.096 2.406 1.00 49.44 361 GLU A N 1
ATOM 2860 C CA . GLU A 1 361 ? 4.155 8.771 2.810 1.00 49.44 361 GLU A CA 1
ATOM 2861 C C . GLU A 1 361 ? 3.775 8.439 4.259 1.00 49.44 361 GLU A C 1
ATOM 2863 O O . GLU A 1 361 ? 3.196 7.384 4.509 1.00 49.44 361 GLU A O 1
ATOM 2868 N N . GLU A 1 362 ? 4.027 9.332 5.223 1.00 43.53 362 GLU A N 1
ATOM 2869 C CA . GLU A 1 362 ? 3.680 9.090 6.633 1.00 43.53 362 GLU A CA 1
ATOM 2870 C C . GLU A 1 362 ? 2.168 8.947 6.847 1.00 43.53 362 GLU A C 1
ATOM 2872 O O . GLU A 1 362 ? 1.711 8.082 7.602 1.00 43.53 362 GLU A O 1
ATOM 2877 N N . ILE A 1 363 ? 1.366 9.736 6.127 1.00 42.72 363 ILE A N 1
ATOM 2878 C CA . ILE A 1 363 ? -0.098 9.630 6.152 1.00 42.72 363 ILE A CA 1
ATOM 2879 C C . ILE A 1 363 ? -0.548 8.291 5.563 1.00 42.72 363 ILE A C 1
ATOM 2881 O O . ILE A 1 363 ? -1.428 7.632 6.126 1.00 42.72 363 ILE A O 1
ATOM 2885 N N . ALA A 1 364 ? 0.052 7.868 4.448 1.00 48.94 364 ALA A N 1
ATOM 2886 C CA . ALA A 1 364 ? -0.222 6.569 3.848 1.00 48.94 364 ALA A CA 1
ATOM 2887 C C . ALA A 1 364 ? 0.182 5.425 4.795 1.00 48.94 364 ALA A C 1
ATOM 2889 O O . ALA A 1 364 ? -0.615 4.507 5.010 1.00 48.94 364 ALA A O 1
ATOM 2890 N N . ARG A 1 365 ? 1.361 5.510 5.431 1.00 52.62 365 ARG A N 1
ATOM 2891 C CA . ARG A 1 365 ? 1.854 4.551 6.435 1.00 52.62 365 ARG A CA 1
ATOM 2892 C C . ARG A 1 365 ? 0.888 4.439 7.615 1.00 52.62 365 ARG A C 1
ATOM 2894 O O . ARG A 1 365 ? 0.492 3.329 7.976 1.00 52.62 365 ARG A O 1
ATOM 2901 N N . ALA A 1 366 ? 0.476 5.562 8.202 1.00 45.94 366 ALA A N 1
ATOM 2902 C CA . ALA A 1 366 ? -0.449 5.590 9.336 1.00 45.94 366 ALA A CA 1
ATOM 2903 C C . ALA A 1 366 ? -1.843 5.055 8.960 1.00 45.94 366 ALA A C 1
ATOM 2905 O O . ALA A 1 366 ? -2.407 4.224 9.674 1.00 45.94 366 ALA A O 1
ATOM 2906 N N . GLY A 1 367 ? -2.375 5.465 7.803 1.00 50.50 367 GLY A N 1
ATOM 2907 C CA . GLY A 1 367 ? -3.669 5.001 7.303 1.00 50.50 367 GLY A CA 1
ATOM 2908 C C . GLY A 1 367 ? -3.700 3.493 7.041 1.00 50.50 367 GLY A C 1
ATOM 2909 O O . GLY A 1 367 ? -4.645 2.816 7.449 1.00 50.50 367 GLY A O 1
ATOM 2910 N N . ILE A 1 368 ? -2.649 2.942 6.422 1.00 58.28 368 ILE A N 1
ATOM 2911 C CA . ILE A 1 368 ? -2.521 1.499 6.169 1.00 58.28 368 ILE A CA 1
ATOM 2912 C C . ILE A 1 368 ? -2.394 0.723 7.485 1.00 58.28 368 ILE A C 1
ATOM 2914 O O . ILE A 1 368 ? -3.077 -0.290 7.651 1.00 58.28 368 ILE A O 1
ATOM 2918 N N . ARG A 1 369 ? -1.567 1.192 8.432 1.00 59.66 369 ARG A N 1
ATOM 2919 C CA . ARG A 1 369 ? -1.411 0.554 9.752 1.00 59.66 369 ARG A CA 1
ATOM 2920 C C . ARG A 1 369 ? -2.731 0.520 10.518 1.00 59.66 369 ARG A C 1
ATOM 2922 O O . ARG A 1 369 ? -3.117 -0.544 10.997 1.00 59.66 369 ARG A O 1
ATOM 2929 N N . SER A 1 370 ? -3.450 1.641 10.558 1.00 53.25 370 SER A N 1
ATOM 2930 C CA . SER A 1 370 ? -4.762 1.738 11.205 1.00 53.25 370 SER A CA 1
ATOM 2931 C C . SER A 1 370 ? -5.789 0.797 10.562 1.00 53.25 370 SER A C 1
ATOM 2933 O O . SER A 1 370 ? -6.398 -0.021 11.253 1.00 53.25 370 SER A O 1
ATOM 2935 N N . ALA A 1 371 ? -5.924 0.826 9.231 1.00 61.31 371 ALA A N 1
ATOM 2936 C CA . ALA A 1 371 ? -6.872 -0.028 8.515 1.00 61.31 371 ALA A CA 1
ATOM 2937 C C . ALA A 1 371 ? -6.571 -1.527 8.701 1.00 61.31 371 ALA A C 1
ATOM 2939 O O . ALA A 1 371 ? -7.489 -2.330 8.860 1.00 61.31 371 ALA A O 1
ATOM 2940 N N . ARG A 1 372 ? -5.289 -1.913 8.726 1.00 78.81 372 ARG A N 1
ATOM 2941 C CA . ARG A 1 372 ? -4.865 -3.298 8.979 1.00 78.81 372 ARG A CA 1
ATOM 2942 C C . ARG A 1 372 ? -5.074 -3.720 10.432 1.00 78.81 372 ARG A C 1
ATOM 2944 O O . ARG A 1 372 ? -5.511 -4.843 10.656 1.00 78.81 372 ARG A O 1
ATOM 2951 N N . GLY A 1 373 ? -4.813 -2.836 11.397 1.00 65.25 373 GLY A N 1
ATOM 2952 C CA . GLY A 1 373 ? -5.124 -3.079 12.809 1.00 65.25 373 GLY A CA 1
ATOM 2953 C C . GLY A 1 373 ? -6.617 -3.331 13.017 1.00 65.25 373 GLY A C 1
ATOM 2954 O O . GLY A 1 373 ? -6.999 -4.323 13.633 1.00 65.25 373 GLY A O 1
ATOM 2955 N N . ARG A 1 374 ? -7.472 -2.516 12.385 1.00 68.62 374 ARG A N 1
ATOM 2956 C CA . ARG A 1 374 ? -8.919 -2.754 12.381 1.00 68.62 374 ARG A CA 1
ATOM 2957 C C . ARG A 1 374 ? -9.287 -4.083 11.724 1.00 68.62 374 ARG A C 1
ATOM 2959 O O . ARG A 1 374 ? -10.145 -4.790 12.237 1.00 68.62 374 ARG A O 1
ATOM 2966 N N . ALA A 1 375 ? -8.636 -4.439 10.618 1.00 75.31 375 ALA A N 1
ATOM 2967 C CA . ALA A 1 375 ? -8.914 -5.696 9.937 1.00 75.31 375 ALA A CA 1
ATOM 2968 C C . ALA A 1 375 ? -8.557 -6.933 10.774 1.00 75.31 375 ALA A C 1
ATOM 2970 O O . ALA A 1 375 ? -9.233 -7.953 10.660 1.00 75.31 375 ALA A O 1
ATOM 2971 N N . TRP A 1 376 ? -7.518 -6.844 11.610 1.00 75.94 376 TRP A N 1
ATOM 2972 C CA . TRP A 1 376 ? -7.194 -7.881 12.590 1.00 75.94 376 TRP A CA 1
ATOM 2973 C C . TRP A 1 376 ? -8.317 -8.044 13.617 1.00 75.94 376 TRP A C 1
ATOM 2975 O O . TRP A 1 376 ? -8.837 -9.144 13.776 1.00 75.94 376 TRP A O 1
ATOM 2985 N N . TYR A 1 377 ? -8.749 -6.940 14.227 1.00 72.44 377 TYR A N 1
ATOM 2986 C CA . TYR A 1 377 ? -9.855 -6.936 15.186 1.00 72.44 377 TYR A CA 1
ATOM 2987 C C . TYR A 1 377 ? -11.161 -7.479 14.579 1.00 72.44 377 TYR A C 1
ATOM 2989 O O . TYR A 1 377 ? -11.812 -8.360 15.133 1.00 72.44 377 TYR A O 1
ATOM 2997 N N . ASP A 1 378 ? -11.511 -7.029 13.373 1.00 72.94 378 ASP A N 1
ATOM 2998 C CA . ASP A 1 378 ? -12.684 -7.521 12.650 1.00 72.94 378 ASP A CA 1
ATOM 2999 C C . ASP A 1 378 ? -12.569 -9.029 12.334 1.00 72.94 378 ASP A C 1
ATOM 3001 O O . ASP A 1 378 ? -13.574 -9.736 12.311 1.00 72.94 378 ASP A O 1
ATOM 3005 N N . ALA A 1 379 ? -11.359 -9.557 12.113 1.00 81.44 379 ALA A N 1
ATOM 3006 C CA . ALA A 1 379 ? -11.142 -10.988 11.906 1.00 81.44 379 ALA A CA 1
ATOM 3007 C C . ALA A 1 379 ? -11.354 -11.816 13.179 1.00 81.44 379 ALA A C 1
ATOM 3009 O O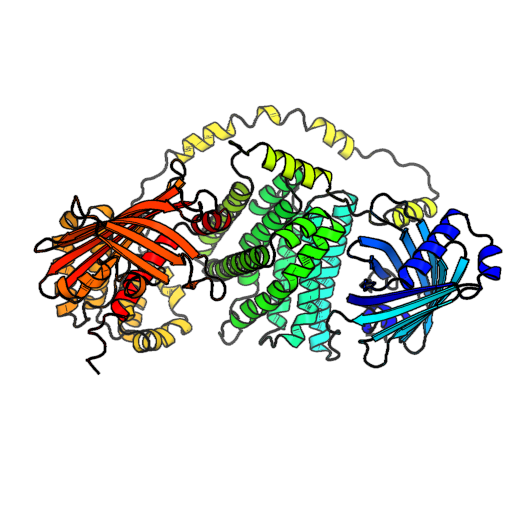 . ALA A 1 379 ? -11.835 -12.948 13.084 1.00 81.44 379 ALA A O 1
ATOM 3010 N N . GLU A 1 380 ? -10.988 -11.275 14.345 1.00 80.19 380 GLU A N 1
ATOM 3011 C CA . GLU A 1 380 ? -11.259 -11.897 15.647 1.00 80.19 380 GLU A CA 1
ATOM 3012 C C . GLU A 1 380 ? -12.769 -12.043 15.817 1.00 80.19 380 GLU A C 1
ATOM 3014 O O . GLU A 1 380 ? -13.271 -13.158 15.963 1.00 80.19 380 GLU A O 1
ATOM 3019 N N . LEU A 1 381 ? -13.503 -10.944 15.632 1.00 73.25 381 LEU A N 1
ATOM 3020 C CA . LEU A 1 381 ? -14.961 -10.917 15.713 1.00 73.25 381 LEU A CA 1
ATOM 3021 C C . LEU A 1 381 ? -15.648 -11.828 14.682 1.00 73.25 381 LEU A C 1
ATOM 3023 O O . LEU A 1 381 ? -16.577 -12.552 15.026 1.00 73.25 381 LEU A O 1
ATOM 3027 N N . LEU A 1 382 ? -15.170 -11.875 13.433 1.00 79.69 382 LEU A N 1
ATOM 3028 C CA . LEU A 1 382 ? -15.731 -12.754 12.395 1.00 79.69 382 LEU A CA 1
ATOM 3029 C C . LEU A 1 382 ? -15.639 -14.249 12.734 1.00 79.69 382 LEU A C 1
ATOM 3031 O O . LEU A 1 382 ? -16.427 -15.041 12.215 1.00 79.69 382 LEU A O 1
ATOM 3035 N N . ARG A 1 383 ? -14.663 -14.654 13.552 1.00 79.00 383 ARG A N 1
ATOM 3036 C CA . ARG A 1 383 ? -14.488 -16.053 13.971 1.00 79.00 383 ARG A CA 1
ATOM 3037 C C . ARG A 1 383 ? -15.371 -16.427 15.159 1.00 79.00 383 ARG A C 1
ATOM 3039 O O . ARG A 1 383 ? -15.530 -17.620 15.420 1.00 79.00 383 ARG A O 1
ATOM 3046 N N . HIS A 1 384 ? -15.945 -15.450 15.857 1.00 73.19 384 HIS A N 1
ATOM 3047 C CA . HIS A 1 384 ? -16.866 -15.704 16.954 1.00 73.19 384 HIS A CA 1
ATOM 3048 C C . HIS A 1 384 ? -18.265 -16.052 16.401 1.00 73.19 384 HIS A C 1
ATOM 3050 O O . HIS A 1 384 ? -18.820 -15.282 15.614 1.00 73.19 384 HIS A O 1
ATOM 3056 N N . PRO A 1 385 ? -18.869 -17.194 16.796 1.00 62.62 385 PRO A N 1
ATOM 3057 C CA . PRO A 1 385 ? -20.138 -17.677 16.228 1.00 62.62 385 PRO A CA 1
ATOM 3058 C C . PRO A 1 385 ? -21.328 -16.717 16.370 1.00 62.62 385 PRO A C 1
ATOM 3060 O O . PRO A 1 385 ? -22.329 -16.868 15.676 1.00 62.62 385 PRO A O 1
ATOM 3063 N N . GLU A 1 386 ? -21.236 -15.759 17.286 1.00 60.16 386 GLU A N 1
ATOM 3064 C CA . GLU A 1 386 ? -22.348 -14.913 17.727 1.00 60.16 386 GLU A CA 1
ATOM 3065 C C . GLU A 1 386 ? -22.270 -13.508 17.146 1.00 60.16 386 GLU A C 1
ATOM 3067 O O . GLU A 1 386 ? -23.290 -12.955 16.751 1.00 60.16 386 GLU A O 1
ATOM 3072 N N . SER A 1 387 ? -21.059 -12.961 17.038 1.00 59.06 387 SER A N 1
ATOM 3073 C CA . SER A 1 387 ? -20.796 -11.647 16.454 1.00 59.06 387 SER A CA 1
ATOM 3074 C C . SER A 1 387 ? -20.423 -11.717 14.974 1.00 59.06 387 SER A C 1
ATOM 3076 O O . SER A 1 387 ? -20.419 -10.682 14.310 1.00 59.06 387 SER A O 1
ATOM 3078 N N . GLY A 1 388 ? -20.144 -12.901 14.414 1.00 58.22 388 GLY A N 1
ATOM 3079 C CA . GLY A 1 388 ? -19.647 -13.039 13.044 1.00 58.22 388 GLY A CA 1
ATOM 3080 C C . GLY A 1 388 ? -20.597 -12.515 11.961 1.00 58.22 388 GLY A C 1
ATOM 3081 O O . GLY A 1 388 ? -20.151 -11.851 11.024 1.00 58.22 388 GLY A O 1
ATOM 3082 N N . GLU A 1 389 ? -21.909 -12.745 12.084 1.00 68.12 389 GLU A N 1
ATOM 3083 C CA . GLU A 1 389 ? -22.883 -12.234 11.104 1.00 68.12 389 GLU A CA 1
ATOM 3084 C C . GLU A 1 389 ? -23.079 -10.713 11.222 1.00 68.12 389 GLU A C 1
ATOM 3086 O O . GLU A 1 389 ? -23.176 -10.011 10.214 1.00 68.12 389 GLU A O 1
ATOM 3091 N N . GLU A 1 390 ? -23.113 -10.188 12.447 1.00 63.34 390 GLU A N 1
ATOM 3092 C CA . GLU A 1 390 ? -23.245 -8.753 12.710 1.00 63.34 390 GLU A CA 1
ATOM 3093 C C . GLU A 1 390 ? -21.997 -7.988 12.264 1.00 63.34 390 GLU A C 1
ATOM 3095 O O . GLU A 1 390 ? -22.092 -7.005 11.531 1.00 63.34 390 GLU A O 1
ATOM 3100 N N . THR A 1 391 ? -20.822 -8.518 12.589 1.00 61.53 391 THR A N 1
ATOM 3101 C CA . THR A 1 391 ? -19.527 -7.972 12.179 1.00 61.53 391 THR A CA 1
ATOM 3102 C C . THR A 1 391 ? -19.395 -7.976 10.660 1.00 61.53 391 THR A C 1
ATOM 3104 O O . THR A 1 391 ? -18.924 -6.999 10.084 1.00 61.53 391 THR A O 1
ATOM 3107 N N . ALA A 1 392 ? -19.857 -9.026 9.973 1.00 67.06 392 ALA A N 1
ATOM 3108 C CA . ALA A 1 392 ? -19.870 -9.047 8.512 1.00 67.06 392 ALA A CA 1
ATOM 3109 C C . ALA A 1 392 ? -20.718 -7.902 7.921 1.00 67.06 392 ALA A C 1
ATOM 3111 O O . ALA A 1 392 ? -20.270 -7.238 6.984 1.00 67.06 392 ALA A O 1
ATOM 3112 N N . LYS A 1 393 ? -21.905 -7.632 8.486 1.00 65.56 393 LYS A N 1
ATOM 3113 C CA . LYS A 1 393 ? -22.777 -6.517 8.062 1.00 65.56 393 LYS A CA 1
ATOM 3114 C C . LYS A 1 393 ? -22.139 -5.156 8.339 1.00 65.56 393 LYS A C 1
ATOM 3116 O O . LYS A 1 393 ? -22.216 -4.251 7.509 1.00 65.56 393 LYS A O 1
ATOM 3121 N N . ASP A 1 394 ? -21.502 -5.020 9.492 1.00 66.19 394 ASP A N 1
ATOM 3122 C CA . ASP A 1 394 ? -20.859 -3.794 9.950 1.00 66.19 394 ASP A CA 1
ATOM 3123 C C . ASP A 1 394 ? -19.595 -3.460 9.126 1.00 66.19 394 ASP A C 1
ATOM 3125 O O . ASP A 1 394 ? -19.419 -2.322 8.677 1.00 66.19 394 ASP A O 1
ATOM 3129 N N . ILE A 1 395 ? -18.778 -4.467 8.783 1.00 67.19 395 ILE A N 1
ATOM 3130 C CA . ILE A 1 395 ? -17.684 -4.327 7.806 1.00 67.19 395 ILE A CA 1
ATOM 3131 C C . ILE A 1 395 ? -18.223 -3.784 6.479 1.00 67.19 395 ILE A C 1
ATOM 3133 O O . ILE A 1 395 ? -17.685 -2.812 5.941 1.00 67.19 395 ILE A O 1
ATOM 3137 N N . ASP A 1 396 ? -19.293 -4.382 5.952 1.00 66.94 396 ASP A N 1
ATOM 3138 C CA . ASP A 1 396 ? -19.858 -3.975 4.666 1.00 66.94 396 ASP A CA 1
ATOM 3139 C C . ASP A 1 396 ? -20.360 -2.524 4.720 1.00 66.94 396 ASP A C 1
ATOM 3141 O O . ASP A 1 396 ? -20.037 -1.719 3.840 1.00 66.94 396 ASP A O 1
ATOM 3145 N N . ALA A 1 397 ? -21.070 -2.147 5.788 1.00 60.66 397 ALA A N 1
ATOM 3146 C CA . ALA A 1 397 ? -21.562 -0.789 5.998 1.00 60.66 397 ALA A CA 1
ATOM 3147 C C . ALA A 1 397 ? -20.424 0.247 6.068 1.00 60.66 397 ALA A C 1
ATOM 3149 O O . ALA A 1 397 ? -20.495 1.285 5.390 1.00 60.66 397 ALA A O 1
ATOM 3150 N N . ARG A 1 398 ? -19.359 -0.042 6.830 1.00 65.56 398 ARG A N 1
ATOM 3151 C CA . ARG A 1 398 ? -18.179 0.830 6.968 1.00 65.56 398 ARG A CA 1
ATOM 3152 C C . ARG A 1 398 ? -17.415 0.995 5.664 1.00 65.56 398 ARG A C 1
ATOM 3154 O O . ARG A 1 398 ? -17.110 2.122 5.272 1.00 65.56 398 ARG A O 1
ATOM 3161 N N . VAL A 1 399 ? -17.121 -0.100 4.967 1.00 61.34 399 VAL A N 1
ATOM 3162 C CA . VAL A 1 399 ? -16.377 -0.048 3.699 1.00 61.34 399 VAL A CA 1
ATOM 3163 C C . VAL A 1 399 ? -17.188 0.695 2.632 1.00 61.34 399 VAL A C 1
ATOM 3165 O O . VAL A 1 399 ? -16.647 1.516 1.884 1.00 61.34 399 VAL A O 1
ATOM 3168 N N . GLY A 1 400 ? -18.511 0.517 2.621 1.00 56.94 400 GLY A N 1
ATOM 3169 C CA . GLY A 1 400 ? -19.407 1.330 1.802 1.00 56.94 400 GLY A CA 1
ATOM 3170 C C . GLY A 1 400 ? -19.378 2.820 2.155 1.00 56.94 400 GLY A C 1
ATOM 3171 O O . GLY A 1 400 ? -19.422 3.679 1.270 1.00 56.94 400 GLY A O 1
ATOM 3172 N N . ALA A 1 401 ? -19.285 3.159 3.443 1.00 54.00 401 ALA A N 1
ATOM 3173 C CA . ALA A 1 401 ? -19.149 4.542 3.894 1.00 54.00 401 ALA A CA 1
ATOM 3174 C C . ALA A 1 401 ? -17.812 5.163 3.456 1.00 54.00 401 ALA A C 1
ATOM 3176 O O . ALA A 1 401 ? -17.813 6.300 2.977 1.00 54.00 401 ALA A O 1
ATOM 3177 N N . LEU A 1 402 ? -16.708 4.411 3.526 1.00 54.53 402 LEU A N 1
ATOM 3178 C CA . LEU A 1 402 ? -15.390 4.817 3.025 1.00 54.53 402 LEU A CA 1
ATOM 3179 C C . LEU A 1 402 ? -15.439 5.159 1.527 1.00 54.53 402 LEU A C 1
ATOM 3181 O O . LEU A 1 402 ? -15.000 6.241 1.127 1.00 54.53 402 LEU A O 1
ATOM 3185 N N . CYS A 1 403 ? -16.060 4.300 0.710 1.00 51.06 403 CYS A N 1
ATOM 3186 C CA . CYS A 1 403 ? -16.249 4.552 -0.723 1.00 51.06 403 CYS A CA 1
ATOM 3187 C C . CYS A 1 403 ? -17.038 5.852 -0.974 1.00 51.06 403 CYS A C 1
ATOM 3189 O O . CYS A 1 403 ? -16.648 6.679 -1.802 1.00 51.06 403 CYS A O 1
ATOM 3191 N N . ARG A 1 404 ? -18.111 6.094 -0.203 1.00 56.34 404 ARG A N 1
ATOM 3192 C CA . ARG A 1 404 ? -18.923 7.329 -0.266 1.00 56.34 404 ARG A CA 1
ATOM 3193 C C . ARG A 1 404 ? -18.210 8.583 0.251 1.00 56.34 404 ARG A C 1
ATOM 3195 O O . ARG A 1 404 ? -18.577 9.695 -0.138 1.00 56.34 404 ARG A O 1
ATOM 3202 N N . LEU A 1 405 ? -17.208 8.435 1.110 1.00 50.28 405 LEU A N 1
ATOM 3203 C CA . LEU A 1 405 ? -16.442 9.540 1.683 1.00 50.28 405 LEU A CA 1
ATOM 3204 C C . LEU A 1 405 ? -15.331 10.005 0.737 1.00 50.28 405 LEU A C 1
ATOM 3206 O O . LEU A 1 405 ? -15.238 11.206 0.469 1.00 50.28 405 LEU A O 1
ATOM 3210 N N . LEU A 1 406 ? -14.579 9.064 0.153 1.00 48.06 406 LEU A N 1
ATOM 3211 C CA . LEU A 1 406 ? -13.591 9.331 -0.907 1.00 48.06 406 LEU A CA 1
ATOM 3212 C C . LEU A 1 406 ? -14.243 9.968 -2.151 1.00 48.06 406 LEU A C 1
ATOM 3214 O O . LEU A 1 406 ? -13.626 10.750 -2.879 1.00 48.06 406 LEU A O 1
ATOM 3218 N N . LEU A 1 407 ? -15.539 9.707 -2.333 1.00 49.31 407 LEU A N 1
ATOM 3219 C CA . LEU A 1 407 ? -16.403 10.322 -3.333 1.00 49.31 407 LEU A CA 1
ATOM 3220 C C . LEU A 1 407 ? -16.621 11.832 -3.160 1.00 49.31 407 LEU A C 1
ATOM 3222 O O . LEU A 1 407 ? -16.709 12.538 -4.164 1.00 49.31 407 LEU A O 1
ATOM 3226 N N . GLY A 1 408 ? -16.691 12.335 -1.922 1.00 43.44 408 GLY A N 1
ATOM 3227 C CA . GLY A 1 408 ? -17.062 13.716 -1.601 1.00 43.44 408 GLY A CA 1
ATOM 3228 C C . GLY A 1 408 ? -18.458 14.123 -2.112 1.00 43.44 408 GLY A C 1
ATOM 3229 O O . GLY A 1 408 ? -18.769 14.055 -3.300 1.00 43.44 408 GLY A O 1
ATOM 3230 N N . ARG A 1 409 ? -19.332 14.658 -1.246 1.00 37.69 409 ARG A N 1
ATOM 3231 C CA . ARG A 1 409 ? -20.543 15.338 -1.747 1.00 37.69 409 ARG A CA 1
ATOM 3232 C C . ARG A 1 409 ? -20.130 16.546 -2.608 1.00 37.69 409 ARG A C 1
ATOM 3234 O O . ARG A 1 409 ? -19.317 17.360 -2.162 1.00 37.69 409 ARG A O 1
ATOM 3241 N N . PRO A 1 410 ? -20.692 16.720 -3.817 1.00 36.66 410 PRO A N 1
ATOM 3242 C CA . PRO A 1 410 ? -20.263 17.757 -4.741 1.00 36.66 410 PRO A CA 1
ATOM 3243 C C . PRO A 1 410 ? -20.867 19.107 -4.347 1.00 36.66 410 PRO A C 1
ATOM 3245 O O . PRO A 1 410 ? -21.795 19.571 -5.002 1.00 36.66 410 PRO A O 1
ATOM 3248 N N . ARG A 1 411 ? -20.354 19.792 -3.317 1.00 37.66 411 ARG A N 1
ATOM 3249 C CA . ARG A 1 411 ? -20.635 21.230 -3.147 1.00 37.66 411 ARG A CA 1
ATOM 3250 C C . ARG A 1 411 ? -19.386 22.032 -2.777 1.00 37.66 411 ARG A C 1
ATOM 3252 O O . ARG A 1 411 ? -18.744 21.803 -1.764 1.00 37.66 411 ARG A O 1
ATOM 3259 N N . ARG A 1 412 ? -19.104 22.990 -3.675 1.00 41.94 412 ARG A N 1
ATOM 3260 C CA . ARG A 1 412 ? -18.045 24.016 -3.676 1.00 41.94 412 ARG A CA 1
ATOM 3261 C C . ARG A 1 412 ? -16.604 23.490 -3.677 1.00 41.94 412 ARG A C 1
ATOM 3263 O O . ARG A 1 412 ? -15.782 23.886 -2.866 1.00 41.94 412 ARG A O 1
ATOM 3270 N N . HIS A 1 413 ? -16.252 22.667 -4.667 1.00 46.12 413 HIS A N 1
ATOM 3271 C CA . HIS A 1 413 ? -14.848 22.645 -5.092 1.00 46.12 413 HIS A CA 1
ATOM 3272 C C . HIS A 1 413 ? -14.504 24.035 -5.644 1.00 46.12 413 HIS A C 1
ATOM 3274 O O . HIS A 1 413 ? -15.202 24.511 -6.543 1.00 46.12 413 HIS A O 1
ATOM 3280 N N . THR A 1 414 ? -13.448 24.668 -5.134 1.00 49.62 414 THR A N 1
ATOM 3281 C CA . THR A 1 414 ? -12.873 25.853 -5.774 1.00 49.62 414 THR A CA 1
ATOM 3282 C C . THR A 1 414 ? -12.482 25.476 -7.212 1.00 49.62 414 THR A C 1
ATOM 3284 O O . THR A 1 414 ? -12.059 24.344 -7.480 1.00 49.62 414 THR A O 1
ATOM 3287 N N . LEU A 1 415 ? -12.675 26.394 -8.165 1.00 48.81 415 LEU A N 1
ATOM 3288 C CA . LEU A 1 415 ? -12.321 26.201 -9.580 1.00 48.81 415 LEU A CA 1
ATOM 3289 C C . LEU A 1 415 ? -10.925 25.555 -9.775 1.00 48.81 415 LEU A C 1
ATOM 3291 O O . LEU A 1 415 ? -10.831 24.621 -10.575 1.00 48.81 415 LEU A O 1
ATOM 3295 N N . PRO A 1 416 ? -9.883 25.925 -8.994 1.00 49.03 416 PRO A N 1
ATOM 3296 C CA . PRO A 1 416 ? -8.556 25.317 -9.074 1.00 49.03 416 PRO A CA 1
ATOM 3297 C C . PRO A 1 416 ? -8.539 23.808 -8.819 1.00 49.03 416 PRO A C 1
ATOM 3299 O O . PRO A 1 416 ? -7.913 23.081 -9.577 1.00 49.03 416 PRO A O 1
ATOM 3302 N N . ARG A 1 417 ? -9.278 23.287 -7.827 1.00 57.22 417 ARG A N 1
ATOM 3303 C CA . ARG A 1 417 ? -9.295 21.840 -7.528 1.00 57.22 417 ARG A CA 1
ATOM 3304 C C . ARG A 1 417 ? -10.008 21.034 -8.616 1.00 57.22 417 ARG A C 1
ATOM 3306 O O . ARG A 1 417 ? -9.617 19.905 -8.907 1.00 57.22 417 ARG A O 1
ATOM 3313 N N . ARG A 1 418 ? -11.040 21.611 -9.247 1.00 60.59 418 ARG A N 1
ATOM 3314 C CA . ARG A 1 418 ? -11.713 20.998 -10.410 1.00 60.59 418 ARG A CA 1
ATOM 3315 C C . ARG A 1 418 ? -10.806 20.985 -11.633 1.00 60.59 418 ARG A C 1
ATOM 3317 O O . ARG A 1 418 ? -10.750 19.971 -12.320 1.00 60.59 418 ARG A O 1
ATOM 3324 N N . LEU A 1 419 ? -10.106 22.091 -11.883 1.00 59.59 419 LEU A N 1
ATOM 3325 C CA . LEU A 1 419 ? -9.141 22.207 -12.974 1.00 59.59 419 LEU A CA 1
ATOM 3326 C C . LEU A 1 419 ? -7.955 21.265 -12.760 1.00 59.59 419 LEU A C 1
ATOM 3328 O O . LEU A 1 419 ? -7.599 20.555 -13.689 1.00 59.59 419 LEU A O 1
ATOM 3332 N N . PHE A 1 420 ? -7.434 21.162 -11.537 1.00 61.50 420 PHE A N 1
ATOM 3333 C CA . PHE A 1 420 ? -6.381 20.219 -11.168 1.00 61.50 420 PHE A CA 1
ATOM 3334 C C . PHE A 1 420 ? -6.823 18.764 -11.355 1.00 61.50 420 PHE A C 1
ATOM 3336 O O . PHE A 1 420 ? -6.175 18.023 -12.085 1.00 61.50 420 PHE A O 1
ATOM 3343 N N . ARG A 1 421 ? -7.977 18.351 -10.803 1.00 65.38 421 ARG A N 1
ATOM 3344 C CA . ARG A 1 421 ? -8.510 16.992 -11.028 1.00 65.38 421 ARG A CA 1
ATOM 3345 C C . ARG A 1 421 ? -8.760 16.708 -12.508 1.00 65.38 421 ARG A C 1
ATOM 3347 O O . ARG A 1 421 ? -8.510 15.596 -12.965 1.00 65.38 421 ARG A O 1
ATOM 3354 N N . ARG A 1 422 ? -9.234 17.699 -13.271 1.00 68.00 422 ARG A N 1
ATOM 3355 C CA . ARG A 1 422 ? -9.403 17.576 -14.724 1.00 68.00 422 ARG A CA 1
ATOM 3356 C C . ARG A 1 422 ? -8.052 17.422 -15.428 1.00 68.00 422 ARG A C 1
ATOM 3358 O O . ARG A 1 422 ? -7.951 16.538 -16.266 1.00 68.00 422 ARG A O 1
ATOM 3365 N N . ALA A 1 423 ? -7.040 18.203 -15.053 1.00 64.19 423 ALA A N 1
ATOM 3366 C CA . ALA A 1 423 ? -5.685 18.139 -15.599 1.00 64.19 423 ALA A CA 1
ATOM 3367 C C . ALA A 1 423 ? -5.009 16.787 -15.308 1.00 64.19 423 ALA A C 1
ATOM 3369 O O . ALA A 1 423 ? -4.509 16.138 -16.226 1.00 64.19 423 ALA A O 1
ATOM 3370 N N . VAL A 1 424 ? -5.084 16.312 -14.059 1.00 66.06 424 VAL A N 1
ATOM 3371 C CA . VAL A 1 424 ? -4.622 14.976 -13.646 1.00 66.06 424 VAL A CA 1
ATOM 3372 C C . VAL A 1 424 ? -5.306 13.903 -14.488 1.00 66.06 424 VAL A C 1
ATOM 3374 O O . VAL A 1 424 ? -4.634 13.041 -15.043 1.00 66.06 424 VAL A O 1
ATOM 3377 N N . ARG A 1 425 ? -6.631 13.975 -14.664 1.00 73.00 425 ARG A N 1
ATOM 3378 C CA . ARG A 1 425 ? -7.374 13.007 -15.487 1.00 73.00 425 ARG A CA 1
ATOM 3379 C C . ARG A 1 425 ? -6.994 13.056 -16.965 1.00 73.00 425 ARG A C 1
ATOM 3381 O O . ARG A 1 425 ? -6.864 12.004 -17.575 1.00 73.00 425 ARG A O 1
ATOM 3388 N N . THR A 1 426 ? -6.784 14.241 -17.539 1.00 69.62 426 THR A N 1
ATOM 3389 C CA . THR A 1 426 ? -6.355 14.373 -18.944 1.00 69.62 426 THR A CA 1
ATOM 3390 C C . THR A 1 426 ? -4.938 13.867 -19.191 1.00 69.62 426 THR A C 1
ATOM 3392 O O . THR A 1 426 ? -4.610 13.531 -20.322 1.00 69.62 426 THR A O 1
ATOM 3395 N N . LEU A 1 427 ? -4.107 13.798 -18.149 1.00 69.31 427 LEU A N 1
ATOM 3396 C CA . LEU A 1 427 ? -2.734 13.296 -18.222 1.00 69.31 427 LEU A CA 1
ATOM 3397 C C . LEU A 1 427 ? -2.618 11.811 -17.853 1.00 69.31 427 LEU A C 1
ATOM 3399 O O . LEU A 1 427 ? -1.504 11.285 -17.783 1.00 69.31 427 LEU A O 1
ATOM 3403 N N . ARG A 1 428 ? -3.756 11.124 -17.660 1.00 79.50 428 ARG A N 1
ATOM 3404 C CA . ARG A 1 428 ? -3.801 9.668 -17.514 1.00 79.50 428 ARG A CA 1
ATOM 3405 C C . ARG A 1 428 ? -3.194 9.010 -18.751 1.00 79.50 428 ARG A C 1
ATOM 3407 O O . ARG A 1 428 ? -3.586 9.271 -19.886 1.00 79.50 428 ARG A O 1
ATOM 3414 N N . ARG A 1 429 ? -2.253 8.115 -18.499 1.00 74.56 429 ARG A N 1
ATOM 3415 C CA . ARG A 1 429 ? -1.651 7.210 -19.465 1.00 74.56 429 ARG A CA 1
ATOM 3416 C C . ARG A 1 429 ? -2.400 5.888 -19.416 1.00 74.56 429 ARG A C 1
ATOM 3418 O O . ARG A 1 429 ? -2.753 5.397 -18.345 1.00 74.56 429 ARG A O 1
ATOM 3425 N N . HIS A 1 430 ? -2.602 5.310 -20.589 1.00 73.94 430 HIS A N 1
ATOM 3426 C CA . HIS A 1 430 ? -3.078 3.943 -20.731 1.00 73.94 430 HIS A CA 1
ATOM 3427 C C . HIS A 1 430 ? -1.892 3.098 -21.188 1.00 73.94 430 HIS A C 1
ATOM 3429 O O . HIS A 1 430 ? -1.412 3.301 -22.313 1.00 73.94 430 HIS A O 1
ATOM 3435 N N . PRO A 1 431 ? -1.362 2.212 -20.326 1.00 66.94 431 PRO A N 1
ATOM 3436 C CA . PRO A 1 431 ? -0.281 1.326 -20.709 1.00 66.94 431 PRO A CA 1
ATOM 3437 C C . PRO A 1 431 ? -0.706 0.500 -21.918 1.00 66.94 431 PRO A C 1
ATOM 3439 O O . PRO A 1 431 ? -1.623 -0.311 -21.858 1.00 66.94 431 PRO A O 1
ATOM 3442 N N . ARG A 1 432 ? -0.033 0.709 -23.048 1.00 57.06 432 ARG A N 1
ATOM 3443 C CA . ARG A 1 432 ? -0.179 -0.184 -24.194 1.00 57.06 432 ARG A CA 1
ATOM 3444 C C . ARG A 1 432 ? 0.639 -1.433 -23.917 1.00 57.06 432 ARG A C 1
ATOM 3446 O O . ARG A 1 432 ? 1.867 -1.375 -23.953 1.00 57.06 432 ARG A O 1
ATOM 3453 N N . HIS A 1 433 ? -0.021 -2.544 -23.625 1.00 53.56 433 HIS A N 1
ATOM 3454 C CA . HIS A 1 433 ? 0.616 -3.844 -23.806 1.00 53.56 433 HIS A CA 1
ATOM 3455 C C . HIS A 1 433 ? 0.735 -4.092 -25.302 1.00 53.56 433 HIS A C 1
ATOM 3457 O O . HIS A 1 433 ? -0.124 -3.652 -26.070 1.00 53.56 433 HIS A O 1
ATOM 3463 N N . ALA A 1 434 ? 1.796 -4.765 -25.731 1.00 45.31 434 ALA A N 1
ATOM 3464 C CA . ALA A 1 434 ? 1.979 -5.173 -27.118 1.00 45.31 434 ALA A CA 1
ATOM 3465 C C . ALA A 1 434 ? 0.968 -6.278 -27.512 1.00 45.31 434 ALA A C 1
ATOM 3467 O O . ALA A 1 434 ? 1.350 -7.333 -28.002 1.00 45.31 434 ALA A O 1
ATOM 3468 N N . ALA A 1 435 ? -0.339 -6.038 -27.348 1.00 39.34 435 ALA A N 1
ATOM 3469 C CA . ALA A 1 435 ? -1.425 -6.886 -27.856 1.00 39.34 435 ALA A CA 1
ATOM 3470 C C . ALA A 1 435 ? -1.425 -7.028 -29.390 1.00 39.34 435 ALA A C 1
ATOM 3472 O O . ALA A 1 435 ? -2.281 -7.700 -29.961 1.00 39.34 435 ALA A O 1
ATOM 3473 N N . ALA A 1 436 ? -0.457 -6.426 -30.078 1.00 40.41 436 ALA A N 1
ATOM 3474 C CA . ALA A 1 436 ? -0.236 -6.630 -31.495 1.00 40.41 436 ALA A CA 1
ATOM 3475 C C . ALA A 1 436 ? 0.410 -7.989 -31.817 1.00 40.41 436 ALA A C 1
ATOM 3477 O O . ALA A 1 436 ? 0.217 -8.447 -32.933 1.00 40.41 436 ALA A O 1
ATOM 3478 N N . ALA A 1 437 ? 1.106 -8.668 -30.893 1.00 35.00 437 ALA A N 1
ATOM 3479 C CA . ALA A 1 437 ? 1.691 -9.978 -31.203 1.00 35.00 437 ALA A CA 1
ATOM 3480 C C . ALA A 1 437 ? 0.613 -11.078 -31.275 1.00 35.00 437 ALA A C 1
ATOM 3482 O O . ALA A 1 437 ? 0.474 -11.733 -32.303 1.00 35.00 437 ALA A O 1
ATOM 3483 N N . GLU A 1 438 ? -0.229 -11.230 -30.251 1.00 36.56 438 GLU A N 1
ATOM 3484 C CA . GLU A 1 438 ? -1.276 -12.269 -30.225 1.00 36.56 438 GLU A CA 1
ATOM 3485 C C . GLU A 1 438 ? -2.388 -12.044 -31.256 1.00 36.56 438 GLU A C 1
ATOM 3487 O O . GLU A 1 438 ? -2.758 -12.976 -31.969 1.00 36.56 438 GLU A O 1
ATOM 3492 N N . ALA A 1 439 ? -2.869 -10.807 -31.433 1.00 42.34 439 ALA A N 1
ATOM 3493 C CA . ALA A 1 439 ? -3.878 -10.519 -32.455 1.00 42.34 439 ALA A CA 1
ATOM 3494 C C . ALA A 1 439 ? -3.322 -10.638 -33.891 1.00 42.34 439 ALA A C 1
ATOM 3496 O O . ALA A 1 439 ? -4.090 -10.776 -34.840 1.00 42.34 439 ALA A O 1
ATOM 3497 N N . PHE A 1 440 ? -2.004 -10.552 -34.096 1.00 35.66 440 PHE A N 1
ATOM 3498 C CA . PHE A 1 440 ? -1.364 -10.778 -35.397 1.00 35.66 440 PHE A CA 1
ATOM 3499 C C . PHE A 1 440 ? -1.093 -12.268 -35.650 1.00 35.66 440 PHE A C 1
ATOM 3501 O O . PHE A 1 440 ? -1.417 -12.751 -36.731 1.00 35.66 440 PHE A O 1
ATOM 3508 N N . TYR A 1 441 ? -0.606 -13.028 -34.661 1.00 35.06 441 TYR A N 1
ATOM 3509 C CA . TYR A 1 441 ? -0.356 -14.467 -34.824 1.00 35.06 441 TYR A CA 1
ATOM 3510 C C . TYR A 1 441 ? -1.645 -15.289 -34.961 1.00 35.06 441 TYR A C 1
ATOM 3512 O O . TYR A 1 441 ? -1.686 -16.180 -35.807 1.00 35.06 441 TYR A O 1
ATOM 3520 N N . SER A 1 442 ? -2.730 -14.934 -34.259 1.00 38.47 442 SER A N 1
ATOM 3521 C CA . SER A 1 442 ? -4.048 -15.560 -34.478 1.00 38.47 442 SER A CA 1
ATOM 3522 C C . SER A 1 442 ? -4.599 -15.303 -35.894 1.00 38.47 442 SER A C 1
ATOM 3524 O O . SER A 1 442 ? -5.292 -16.154 -36.440 1.00 38.47 442 SER A O 1
ATOM 3526 N N . ARG A 1 443 ? -4.261 -14.170 -36.531 1.00 36.78 443 ARG A N 1
ATOM 3527 C CA . ARG A 1 443 ? -4.667 -13.857 -37.917 1.00 36.78 443 ARG A CA 1
ATOM 3528 C C . ARG A 1 443 ? -3.786 -14.506 -38.986 1.00 36.78 443 ARG A C 1
ATOM 3530 O O . ARG A 1 443 ? -4.206 -14.583 -40.136 1.00 36.78 443 ARG A O 1
ATOM 3537 N N . CYS A 1 444 ? -2.590 -14.961 -38.621 1.00 33.22 444 CYS A N 1
ATOM 3538 C CA . CYS A 1 444 ? -1.677 -15.660 -39.525 1.00 33.22 444 CYS A CA 1
ATOM 3539 C C . CYS A 1 444 ? -1.787 -17.192 -39.423 1.00 33.22 444 CYS A C 1
ATOM 3541 O O . CYS A 1 444 ? -1.348 -17.875 -40.343 1.00 33.22 444 CYS A O 1
ATOM 3543 N N . ALA A 1 445 ? -2.356 -17.726 -38.336 1.00 35.97 445 ALA A N 1
ATOM 3544 C CA . ALA A 1 445 ? -2.501 -19.167 -38.119 1.00 35.97 445 ALA A CA 1
ATOM 3545 C C . ALA A 1 445 ? -3.772 -19.771 -38.753 1.00 35.97 445 ALA A C 1
ATOM 3547 O O . ALA A 1 445 ? -3.707 -20.887 -39.262 1.00 35.97 445 ALA A O 1
ATOM 3548 N N . ASP A 1 446 ? -4.891 -19.039 -38.808 1.00 30.33 446 ASP A N 1
ATOM 3549 C CA . ASP A 1 446 ? -6.177 -19.608 -39.237 1.00 30.33 446 ASP A CA 1
ATOM 3550 C C . ASP A 1 446 ? -6.605 -19.130 -40.630 1.00 30.33 446 ASP A C 1
ATOM 3552 O O . ASP A 1 446 ? -7.395 -18.201 -40.813 1.00 30.33 446 ASP A O 1
ATOM 3556 N N . GLY A 1 447 ? -6.111 -19.829 -41.650 1.00 34.00 447 GLY A N 1
ATOM 3557 C CA . GLY A 1 447 ? -6.782 -19.904 -42.941 1.00 34.00 447 GLY A CA 1
ATOM 3558 C C . GLY A 1 447 ? -8.054 -20.750 -42.833 1.00 34.00 447 GLY A C 1
ATOM 3559 O O . GLY A 1 447 ? -8.024 -21.932 -43.150 1.00 34.00 447 GLY A O 1
ATOM 3560 N N . ALA A 1 448 ? -9.174 -20.163 -42.407 1.00 27.41 448 ALA A N 1
ATOM 3561 C CA . ALA A 1 448 ? -10.509 -20.736 -42.594 1.00 27.41 448 ALA A CA 1
ATOM 3562 C C . ALA A 1 448 ? -11.597 -19.649 -42.537 1.00 27.41 448 ALA A C 1
ATOM 3564 O O . ALA A 1 448 ? -11.600 -18.767 -41.683 1.00 27.41 448 ALA A O 1
ATOM 3565 N N . HIS A 1 449 ? -12.516 -19.710 -43.498 1.00 32.44 449 HIS A N 1
ATOM 3566 C CA . HIS A 1 449 ? -13.599 -18.760 -43.729 1.00 32.44 449 HIS A CA 1
ATOM 3567 C C . HIS A 1 449 ? -14.660 -18.705 -42.607 1.00 32.44 449 HIS A C 1
ATOM 3569 O O . HIS A 1 449 ? -14.985 -19.720 -42.002 1.00 32.44 449 HIS A O 1
ATOM 3575 N N . ASN A 1 450 ? -15.295 -17.524 -42.504 1.00 35.94 450 ASN A N 1
ATOM 3576 C CA . ASN A 1 450 ? -16.569 -17.176 -41.844 1.00 35.94 450 ASN A CA 1
ATOM 3577 C C . ASN A 1 450 ? -16.628 -17.137 -40.313 1.00 35.94 450 ASN A C 1
ATOM 3579 O O . ASN A 1 450 ? -16.734 -18.180 -39.685 1.00 35.94 450 ASN A O 1
ATOM 3583 N N . LEU A 1 451 ? -16.835 -15.940 -39.739 1.00 29.20 451 LEU A N 1
ATOM 3584 C CA . LEU A 1 451 ? -17.549 -15.796 -38.463 1.00 29.20 451 LEU A CA 1
ATOM 3585 C C . LEU A 1 451 ? -18.437 -14.536 -38.420 1.00 29.20 451 LEU A C 1
ATOM 3587 O O . LEU A 1 451 ? -17.998 -13.406 -38.623 1.00 29.20 451 LEU A O 1
ATOM 3591 N N . THR A 1 452 ? -19.716 -14.784 -38.144 1.00 29.08 452 THR A N 1
ATOM 3592 C CA . THR A 1 452 ? -20.816 -13.855 -37.854 1.00 29.08 452 THR A CA 1
ATOM 3593 C C . THR A 1 452 ? -20.698 -13.192 -36.477 1.00 29.08 452 THR A C 1
ATOM 3595 O O . THR A 1 452 ? -20.193 -13.788 -35.529 1.00 29.08 452 THR A O 1
ATOM 3598 N N . VAL A 1 453 ? -21.251 -11.979 -36.348 1.00 29.73 453 VAL A N 1
ATOM 3599 C CA . VAL A 1 453 ? -21.340 -11.224 -35.083 1.00 29.73 453 VAL A CA 1
ATOM 3600 C C . VAL A 1 453 ? -22.211 -11.976 -34.052 1.00 29.73 453 VAL A C 1
ATOM 3602 O O . VAL A 1 453 ? -23.353 -12.311 -34.374 1.00 29.73 453 VAL A O 1
ATOM 3605 N N . PRO A 1 454 ? -21.733 -12.220 -32.814 1.00 32.34 454 PRO A N 1
ATOM 3606 C CA . PRO A 1 454 ? -22.495 -12.939 -31.789 1.00 32.34 454 PRO A CA 1
ATOM 3607 C C . PRO A 1 454 ? -23.723 -12.173 -31.262 1.00 32.34 454 PRO A C 1
ATOM 3609 O O . PRO A 1 454 ? -23.657 -10.979 -30.965 1.00 32.34 454 PRO A O 1
ATOM 3612 N N . ALA A 1 455 ? -24.829 -12.890 -31.041 1.00 31.06 455 ALA A N 1
ATOM 3613 C CA . ALA A 1 455 ? -26.124 -12.343 -30.612 1.00 31.06 455 ALA A CA 1
ATOM 3614 C C . ALA A 1 455 ? -26.109 -11.595 -29.258 1.00 31.06 455 ALA A C 1
ATOM 3616 O O . ALA A 1 455 ? -26.954 -10.732 -29.016 1.00 31.06 455 ALA A O 1
ATOM 3617 N N . TRP A 1 456 ? -25.127 -11.853 -28.387 1.00 35.28 456 TRP A N 1
ATOM 3618 C CA . TRP A 1 456 ? -24.995 -11.142 -27.109 1.00 35.28 456 TRP A CA 1
ATOM 3619 C C . TRP A 1 456 ? -24.610 -9.661 -27.290 1.00 35.28 456 TRP A C 1
ATOM 3621 O O . TRP A 1 456 ? -25.027 -8.817 -26.495 1.00 35.28 456 TRP A O 1
ATOM 3631 N N . ALA A 1 457 ? -23.904 -9.321 -28.375 1.00 26.75 457 ALA A N 1
ATOM 3632 C CA . ALA A 1 457 ? -23.540 -7.943 -28.706 1.00 26.75 457 ALA A CA 1
ATOM 3633 C C . ALA A 1 457 ? -24.747 -7.122 -29.206 1.00 26.75 457 ALA A C 1
ATOM 3635 O O . ALA A 1 457 ? -24.822 -5.920 -28.959 1.00 26.75 457 ALA A O 1
ATOM 3636 N N . GLN A 1 458 ? -25.739 -7.767 -29.838 1.00 29.55 458 GLN A N 1
ATOM 3637 C CA . GLN A 1 458 ? -27.012 -7.124 -30.199 1.00 29.55 458 GLN A CA 1
ATOM 3638 C C . GLN A 1 458 ? -27.953 -6.967 -28.992 1.00 29.55 458 GLN A C 1
ATOM 3640 O O . GLN A 1 458 ? -28.669 -5.970 -28.894 1.00 29.55 458 GLN A O 1
ATOM 3645 N N . ALA A 1 459 ? -27.917 -7.896 -28.031 1.00 32.44 459 ALA A N 1
ATOM 3646 C CA . ALA A 1 459 ? -28.722 -7.820 -26.809 1.00 32.44 459 ALA A CA 1
ATOM 3647 C C . ALA A 1 459 ? -28.275 -6.689 -25.856 1.00 32.44 459 ALA A C 1
ATOM 3649 O O . ALA A 1 459 ? -29.114 -6.059 -25.206 1.00 32.44 459 ALA A O 1
ATOM 3650 N N . ALA A 1 460 ? -26.974 -6.376 -25.814 1.00 29.80 460 ALA A N 1
ATOM 3651 C CA . ALA A 1 460 ? -26.414 -5.329 -24.955 1.00 29.80 460 ALA A CA 1
ATOM 3652 C C . ALA A 1 460 ? -26.875 -3.904 -25.333 1.00 29.80 460 ALA A C 1
ATOM 3654 O O . ALA A 1 460 ? -27.072 -3.069 -24.449 1.00 29.80 460 ALA A O 1
ATOM 3655 N N . LEU A 1 461 ? -27.136 -3.629 -26.620 1.00 26.80 461 LEU A N 1
ATOM 3656 C CA . LEU A 1 461 ? -27.654 -2.323 -27.056 1.00 26.80 461 LEU A CA 1
ATOM 3657 C C . LEU A 1 461 ? -29.145 -2.114 -26.723 1.00 26.80 461 LEU A C 1
ATOM 3659 O O . LEU A 1 461 ? -29.576 -0.978 -26.533 1.00 26.80 461 LEU A O 1
ATOM 3663 N N . GLY A 1 462 ? -29.939 -3.185 -26.607 1.00 27.22 462 GLY A N 1
ATOM 3664 C CA . GLY A 1 462 ? -31.389 -3.104 -26.371 1.00 27.22 462 GLY A CA 1
ATOM 3665 C C . GLY A 1 462 ? -31.817 -2.965 -24.902 1.00 27.22 462 GLY A C 1
ATOM 3666 O O . GLY A 1 462 ? -32.971 -2.628 -24.624 1.00 27.22 462 GLY A O 1
ATOM 3667 N N . ALA A 1 463 ? -30.917 -3.225 -23.948 1.00 29.67 463 ALA A N 1
ATOM 3668 C CA . ALA A 1 463 ? -31.229 -3.239 -22.513 1.00 29.67 463 ALA A CA 1
ATOM 3669 C C . ALA A 1 463 ? -31.073 -1.868 -21.821 1.00 29.67 463 ALA A C 1
ATOM 3671 O O . ALA A 1 463 ? -31.653 -1.641 -20.755 1.00 29.67 463 ALA A O 1
ATOM 3672 N N . HIS A 1 464 ? -30.343 -0.928 -22.432 1.00 28.31 464 HIS A N 1
ATOM 3673 C CA . HIS A 1 464 ? -30.035 0.372 -21.827 1.00 28.31 464 HIS A CA 1
ATOM 3674 C C . HIS A 1 464 ? -31.232 1.335 -21.743 1.00 28.31 464 HIS A C 1
ATOM 3676 O O . HIS A 1 464 ? -31.249 2.217 -20.887 1.00 28.31 464 HIS A O 1
ATOM 3682 N N . THR A 1 465 ? -32.267 1.154 -22.565 1.00 27.30 465 THR A N 1
ATOM 3683 C CA . THR A 1 465 ? -33.396 2.098 -22.669 1.00 27.30 465 THR A CA 1
ATOM 3684 C C . THR A 1 465 ? -34.574 1.799 -21.736 1.00 27.30 465 THR A C 1
ATOM 3686 O O . THR A 1 465 ? -35.454 2.643 -21.596 1.00 27.30 465 THR A O 1
ATOM 3689 N N . ARG A 1 466 ? -34.602 0.654 -21.032 1.00 29.84 466 ARG A N 1
ATOM 3690 C CA . ARG A 1 466 ? -35.735 0.270 -20.154 1.00 29.84 466 ARG A CA 1
ATOM 3691 C C . ARG A 1 466 ? -35.479 0.374 -18.643 1.00 29.84 466 ARG A C 1
ATOM 3693 O O . ARG A 1 466 ? -36.434 0.370 -17.873 1.00 29.84 466 ARG A O 1
ATOM 3700 N N . ARG A 1 467 ? -34.228 0.536 -18.190 1.00 30.73 467 ARG A N 1
ATOM 3701 C CA . ARG A 1 467 ? -33.884 0.614 -16.748 1.00 30.73 467 ARG A CA 1
ATOM 3702 C C . ARG A 1 467 ? -34.079 1.991 -16.098 1.00 30.73 467 ARG A C 1
ATOM 3704 O O . ARG A 1 467 ? -34.096 2.070 -14.875 1.00 30.73 467 ARG A O 1
ATOM 3711 N N . ALA A 1 468 ? -34.303 3.053 -16.871 1.00 26.86 468 ALA A N 1
ATOM 3712 C CA . ALA A 1 468 ? -34.487 4.401 -16.323 1.00 26.86 468 ALA A CA 1
ATOM 3713 C C . ALA A 1 468 ? -35.856 4.631 -15.638 1.00 26.86 468 ALA A C 1
ATOM 3715 O O . ALA A 1 468 ? -36.006 5.604 -14.907 1.00 26.86 468 ALA A O 1
ATOM 3716 N N . ALA A 1 469 ? -36.844 3.746 -15.826 1.00 27.05 469 ALA A N 1
ATOM 3717 C CA . ALA A 1 469 ? -38.215 3.976 -15.350 1.00 27.05 469 ALA A CA 1
ATOM 3718 C C . ALA A 1 469 ? -38.581 3.288 -14.014 1.00 27.05 469 ALA A C 1
ATOM 3720 O O . ALA A 1 469 ? -39.538 3.704 -13.368 1.00 27.05 469 ALA A O 1
ATOM 3721 N N . ASN A 1 470 ? -37.824 2.285 -13.545 1.00 29.06 470 ASN A N 1
ATOM 3722 C CA . ASN A 1 470 ? -38.209 1.483 -12.364 1.00 29.06 470 ASN A CA 1
ATOM 3723 C C . ASN A 1 470 ? -37.495 1.861 -11.050 1.00 29.06 470 ASN A C 1
ATOM 3725 O O . ASN A 1 470 ? -37.897 1.399 -9.984 1.00 29.06 470 ASN A O 1
ATOM 3729 N N . ALA A 1 471 ? -36.485 2.736 -11.087 1.00 26.53 471 ALA A N 1
ATOM 3730 C CA . ALA A 1 471 ? -35.707 3.122 -9.902 1.00 26.53 471 ALA A CA 1
ATOM 3731 C C . ALA A 1 471 ? -36.473 4.021 -8.904 1.00 26.53 471 ALA A C 1
ATOM 3733 O O . ALA A 1 471 ? -36.064 4.153 -7.754 1.00 26.53 471 ALA A O 1
ATOM 3734 N N . SER A 1 472 ? -37.601 4.618 -9.308 1.00 25.77 472 SER A N 1
ATOM 3735 C CA . SER A 1 472 ? -38.314 5.598 -8.475 1.00 25.77 472 SER A CA 1
ATOM 3736 C C . SER A 1 472 ? -39.352 4.995 -7.515 1.00 25.77 472 SER A C 1
ATOM 3738 O O . SER A 1 472 ? -39.765 5.684 -6.586 1.00 25.77 472 SER A O 1
ATOM 3740 N N . ARG A 1 473 ? -39.767 3.729 -7.700 1.00 29.34 473 ARG A N 1
ATOM 3741 C CA . ARG A 1 473 ? -40.738 3.044 -6.812 1.00 29.34 473 ARG A CA 1
ATOM 3742 C C . ARG A 1 473 ? -40.074 2.299 -5.650 1.00 29.34 473 ARG A C 1
ATOM 3744 O O . ARG A 1 473 ? -40.527 2.424 -4.521 1.00 29.34 473 ARG A O 1
ATOM 3751 N N . LEU A 1 474 ? -38.946 1.627 -5.894 1.00 28.38 474 LEU A N 1
ATOM 3752 C CA . LEU A 1 474 ? -38.206 0.884 -4.859 1.00 28.38 474 LEU A CA 1
ATOM 3753 C C . LEU A 1 474 ? -37.639 1.782 -3.745 1.00 28.38 474 LEU A C 1
ATOM 3755 O O . LEU A 1 474 ? -37.518 1.353 -2.601 1.00 28.38 474 LEU A O 1
ATOM 3759 N N . LEU A 1 475 ? -37.330 3.044 -4.058 1.00 27.62 475 LEU A N 1
ATOM 3760 C CA . LEU A 1 475 ? -36.814 3.998 -3.075 1.00 27.62 475 LEU A CA 1
ATOM 3761 C C . LEU A 1 475 ? -37.901 4.486 -2.096 1.00 27.62 475 LEU A C 1
ATOM 3763 O O . LEU A 1 475 ? -37.585 4.838 -0.965 1.00 27.62 475 LEU A O 1
ATOM 3767 N N . GLN A 1 476 ? -39.175 4.500 -2.509 1.00 27.52 476 GLN A N 1
ATOM 3768 C CA . GLN A 1 476 ? -40.287 4.974 -1.674 1.00 27.52 476 GLN A CA 1
ATOM 3769 C C . GLN A 1 476 ? -40.827 3.896 -0.725 1.00 27.52 476 GLN A C 1
ATOM 3771 O O . GLN A 1 476 ? -41.260 4.233 0.377 1.00 27.52 476 GLN A O 1
ATOM 3776 N N . ASP A 1 477 ? -40.752 2.619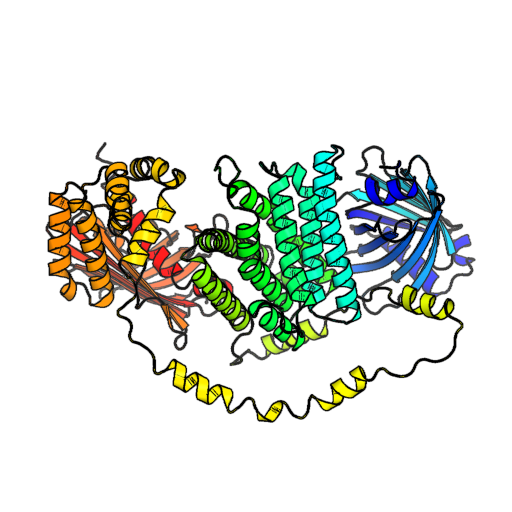 -1.107 1.00 28.28 477 ASP A N 1
ATOM 3777 C CA . ASP A 1 477 ? -41.205 1.509 -0.259 1.00 28.28 477 ASP A CA 1
ATOM 3778 C C . ASP A 1 477 ? -40.162 1.139 0.816 1.00 28.28 477 ASP A C 1
ATOM 3780 O O . ASP A 1 477 ? -40.525 0.872 1.964 1.00 28.28 477 ASP A O 1
ATOM 3784 N N . ASN A 1 478 ? -38.863 1.265 0.510 1.00 28.53 478 ASN A N 1
ATOM 3785 C CA . ASN A 1 478 ? -37.787 1.019 1.480 1.00 28.53 478 ASN A CA 1
ATOM 3786 C C . ASN A 1 478 ? -37.682 2.112 2.557 1.00 28.53 478 ASN A C 1
ATOM 3788 O O . ASN A 1 478 ? -37.395 1.807 3.714 1.00 28.53 478 ASN A O 1
ATOM 3792 N N . LEU A 1 479 ? -37.979 3.374 2.223 1.00 28.33 479 LEU A N 1
ATOM 3793 C CA . LEU A 1 479 ? -37.969 4.469 3.202 1.00 28.33 479 LEU A CA 1
ATOM 3794 C C . LEU A 1 479 ? -39.115 4.348 4.222 1.00 28.33 479 LEU A C 1
ATOM 3796 O O . LEU A 1 479 ? -38.984 4.782 5.362 1.00 28.33 479 LEU A O 1
ATOM 3800 N N . ARG A 1 480 ? -40.239 3.740 3.821 1.00 26.77 480 ARG A N 1
ATOM 3801 C CA . ARG A 1 480 ? -41.422 3.550 4.672 1.00 26.77 480 ARG A CA 1
ATOM 3802 C C . ARG A 1 480 ? -41.259 2.367 5.631 1.00 26.77 480 ARG A C 1
ATOM 3804 O O . ARG A 1 480 ? -41.705 2.458 6.768 1.00 26.77 480 ARG A O 1
ATOM 3811 N N . HIS A 1 481 ? -40.570 1.306 5.202 1.00 29.05 481 HIS A N 1
ATOM 3812 C CA . HIS A 1 481 ? -40.243 0.155 6.051 1.00 29.05 481 HIS A CA 1
ATOM 3813 C C . HIS A 1 481 ? -39.159 0.488 7.094 1.00 29.05 481 HIS A C 1
ATOM 3815 O O . HIS A 1 481 ? -39.245 0.043 8.236 1.00 29.05 481 HIS A O 1
ATOM 3821 N N . PHE A 1 482 ? -38.188 1.337 6.728 1.00 27.86 482 PHE A N 1
ATOM 3822 C CA . PHE A 1 482 ? -37.093 1.772 7.606 1.00 27.86 482 PHE A CA 1
ATOM 3823 C C . PHE A 1 482 ? -37.548 2.692 8.755 1.00 27.86 482 PHE A C 1
ATOM 3825 O O . PHE A 1 482 ? -36.912 2.731 9.800 1.00 27.86 482 PHE A O 1
ATOM 3832 N N . LEU A 1 483 ? -38.670 3.405 8.599 1.00 30.39 483 LEU A N 1
ATOM 3833 C CA . LEU A 1 483 ? -39.176 4.355 9.600 1.00 30.39 483 LEU A CA 1
ATOM 3834 C C . LEU A 1 483 ? -40.227 3.766 10.564 1.00 30.39 483 LEU A C 1
ATOM 3836 O O . LEU A 1 483 ? -40.721 4.496 11.419 1.00 30.39 483 LEU A O 1
ATOM 3840 N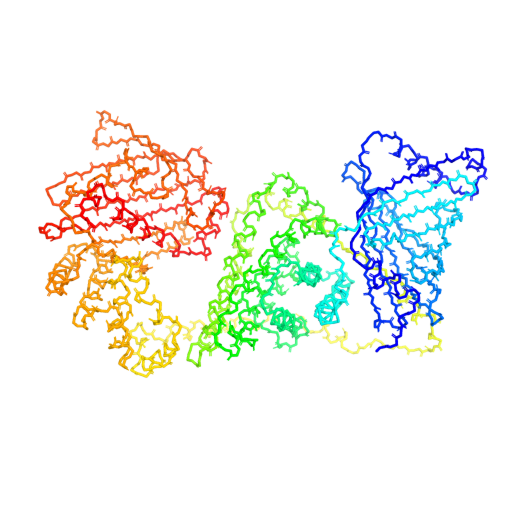 N . GLN A 1 484 ? -40.598 2.482 10.441 1.00 28.41 484 GLN A N 1
ATOM 3841 C CA . GLN A 1 484 ? -41.750 1.913 11.167 1.00 28.41 484 GLN A CA 1
ATOM 3842 C C . GLN A 1 484 ? -41.454 0.727 12.105 1.00 28.41 484 GLN A C 1
ATOM 3844 O O . GLN A 1 484 ? -42.377 0.286 12.781 1.00 28.41 484 GLN A O 1
ATOM 3849 N N . ASN A 1 485 ? -40.213 0.234 12.236 1.00 26.22 485 ASN A N 1
ATOM 3850 C CA . ASN A 1 485 ? -39.912 -0.933 13.086 1.00 26.22 485 ASN A CA 1
ATOM 3851 C C . ASN A 1 485 ? -38.662 -0.765 13.979 1.00 26.22 485 ASN A C 1
ATOM 3853 O O . ASN A 1 485 ? -37.631 -1.373 13.718 1.00 26.22 485 ASN A O 1
ATOM 3857 N N . ARG A 1 486 ? -38.826 0.000 15.071 1.00 27.70 486 ARG A N 1
ATOM 3858 C CA . ARG A 1 486 ? -38.495 -0.321 16.486 1.00 27.70 486 ARG A CA 1
ATOM 3859 C C . ARG A 1 486 ? -37.742 0.765 17.288 1.00 27.70 486 ARG A C 1
ATOM 3861 O O . ARG A 1 486 ? -36.908 1.466 16.724 1.00 27.70 486 ARG A O 1
ATOM 3868 N N . PRO A 1 487 ? -38.038 0.873 18.607 1.00 29.34 487 PRO A N 1
ATOM 3869 C CA . PRO A 1 487 ? -37.386 1.754 19.581 1.00 29.34 487 PRO A CA 1
ATOM 3870 C C . PRO A 1 487 ? -36.138 1.110 20.222 1.00 29.34 487 PRO A C 1
ATOM 3872 O O . PRO A 1 487 ? -35.943 -0.101 20.144 1.00 29.34 487 PRO A O 1
ATOM 3875 N N . LEU A 1 488 ? -35.329 1.944 20.878 1.00 28.03 488 LEU A N 1
ATOM 3876 C CA . LEU A 1 488 ? -33.919 1.752 21.249 1.00 28.03 488 LEU A CA 1
ATOM 3877 C C . LEU A 1 488 ? -33.635 0.947 22.544 1.00 28.03 488 LEU A C 1
ATOM 3879 O O . LEU A 1 488 ? -32.508 0.978 23.025 1.00 28.03 488 LEU A O 1
ATOM 3883 N N . ASP A 1 489 ? -34.596 0.196 23.097 1.00 27.59 489 ASP A N 1
ATOM 3884 C CA . ASP A 1 489 ? -34.515 -0.261 24.503 1.00 27.59 489 ASP A CA 1
ATOM 3885 C C . ASP A 1 489 ? -34.280 -1.782 24.709 1.00 27.59 489 ASP A C 1
ATOM 3887 O O . ASP A 1 489 ? -34.595 -2.308 25.774 1.00 27.59 489 ASP A O 1
ATOM 3891 N N . SER A 1 490 ? -33.771 -2.551 23.733 1.00 27.88 490 SER A N 1
ATOM 3892 C CA . SER A 1 490 ? -33.714 -4.029 23.869 1.00 27.88 490 SER A CA 1
ATOM 3893 C C . SER A 1 490 ? -32.465 -4.731 23.312 1.00 27.88 490 SER A C 1
ATOM 3895 O O . SER A 1 490 ? -32.606 -5.713 22.582 1.00 27.88 490 SER A O 1
ATOM 3897 N N . LEU A 1 491 ? -31.254 -4.261 23.632 1.00 29.53 491 LEU A N 1
ATOM 3898 C CA . LEU A 1 491 ? -30.010 -4.785 23.038 1.00 29.53 491 LEU A CA 1
ATOM 3899 C C . LEU A 1 491 ? -29.214 -5.823 23.844 1.00 29.53 491 LEU A C 1
ATOM 3901 O O . LEU A 1 491 ? -28.107 -6.141 23.437 1.00 29.53 491 LEU A O 1
ATOM 3905 N N . LEU A 1 492 ? -29.748 -6.427 24.909 1.00 31.00 492 LEU A N 1
ATOM 3906 C CA . LEU A 1 492 ? -29.115 -7.613 25.509 1.00 31.00 492 LEU A CA 1
ATOM 3907 C C . LEU A 1 492 ? -30.180 -8.599 25.991 1.00 31.00 492 LEU A C 1
ATOM 3909 O O . LEU A 1 492 ? -30.918 -8.316 26.937 1.00 31.00 492 LEU A O 1
ATOM 3913 N N . THR A 1 493 ? -30.280 -9.775 25.360 1.00 35.53 493 THR A N 1
ATOM 3914 C CA . THR A 1 493 ? -31.027 -10.885 25.964 1.00 35.53 493 THR A CA 1
ATOM 3915 C C . THR A 1 493 ? -30.106 -11.665 26.910 1.00 35.53 493 THR A C 1
ATOM 3917 O O . THR A 1 493 ? -28.909 -11.781 26.645 1.00 35.53 493 THR A O 1
ATOM 3920 N N . PRO A 1 494 ? -30.624 -12.314 27.972 1.00 30.75 494 PRO A N 1
ATOM 3921 C CA . PRO A 1 494 ? -29.830 -13.213 28.825 1.00 30.75 494 PRO A CA 1
ATOM 3922 C C . PRO A 1 494 ? -29.159 -14.380 28.067 1.00 30.75 494 PRO A C 1
ATOM 3924 O O . PRO A 1 494 ? -28.366 -15.131 28.637 1.00 30.75 494 PRO A O 1
ATOM 3927 N N . GLY A 1 495 ? -29.524 -14.594 26.797 1.00 30.31 495 GLY A N 1
ATOM 3928 C CA . GLY A 1 495 ? -28.878 -15.536 25.890 1.00 30.31 495 GLY A CA 1
ATOM 3929 C C . GLY A 1 495 ? -27.585 -15.008 25.269 1.00 30.31 495 GLY A C 1
ATOM 3930 O O . GLY A 1 495 ? -26.697 -15.823 25.068 1.00 30.31 495 GLY A O 1
ATOM 3931 N N . ASP A 1 496 ? -27.471 -13.699 25.027 1.00 30.98 496 ASP A N 1
ATOM 3932 C CA . ASP A 1 496 ? -26.298 -13.041 24.423 1.00 30.98 496 ASP A CA 1
ATOM 3933 C C . ASP A 1 496 ? -25.188 -12.835 25.463 1.00 30.98 496 ASP A C 1
ATOM 3935 O O . ASP A 1 496 ? -24.007 -13.035 25.190 1.00 30.98 496 ASP A O 1
ATOM 3939 N N . VAL A 1 497 ? -25.588 -12.575 26.713 1.00 32.66 497 VAL A N 1
ATOM 3940 C CA . VAL A 1 497 ? -24.670 -12.450 27.850 1.00 32.66 497 VAL A CA 1
ATOM 3941 C C . VAL A 1 497 ? -23.977 -13.792 28.125 1.00 32.66 497 VAL A C 1
ATOM 3943 O O . VAL A 1 497 ? -22.760 -13.832 28.155 1.00 32.66 497 VAL A O 1
ATOM 3946 N N . ARG A 1 498 ? -24.692 -14.930 28.188 1.00 31.69 498 ARG A N 1
ATOM 3947 C CA . ARG A 1 498 ? -24.089 -16.280 28.382 1.00 31.69 498 ARG A CA 1
ATOM 3948 C C . ARG A 1 498 ? -23.095 -16.716 27.298 1.00 31.69 498 ARG A C 1
ATOM 3950 O O . ARG A 1 498 ? -22.356 -17.673 27.488 1.00 31.69 498 ARG A O 1
ATOM 3957 N N . ARG A 1 499 ? -23.140 -16.040 26.164 1.00 33.50 499 ARG A N 1
ATOM 3958 C CA . ARG A 1 499 ? -22.521 -16.382 24.893 1.00 33.50 499 ARG A CA 1
ATOM 3959 C C . ARG A 1 499 ? -21.184 -15.623 24.727 1.00 33.50 499 ARG A C 1
ATOM 3961 O O . ARG A 1 499 ? -20.130 -16.250 24.587 1.00 33.50 499 ARG A O 1
ATOM 3968 N N . LEU A 1 500 ? -21.187 -14.337 25.106 1.00 30.25 500 LEU A N 1
ATOM 3969 C CA . LEU A 1 500 ? -20.006 -13.588 25.581 1.00 30.25 500 LEU A CA 1
ATOM 3970 C C . LEU A 1 500 ? -19.267 -14.323 26.716 1.00 30.25 500 LEU A C 1
ATOM 3972 O O . LEU A 1 500 ? -18.041 -14.377 26.736 1.00 30.25 500 LEU A O 1
ATOM 3976 N N . GLY A 1 501 ? -20.025 -14.973 27.601 1.00 30.30 501 GLY A N 1
ATOM 3977 C CA . GLY A 1 501 ? -19.543 -15.850 28.671 1.00 30.30 501 GLY A CA 1
ATOM 3978 C C . GLY A 1 501 ? -18.808 -17.125 28.241 1.00 30.30 501 GLY A C 1
ATOM 3979 O O . GLY A 1 501 ? -18.291 -17.822 29.097 1.00 30.30 501 GLY A O 1
ATOM 3980 N N . ALA A 1 502 ? -18.789 -17.478 26.957 1.00 31.78 502 ALA A N 1
ATOM 3981 C CA . ALA A 1 502 ? -18.104 -18.676 26.457 1.00 31.78 502 ALA A CA 1
ATOM 3982 C C . ALA A 1 502 ? -16.967 -18.333 25.480 1.00 31.78 502 ALA A C 1
ATOM 3984 O O . ALA A 1 502 ? -16.023 -19.103 25.323 1.00 31.78 502 ALA A O 1
ATOM 3985 N N . ALA A 1 503 ? -17.027 -17.159 24.842 1.00 29.97 503 ALA A N 1
ATOM 3986 C CA . ALA A 1 503 ? -15.986 -16.645 23.950 1.00 29.97 503 ALA A CA 1
ATOM 3987 C C . ALA A 1 503 ? -14.704 -16.211 24.686 1.00 29.97 503 ALA A C 1
ATOM 3989 O O . ALA A 1 503 ? -13.637 -16.148 24.077 1.00 29.97 503 ALA A O 1
ATOM 3990 N N . VAL A 1 504 ? -14.819 -15.911 25.981 1.00 34.97 504 VAL A N 1
ATOM 3991 C CA . VAL A 1 504 ? -13.754 -15.319 26.795 1.00 34.97 504 VAL A CA 1
ATOM 3992 C C . VAL A 1 504 ? -12.986 -16.387 27.608 1.00 34.97 504 VAL A C 1
ATOM 3994 O O . VAL A 1 504 ? -11.908 -16.096 28.099 1.00 34.97 504 VAL A O 1
ATOM 3997 N N . ASP A 1 505 ? -13.413 -17.656 27.640 1.00 29.59 505 ASP A N 1
ATOM 3998 C CA . ASP A 1 505 ? -12.758 -18.781 28.360 1.00 29.59 505 ASP A CA 1
ATOM 3999 C C . ASP A 1 505 ? -11.418 -19.288 27.752 1.00 29.59 505 ASP A C 1
ATOM 4001 O O . ASP A 1 505 ? -10.855 -20.289 28.191 1.00 29.59 505 ASP A O 1
ATOM 4005 N N . GLY A 1 506 ? -10.860 -18.615 26.738 1.00 33.72 506 GLY A N 1
ATOM 4006 C CA . GLY A 1 506 ? -9.527 -18.929 26.207 1.00 33.72 506 GLY A CA 1
ATOM 4007 C C . GLY A 1 506 ? -8.419 -18.290 27.053 1.00 33.72 506 GLY A C 1
ATOM 4008 O O . GLY A 1 506 ? -8.295 -17.068 27.068 1.00 33.72 506 GLY A O 1
ATOM 4009 N N . GLU A 1 507 ? -7.589 -19.105 27.710 1.00 34.59 507 GLU A N 1
ATOM 4010 C CA . GLU A 1 507 ? -6.561 -18.782 28.730 1.00 34.59 507 GLU A CA 1
ATOM 4011 C C . GLU A 1 507 ? -5.540 -17.638 28.444 1.00 34.59 507 GLU A C 1
ATOM 4013 O O . GLU A 1 507 ? -4.672 -17.366 29.270 1.00 34.59 507 GLU A O 1
ATOM 4018 N N . GLY A 1 508 ? -5.600 -16.921 27.317 1.00 39.53 508 GLY A N 1
ATOM 4019 C CA . GLY A 1 508 ? -4.580 -15.941 26.912 1.00 39.53 508 GLY A CA 1
ATOM 4020 C C . GLY A 1 508 ? -4.706 -14.533 27.509 1.00 39.53 508 GLY A C 1
ATOM 4021 O O . GLY A 1 508 ? -3.691 -13.868 27.720 1.00 39.53 508 GLY A O 1
ATOM 4022 N N . TRP A 1 509 ? -5.917 -14.046 27.788 1.00 36.72 509 TRP A N 1
ATOM 4023 C CA . TRP A 1 509 ? -6.095 -12.691 28.339 1.00 36.72 509 TRP A CA 1
ATOM 4024 C C . TRP A 1 509 ? -6.161 -12.693 29.877 1.00 36.72 509 TRP A C 1
ATOM 4026 O O . TRP A 1 509 ? -5.587 -11.816 30.520 1.00 36.72 509 TRP A O 1
ATOM 4036 N N . TRP A 1 510 ? -6.746 -13.742 30.468 1.00 42.06 510 TRP A N 1
ATOM 4037 C CA . TRP A 1 510 ? -6.840 -13.952 31.917 1.00 42.06 510 TRP A CA 1
ATOM 4038 C C . TRP A 1 510 ? -5.486 -14.037 32.611 1.00 42.06 510 TRP A C 1
ATOM 4040 O O . TRP A 1 510 ? -5.311 -13.464 33.681 1.00 42.06 510 TRP A O 1
ATOM 4050 N N . ALA A 1 511 ? -4.509 -14.705 31.991 1.00 44.41 511 ALA A N 1
ATOM 4051 C CA . ALA A 1 511 ? -3.158 -14.824 32.536 1.00 44.41 511 ALA A CA 1
ATOM 4052 C C . ALA A 1 511 ? -2.414 -13.475 32.579 1.00 44.41 511 ALA A C 1
ATOM 4054 O O . ALA A 1 511 ? -1.487 -13.302 33.368 1.00 44.41 511 ALA A O 1
ATOM 4055 N N . ASN A 1 512 ? -2.837 -12.512 31.751 1.00 42.62 512 ASN A N 1
ATOM 4056 C CA . ASN A 1 512 ? -2.238 -11.184 31.654 1.00 42.62 512 ASN A CA 1
ATOM 4057 C C . ASN A 1 512 ? -3.006 -10.112 32.440 1.00 42.62 512 ASN A C 1
ATOM 4059 O O . ASN A 1 512 ? -2.452 -9.045 32.664 1.00 42.62 512 ASN A O 1
ATOM 4063 N N . LEU A 1 513 ? -4.237 -10.375 32.892 1.00 46.91 513 LEU A N 1
ATOM 4064 C CA . LEU A 1 513 ? -5.020 -9.462 33.737 1.00 46.91 513 LEU A CA 1
ATOM 4065 C C . LEU A 1 513 ? -4.320 -9.117 35.064 1.00 46.91 513 LEU A C 1
ATOM 4067 O O . LEU A 1 513 ? -4.230 -7.930 35.375 1.00 46.91 513 LEU A O 1
ATOM 4071 N N . PRO A 1 514 ? -3.775 -10.092 35.824 1.00 49.84 514 PRO A N 1
ATOM 4072 C CA . PRO A 1 514 ? -2.991 -9.803 37.021 1.00 49.84 514 PRO A CA 1
ATOM 4073 C C . PRO A 1 514 ? -1.756 -8.967 36.693 1.00 49.84 514 PRO A C 1
ATOM 4075 O O . PRO A 1 514 ? -1.490 -7.986 37.371 1.00 49.84 514 PRO A O 1
ATOM 4078 N N . ARG A 1 515 ? -1.062 -9.293 35.596 1.00 49.53 515 ARG A N 1
ATOM 4079 C CA . ARG A 1 515 ? 0.132 -8.573 35.140 1.00 49.53 515 ARG A CA 1
ATOM 4080 C C . ARG A 1 515 ? -0.179 -7.140 34.695 1.00 49.53 515 ARG A C 1
ATOM 4082 O O . ARG A 1 515 ? 0.548 -6.233 35.063 1.00 49.53 515 ARG A O 1
ATOM 4089 N N . ALA A 1 516 ? -1.266 -6.916 33.960 1.00 43.97 516 ALA A N 1
ATOM 4090 C CA . ALA A 1 516 ? -1.723 -5.586 33.557 1.00 43.97 516 ALA A CA 1
ATOM 4091 C C . ALA A 1 516 ? -2.180 -4.754 34.767 1.00 43.97 516 ALA A C 1
ATOM 4093 O O . ALA A 1 516 ? -1.906 -3.559 34.829 1.00 43.97 516 ALA A O 1
ATOM 4094 N N . ALA A 1 517 ? -2.821 -5.391 35.752 1.00 49.06 517 ALA A N 1
ATOM 4095 C CA . ALA A 1 517 ? -3.199 -4.758 37.012 1.00 49.06 517 ALA A CA 1
ATOM 4096 C C . ALA A 1 517 ? -1.999 -4.504 37.950 1.00 49.06 517 ALA A C 1
ATOM 4098 O O . ALA A 1 517 ? -2.054 -3.573 38.747 1.00 49.06 517 ALA A O 1
ATOM 4099 N N . GLU A 1 518 ? -0.928 -5.301 37.871 1.00 52.09 518 GLU A N 1
ATOM 4100 C CA . GLU A 1 518 ? 0.341 -5.089 38.589 1.00 52.09 518 GLU A CA 1
ATOM 4101 C C . GLU A 1 518 ? 1.202 -4.003 37.926 1.00 52.09 518 GLU A C 1
ATOM 4103 O O . GLU A 1 518 ? 1.778 -3.171 38.622 1.00 52.09 518 GLU A O 1
ATOM 4108 N N . GLU A 1 519 ? 1.265 -3.978 36.591 1.00 44.28 519 GLU A N 1
ATOM 4109 C CA . GLU A 1 519 ? 1.984 -2.964 35.806 1.00 44.28 519 GLU A CA 1
ATOM 4110 C C . GLU A 1 519 ? 1.280 -1.594 35.854 1.00 44.28 519 GLU A C 1
ATOM 4112 O O . GLU A 1 519 ? 1.943 -0.564 35.720 1.00 44.28 519 GLU A O 1
ATOM 4117 N N . ARG A 1 520 ? -0.049 -1.575 36.050 1.00 47.25 520 ARG A N 1
ATOM 4118 C CA . ARG A 1 520 ? -0.891 -0.368 36.152 1.00 47.25 520 ARG A CA 1
ATOM 4119 C C . ARG A 1 520 ? -2.034 -0.529 37.173 1.00 47.25 520 ARG A C 1
ATOM 4121 O O . ARG A 1 520 ? -3.182 -0.784 36.778 1.00 47.25 520 ARG A O 1
ATOM 4128 N N . PRO A 1 521 ? -1.763 -0.363 38.485 1.00 48.84 521 PRO A N 1
ATOM 4129 C CA . PRO A 1 521 ? -2.765 -0.493 39.553 1.00 48.84 521 PRO A CA 1
ATOM 4130 C C . PRO A 1 521 ? -3.986 0.430 39.399 1.00 48.84 521 PRO A C 1
ATOM 4132 O O . PRO A 1 521 ? -5.074 0.104 39.872 1.00 48.84 521 PRO A O 1
ATOM 4135 N N . ASP A 1 522 ? -3.820 1.552 38.701 1.00 46.00 522 ASP A N 1
ATOM 4136 C CA . ASP A 1 522 ? -4.825 2.564 38.363 1.00 46.00 522 ASP A CA 1
ATOM 4137 C C . ASP A 1 522 ? -5.878 2.073 37.353 1.00 46.00 522 ASP A C 1
ATOM 4139 O O . ASP A 1 522 ? -7.031 2.497 37.398 1.00 46.00 522 ASP A O 1
ATOM 4143 N N . THR A 1 523 ? -5.530 1.127 36.476 1.00 48.88 523 THR A N 1
ATOM 4144 C CA . THR A 1 523 ? -6.462 0.573 35.470 1.00 48.88 523 THR A CA 1
ATOM 4145 C C . THR A 1 523 ? -7.324 -0.571 36.000 1.00 48.88 523 THR A C 1
ATOM 4147 O O . THR A 1 523 ? -8.315 -0.959 35.377 1.00 48.88 523 THR A O 1
ATOM 4150 N N . LYS A 1 524 ? -6.986 -1.092 37.184 1.00 55.44 524 LYS A N 1
ATOM 4151 C CA . LYS A 1 524 ? -7.630 -2.247 37.817 1.00 55.44 524 LYS A CA 1
ATOM 4152 C C . LYS A 1 524 ? -9.133 -2.059 38.035 1.00 55.44 524 LYS A C 1
ATOM 4154 O O . LYS A 1 524 ? -9.878 -3.025 37.912 1.00 55.44 524 LYS A O 1
ATOM 4159 N N . VAL A 1 525 ? -9.591 -0.842 38.333 1.00 53.59 525 VAL A N 1
ATOM 4160 C CA . VAL A 1 525 ? -11.021 -0.549 38.557 1.00 53.59 525 VAL A CA 1
ATOM 4161 C C . VAL A 1 525 ? -11.784 -0.452 37.238 1.00 53.59 525 VAL A C 1
ATOM 4163 O O . VAL A 1 525 ? -12.879 -0.994 37.140 1.00 53.59 525 VAL A O 1
ATOM 4166 N N . THR A 1 526 ? -11.191 0.150 36.205 1.00 51.94 526 THR A N 1
ATOM 4167 C CA . THR A 1 526 ? -11.758 0.182 34.847 1.00 51.94 526 THR A CA 1
ATOM 4168 C C . THR A 1 526 ? -11.873 -1.229 34.273 1.00 51.94 526 THR A C 1
ATOM 4170 O O . THR A 1 526 ? -12.917 -1.600 33.744 1.00 51.94 526 THR A O 1
ATOM 4173 N N . LEU A 1 527 ? -10.840 -2.056 34.461 1.00 53.44 527 LEU A N 1
ATOM 4174 C CA . LEU A 1 527 ? -10.867 -3.476 34.112 1.00 53.44 527 LEU A CA 1
ATOM 4175 C C . LEU A 1 527 ? -11.896 -4.248 34.948 1.00 53.44 527 LEU A C 1
ATOM 4177 O O . LEU A 1 527 ? -12.605 -5.087 34.406 1.00 53.44 527 LEU A O 1
ATOM 4181 N N . ALA A 1 528 ? -12.029 -3.949 36.243 1.00 59.72 528 ALA A N 1
ATOM 4182 C CA . ALA A 1 528 ? -13.031 -4.581 37.097 1.00 59.72 528 ALA A CA 1
ATOM 4183 C C . ALA A 1 528 ? -14.465 -4.214 36.697 1.00 59.72 528 ALA A C 1
ATOM 4185 O O . ALA A 1 528 ? -15.318 -5.091 36.732 1.00 59.72 528 ALA A O 1
ATOM 4186 N N . ALA A 1 529 ? -14.731 -2.968 36.296 1.00 53.53 529 ALA A N 1
ATOM 4187 C CA . ALA A 1 529 ? -16.039 -2.543 35.803 1.00 53.53 529 ALA A CA 1
ATOM 4188 C C . ALA A 1 529 ? -16.390 -3.245 34.481 1.00 53.53 529 ALA A C 1
ATOM 4190 O O . ALA A 1 529 ? -17.443 -3.867 34.375 1.00 53.53 529 ALA A O 1
ATOM 4191 N N . LEU A 1 530 ? -15.446 -3.280 33.532 1.00 51.59 530 LEU A N 1
ATOM 4192 C CA . LEU A 1 530 ? -15.592 -4.027 32.276 1.00 51.59 530 LEU A CA 1
ATOM 4193 C C . LEU A 1 530 ? -15.840 -5.528 32.511 1.00 51.59 530 LEU A C 1
ATOM 4195 O O . LEU A 1 530 ? -16.610 -6.151 31.788 1.00 51.59 530 LEU A O 1
ATOM 4199 N N . VAL A 1 531 ? -15.196 -6.114 33.527 1.00 54.09 531 VAL A N 1
ATOM 4200 C CA . VAL A 1 531 ? -15.383 -7.520 33.919 1.00 54.09 531 VAL A CA 1
ATOM 4201 C C . VAL A 1 531 ? -16.685 -7.740 34.706 1.00 54.09 531 VAL A C 1
ATOM 4203 O O . VAL A 1 531 ? -17.258 -8.826 34.637 1.00 54.09 531 VAL A O 1
ATOM 4206 N N . ALA A 1 532 ? -17.177 -6.744 35.448 1.00 58.78 532 ALA A N 1
ATOM 4207 C CA . ALA A 1 532 ? -18.415 -6.832 36.228 1.00 58.78 532 ALA A CA 1
ATOM 4208 C C . ALA A 1 532 ? -19.673 -6.916 35.354 1.00 58.78 532 ALA A C 1
ATOM 4210 O O . ALA A 1 532 ? -20.650 -7.541 35.773 1.00 58.78 532 ALA A O 1
ATOM 4211 N N . ASP A 1 533 ? -19.612 -6.360 34.143 1.00 49.50 533 ASP A N 1
ATOM 4212 C CA . ASP A 1 533 ? -20.673 -6.438 33.132 1.00 49.50 533 ASP A CA 1
ATOM 4213 C C . ASP A 1 533 ? -20.730 -7.796 32.402 1.00 49.50 533 ASP A C 1
ATOM 4215 O O . ASP A 1 533 ? -21.633 -8.052 31.600 1.00 49.50 533 ASP A O 1
ATOM 4219 N N . LEU A 1 534 ? -19.794 -8.707 32.692 1.00 49.69 534 LEU A N 1
ATOM 4220 C CA . LEU A 1 534 ? -19.755 -10.052 32.116 1.00 49.69 534 LEU A CA 1
ATOM 4221 C C . LEU A 1 534 ? -20.705 -11.023 32.866 1.00 49.69 534 LEU A C 1
ATOM 4223 O O . LEU A 1 534 ? -21.045 -10.812 34.031 1.00 49.69 534 LEU A O 1
ATOM 4227 N N . PRO A 1 535 ? -21.173 -12.115 32.232 1.00 44.16 535 PRO A N 1
ATOM 4228 C CA . PRO A 1 535 ? -21.990 -13.153 32.895 1.00 44.16 535 PRO A CA 1
ATOM 4229 C C . PRO A 1 535 ? -21.210 -13.989 33.925 1.00 44.16 535 PRO A C 1
ATOM 4231 O O . PRO A 1 535 ? -19.988 -14.086 33.877 1.00 44.16 535 PRO A O 1
ATOM 4234 N N . GLU A 1 536 ? -21.917 -14.738 34.777 1.00 55.78 536 GLU A N 1
ATOM 4235 C CA . GLU A 1 536 ? -21.326 -15.885 35.495 1.00 55.78 536 GLU A CA 1
ATOM 4236 C C . GLU A 1 536 ? -20.973 -17.049 34.543 1.00 55.78 536 GLU A C 1
ATOM 4238 O O . GLU A 1 536 ? -21.745 -17.303 33.612 1.00 55.78 536 GLU A O 1
ATOM 4243 N N . PRO A 1 537 ? -19.884 -17.815 34.784 1.00 45.22 537 PRO A N 1
ATOM 4244 C CA . PRO A 1 537 ? -18.897 -17.682 35.869 1.00 45.22 537 PRO A CA 1
ATOM 4245 C C . PRO A 1 537 ? -17.748 -16.697 35.568 1.00 45.22 537 PRO A C 1
ATOM 4247 O O . PRO A 1 537 ? -16.936 -16.421 36.452 1.00 45.22 537 PRO A O 1
ATOM 4250 N N . ILE A 1 538 ? -17.704 -16.153 34.346 1.00 51.81 538 ILE A N 1
ATOM 4251 C CA . ILE A 1 538 ? -16.656 -15.261 33.816 1.00 51.81 538 ILE A CA 1
ATOM 4252 C C . ILE A 1 538 ? -16.416 -14.053 34.713 1.00 51.81 538 ILE A C 1
ATOM 4254 O O . ILE A 1 538 ? -15.277 -13.708 35.019 1.00 51.81 538 ILE A O 1
ATOM 4258 N N . ARG A 1 539 ? -17.497 -13.438 35.184 1.00 57.34 539 ARG A N 1
ATOM 4259 C CA . ARG A 1 539 ? -17.450 -12.348 36.151 1.00 57.34 539 ARG A CA 1
ATOM 4260 C C . ARG A 1 539 ? -16.739 -12.771 37.434 1.00 57.34 539 ARG A C 1
ATOM 4262 O O . ARG A 1 539 ? -15.751 -12.157 37.819 1.00 57.34 539 ARG A O 1
ATOM 4269 N N . SER A 1 540 ? -17.179 -13.853 38.074 1.00 61.16 540 SER A N 1
ATOM 4270 C CA . SER A 1 540 ? -16.559 -14.360 39.306 1.00 61.16 540 SER A CA 1
ATOM 4271 C C . SER A 1 540 ? -15.085 -14.741 39.130 1.00 61.16 540 SER A C 1
ATOM 4273 O O . SER A 1 540 ? -14.293 -14.623 40.065 1.00 61.16 540 SER A O 1
ATOM 4275 N N . GLU A 1 541 ? -14.695 -15.248 37.964 1.00 60.91 541 GLU A N 1
ATOM 4276 C CA . GLU A 1 541 ? -13.322 -15.659 37.663 1.00 60.91 541 GLU A CA 1
ATOM 4277 C C . GLU A 1 541 ? -12.405 -14.477 37.336 1.00 60.91 541 GLU A C 1
ATOM 4279 O O . GLU A 1 541 ? -11.355 -14.332 37.964 1.00 60.91 541 GLU A O 1
ATOM 4284 N N . GLY A 1 542 ? -12.841 -13.565 36.467 1.00 59.91 542 GLY A N 1
ATOM 4285 C CA . GLY A 1 542 ? -12.107 -12.346 36.136 1.00 59.91 542 GLY A CA 1
ATOM 4286 C C . GLY A 1 542 ? -11.916 -11.420 37.332 1.00 59.91 542 GLY A C 1
ATOM 4287 O O . GLY A 1 542 ? -10.836 -10.867 37.537 1.00 59.91 542 GLY A O 1
ATOM 4288 N N . LEU A 1 543 ? -12.930 -11.310 38.189 1.00 64.75 543 LEU A N 1
ATOM 4289 C CA . LEU A 1 543 ? -12.834 -10.537 39.424 1.00 64.75 543 LEU A CA 1
ATOM 4290 C C . LEU A 1 543 ? -11.902 -11.187 40.451 1.00 64.75 543 LEU A C 1
ATOM 4292 O O . LEU A 1 543 ? -11.146 -10.481 41.120 1.00 64.75 543 LEU A O 1
ATOM 4296 N N . ARG A 1 544 ? -11.879 -12.526 40.531 1.00 70.56 544 ARG A N 1
ATOM 4297 C CA . ARG A 1 544 ? -10.882 -13.256 41.333 1.00 70.56 544 ARG A CA 1
ATOM 4298 C C . ARG A 1 544 ? -9.464 -13.044 40.803 1.00 70.56 544 ARG A C 1
ATOM 4300 O O . ARG A 1 544 ? -8.580 -12.791 41.615 1.00 70.56 544 ARG A O 1
ATOM 4307 N N . ALA A 1 545 ? -9.260 -13.079 39.485 1.00 63.72 545 ALA A N 1
ATOM 4308 C CA . ALA A 1 545 ? -7.963 -12.831 38.848 1.00 63.72 545 ALA A CA 1
ATOM 4309 C C . ALA A 1 545 ? -7.466 -11.391 39.070 1.00 63.72 545 ALA A C 1
ATOM 4311 O O . ALA A 1 545 ? -6.288 -11.174 39.338 1.00 63.72 545 ALA A O 1
ATOM 4312 N N . LEU A 1 546 ? -8.371 -10.409 39.049 1.00 61.72 546 LEU A N 1
ATOM 4313 C CA . LEU A 1 546 ? -8.069 -9.018 39.399 1.00 61.72 546 LEU A CA 1
ATOM 4314 C C . LEU A 1 546 ? -7.878 -8.804 40.910 1.00 61.72 546 LEU A C 1
ATOM 4316 O O . LEU A 1 546 ? -7.418 -7.742 41.326 1.00 61.72 546 LEU A O 1
ATOM 4320 N N . GLY A 1 547 ? -8.241 -9.770 41.758 1.00 66.25 547 GLY A N 1
ATOM 4321 C CA . GLY A 1 547 ? -8.258 -9.606 43.212 1.00 66.25 547 GLY A CA 1
ATOM 4322 C C . GLY A 1 547 ? -9.279 -8.562 43.684 1.00 66.25 547 GLY A C 1
ATOM 4323 O O . GLY A 1 547 ? -9.034 -7.868 44.671 1.00 66.25 547 GLY A O 1
ATOM 4324 N N . VAL A 1 548 ? -10.396 -8.407 42.964 1.00 66.19 548 VAL A N 1
ATOM 4325 C CA . VAL A 1 548 ? -11.475 -7.450 43.253 1.00 66.19 548 VAL A CA 1
ATOM 4326 C C . VAL A 1 548 ? -12.723 -8.217 43.693 1.00 66.19 548 VAL A C 1
ATOM 4328 O O . VAL A 1 548 ? -13.111 -9.207 43.084 1.00 66.19 548 VAL A O 1
ATOM 4331 N N . ARG A 1 549 ? -13.379 -7.784 44.778 1.00 70.44 549 ARG A N 1
ATOM 4332 C CA . ARG A 1 549 ? -14.646 -8.400 45.218 1.00 70.44 549 ARG A CA 1
ATOM 4333 C C . ARG A 1 549 ? -15.768 -8.013 44.253 1.00 70.44 549 ARG A C 1
ATOM 4335 O O . ARG A 1 549 ? -15.854 -6.858 43.863 1.00 70.44 549 ARG A O 1
ATOM 4342 N N . GLU A 1 550 ? -16.691 -8.922 43.956 1.00 64.38 550 GLU A N 1
ATOM 4343 C CA . GLU A 1 550 ? -17.835 -8.671 43.056 1.00 64.38 550 GLU A CA 1
ATOM 4344 C C . GLU A 1 550 ? -18.670 -7.447 43.430 1.00 64.38 550 GLU A C 1
ATOM 4346 O O . GLU A 1 550 ? -18.941 -6.601 42.581 1.00 64.38 550 GLU A O 1
ATOM 4351 N N . GLY A 1 551 ? -18.951 -7.259 44.720 1.00 62.19 551 GLY A N 1
ATOM 4352 C CA . GLY A 1 551 ? -19.608 -6.039 45.183 1.00 62.19 551 GLY A CA 1
ATOM 4353 C C . GLY A 1 551 ? -18.799 -4.763 44.911 1.00 62.19 551 GLY A C 1
ATOM 4354 O O . GLY A 1 551 ? -19.383 -3.710 44.723 1.00 62.19 551 GLY A O 1
ATOM 4355 N N . ALA A 1 552 ? -17.466 -4.820 44.876 1.00 61.31 552 ALA A N 1
ATOM 4356 C CA . ALA A 1 552 ? -16.614 -3.676 44.537 1.00 61.31 552 ALA A CA 1
ATOM 4357 C C . ALA A 1 552 ? -16.672 -3.331 43.041 1.00 61.31 552 ALA A C 1
ATOM 4359 O O . ALA A 1 552 ? -16.666 -2.161 42.680 1.00 61.31 552 ALA A O 1
ATOM 4360 N N . ALA A 1 553 ? -16.761 -4.349 42.186 1.00 61.56 553 ALA A N 1
ATOM 4361 C CA . ALA A 1 553 ? -16.737 -4.194 40.740 1.00 61.56 553 ALA A CA 1
ATOM 4362 C C . ALA A 1 553 ? -18.082 -3.722 40.167 1.00 61.56 553 ALA A C 1
ATOM 4364 O O . ALA A 1 553 ? -18.105 -2.807 39.352 1.00 61.56 553 ALA A O 1
ATOM 4365 N N . LEU A 1 554 ? -19.204 -4.240 40.683 1.00 61.50 554 LEU A N 1
ATOM 4366 C CA . LEU A 1 554 ? -20.544 -3.717 40.369 1.00 61.50 554 LEU A CA 1
ATOM 4367 C C . LEU A 1 554 ? -20.680 -2.233 40.753 1.00 61.50 554 LEU A C 1
ATOM 4369 O O . LEU A 1 554 ? -21.307 -1.454 40.046 1.00 61.50 554 LEU A O 1
ATOM 4373 N N . ARG A 1 555 ? -20.014 -1.814 41.834 1.00 63.00 555 ARG A N 1
ATOM 4374 C CA . ARG A 1 555 ? -19.968 -0.406 42.248 1.00 63.00 555 ARG A CA 1
ATOM 4375 C C . ARG A 1 555 ? -19.073 0.467 41.366 1.00 63.00 555 ARG A C 1
ATOM 4377 O O . ARG A 1 555 ? -19.314 1.664 41.268 1.00 63.00 555 ARG A O 1
ATOM 4384 N N . ALA A 1 556 ? -18.071 -0.109 40.703 1.00 60.41 556 ALA A N 1
ATOM 4385 C CA . ALA A 1 556 ? -17.279 0.598 39.698 1.00 60.41 556 ALA A CA 1
ATOM 4386 C C . ALA A 1 556 ? -18.095 0.872 38.424 1.00 60.41 556 ALA A C 1
ATOM 4388 O O . ALA A 1 556 ? -18.003 1.971 37.878 1.00 60.41 556 ALA A O 1
ATOM 4389 N N . VAL A 1 557 ? -18.953 -0.071 38.017 1.00 61.25 557 VAL A N 1
ATOM 4390 C CA . VAL A 1 557 ? -19.948 0.131 36.945 1.00 61.25 557 VAL A CA 1
ATOM 4391 C C . VAL A 1 557 ? -20.919 1.254 37.315 1.00 61.25 557 VAL A C 1
ATOM 4393 O O . VAL A 1 557 ? -21.138 2.159 36.515 1.00 61.25 557 VAL A O 1
ATOM 4396 N N . ASP A 1 558 ? -21.417 1.288 38.558 1.00 66.38 558 ASP A N 1
ATOM 4397 C CA . ASP A 1 558 ? -22.289 2.376 39.028 1.00 66.38 558 ASP A CA 1
ATOM 4398 C C . ASP A 1 558 ? -21.630 3.764 38.924 1.00 66.38 558 ASP A C 1
ATOM 4400 O O . ASP A 1 558 ? -22.302 4.745 38.588 1.00 66.38 558 ASP A O 1
ATOM 4404 N N . VAL A 1 559 ? -20.320 3.868 39.192 1.00 65.50 559 VAL A N 1
ATOM 4405 C CA . VAL A 1 559 ? -19.572 5.124 39.008 1.00 65.50 559 VAL A CA 1
ATOM 4406 C C . VAL A 1 559 ? -19.420 5.467 37.526 1.00 65.50 559 VAL A C 1
ATOM 4408 O O . VAL A 1 559 ? -19.601 6.631 37.167 1.00 65.50 559 VAL A O 1
ATOM 4411 N N . GLN A 1 560 ? -19.145 4.490 36.654 1.00 65.38 560 GLN A N 1
ATOM 4412 C CA . GLN A 1 560 ? -19.091 4.714 35.204 1.00 65.38 560 GLN A CA 1
ATOM 4413 C C . GLN A 1 560 ? -20.433 5.213 34.662 1.00 65.38 560 GLN A C 1
ATOM 4415 O O . GLN A 1 560 ? -20.475 6.235 33.977 1.00 65.38 560 GLN A O 1
ATOM 4420 N N . GLU A 1 561 ? -21.542 4.568 35.024 1.00 66.31 561 GLU A N 1
ATOM 4421 C CA . GLU A 1 561 ? -22.883 5.005 34.629 1.00 66.31 561 GLU A CA 1
ATOM 4422 C C . GLU A 1 561 ? -23.209 6.410 35.152 1.00 66.31 561 GLU A C 1
ATOM 4424 O O . GLU A 1 561 ? -23.788 7.228 34.431 1.00 66.31 561 GLU A O 1
ATOM 4429 N N . ALA A 1 562 ? -22.815 6.723 36.391 1.00 70.19 562 ALA A N 1
ATOM 4430 C CA . ALA A 1 562 ? -23.009 8.049 36.967 1.00 70.19 562 ALA A CA 1
ATOM 4431 C C . ALA A 1 562 ? -22.195 9.118 36.227 1.00 70.19 562 ALA A C 1
ATOM 4433 O O . ALA A 1 562 ? -22.705 10.206 35.971 1.00 70.19 562 ALA A O 1
ATOM 4434 N N . LEU A 1 563 ? -20.954 8.823 35.837 1.00 69.38 563 LEU A N 1
ATOM 4435 C CA . LEU A 1 563 ? -20.138 9.726 35.028 1.00 69.38 563 LEU A CA 1
ATOM 4436 C C . LEU A 1 563 ? -20.719 9.893 33.609 1.00 69.38 563 LEU A C 1
ATOM 4438 O O . LEU A 1 563 ? -20.700 11.001 33.072 1.00 69.38 563 LEU A O 1
ATOM 4442 N N . VAL A 1 564 ? -21.314 8.849 33.018 1.00 67.88 564 VAL A N 1
ATOM 4443 C CA . VAL A 1 564 ? -22.022 8.958 31.727 1.00 67.88 564 VAL A CA 1
ATOM 4444 C C . VAL A 1 564 ? -23.222 9.884 31.900 1.00 67.88 564 VAL A C 1
ATOM 4446 O O . VAL A 1 564 ? -23.502 10.729 31.048 1.00 67.88 564 VAL A O 1
ATOM 4449 N N . GLU A 1 565 ? -23.913 9.793 33.035 1.00 71.44 565 GLU A N 1
ATOM 4450 C CA . GLU A 1 565 ? -24.984 10.717 33.380 1.00 71.44 565 GLU A CA 1
ATOM 4451 C C . GLU A 1 565 ? -24.476 12.155 33.588 1.00 71.44 565 GLU A C 1
ATOM 4453 O O . GLU A 1 565 ? -25.130 13.083 33.108 1.00 71.44 565 GLU A O 1
ATOM 4458 N N . VAL A 1 566 ? -23.292 12.362 34.186 1.00 73.25 566 VAL A N 1
ATOM 4459 C CA . VAL A 1 566 ? -22.632 13.683 34.255 1.00 73.25 566 VAL A CA 1
ATOM 4460 C C . VAL A 1 566 ? -22.416 14.247 32.849 1.00 73.25 566 VAL A C 1
ATOM 4462 O O . VAL A 1 566 ? -22.763 15.403 32.602 1.00 73.25 566 VAL A O 1
ATOM 4465 N N . LEU A 1 567 ? -21.895 13.448 31.913 1.00 71.69 567 LEU A N 1
ATOM 4466 C CA . LEU A 1 567 ? -21.651 13.886 30.532 1.00 71.69 567 LEU A CA 1
ATOM 4467 C C . LEU A 1 567 ? -22.953 14.224 29.784 1.00 71.69 567 LEU A C 1
ATOM 4469 O O . LEU A 1 567 ? -22.991 15.173 28.996 1.00 71.69 567 LEU A O 1
ATOM 4473 N N . ARG A 1 568 ? -24.041 13.490 30.054 1.00 70.44 568 ARG A N 1
ATOM 4474 C CA . ARG A 1 568 ? -25.330 13.644 29.352 1.00 70.44 568 ARG A CA 1
ATOM 4475 C C . ARG A 1 568 ? -26.247 14.710 29.944 1.00 70.44 568 ARG A C 1
ATOM 4477 O O . ARG A 1 568 ? -26.971 15.361 29.195 1.00 70.44 568 ARG A O 1
ATOM 4484 N N . ARG A 1 569 ? -26.285 14.835 31.271 1.00 75.62 569 ARG A N 1
ATOM 4485 C CA . ARG A 1 569 ? -27.266 15.649 32.017 1.00 75.62 569 ARG A CA 1
ATOM 4486 C C . ARG A 1 569 ? -26.625 16.718 32.901 1.00 75.62 569 ARG A C 1
ATOM 4488 O O . ARG A 1 569 ? -27.345 17.537 33.467 1.00 75.62 569 ARG A O 1
ATOM 4495 N N . GLY A 1 570 ? -25.298 16.741 32.985 1.00 76.94 570 GLY A N 1
ATOM 4496 C CA . GLY A 1 570 ? -24.543 17.649 33.837 1.00 76.94 570 GLY A CA 1
ATOM 4497 C C . GLY A 1 570 ? -24.335 17.102 35.248 1.00 76.94 570 GLY A C 1
ATOM 4498 O O . GLY A 1 570 ? -25.026 16.193 35.711 1.00 76.94 570 GLY A O 1
ATOM 4499 N N . PHE A 1 571 ? -23.368 17.691 35.952 1.00 79.88 571 PHE A N 1
ATOM 4500 C CA . PHE A 1 571 ? -22.951 17.237 37.279 1.00 79.88 571 PHE A CA 1
ATOM 4501 C C . PHE A 1 571 ? -24.089 17.229 38.302 1.00 79.88 571 PHE A C 1
ATOM 4503 O O . PHE A 1 571 ? -24.252 16.245 39.014 1.00 79.88 571 PHE A O 1
ATOM 4510 N N . ASP A 1 572 ? -24.898 18.289 38.367 1.00 81.12 572 ASP A N 1
ATOM 4511 C CA . ASP A 1 572 ? -25.934 18.411 39.401 1.00 81.12 572 ASP A CA 1
ATOM 4512 C C . ASP A 1 572 ? -26.994 17.304 39.310 1.00 81.12 572 ASP A C 1
ATOM 4514 O O . ASP A 1 572 ? -27.480 16.838 40.339 1.00 81.12 572 ASP A O 1
ATOM 4518 N N . ALA A 1 573 ? -27.303 16.837 38.096 1.00 79.00 573 ALA A N 1
ATOM 4519 C CA . ALA A 1 573 ? -28.249 15.746 37.871 1.00 79.00 573 ALA A CA 1
ATOM 4520 C C . ALA A 1 573 ? -27.704 14.385 38.340 1.00 79.00 573 ALA A C 1
ATOM 4522 O O . ALA A 1 573 ? -28.466 13.560 38.837 1.00 79.00 573 ALA A O 1
ATOM 4523 N N . ALA A 1 574 ? -26.391 14.168 38.223 1.00 78.25 574 ALA A N 1
ATOM 4524 C CA . ALA A 1 574 ? -25.732 12.907 38.564 1.00 78.25 574 ALA A CA 1
ATOM 4525 C C . ALA A 1 574 ? -25.073 12.905 39.958 1.00 78.25 574 ALA A C 1
ATOM 4527 O O . ALA A 1 574 ? -24.668 11.850 40.444 1.00 78.25 574 ALA A O 1
ATOM 4528 N N . ARG A 1 575 ? -24.976 14.061 40.632 1.00 81.44 575 ARG A N 1
ATOM 4529 C CA . ARG A 1 575 ? -24.187 14.265 41.862 1.00 81.44 575 ARG A CA 1
ATOM 4530 C C . ARG A 1 575 ? -24.503 13.262 42.968 1.00 81.44 575 ARG A C 1
ATOM 4532 O O . ARG A 1 575 ? -23.589 12.706 43.565 1.00 81.44 575 ARG A O 1
ATOM 4539 N N . ALA A 1 576 ? -25.785 13.035 43.253 1.00 77.44 576 ALA A N 1
ATOM 4540 C CA . ALA A 1 576 ? -26.202 12.125 44.321 1.00 77.44 576 ALA A CA 1
ATOM 4541 C C . ALA A 1 576 ? -25.805 10.670 44.021 1.00 77.44 576 ALA A C 1
ATOM 4543 O O . ALA A 1 576 ? -25.338 9.955 44.909 1.00 77.44 576 ALA A O 1
ATOM 4544 N N . ARG A 1 577 ? -25.943 10.254 42.756 1.00 74.56 577 ARG A N 1
ATOM 4545 C CA . ARG A 1 577 ? -25.550 8.923 42.288 1.00 74.56 577 ARG A CA 1
ATOM 4546 C C . ARG A 1 577 ? -24.032 8.761 42.315 1.00 74.56 577 ARG A C 1
ATOM 4548 O O . ARG A 1 577 ? -23.546 7.767 42.839 1.00 74.56 577 ARG A O 1
ATOM 4555 N N . LEU A 1 578 ? -23.304 9.775 41.846 1.00 72.69 578 LEU A N 1
ATOM 4556 C CA . LEU A 1 578 ? -21.845 9.792 41.828 1.00 72.69 578 LEU A CA 1
ATOM 4557 C C . LEU A 1 578 ? -21.257 9.764 43.247 1.00 72.69 578 LEU A C 1
ATOM 4559 O O . LEU A 1 578 ? -20.375 8.959 43.509 1.00 72.69 578 LEU A O 1
ATOM 4563 N N . SER A 1 579 ? -21.786 10.563 44.182 1.00 75.44 579 SER A N 1
ATOM 4564 C CA . SER A 1 579 ? -21.363 10.547 45.593 1.00 75.44 579 SER A CA 1
ATOM 4565 C C . SER A 1 579 ? -21.593 9.175 46.228 1.00 75.44 579 SER A C 1
ATOM 4567 O O . SER A 1 579 ? -20.682 8.617 46.823 1.00 75.44 579 SER A O 1
ATOM 4569 N N . THR A 1 580 ? -22.782 8.595 46.031 1.00 72.62 580 THR A N 1
ATOM 4570 C CA . THR A 1 580 ? -23.130 7.278 46.590 1.00 72.62 580 THR A CA 1
ATOM 4571 C C . THR A 1 580 ? -22.231 6.175 46.032 1.00 72.62 580 THR A C 1
ATOM 4573 O O . THR A 1 580 ? -21.775 5.310 46.773 1.00 72.62 580 THR A O 1
ATOM 4576 N N . ALA A 1 581 ? -21.966 6.199 44.726 1.00 68.19 581 ALA A N 1
ATOM 4577 C CA . ALA A 1 581 ? -21.147 5.193 44.065 1.00 68.19 581 ALA A CA 1
ATOM 4578 C C . ALA A 1 581 ? -19.666 5.307 44.482 1.00 68.19 581 ALA A C 1
ATOM 4580 O O . ALA A 1 581 ? -19.007 4.296 44.720 1.00 68.19 581 ALA A O 1
ATOM 4581 N N . VAL A 1 582 ? -19.172 6.532 44.680 1.00 68.75 582 VAL A N 1
ATOM 4582 C CA . VAL A 1 582 ? -17.805 6.818 45.133 1.00 68.75 582 VAL A CA 1
ATOM 4583 C C . VAL A 1 582 ? -17.581 6.469 46.611 1.00 68.75 582 VAL A C 1
ATOM 4585 O O . VAL A 1 582 ? -16.567 5.846 46.924 1.00 68.75 582 VAL A O 1
ATOM 4588 N N . ASP A 1 583 ? -18.531 6.764 47.504 1.00 69.69 583 ASP A N 1
ATOM 4589 C CA . ASP A 1 583 ? -18.485 6.312 48.909 1.00 69.69 583 ASP A CA 1
ATOM 4590 C C . ASP A 1 583 ? -18.439 4.775 48.997 1.00 69.69 583 ASP A C 1
ATOM 4592 O O . ASP A 1 583 ? -17.826 4.171 49.883 1.00 69.69 583 ASP A O 1
ATOM 4596 N N . ALA A 1 584 ? -19.088 4.114 48.040 1.00 63.25 584 ALA A N 1
ATOM 4597 C CA . ALA A 1 584 ? -19.178 2.670 47.990 1.00 63.25 584 ALA A CA 1
ATOM 4598 C C . ALA A 1 584 ? -17.926 2.004 47.367 1.00 63.25 584 ALA A C 1
ATOM 4600 O O . ALA A 1 584 ? -17.655 0.836 47.675 1.00 63.25 584 ALA A O 1
ATOM 4601 N N . LEU A 1 585 ? -17.137 2.739 46.568 1.00 60.22 585 LEU A N 1
ATOM 4602 C CA . LEU A 1 585 ? -15.785 2.347 46.145 1.00 60.22 585 LEU A CA 1
ATOM 4603 C C . LEU A 1 585 ? -14.789 2.387 47.316 1.00 60.22 585 LEU A C 1
ATOM 4605 O O . LEU A 1 585 ? -14.052 1.416 47.508 1.00 60.22 585 LEU A O 1
ATOM 4609 N N . ASP A 1 586 ? -14.836 3.429 48.153 1.00 62.84 586 ASP A N 1
ATOM 4610 C CA . ASP A 1 586 ? -13.979 3.535 49.349 1.00 62.84 586 ASP A CA 1
ATOM 4611 C C . ASP A 1 586 ? -14.238 2.398 50.330 1.00 62.84 586 ASP A C 1
ATOM 4613 O O . ASP A 1 586 ? -13.316 1.735 50.808 1.00 62.84 586 ASP A O 1
ATOM 4617 N N . ALA A 1 587 ? -15.518 2.107 50.581 1.00 62.50 587 ALA A N 1
ATOM 4618 C CA . ALA A 1 587 ? -15.932 0.992 51.426 1.00 62.50 587 ALA A CA 1
ATOM 4619 C C . ALA A 1 587 ? -15.459 -0.375 50.888 1.00 62.50 587 ALA A C 1
ATOM 4621 O O . ALA A 1 587 ? -15.442 -1.368 51.622 1.00 62.50 587 ALA A O 1
ATOM 4622 N N . ALA A 1 588 ? -15.089 -0.447 49.607 1.00 54.44 588 ALA A N 1
ATOM 4623 C CA . ALA A 1 588 ? -14.576 -1.641 48.958 1.00 54.44 588 ALA A CA 1
ATOM 4624 C C . ALA A 1 588 ? -13.037 -1.729 48.924 1.00 54.44 588 ALA A C 1
ATOM 4626 O O . ALA A 1 588 ? -12.517 -2.761 48.494 1.00 54.44 588 ALA A O 1
ATOM 4627 N N . GLY A 1 589 ? -12.323 -0.704 49.407 1.00 54.66 589 GLY A N 1
ATOM 4628 C CA . GLY A 1 589 ? -10.858 -0.664 49.448 1.00 54.66 589 GLY A CA 1
ATOM 4629 C C . GLY A 1 589 ? -10.198 -0.467 48.081 1.00 54.66 589 GLY A C 1
ATOM 4630 O O . GLY A 1 589 ? -9.034 -0.828 47.915 1.00 54.66 589 GLY A O 1
ATOM 4631 N N . LEU A 1 590 ? -10.938 0.055 47.098 1.00 52.12 590 LEU A N 1
ATOM 4632 C CA . LEU A 1 590 ? -10.387 0.487 45.817 1.00 52.12 590 LEU A CA 1
ATOM 4633 C C . LEU A 1 590 ? -10.056 1.983 45.937 1.00 52.12 590 LEU A C 1
ATOM 4635 O O . LEU A 1 590 ? -10.957 2.742 46.291 1.00 52.12 590 LEU A O 1
ATOM 4639 N N . PRO A 1 591 ? -8.804 2.419 45.693 1.00 52.50 591 PRO A N 1
ATOM 4640 C CA . PRO A 1 591 ? -8.458 3.834 45.781 1.00 52.50 591 PRO A CA 1
ATOM 4641 C C . PRO A 1 591 ? -9.289 4.610 44.759 1.00 52.50 591 PRO A C 1
ATOM 4643 O O . PRO A 1 591 ? -9.414 4.182 43.607 1.00 52.50 591 PRO A O 1
ATOM 4646 N N . ALA A 1 592 ? -9.840 5.761 45.144 1.00 49.75 592 ALA A N 1
ATOM 4647 C CA . ALA A 1 592 ? -10.682 6.549 44.245 1.00 49.75 592 ALA A CA 1
ATOM 4648 C C . ALA A 1 592 ? -9.879 7.252 43.128 1.00 49.75 592 ALA A C 1
ATOM 4650 O O . ALA A 1 592 ? -10.431 8.050 42.376 1.00 49.75 592 ALA A O 1
ATOM 4651 N N . GLY A 1 593 ? -8.579 6.950 43.019 1.00 47.78 593 GLY A N 1
ATOM 4652 C CA . GLY A 1 593 ? -7.656 7.427 41.990 1.00 47.78 593 GLY A CA 1
ATOM 4653 C C . GLY A 1 593 ? -7.597 6.545 40.743 1.00 47.78 593 GLY A C 1
ATOM 4654 O O . GLY A 1 593 ? -6.802 6.818 39.848 1.00 47.78 593 GLY A O 1
ATOM 4655 N N . ALA A 1 594 ? -8.412 5.491 40.656 1.00 47.41 594 ALA A N 1
ATOM 4656 C CA . ALA A 1 594 ? -8.597 4.804 39.391 1.00 47.41 594 ALA A CA 1
ATOM 4657 C C . ALA A 1 594 ? -9.414 5.696 38.458 1.00 47.41 594 ALA A C 1
ATOM 4659 O O . ALA A 1 594 ? -10.606 5.929 38.672 1.00 47.41 594 ALA A O 1
ATOM 4660 N N . VAL A 1 595 ? -8.742 6.220 37.440 1.00 48.72 595 VAL A N 1
ATOM 4661 C CA . VAL A 1 595 ? -9.351 7.082 36.434 1.00 48.72 595 VAL A CA 1
ATOM 4662 C C . VAL A 1 595 ? -10.426 6.278 35.712 1.00 48.72 595 VAL A C 1
ATOM 4664 O O . VAL A 1 595 ? -10.151 5.426 34.865 1.00 48.72 595 VAL A O 1
ATOM 4667 N N . LEU A 1 596 ? -11.677 6.532 36.084 1.00 50.38 596 LEU A N 1
ATOM 4668 C CA . LEU A 1 596 ? -12.842 5.967 35.422 1.00 50.38 596 LEU A CA 1
ATOM 4669 C C . LEU A 1 596 ? -13.143 6.810 34.194 1.00 50.38 596 LEU A C 1
ATOM 4671 O O . LEU A 1 596 ? -13.964 7.723 34.204 1.00 50.38 596 LEU A O 1
ATOM 4675 N N . THR A 1 597 ? -12.397 6.502 33.145 1.00 48.78 597 THR A N 1
ATOM 4676 C CA . THR A 1 597 ? -12.501 7.134 31.843 1.00 48.78 597 THR A CA 1
ATOM 4677 C C . THR A 1 597 ? -13.699 6.580 31.082 1.00 48.78 597 THR A C 1
ATOM 4679 O O . THR A 1 597 ? -13.796 5.375 30.853 1.00 48.78 597 THR A O 1
ATOM 4682 N N . ILE A 1 598 ? -14.599 7.458 30.647 1.00 48.97 598 ILE A N 1
ATOM 4683 C CA . ILE A 1 598 ? -15.689 7.082 29.741 1.00 48.97 598 ILE A CA 1
ATOM 4684 C C . ILE A 1 598 ? -15.210 7.177 28.300 1.00 48.97 598 ILE A C 1
ATOM 4686 O O . ILE A 1 598 ? -14.708 8.218 27.879 1.00 48.97 598 ILE A O 1
ATOM 4690 N N . LEU A 1 599 ? -15.416 6.093 27.552 1.00 47.50 599 LEU A N 1
ATOM 4691 C CA . LEU A 1 599 ? -15.148 6.014 26.116 1.00 47.50 599 LEU A CA 1
ATOM 4692 C C . LEU A 1 599 ? -16.374 6.344 25.245 1.00 47.50 599 LEU A C 1
ATOM 4694 O O . LEU A 1 599 ? -16.194 6.622 24.066 1.00 47.50 599 LEU A O 1
ATOM 4698 N N . ASP A 1 600 ? -17.580 6.404 25.821 1.00 45.69 600 ASP A N 1
ATOM 4699 C CA . ASP A 1 600 ? -18.830 6.667 25.096 1.00 45.69 600 ASP A CA 1
ATOM 4700 C C . ASP A 1 600 ? -19.550 7.927 25.610 1.00 45.69 600 ASP A C 1
ATOM 4702 O O . ASP A 1 600 ? -20.349 7.878 26.550 1.00 45.69 600 ASP A O 1
ATOM 4706 N N . ASP A 1 601 ? -19.314 9.073 24.959 1.00 51.00 601 ASP A N 1
ATOM 4707 C CA . ASP A 1 601 ? -20.277 10.180 24.984 1.00 51.00 601 ASP A CA 1
ATOM 4708 C C . ASP A 1 601 ? -21.260 10.010 23.810 1.00 51.00 601 ASP A C 1
ATOM 4710 O O . ASP A 1 601 ? -20.882 10.261 22.667 1.00 51.00 601 ASP A O 1
ATOM 4714 N N . PRO A 1 602 ? -22.537 9.659 24.043 1.00 44.41 602 PRO A N 1
ATOM 4715 C CA . PRO A 1 602 ? -23.537 9.561 22.978 1.00 44.41 602 PRO A CA 1
ATOM 4716 C C . PRO A 1 602 ? -23.912 10.917 22.353 1.00 44.41 602 PRO A C 1
ATOM 4718 O O . PRO A 1 602 ? -24.609 10.944 21.339 1.00 44.41 602 PRO A O 1
ATOM 4721 N N . ASN A 1 603 ? -23.498 12.037 22.959 1.00 47.56 603 ASN A N 1
ATOM 4722 C CA . ASN A 1 603 ? -23.620 13.383 22.392 1.00 47.56 603 ASN A CA 1
ATOM 4723 C C . ASN A 1 603 ? -22.312 13.871 21.739 1.00 47.56 603 ASN A C 1
ATOM 4725 O O . ASN A 1 603 ? -22.309 14.923 21.091 1.00 47.56 603 ASN A O 1
ATOM 4729 N N . GLY A 1 604 ? -21.217 13.127 21.917 1.00 56.56 604 GLY A N 1
ATOM 4730 C CA . GLY A 1 604 ? -19.948 13.332 21.240 1.00 56.56 604 GLY A CA 1
ATOM 4731 C C . GLY A 1 604 ? -20.057 12.848 19.800 1.00 56.56 604 GLY A C 1
ATOM 4732 O O . GLY A 1 604 ? -20.748 11.878 19.494 1.00 56.56 604 GLY A O 1
ATOM 4733 N N . GLY A 1 605 ? -19.429 13.568 18.879 1.00 64.25 605 GLY A N 1
ATOM 4734 C CA . GLY A 1 605 ? -19.483 13.212 17.473 1.00 64.25 605 GLY A CA 1
ATOM 4735 C C . GLY A 1 605 ? -19.232 14.371 16.527 1.00 64.25 605 GLY A C 1
ATOM 4736 O O . GLY A 1 605 ? -19.056 15.532 16.900 1.00 64.25 605 GLY A O 1
ATOM 4737 N N . TYR A 1 606 ? -19.198 14.021 15.248 1.00 65.81 606 TYR A N 1
ATOM 4738 C CA . TYR A 1 606 ? -19.046 14.971 14.161 1.00 65.81 606 TYR A CA 1
ATOM 4739 C C . TYR A 1 606 ? -20.412 15.512 13.737 1.00 65.81 606 TYR A C 1
ATOM 4741 O O . TYR A 1 606 ? -21.216 14.769 13.172 1.00 65.81 606 TYR A O 1
ATOM 4749 N N . ASP A 1 607 ? -20.653 16.810 13.934 1.00 70.81 607 ASP A N 1
ATOM 4750 C CA . ASP A 1 607 ? -21.796 17.495 13.334 1.00 70.81 607 ASP A CA 1
ATOM 4751 C C . ASP A 1 607 ? -21.488 17.775 11.849 1.00 70.81 607 ASP A C 1
ATOM 4753 O O . ASP A 1 607 ? -20.616 18.592 11.529 1.00 70.81 607 ASP A O 1
ATOM 4757 N N . PRO A 1 608 ? -22.184 17.123 10.902 1.00 55.09 608 PRO A N 1
ATOM 4758 C CA . PRO A 1 608 ? -21.910 17.282 9.481 1.00 55.09 608 PRO A CA 1
ATOM 4759 C C . PRO A 1 608 ? -22.321 18.651 8.918 1.00 55.09 608 PRO A C 1
ATOM 4761 O O . PRO A 1 608 ? -21.782 19.049 7.876 1.00 55.09 608 PRO A O 1
ATOM 4764 N N . ASP A 1 609 ? -23.244 19.363 9.570 1.00 67.62 609 ASP A N 1
ATOM 4765 C CA . ASP A 1 609 ? -23.765 20.652 9.115 1.00 67.62 609 ASP A CA 1
ATOM 4766 C C . ASP A 1 609 ? -22.831 21.791 9.525 1.00 67.62 609 ASP A C 1
ATOM 4768 O O . ASP A 1 609 ? -22.465 22.634 8.697 1.00 67.62 609 ASP A O 1
ATOM 4772 N N . THR A 1 610 ? -22.367 21.781 10.775 1.00 73.19 610 THR A N 1
ATOM 4773 C CA . THR A 1 610 ? -21.414 22.785 11.280 1.00 73.19 610 THR A CA 1
ATOM 4774 C C . THR A 1 610 ? -19.951 22.398 11.046 1.00 73.19 610 THR A C 1
ATOM 4776 O O . THR A 1 610 ? -19.074 23.270 11.057 1.00 73.19 610 THR A O 1
ATOM 4779 N N . ARG A 1 611 ? -19.694 21.116 10.744 1.00 70.25 611 ARG A N 1
ATOM 4780 C CA . ARG A 1 611 ? -18.374 20.466 10.628 1.00 70.25 611 ARG A CA 1
ATOM 4781 C C . ARG A 1 611 ? -17.545 20.515 11.906 1.00 70.25 611 ARG A C 1
ATOM 4783 O O . ARG A 1 611 ? -16.318 20.490 11.830 1.00 70.25 611 ARG A O 1
ATOM 4790 N N . VAL A 1 612 ? -18.212 20.613 13.043 1.00 81.69 612 VAL A N 1
ATOM 4791 C CA . VAL A 1 612 ? -17.575 20.641 14.352 1.00 81.69 612 VAL A CA 1
ATOM 4792 C C . VAL A 1 612 ? -17.508 19.212 14.875 1.00 81.69 612 VAL A C 1
ATOM 4794 O O . VAL A 1 612 ? -18.507 18.498 14.876 1.00 81.69 612 VAL A O 1
ATOM 4797 N N . PHE A 1 613 ? -16.319 18.792 15.284 1.00 79.94 613 PHE A N 1
ATOM 4798 C CA . PHE A 1 613 ? -16.129 17.618 16.121 1.00 79.94 613 PHE A CA 1
ATOM 4799 C C . PHE A 1 613 ? -16.327 18.052 17.565 1.00 79.94 613 PHE A C 1
ATOM 4801 O O . PHE A 1 613 ? -15.660 18.987 18.002 1.00 79.94 613 PHE A O 1
ATOM 4808 N N . THR A 1 614 ? -17.230 17.396 18.280 1.00 83.19 614 THR A N 1
ATOM 4809 C CA . THR A 1 614 ? -17.434 17.610 19.713 1.00 83.19 614 THR A CA 1
ATOM 4810 C C . THR A 1 614 ? -17.032 16.341 20.440 1.00 83.19 614 THR A C 1
ATOM 4812 O O . THR A 1 614 ? -17.465 15.257 20.060 1.00 83.19 614 THR A O 1
ATOM 4815 N N . ALA A 1 615 ? -16.221 16.476 21.478 1.00 80.19 615 ALA A N 1
ATOM 4816 C CA . ALA A 1 615 ? -15.834 15.375 22.341 1.00 80.19 615 ALA A CA 1
ATOM 4817 C C . ALA A 1 615 ? -15.899 15.813 23.797 1.00 80.19 615 ALA A C 1
ATOM 4819 O O . ALA A 1 615 ? -15.602 16.970 24.116 1.00 80.19 615 ALA A O 1
ATOM 4820 N N . LYS A 1 616 ? -16.253 14.872 24.671 1.00 80.12 616 LYS A N 1
ATOM 4821 C CA . LYS A 1 616 ? -16.228 15.062 26.115 1.00 80.12 616 LYS A CA 1
ATOM 4822 C C . LYS A 1 616 ? -15.557 13.884 26.794 1.00 80.12 616 LYS A C 1
ATOM 4824 O O . LYS A 1 616 ? -15.650 12.757 26.320 1.00 80.12 616 LYS A O 1
ATOM 4829 N N . ALA A 1 617 ? -14.920 14.157 27.921 1.00 77.38 617 ALA A N 1
ATOM 4830 C CA . ALA A 1 617 ? -14.404 13.139 28.822 1.00 77.38 617 ALA A CA 1
ATOM 4831 C C . ALA A 1 617 ? -14.615 13.593 30.266 1.00 77.38 617 ALA A C 1
ATOM 4833 O O . ALA A 1 617 ? -14.641 14.791 30.552 1.00 77.38 617 ALA A O 1
ATOM 4834 N N . ALA A 1 618 ? -14.780 12.643 31.178 1.00 78.25 618 ALA A N 1
ATOM 4835 C CA . ALA A 1 618 ? -14.856 12.916 32.605 1.00 78.25 618 ALA A CA 1
ATOM 4836 C C . ALA A 1 618 ? -14.070 11.863 33.383 1.00 78.25 618 ALA A C 1
ATOM 4838 O O . ALA A 1 618 ? -13.995 10.712 32.955 1.00 78.25 618 ALA A O 1
ATOM 4839 N N . ALA A 1 619 ? -13.508 12.273 34.516 1.00 77.00 619 ALA A N 1
ATOM 4840 C CA . ALA A 1 619 ? -12.796 11.404 35.442 1.00 77.00 619 ALA A CA 1
ATOM 4841 C C . ALA A 1 619 ? -12.964 11.893 36.884 1.00 77.00 619 ALA A C 1
ATOM 4843 O O . ALA A 1 619 ? -13.204 13.077 37.131 1.00 77.00 619 ALA A O 1
ATOM 4844 N N . VAL A 1 620 ? -12.817 10.973 37.837 1.00 77.50 620 VAL A N 1
ATOM 4845 C CA . VAL A 1 620 ? -12.776 11.268 39.275 1.00 77.50 620 VAL A CA 1
ATOM 4846 C C . VAL A 1 620 ? -11.335 11.150 39.760 1.00 77.50 620 VAL A C 1
ATOM 4848 O O . VAL A 1 620 ? -10.643 10.197 39.417 1.00 77.50 620 VAL A O 1
ATOM 4851 N N . PHE A 1 621 ? -10.906 12.131 40.547 1.00 77.38 621 PHE A N 1
ATOM 4852 C CA . PHE A 1 621 ? -9.597 12.224 41.176 1.00 77.38 621 PHE A CA 1
ATOM 4853 C C . PHE A 1 621 ? -9.757 12.119 42.696 1.00 77.38 621 PHE A C 1
ATOM 4855 O O . PHE A 1 621 ? -10.623 12.781 43.277 1.00 77.38 621 PHE A O 1
ATOM 4862 N N . ASP A 1 622 ? -8.891 11.337 43.341 1.00 74.69 622 ASP A N 1
ATOM 4863 C CA . ASP A 1 622 ? -8.846 11.147 44.804 1.00 74.69 622 ASP A CA 1
ATOM 4864 C C . ASP A 1 622 ? -8.006 12.218 45.502 1.00 74.69 622 ASP A C 1
ATOM 4866 O O . ASP A 1 622 ? -7.089 11.942 46.275 1.00 74.69 622 ASP A O 1
ATOM 4870 N N . VAL A 1 623 ? -8.256 13.467 45.128 1.00 77.62 623 VAL A N 1
ATOM 4871 C CA . VAL A 1 623 ? -7.640 14.631 45.750 1.00 77.62 623 VAL A CA 1
ATOM 4872 C C . VAL A 1 623 ? -8.655 15.766 45.849 1.00 77.62 623 VAL A C 1
ATOM 4874 O O . VAL A 1 623 ? -9.633 15.837 45.095 1.00 77.62 623 VAL A O 1
ATOM 4877 N N . ASP A 1 624 ? -8.408 16.691 46.774 1.00 86.00 624 ASP A N 1
ATOM 4878 C CA . ASP A 1 624 ? -9.179 17.927 46.874 1.00 86.00 624 ASP A CA 1
ATOM 4879 C C . ASP A 1 624 ? -9.042 18.788 45.614 1.00 86.00 624 ASP A C 1
ATOM 4881 O O . ASP A 1 624 ? -8.042 18.733 44.897 1.00 86.00 624 ASP A O 1
ATOM 4885 N N . LEU A 1 625 ? -10.034 19.654 45.389 1.00 88.38 625 LEU A N 1
ATOM 4886 C CA . LEU A 1 625 ? -10.097 20.534 44.221 1.00 88.38 625 LEU A CA 1
ATOM 4887 C C . LEU A 1 625 ? -8.808 21.341 44.023 1.00 88.38 625 LEU A C 1
ATOM 4889 O O . LEU A 1 625 ? -8.387 21.550 42.889 1.00 88.38 625 LEU A O 1
ATOM 4893 N N . GLU A 1 626 ? -8.170 21.771 45.115 1.00 87.19 626 GLU A N 1
ATOM 4894 C CA . GLU A 1 626 ? -6.920 22.538 45.084 1.00 87.19 626 GLU A CA 1
ATOM 4895 C C . GLU A 1 626 ? -5.783 21.775 44.388 1.00 87.19 626 GLU A C 1
ATOM 4897 O O . GLU A 1 626 ? -4.997 22.367 43.651 1.00 87.19 626 GLU A O 1
ATOM 4902 N N . ALA A 1 627 ? -5.734 20.454 44.551 1.00 84.12 627 ALA A N 1
ATOM 4903 C CA . ALA A 1 627 ? -4.680 19.610 44.006 1.00 84.12 627 ALA A CA 1
ATOM 4904 C C . ALA A 1 627 ? -4.787 19.417 42.485 1.00 84.12 627 ALA A C 1
ATOM 4906 O O . ALA A 1 627 ? -3.778 19.176 41.836 1.00 84.12 627 ALA A O 1
ATOM 4907 N N . VAL A 1 628 ? -5.968 19.596 41.881 1.00 85.19 628 VAL A N 1
ATOM 4908 C CA . VAL A 1 628 ? -6.139 19.543 40.413 1.00 85.19 628 VAL A CA 1
ATOM 4909 C C . VAL A 1 628 ? -6.170 20.925 39.756 1.00 85.19 628 VAL A C 1
ATOM 4911 O O . VAL A 1 628 ? -6.294 21.021 38.537 1.00 85.19 628 VAL A O 1
ATOM 4914 N N . ARG A 1 629 ? -6.034 22.022 40.519 1.00 86.75 629 ARG A N 1
ATOM 4915 C CA . ARG A 1 629 ? -6.120 23.387 39.958 1.00 86.75 629 ARG A CA 1
ATOM 4916 C C . ARG A 1 629 ? -5.067 23.684 38.905 1.00 86.75 629 ARG A C 1
ATOM 4918 O O . ARG A 1 629 ? -5.361 24.406 37.960 1.00 86.75 629 ARG A O 1
ATOM 4925 N N . TRP A 1 630 ? -3.878 23.106 39.037 1.00 85.62 630 TRP A N 1
ATOM 4926 C CA . TRP A 1 630 ? -2.812 23.269 38.051 1.00 85.62 630 TRP A CA 1
ATOM 4927 C C . TRP A 1 630 ? -3.213 22.751 36.660 1.00 85.62 630 TRP A C 1
ATOM 4929 O O . TRP A 1 630 ? -2.772 23.322 35.673 1.00 85.62 630 TRP A O 1
ATOM 4939 N N . MET A 1 631 ? -4.108 21.757 36.565 1.00 85.88 631 MET A N 1
ATOM 4940 C CA . MET A 1 631 ? -4.637 21.279 35.279 1.00 85.88 631 MET A CA 1
ATOM 4941 C C . MET A 1 631 ? -5.536 22.310 34.590 1.00 85.88 631 MET A C 1
ATOM 4943 O O . MET A 1 631 ? -5.717 22.287 33.376 1.00 85.88 631 MET A O 1
ATOM 4947 N N . LEU A 1 632 ? -6.139 23.207 35.369 1.00 87.75 632 LEU A N 1
ATOM 4948 C CA . LEU A 1 632 ? -7.039 24.244 34.874 1.00 87.75 632 LEU A CA 1
ATOM 4949 C C . LEU A 1 632 ? -6.273 25.505 34.467 1.00 87.75 632 LEU A C 1
ATOM 4951 O O . LEU A 1 632 ? -6.811 26.305 33.709 1.00 87.75 632 LEU A O 1
ATOM 4955 N N . SER A 1 633 ? -5.043 25.675 34.943 1.00 87.38 633 SER A N 1
ATOM 4956 C CA . SER A 1 633 ? -4.170 26.818 34.679 1.00 87.38 633 SER A CA 1
ATOM 4957 C C . SER A 1 633 ? -3.569 26.747 33.269 1.00 87.38 633 SER A C 1
ATOM 4959 O O . SER A 1 633 ? -2.708 25.900 33.036 1.00 87.38 633 SER A O 1
ATOM 4961 N N . PRO A 1 634 ? -3.974 27.616 32.319 1.00 85.56 634 PRO A N 1
ATOM 4962 C CA . PRO A 1 634 ? -3.476 27.559 30.940 1.00 85.56 634 PRO A CA 1
ATOM 4963 C C . PRO A 1 634 ? -1.967 27.778 30.796 1.00 85.56 634 PRO A C 1
ATOM 4965 O O . PRO A 1 634 ? -1.374 27.341 29.820 1.00 85.56 634 PRO A O 1
ATOM 4968 N N . ASP A 1 635 ? -1.345 28.459 31.759 1.00 82.62 635 ASP A N 1
ATOM 4969 C CA . ASP A 1 635 ? 0.103 28.650 31.865 1.00 82.62 635 ASP A CA 1
ATOM 4970 C C . ASP A 1 635 ? 0.872 27.365 32.210 1.00 82.62 635 ASP A C 1
ATOM 4972 O O . ASP A 1 635 ? 2.097 27.376 32.187 1.00 82.62 635 ASP A O 1
ATOM 4976 N N . ARG A 1 636 ? 0.160 26.280 32.533 1.00 84.88 636 ARG A N 1
ATOM 4977 C CA . ARG A 1 636 ? 0.716 24.976 32.918 1.00 84.88 636 ARG A CA 1
ATOM 4978 C C . ARG A 1 636 ? 0.131 23.819 32.114 1.00 84.88 636 ARG A C 1
ATOM 4980 O O . ARG A 1 636 ? 0.122 22.677 32.569 1.00 84.88 636 ARG A O 1
ATOM 4987 N N . TRP A 1 637 ? -0.458 24.100 30.958 1.00 85.00 637 TRP A N 1
ATOM 4988 C CA . TRP A 1 637 ? -1.093 23.058 30.156 1.00 85.00 637 TRP A CA 1
ATOM 4989 C C . TRP A 1 637 ? -0.090 22.149 29.456 1.00 85.00 637 TRP A C 1
ATOM 4991 O O . TRP A 1 637 ? -0.407 20.988 29.249 1.00 85.00 637 TRP A O 1
ATOM 5001 N N . ASP A 1 638 ? 1.115 22.619 29.162 1.00 80.44 638 ASP A N 1
ATOM 5002 C CA . ASP A 1 638 ? 2.238 21.776 28.738 1.00 80.44 638 ASP A CA 1
ATOM 5003 C C . ASP A 1 638 ? 2.656 20.742 29.805 1.00 80.44 638 ASP A C 1
ATOM 5005 O O . ASP A 1 638 ? 3.013 19.615 29.467 1.00 80.44 638 ASP A O 1
ATOM 5009 N N . ASP A 1 639 ? 2.526 21.076 31.093 1.00 76.75 639 ASP A N 1
ATOM 5010 C CA . ASP A 1 639 ? 2.700 20.119 32.197 1.00 76.75 639 ASP A CA 1
ATOM 5011 C C . ASP A 1 639 ? 1.491 19.175 32.362 1.00 76.75 639 ASP A C 1
ATOM 5013 O O . ASP A 1 639 ? 1.623 18.051 32.854 1.00 76.75 639 ASP A O 1
ATOM 5017 N N . ALA A 1 640 ? 0.286 19.660 32.043 1.00 72.19 640 ALA A N 1
ATOM 5018 C CA . ALA A 1 640 ? -0.975 19.030 32.438 1.00 72.19 640 ALA A CA 1
ATOM 5019 C C . ALA A 1 640 ? -1.685 18.250 31.341 1.00 72.19 640 ALA A C 1
ATOM 5021 O O . ALA A 1 640 ? -2.529 17.411 31.657 1.00 72.19 640 ALA A O 1
ATOM 5022 N N . ILE A 1 641 ? -1.407 18.551 30.076 1.00 73.56 641 ILE A N 1
ATOM 5023 C CA . ILE A 1 641 ? -2.173 18.102 28.919 1.00 73.56 641 ILE A CA 1
ATOM 5024 C C . ILE A 1 641 ? -1.212 17.456 27.927 1.00 73.56 641 ILE A C 1
ATOM 5026 O O . ILE A 1 641 ? -0.523 18.150 27.198 1.00 73.56 641 ILE A O 1
ATOM 5030 N N . THR A 1 642 ? -1.196 16.122 27.840 1.00 67.25 642 THR A N 1
ATOM 5031 C CA . THR A 1 642 ? -0.243 15.372 26.992 1.00 67.25 642 THR A CA 1
ATOM 5032 C C . THR A 1 642 ? -0.215 15.815 25.518 1.00 67.25 642 THR A C 1
ATOM 5034 O O . THR A 1 642 ? 0.862 15.846 24.923 1.00 67.25 642 THR A O 1
ATOM 5037 N N . PRO A 1 643 ? -1.354 16.158 24.876 1.00 64.38 643 PRO A N 1
ATOM 5038 C CA . PRO A 1 643 ? -1.323 16.750 23.541 1.00 64.38 643 PRO A CA 1
ATOM 5039 C C . PRO A 1 643 ? -0.655 18.126 23.465 1.00 64.38 643 PRO A C 1
ATOM 5041 O O . PRO A 1 643 ? -0.234 18.500 22.383 1.00 64.38 643 PRO A O 1
ATOM 5044 N N . VAL A 1 644 ? -0.595 18.912 24.534 1.00 74.31 644 VAL A N 1
ATOM 5045 C CA . VAL A 1 644 ? -0.039 20.271 24.525 1.00 74.31 644 VAL A CA 1
ATOM 5046 C C . VAL A 1 644 ? 1.481 20.185 24.689 1.00 74.31 644 VAL A C 1
ATOM 5048 O O . VAL A 1 644 ? 1.981 19.715 25.700 1.00 74.31 644 VAL A O 1
ATOM 5051 N N . GLU A 1 645 ? 2.225 20.613 23.671 1.00 75.81 645 GLU A N 1
ATOM 5052 C CA . GLU A 1 645 ? 3.693 20.648 23.688 1.00 75.81 645 GLU A CA 1
ATOM 5053 C C . GLU A 1 645 ? 4.239 21.882 24.408 1.00 75.81 645 GLU A C 1
ATOM 5055 O O . GLU A 1 645 ? 5.296 21.817 25.026 1.00 75.81 645 GLU A O 1
ATOM 5060 N N . GLU A 1 646 ? 3.570 23.025 24.255 1.00 80.69 646 GLU A N 1
ATOM 5061 C CA . GLU A 1 646 ? 4.067 24.309 24.745 1.00 80.69 646 GLU A CA 1
ATOM 5062 C C . GLU A 1 646 ? 2.907 25.274 24.977 1.00 80.69 646 GLU A C 1
ATOM 5064 O O . GLU A 1 646 ? 2.025 25.403 24.118 1.00 80.69 646 GLU A O 1
ATOM 5069 N N . THR A 1 647 ? 2.940 25.999 26.100 1.00 82.44 647 THR A N 1
ATOM 5070 C CA . THR A 1 647 ? 1.991 27.082 26.385 1.00 82.44 647 THR A CA 1
ATOM 5071 C C . THR A 1 647 ? 2.642 28.355 26.890 1.00 82.44 647 THR A C 1
ATOM 5073 O O . THR A 1 647 ? 3.530 28.327 27.732 1.00 82.44 647 THR A O 1
ATOM 5076 N N . HIS A 1 648 ? 2.139 29.499 26.414 1.00 84.00 648 HIS A N 1
ATOM 5077 C CA . HIS A 1 648 ? 2.549 30.829 26.879 1.00 84.00 648 HIS A CA 1
ATOM 5078 C C . HIS A 1 648 ? 1.322 31.672 27.202 1.00 84.00 648 HIS A C 1
ATOM 5080 O O . HIS A 1 648 ? 0.629 32.126 26.290 1.00 84.00 648 HIS A O 1
ATOM 5086 N N . TRP A 1 649 ? 1.059 31.902 28.488 1.00 84.25 649 TRP A N 1
ATOM 5087 C CA . TRP A 1 649 ? -0.082 32.692 28.955 1.00 84.25 649 TRP A CA 1
ATOM 5088 C C . TRP A 1 649 ? 0.276 34.163 29.188 1.00 84.25 649 TRP A C 1
ATOM 5090 O O . TRP A 1 649 ? 1.323 34.496 29.742 1.00 84.25 649 TRP A O 1
ATOM 5100 N N . VAL A 1 650 ? -0.630 35.056 28.785 1.00 82.50 650 VAL A N 1
ATOM 5101 C CA . VAL A 1 650 ? -0.529 36.503 28.988 1.00 82.50 650 VAL A CA 1
ATOM 5102 C C . VAL A 1 650 ? -1.832 37.028 29.586 1.00 82.50 650 VAL A C 1
ATOM 5104 O O . VAL A 1 650 ? -2.889 36.991 28.944 1.00 82.50 650 VAL A O 1
ATOM 5107 N N . ASP A 1 651 ? -1.745 37.581 30.796 1.00 77.06 651 ASP A N 1
ATOM 5108 C CA . ASP A 1 651 ? -2.880 38.204 31.478 1.00 77.06 651 ASP A CA 1
ATOM 5109 C C . ASP A 1 651 ? -3.403 39.417 30.699 1.00 77.06 651 ASP A C 1
ATOM 5111 O O . ASP A 1 651 ? -2.645 40.313 30.312 1.00 77.06 651 ASP A O 1
ATOM 5115 N N . ALA A 1 652 ? -4.722 39.481 30.484 1.00 69.69 652 ALA A N 1
ATOM 5116 C CA . ALA A 1 652 ? -5.338 40.667 29.907 1.00 69.69 652 ALA A CA 1
ATOM 5117 C C . ALA A 1 652 ? -5.710 41.656 31.029 1.00 69.69 652 ALA A C 1
ATOM 5119 O O . ALA A 1 652 ? -6.398 41.283 31.980 1.00 69.69 652 ALA A O 1
ATOM 5120 N N . PRO A 1 653 ? -5.347 42.946 30.916 1.00 51.72 653 PRO A N 1
ATOM 5121 C CA . PRO A 1 653 ? -5.552 43.924 31.988 1.00 51.72 653 PRO A CA 1
ATOM 5122 C C . PRO A 1 653 ? -7.025 44.285 32.268 1.00 51.72 653 PRO A C 1
ATOM 5124 O O . PRO A 1 653 ? -7.293 45.081 33.165 1.00 51.72 653 PRO A O 1
ATOM 5127 N N . VAL A 1 654 ? -7.996 43.737 31.521 1.00 49.50 654 VAL A N 1
ATOM 5128 C CA . VAL A 1 654 ? -9.430 44.036 31.676 1.00 49.50 654 VAL A CA 1
ATOM 5129 C C . VAL A 1 654 ? -10.265 42.768 31.418 1.00 49.50 654 VAL A C 1
ATOM 5131 O O . VAL A 1 654 ? -10.107 42.138 30.376 1.00 49.50 654 VAL A O 1
ATOM 5134 N N . ASN A 1 655 ? -11.192 42.446 32.334 1.00 54.66 655 ASN A N 1
ATOM 5135 C CA . ASN A 1 655 ? -12.204 41.363 32.280 1.00 54.66 655 ASN A CA 1
ATOM 5136 C C . ASN A 1 655 ? -11.808 39.939 32.727 1.00 54.66 655 ASN A C 1
ATOM 5138 O O . ASN A 1 655 ? -12.497 38.987 32.362 1.00 54.66 655 ASN A O 1
ATOM 5142 N N . GLY A 1 656 ? -10.779 39.775 33.568 1.00 64.06 656 GLY A N 1
ATOM 5143 C CA . GLY A 1 656 ? -10.538 38.509 34.290 1.00 64.06 656 GLY A CA 1
ATOM 5144 C C . GLY A 1 656 ? -10.288 37.290 33.392 1.00 64.06 656 GLY A C 1
ATOM 5145 O O . GLY A 1 656 ? -10.575 36.167 33.792 1.00 64.06 656 GLY A O 1
ATOM 5146 N N . GLY A 1 657 ? -9.807 37.525 32.173 1.00 74.50 657 GLY A N 1
ATOM 5147 C CA . GLY A 1 657 ? -9.363 36.507 31.227 1.00 74.50 657 GLY A CA 1
ATOM 5148 C C . GLY A 1 657 ? -7.984 36.865 30.681 1.00 74.50 657 GLY A C 1
ATOM 5149 O O . GLY A 1 657 ? -7.425 37.911 31.009 1.00 74.50 657 GLY A O 1
ATOM 5150 N N . GLY A 1 658 ? -7.445 36.011 29.827 1.00 83.06 658 GLY A N 1
ATOM 5151 C CA . GLY A 1 658 ? -6.136 36.188 29.222 1.00 83.06 658 GLY A CA 1
ATOM 5152 C C . GLY A 1 658 ? -6.080 35.592 27.831 1.00 83.06 658 GLY A C 1
ATOM 5153 O O . GLY A 1 658 ? -7.068 35.100 27.277 1.00 83.06 658 GLY A O 1
ATOM 5154 N N . VAL A 1 659 ? -4.915 35.717 27.223 1.00 82.25 659 VAL A N 1
ATOM 5155 C CA . VAL A 1 659 ? -4.631 35.147 25.914 1.00 82.25 659 VAL A CA 1
ATOM 5156 C C . VAL A 1 659 ? -3.461 34.215 26.094 1.00 82.25 659 VAL A C 1
ATOM 5158 O O . VAL A 1 659 ? -2.461 34.617 26.681 1.00 82.25 659 VAL A O 1
ATOM 5161 N N . PHE A 1 660 ? -3.563 33.015 25.547 1.00 82.56 660 PHE A N 1
ATOM 5162 C CA . PHE A 1 660 ? -2.433 32.111 25.497 1.00 82.56 660 PHE A CA 1
ATOM 5163 C C . PHE A 1 660 ? -2.164 31.614 24.105 1.00 82.56 660 PHE A C 1
ATOM 5165 O O . PHE A 1 660 ? -3.057 31.499 23.269 1.00 82.56 660 PHE A O 1
ATOM 5172 N N . TYR A 1 661 ? -0.890 31.360 23.880 1.00 85.50 661 TYR A N 1
ATOM 5173 C CA . TYR A 1 661 ? -0.445 30.501 22.813 1.00 85.50 661 TYR A CA 1
ATOM 5174 C C . TYR A 1 661 ? -0.441 29.068 23.332 1.00 85.50 661 TYR A C 1
ATOM 5176 O O . TYR A 1 661 ? 0.058 28.829 24.430 1.00 85.50 661 TYR A O 1
ATOM 5184 N N . GLU A 1 662 ? -0.970 28.147 22.542 1.00 81.06 662 GLU A N 1
ATOM 5185 C CA . GLU A 1 662 ? -0.746 26.718 22.716 1.00 81.06 662 GLU A CA 1
ATOM 5186 C C . GLU A 1 662 ? -0.184 26.132 21.423 1.00 81.06 662 GLU A C 1
ATOM 5188 O O . GLU A 1 662 ? -0.579 26.519 20.316 1.00 81.06 662 GLU A O 1
ATOM 5193 N N . ARG A 1 663 ? 0.707 25.159 21.579 1.00 80.12 663 ARG A N 1
ATOM 5194 C CA . ARG A 1 663 ? 1.113 24.253 20.516 1.00 80.12 663 ARG A CA 1
ATOM 5195 C C . ARG A 1 663 ? 0.646 22.853 20.870 1.00 80.12 663 ARG A C 1
ATOM 5197 O O . ARG A 1 663 ? 1.012 22.346 21.923 1.00 80.12 663 ARG A O 1
ATOM 5204 N N . VAL A 1 664 ? -0.175 22.235 20.022 1.00 73.06 664 VAL A N 1
ATOM 5205 C CA . VAL A 1 664 ? -0.856 20.969 20.345 1.00 73.06 664 VAL A CA 1
ATOM 5206 C C . VAL A 1 664 ? -0.617 19.894 19.292 1.00 73.06 664 VAL A C 1
ATOM 5208 O O . VAL A 1 664 ? -0.917 20.081 18.118 1.00 73.06 664 VAL A O 1
ATOM 5211 N N . ASN A 1 665 ? -0.183 18.721 19.735 1.00 70.38 665 ASN A N 1
ATOM 5212 C CA . ASN A 1 665 ? -0.077 17.468 19.008 1.00 70.38 665 ASN A CA 1
ATOM 5213 C C . ASN A 1 665 ? -1.339 16.617 19.142 1.00 70.38 665 ASN A C 1
ATOM 5215 O O . ASN A 1 665 ? -1.449 15.742 20.006 1.00 70.38 665 ASN A O 1
ATOM 5219 N N . LEU A 1 666 ? -2.277 16.789 18.215 1.00 56.62 666 LEU A N 1
ATOM 5220 C CA . LEU A 1 666 ? -3.573 16.115 18.292 1.00 56.62 666 LEU A CA 1
ATOM 5221 C C . LEU A 1 666 ? -3.540 14.585 18.108 1.00 56.62 666 LEU A C 1
ATOM 5223 O O . LEU A 1 666 ? -4.601 13.997 18.096 1.00 56.62 666 LEU A O 1
ATOM 5227 N N . PHE A 1 667 ? -2.397 13.906 17.960 1.00 56.44 667 PHE A N 1
ATOM 5228 C CA . PHE A 1 667 ? -2.348 12.434 17.827 1.00 56.44 667 PHE A CA 1
ATOM 5229 C C . PHE A 1 667 ? -1.020 11.821 18.295 1.00 56.44 667 PHE A C 1
ATOM 5231 O O . PHE A 1 667 ? -0.602 10.779 17.790 1.00 56.44 667 PHE A O 1
ATOM 5238 N N . TYR A 1 668 ? -0.345 12.449 19.259 1.00 44.25 668 TYR A N 1
ATOM 5239 C CA . TYR A 1 668 ? 0.952 11.983 19.766 1.00 44.25 668 TYR A CA 1
ATOM 5240 C C . TYR A 1 668 ? 1.015 10.475 20.130 1.00 44.25 668 TYR A C 1
ATOM 5242 O O . TYR A 1 668 ? 1.983 9.830 19.729 1.00 44.25 668 TYR A O 1
ATOM 5250 N N . PRO A 1 669 ? -0.014 9.841 20.743 1.00 43.25 669 PRO A N 1
ATOM 5251 C CA . PRO A 1 669 ? 0.028 8.400 21.039 1.00 43.25 669 PRO A CA 1
ATOM 5252 C C . PRO A 1 669 ? 0.049 7.496 19.794 1.00 43.25 669 PRO A C 1
ATOM 5254 O O . PRO A 1 669 ? 0.411 6.325 19.878 1.00 43.25 669 PRO A O 1
ATOM 5257 N N . TYR A 1 670 ? -0.359 8.025 18.639 1.00 41.38 670 TYR A N 1
ATOM 5258 C CA . TYR A 1 670 ? -0.558 7.278 17.395 1.00 41.38 670 TYR A CA 1
ATOM 5259 C C . TYR A 1 670 ? 0.493 7.595 16.323 1.00 41.38 670 TYR A C 1
ATOM 5261 O O . TYR A 1 670 ? 0.643 6.838 15.363 1.00 41.38 670 TYR A O 1
ATOM 5269 N N . LEU A 1 671 ? 1.215 8.709 16.474 1.00 40.72 671 LEU A N 1
ATOM 5270 C CA . LEU A 1 671 ? 2.209 9.217 15.531 1.00 40.72 671 LEU A CA 1
ATOM 5271 C C . LEU A 1 671 ? 3.548 9.370 16.258 1.00 40.72 671 LEU A C 1
ATOM 5273 O O . LEU A 1 671 ? 3.875 10.433 16.772 1.00 40.72 671 LEU A O 1
ATOM 5277 N N . THR A 1 672 ? 4.334 8.296 16.296 1.00 38.34 672 THR A N 1
ATOM 5278 C CA . THR A 1 672 ? 5.559 8.222 17.111 1.00 38.34 672 THR A CA 1
ATOM 5279 C C . THR A 1 672 ? 6.726 9.079 16.609 1.00 38.34 672 THR A C 1
ATOM 5281 O O . THR A 1 672 ? 7.691 9.251 17.349 1.00 38.34 672 THR A O 1
ATOM 5284 N N . HIS A 1 673 ? 6.683 9.613 15.378 1.00 37.25 673 HIS A N 1
ATOM 5285 C CA . HIS A 1 673 ? 7.847 10.291 14.775 1.00 37.25 673 HIS A CA 1
ATOM 5286 C C . HIS A 1 673 ? 7.583 11.668 14.147 1.00 37.25 673 HIS A C 1
ATOM 5288 O O . HIS A 1 673 ? 8.532 12.432 13.997 1.00 37.25 673 HIS A O 1
ATOM 5294 N N . HIS A 1 674 ? 6.330 12.031 13.853 1.00 44.53 674 HIS A N 1
ATOM 5295 C CA . HIS A 1 674 ? 5.966 13.357 13.334 1.00 44.53 674 HIS A CA 1
ATOM 5296 C C . HIS A 1 674 ? 4.573 13.747 13.834 1.00 44.53 674 HIS A C 1
ATOM 5298 O O . HIS A 1 674 ? 3.578 13.498 13.144 1.00 44.53 674 HIS A O 1
ATOM 5304 N N . PRO A 1 675 ? 4.461 14.290 15.054 1.00 51.69 675 PRO A N 1
ATOM 5305 C CA . PRO A 1 675 ? 3.165 14.653 15.571 1.00 51.69 675 PRO A CA 1
ATOM 5306 C C . PRO A 1 675 ? 2.635 15.883 14.823 1.00 51.69 675 PRO A C 1
ATOM 5308 O O . PRO A 1 675 ? 3.377 16.746 14.351 1.00 51.69 675 PRO A O 1
ATOM 5311 N N . LEU A 1 676 ? 1.320 15.908 14.634 1.00 56.44 676 LEU A N 1
ATOM 5312 C CA . LEU A 1 676 ? 0.642 16.960 13.893 1.00 56.44 676 LEU A CA 1
ATOM 5313 C C . LEU A 1 676 ? 0.436 18.141 14.850 1.00 56.44 676 LEU A C 1
ATOM 5315 O O . LEU A 1 676 ? -0.573 18.182 15.554 1.00 56.44 676 LEU A O 1
ATOM 5319 N N . ALA A 1 677 ? 1.428 19.032 14.900 1.00 66.12 677 ALA A N 1
ATOM 5320 C CA . ALA A 1 677 ? 1.420 20.217 15.749 1.00 66.12 677 ALA A CA 1
ATOM 5321 C C . ALA A 1 677 ? 0.489 21.293 15.174 1.00 66.12 677 ALA A C 1
ATOM 5323 O O . ALA A 1 677 ? 0.500 21.558 13.968 1.00 66.12 677 ALA A O 1
ATOM 5324 N N . LEU A 1 678 ? -0.324 21.890 16.039 1.00 72.50 678 LEU A N 1
ATOM 5325 C CA . LEU A 1 678 ? -1.173 23.035 15.739 1.00 72.50 678 LEU A CA 1
ATOM 5326 C C . LEU A 1 678 ? -0.807 24.187 16.652 1.00 72.50 678 LEU A C 1
ATOM 5328 O O . LEU A 1 678 ? -0.832 24.022 17.869 1.00 72.50 678 LEU A O 1
ATOM 5332 N N . GLU A 1 679 ? -0.536 25.343 16.065 1.00 79.50 679 GLU A N 1
ATOM 5333 C CA . GLU A 1 679 ? -0.265 26.567 16.802 1.00 79.50 679 GLU A CA 1
ATOM 5334 C C . GLU A 1 679 ? -1.517 27.446 16.856 1.00 79.50 679 GLU A C 1
ATOM 5336 O O . GLU A 1 679 ? -2.043 27.937 15.842 1.00 79.50 679 GLU A O 1
ATOM 5341 N N . ASN A 1 680 ? -2.003 27.667 18.074 1.00 82.00 680 ASN A N 1
ATOM 5342 C CA . ASN A 1 680 ? -3.214 28.424 18.331 1.00 82.00 680 ASN A CA 1
ATOM 5343 C C . ASN A 1 680 ? -2.939 29.568 19.293 1.00 82.00 680 ASN A C 1
ATOM 5345 O O . ASN A 1 680 ? -2.241 29.431 20.288 1.00 82.00 680 ASN A O 1
ATOM 5349 N N . LEU A 1 681 ? -3.577 30.700 19.023 1.00 82.69 681 LEU A N 1
ATOM 5350 C CA . LEU A 1 681 ? -3.785 31.750 19.999 1.00 82.69 681 LEU A CA 1
ATOM 5351 C C . LEU A 1 681 ? -5.223 31.623 20.511 1.00 82.69 681 LEU A C 1
ATOM 5353 O O . LEU A 1 681 ? -6.182 31.843 19.762 1.00 82.69 681 LEU A O 1
ATOM 5357 N N . LEU A 1 682 ? -5.382 31.287 21.781 1.00 86.31 682 LEU A N 1
ATOM 5358 C CA . LEU A 1 682 ? -6.665 31.090 22.436 1.00 86.31 682 LEU A CA 1
ATOM 5359 C C . LEU A 1 682 ? -6.952 32.245 23.397 1.00 86.31 682 LEU A C 1
ATOM 5361 O O . LEU A 1 682 ? -6.064 32.786 24.056 1.00 86.31 682 LEU A O 1
ATOM 5365 N N . PHE A 1 683 ? -8.211 32.660 23.459 1.00 89.81 683 PHE A N 1
ATOM 5366 C CA . PHE A 1 683 ? -8.711 33.448 24.574 1.00 89.81 683 PHE A CA 1
ATOM 5367 C C . PHE A 1 683 ? -9.136 32.479 25.668 1.00 89.81 683 PHE A C 1
ATOM 5369 O O . PHE A 1 683 ? -9.918 31.573 25.393 1.00 89.81 683 PHE A O 1
ATOM 5376 N N . GLY A 1 684 ? -8.639 32.680 26.882 1.00 87.31 684 GLY A N 1
ATOM 5377 C CA . GLY A 1 684 ? -8.989 31.867 28.035 1.00 87.31 684 GLY A CA 1
ATOM 5378 C C . GLY A 1 684 ? -9.590 32.706 29.147 1.00 87.31 684 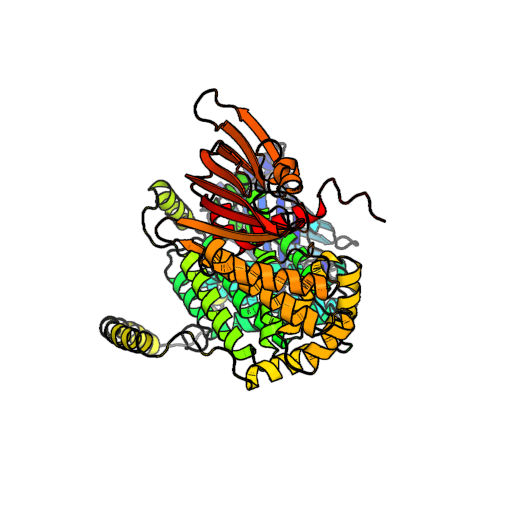GLY A C 1
ATOM 5379 O O . GLY A 1 684 ? -9.236 33.871 29.339 1.00 87.31 684 GLY A O 1
ATOM 5380 N N . ARG A 1 685 ? -10.479 32.100 29.923 1.00 88.25 685 ARG A N 1
ATOM 5381 C CA . ARG A 1 685 ? -10.973 32.662 31.174 1.00 88.25 685 ARG A CA 1
ATOM 5382 C C . ARG A 1 685 ? -10.995 31.573 32.227 1.00 88.25 685 ARG A C 1
ATOM 5384 O O . ARG A 1 685 ? -11.627 30.540 32.031 1.00 88.25 685 ARG A O 1
ATOM 5391 N N . VAL A 1 686 ? -10.350 31.853 33.352 1.00 87.69 686 VAL A N 1
ATOM 5392 C CA . VAL A 1 686 ? -10.371 30.983 34.524 1.00 87.69 686 VAL A CA 1
ATOM 5393 C C . VAL A 1 686 ? -11.318 31.589 35.554 1.00 87.69 686 VAL A C 1
ATOM 5395 O O . VAL A 1 686 ? -11.247 32.779 35.863 1.00 87.69 686 VAL A O 1
ATOM 5398 N N . VAL A 1 687 ? -12.240 30.781 36.062 1.00 87.50 687 VAL A N 1
ATOM 5399 C CA . VAL A 1 687 ? -13.178 31.149 37.121 1.00 87.50 687 VAL A CA 1
ATOM 5400 C C . VAL A 1 687 ? -12.980 30.180 38.273 1.00 87.50 687 VAL A C 1
ATOM 5402 O O . VAL A 1 687 ? -13.144 28.972 38.114 1.00 87.50 687 VAL A O 1
ATOM 5405 N N . HIS A 1 688 ? -12.636 30.721 39.438 1.00 84.38 688 HIS A N 1
ATOM 5406 C CA . HIS A 1 688 ? -12.534 29.960 40.675 1.00 84.38 688 HIS A CA 1
ATOM 5407 C C . HIS A 1 688 ? -13.698 30.314 41.593 1.00 84.38 688 HIS A C 1
ATOM 5409 O O . HIS A 1 688 ? -13.931 31.485 41.897 1.00 84.38 688 HIS A O 1
ATOM 5415 N N . GLU A 1 689 ? -14.390 29.290 42.066 1.00 86.44 689 GLU A N 1
ATOM 5416 C CA . GLU A 1 689 ? -15.404 29.365 43.109 1.00 86.44 689 GLU A CA 1
ATOM 5417 C C . GLU A 1 689 ? -15.006 28.438 44.270 1.00 86.44 689 GLU A C 1
ATOM 5419 O O . GLU A 1 689 ? -13.943 27.809 44.254 1.00 86.44 689 GLU A O 1
ATOM 5424 N N . ALA A 1 690 ? -15.824 28.393 45.323 1.00 79.19 690 ALA A N 1
ATOM 5425 C CA . ALA A 1 690 ? -15.495 27.643 46.534 1.00 79.19 690 ALA A CA 1
ATOM 5426 C C . ALA A 1 690 ? -15.484 26.117 46.316 1.00 79.19 690 ALA A C 1
ATOM 5428 O O . ALA A 1 690 ? -14.645 25.433 46.894 1.00 79.19 690 ALA A O 1
ATOM 5429 N N . ASP A 1 691 ? -16.395 25.587 45.494 1.00 84.56 691 ASP A N 1
ATOM 5430 C CA . ASP A 1 691 ? -16.553 24.151 45.223 1.00 84.56 691 ASP A CA 1
ATOM 5431 C C . ASP A 1 691 ? -16.273 23.768 43.763 1.00 84.56 691 ASP A C 1
ATOM 5433 O O . ASP A 1 691 ? -16.365 22.592 43.418 1.00 84.56 691 ASP A O 1
ATOM 5437 N N . GLN A 1 692 ? -15.921 24.726 42.904 1.00 90.12 692 GLN A N 1
ATOM 5438 C CA . GLN A 1 692 ? -15.596 24.468 41.505 1.00 90.12 692 GLN A CA 1
ATOM 5439 C C . GLN A 1 692 ? -14.523 25.412 40.971 1.00 90.12 692 GLN A C 1
ATOM 5441 O O . GLN A 1 692 ? -14.367 26.546 41.420 1.00 90.12 692 GLN A O 1
ATOM 5446 N N . ALA A 1 693 ? -13.797 24.947 39.967 1.00 91.31 693 ALA A N 1
ATOM 5447 C CA . ALA A 1 693 ? -12.914 25.766 39.164 1.00 91.31 693 ALA A CA 1
ATOM 5448 C C . ALA A 1 693 ? -13.120 25.402 37.694 1.00 91.31 693 ALA A C 1
ATOM 5450 O O . ALA A 1 693 ? -13.199 24.226 37.335 1.00 91.31 693 ALA A O 1
ATOM 5451 N N . ARG A 1 694 ? -13.247 26.416 36.841 1.00 92.06 694 ARG A N 1
ATOM 5452 C CA . ARG A 1 694 ? -13.541 26.239 35.423 1.00 92.06 694 ARG A CA 1
ATOM 5453 C C . ARG A 1 694 ? -12.624 27.095 34.577 1.00 92.06 694 ARG A C 1
ATOM 5455 O O . ARG A 1 694 ? -12.524 28.298 34.806 1.00 92.06 694 ARG A O 1
ATOM 5462 N N . THR A 1 695 ? -12.054 26.486 33.553 1.00 91.81 695 THR A N 1
ATOM 5463 C CA . THR A 1 695 ? -11.314 27.186 32.511 1.00 91.81 695 THR A CA 1
ATOM 5464 C C . THR A 1 695 ? -12.050 27.024 31.204 1.00 91.81 695 THR A C 1
ATOM 5466 O O . THR A 1 695 ? -12.207 25.912 30.711 1.00 91.81 695 THR A O 1
ATOM 5469 N N . GLU A 1 696 ? -12.530 28.130 30.655 1.00 92.12 696 GLU A N 1
ATOM 5470 C CA . GLU A 1 696 ? -13.124 28.185 29.323 1.00 92.12 696 GLU A CA 1
ATOM 5471 C C . GLU A 1 696 ? -12.095 28.757 28.358 1.00 92.12 696 GLU A C 1
ATOM 5473 O O . GLU A 1 696 ? -11.402 29.722 28.689 1.00 92.12 696 GLU A O 1
ATOM 5478 N N . TYR A 1 697 ? -12.012 28.188 27.162 1.00 91.75 697 TYR A N 1
ATOM 5479 C CA . TYR A 1 697 ? -11.144 28.700 26.115 1.00 91.75 697 TYR A CA 1
ATOM 5480 C C . TYR A 1 697 ? -11.851 28.709 24.768 1.00 91.75 697 TYR A C 1
ATOM 5482 O O . TYR A 1 697 ? -12.735 27.896 24.499 1.00 91.75 697 TYR A O 1
ATOM 5490 N N . ALA A 1 698 ? -11.451 29.642 23.913 1.00 91.88 698 ALA A N 1
ATOM 5491 C CA . ALA A 1 698 ? -11.935 29.733 22.549 1.00 91.88 698 ALA A CA 1
ATOM 5492 C C . ALA A 1 698 ? -10.862 30.295 21.620 1.00 91.88 698 ALA A C 1
ATOM 5494 O O . ALA A 1 698 ? -10.094 31.188 21.988 1.00 91.88 698 ALA A O 1
ATOM 5495 N N . LEU A 1 699 ? -10.849 29.803 20.386 1.00 88.25 699 LEU A N 1
ATOM 5496 C CA . LEU A 1 699 ? -9.911 30.207 19.354 1.00 88.25 699 LEU A CA 1
ATOM 5497 C C . LEU A 1 699 ? -10.027 31.701 19.086 1.00 88.25 699 LEU A C 1
ATOM 5499 O O . LEU A 1 699 ? -11.011 32.185 18.527 1.00 88.25 699 LEU A O 1
ATOM 5503 N N . LYS A 1 700 ? -8.979 32.437 19.450 1.00 85.81 700 LYS A N 1
ATOM 5504 C CA . LYS A 1 700 ? -8.844 33.849 19.107 1.00 85.81 700 LYS A CA 1
ATOM 5505 C C . LYS A 1 700 ? -8.239 33.996 17.717 1.00 85.81 700 LYS A C 1
ATOM 5507 O O . LYS A 1 700 ? -8.672 34.851 16.945 1.00 85.81 700 LYS A O 1
ATOM 5512 N N . ARG A 1 701 ? -7.235 33.176 17.399 1.00 80.69 701 ARG A N 1
ATOM 5513 C CA . ARG A 1 701 ? -6.588 33.119 16.086 1.00 80.69 701 ARG A CA 1
ATOM 5514 C C . ARG A 1 701 ? -5.855 31.788 15.920 1.00 80.69 701 ARG A C 1
ATOM 5516 O O . ARG A 1 701 ? -5.037 31.451 16.761 1.00 80.69 701 ARG A O 1
ATOM 5523 N N . SER A 1 702 ? -6.078 31.085 14.813 1.00 81.75 702 SER A N 1
ATOM 5524 C CA . SER A 1 702 ? -5.168 30.007 14.397 1.00 81.75 702 SER A CA 1
ATOM 5525 C C . SER A 1 702 ? -3.927 30.644 13.768 1.00 81.75 702 SER A C 1
ATOM 5527 O O . SER A 1 702 ? -4.067 31.513 12.903 1.00 81.75 702 SER A O 1
ATOM 5529 N N . LEU A 1 703 ? -2.729 30.291 14.237 1.00 73.50 703 LEU A N 1
ATOM 5530 C CA . LEU A 1 703 ? -1.479 30.854 13.711 1.00 73.50 703 LEU A CA 1
ATOM 5531 C C . LEU A 1 703 ? -1.058 30.168 12.407 1.00 73.50 703 LEU A C 1
ATOM 5533 O O . LEU A 1 703 ? -0.542 30.837 11.513 1.00 73.50 703 LEU A O 1
ATOM 5537 N N . ASP A 1 704 ? -1.428 28.897 12.253 1.00 72.25 704 ASP A N 1
ATOM 5538 C CA . ASP A 1 704 ? -1.169 28.094 11.053 1.00 72.25 704 ASP A CA 1
ATOM 5539 C C . ASP A 1 704 ? -2.313 28.127 10.023 1.00 72.25 704 ASP A C 1
ATOM 5541 O O . ASP A 1 704 ? -2.289 27.402 9.025 1.00 72.25 704 ASP A O 1
ATOM 5545 N N . ASP A 1 705 ? -3.363 28.924 10.265 1.00 72.44 705 ASP A N 1
ATOM 5546 C CA . ASP A 1 705 ? -4.611 28.940 9.482 1.00 72.44 705 ASP A CA 1
ATOM 5547 C C . ASP A 1 705 ? -5.292 27.550 9.361 1.00 72.44 705 ASP A C 1
ATOM 5549 O O . ASP A 1 705 ? -6.083 27.305 8.439 1.00 72.44 705 ASP A O 1
ATOM 5553 N N . VAL A 1 706 ? -4.997 26.611 10.268 1.00 68.69 706 VAL A N 1
ATOM 5554 C CA . VAL A 1 706 ? -5.491 25.223 10.209 1.00 68.69 706 VAL A CA 1
ATOM 5555 C C . VAL A 1 706 ? -6.899 25.090 10.789 1.00 68.69 706 VAL A C 1
ATOM 5557 O O . VAL A 1 706 ? -7.709 24.324 10.248 1.00 68.69 706 VAL A O 1
ATOM 5560 N N . LEU A 1 707 ? -7.197 25.830 11.857 1.00 79.88 707 LEU A N 1
ATOM 5561 C CA . LEU A 1 707 ? -8.430 25.718 12.634 1.00 79.88 707 LEU A CA 1
ATOM 5562 C C . LEU A 1 707 ? -9.341 26.933 12.436 1.00 79.88 707 LEU A C 1
ATOM 5564 O O . LEU A 1 707 ? -8.887 28.072 12.399 1.00 79.88 707 LEU A O 1
ATOM 5568 N N . ASP A 1 708 ? -10.644 26.662 12.345 1.00 81.00 708 ASP A N 1
ATOM 5569 C CA . ASP A 1 708 ? -11.710 27.674 12.341 1.00 81.00 708 ASP A CA 1
ATOM 5570 C C . ASP A 1 708 ? -12.432 27.762 13.693 1.00 81.00 708 ASP A C 1
ATOM 5572 O O . ASP A 1 708 ? -13.073 28.769 13.986 1.00 81.00 708 ASP A O 1
ATOM 5576 N N . VAL A 1 709 ? -12.431 26.667 14.455 1.00 86.00 709 VAL A N 1
ATOM 5577 C CA . VAL A 1 709 ? -12.996 26.569 15.805 1.00 86.00 709 VAL A CA 1
ATOM 5578 C C . VAL A 1 709 ? -12.058 25.678 16.596 1.00 86.00 709 VAL A C 1
ATOM 5580 O O . VAL A 1 709 ? -11.761 24.566 16.159 1.00 86.00 709 VAL A O 1
ATOM 5583 N N . ASP A 1 710 ? -11.619 26.177 17.738 1.00 89.38 710 ASP A N 1
ATOM 5584 C CA . ASP A 1 710 ? -11.005 25.397 18.801 1.00 89.38 710 ASP A CA 1
ATOM 5585 C C . ASP A 1 710 ? -11.463 26.016 20.115 1.00 89.38 710 ASP A C 1
ATOM 5587 O O . ASP A 1 710 ? -11.008 27.088 20.506 1.00 89.38 710 ASP A O 1
ATOM 5591 N N . GLU A 1 711 ? -12.488 25.433 20.711 1.00 92.25 711 GLU A N 1
ATOM 5592 C CA . GLU A 1 711 ? -13.089 25.958 21.927 1.00 92.25 711 GLU A CA 1
ATOM 5593 C C . GLU A 1 711 ? -13.516 24.819 22.829 1.00 92.25 711 GLU A C 1
ATOM 5595 O O . GLU A 1 711 ? -13.778 23.702 22.384 1.00 92.25 711 GLU A O 1
ATOM 5600 N N . GLY A 1 712 ? -13.601 25.100 24.113 1.00 91.88 712 GLY A N 1
ATOM 5601 C CA . GLY A 1 712 ? -13.896 24.069 25.077 1.00 91.88 712 GLY A CA 1
ATOM 5602 C C . GLY A 1 712 ? -13.860 24.595 26.488 1.00 91.88 712 GLY A C 1
ATOM 5603 O O . GLY A 1 712 ? -13.710 25.794 26.743 1.00 91.88 712 GLY A O 1
ATOM 5604 N N . TYR A 1 713 ? -14.005 23.668 27.420 1.00 91.56 713 TYR A N 1
ATOM 5605 C CA . TYR A 1 713 ? -13.789 23.974 28.816 1.00 91.56 713 TYR A CA 1
ATOM 5606 C C . TYR A 1 713 ? -13.244 22.774 29.574 1.00 91.56 713 TYR A C 1
ATOM 5608 O O . TYR A 1 713 ? -13.504 21.619 29.236 1.00 91.56 713 TYR A O 1
ATOM 5616 N N . LEU A 1 714 ? -12.528 23.093 30.643 1.00 90.81 714 LEU A N 1
ATOM 5617 C CA . LEU A 1 714 ? -12.182 22.185 31.715 1.00 90.81 714 LEU A CA 1
ATOM 5618 C C . LEU A 1 714 ? -12.970 22.625 32.943 1.00 90.81 714 LEU A C 1
ATOM 5620 O O . LEU A 1 714 ? -12.964 23.805 33.293 1.00 90.81 714 LEU A O 1
ATOM 5624 N N . LEU A 1 715 ? -13.664 21.701 33.588 1.00 91.25 715 LEU A N 1
ATOM 5625 C CA . LEU A 1 715 ? -14.428 21.953 34.803 1.00 91.25 715 LEU A CA 1
ATOM 5626 C C . LEU A 1 715 ? -14.000 20.946 35.858 1.00 91.25 715 LEU A C 1
ATOM 5628 O O . LEU A 1 715 ? -14.263 19.760 35.699 1.00 91.25 715 LEU A O 1
ATOM 5632 N N . ALA A 1 716 ? -13.400 21.421 36.943 1.00 91.69 716 ALA A N 1
ATOM 5633 C CA . ALA A 1 716 ? -13.188 20.626 38.139 1.00 91.69 716 ALA A CA 1
ATOM 5634 C C . ALA A 1 716 ? -14.205 21.025 39.208 1.00 91.69 716 ALA A C 1
ATOM 5636 O O . ALA A 1 716 ? -14.433 22.215 39.442 1.00 91.69 716 ALA A O 1
ATOM 5637 N N . ARG A 1 717 ? -14.813 20.045 39.871 1.00 90.81 717 ARG A N 1
ATOM 5638 C CA . ARG A 1 717 ? -15.796 20.288 40.928 1.00 90.81 717 ARG A CA 1
ATOM 5639 C C . ARG A 1 717 ? -15.618 19.312 42.076 1.00 90.81 717 ARG A C 1
ATOM 5641 O O . ARG A 1 717 ? -15.435 18.115 41.856 1.00 90.81 717 ARG A O 1
ATOM 5648 N N . THR A 1 718 ? -15.702 19.820 43.300 1.00 89.19 718 THR A N 1
ATOM 5649 C CA . THR A 1 718 ? -15.645 18.997 44.505 1.00 89.19 718 THR A CA 1
ATOM 5650 C C . THR A 1 718 ? -16.848 18.062 44.534 1.00 89.19 718 THR A C 1
ATOM 5652 O O . THR A 1 718 ? -18.003 18.499 44.526 1.00 89.19 718 THR A O 1
ATOM 5655 N N . LEU A 1 719 ? -16.573 16.762 44.581 1.00 81.56 719 LEU A N 1
ATOM 5656 C CA . LEU A 1 719 ? -17.592 15.730 44.714 1.00 81.56 719 LEU A CA 1
ATOM 5657 C C . LEU A 1 719 ? -17.893 15.461 46.193 1.00 81.56 719 LEU A C 1
ATOM 5659 O O . LEU A 1 719 ? -19.047 15.539 46.614 1.00 81.56 719 LEU A O 1
ATOM 5663 N N . ALA A 1 720 ? -16.835 15.197 46.958 1.00 79.00 720 ALA A N 1
ATOM 5664 C CA . ALA A 1 720 ? -16.816 14.912 48.390 1.00 79.00 720 ALA A CA 1
ATOM 5665 C C . ALA A 1 720 ? -15.469 15.399 48.974 1.00 79.00 720 ALA A C 1
ATOM 5667 O O . ALA A 1 720 ? -14.575 15.740 48.197 1.00 79.00 720 ALA A O 1
ATOM 5668 N N . PRO A 1 721 ? -15.288 15.471 50.307 1.00 79.75 721 PRO A N 1
ATOM 5669 C CA . PRO A 1 721 ? -13.986 15.801 50.892 1.00 79.75 721 PRO A CA 1
ATOM 5670 C C . PRO A 1 721 ? -12.890 14.865 50.364 1.00 79.75 721 PRO A C 1
ATOM 5672 O O . PRO A 1 721 ? -13.071 13.650 50.389 1.00 79.75 721 PRO A O 1
ATOM 5675 N N . GLY A 1 722 ? -11.783 15.421 49.869 1.00 78.62 722 GLY A N 1
ATOM 5676 C CA . GLY A 1 722 ? -10.698 14.656 49.258 1.00 78.62 722 GLY A CA 1
ATOM 5677 C C . GLY A 1 722 ? -10.976 14.160 47.840 1.00 78.62 722 GLY A C 1
ATOM 5678 O O . GLY A 1 722 ? -10.160 13.413 47.324 1.00 78.62 722 GLY A O 1
ATOM 5679 N N . LYS A 1 723 ? -12.098 14.534 47.201 1.00 80.12 723 LYS A N 1
ATOM 5680 C CA . LYS A 1 723 ? -12.493 13.993 45.888 1.00 80.12 723 LYS A CA 1
ATOM 5681 C C . LYS A 1 723 ? -13.007 15.042 44.923 1.00 80.12 723 LYS A C 1
ATOM 5683 O O . LYS A 1 723 ? -13.939 15.795 45.225 1.00 80.12 723 LYS A O 1
ATOM 5688 N N . THR A 1 724 ? -12.490 14.996 43.703 1.00 85.44 724 THR A N 1
ATOM 5689 C CA . THR A 1 724 ? -12.795 15.977 42.660 1.00 85.44 724 THR A CA 1
ATOM 5690 C C . THR A 1 724 ? -13.171 15.286 41.361 1.00 85.44 724 THR A C 1
ATOM 5692 O O . THR A 1 724 ? -12.475 14.385 40.911 1.00 85.44 724 THR A O 1
ATOM 5695 N N . VAL A 1 725 ? -14.263 15.712 40.727 1.00 85.94 725 VAL A N 1
ATOM 5696 C CA . VAL A 1 725 ? -14.558 15.317 39.345 1.00 85.94 725 VAL A CA 1
ATOM 5697 C C . VAL A 1 725 ? -13.982 16.357 38.397 1.00 85.94 725 VAL A C 1
ATOM 5699 O O . VAL A 1 725 ? -14.119 17.554 38.648 1.00 85.94 725 VAL A O 1
ATOM 5702 N N . VAL A 1 726 ? -13.370 15.913 37.305 1.00 86.75 726 VAL A N 1
ATOM 5703 C CA . VAL A 1 726 ? -12.918 16.777 36.213 1.00 86.75 726 VAL A CA 1
ATOM 5704 C C . VAL A 1 726 ? -13.658 16.382 34.945 1.00 86.75 726 VAL A C 1
ATOM 5706 O O . VAL A 1 726 ? -13.716 15.207 34.592 1.00 86.75 726 VAL A O 1
ATOM 5709 N N . VAL A 1 727 ? -14.236 17.371 34.270 1.00 86.38 727 VAL A N 1
ATOM 5710 C CA . VAL A 1 727 ? -14.930 17.236 32.990 1.00 86.38 727 VAL A CA 1
ATOM 5711 C C . VAL A 1 727 ? -14.222 18.093 31.958 1.00 86.38 727 VAL A C 1
ATOM 5713 O O . VAL A 1 727 ? -13.916 19.260 32.200 1.00 86.38 727 VAL A O 1
ATOM 5716 N N . LEU A 1 728 ? -14.014 17.509 30.790 1.00 85.62 728 LEU A N 1
ATOM 5717 C CA . LEU A 1 728 ? -13.412 18.128 29.629 1.00 85.62 728 LEU A CA 1
ATOM 5718 C C . LEU A 1 728 ? -14.413 18.124 28.494 1.00 85.62 728 LEU A C 1
ATOM 5720 O O . LEU A 1 728 ? -15.019 17.094 28.205 1.00 85.62 728 LEU A O 1
ATOM 5724 N N . GLU A 1 729 ? -14.533 19.248 27.810 1.00 87.25 729 GLU A N 1
ATOM 5725 C CA . GLU A 1 729 ? -15.221 19.328 26.531 1.00 87.25 729 GLU A CA 1
ATOM 5726 C C . GLU A 1 729 ? -14.336 20.069 25.540 1.00 87.25 729 GLU A C 1
ATOM 5728 O O . GLU A 1 729 ? -13.773 21.118 25.862 1.00 87.25 729 GLU A O 1
ATOM 5733 N N . LYS A 1 730 ? -14.231 19.529 24.326 1.00 87.69 730 LYS A N 1
ATOM 5734 C CA . LYS A 1 730 ? -13.532 20.171 23.216 1.00 87.69 730 LYS A CA 1
ATOM 5735 C C . LYS A 1 730 ? -14.398 20.136 21.969 1.00 87.69 730 LYS A C 1
ATOM 5737 O O . LYS A 1 730 ? -14.957 19.102 21.598 1.00 87.69 730 LYS A O 1
ATOM 5742 N N . ARG A 1 731 ? -14.471 21.284 21.306 1.00 89.00 731 ARG A N 1
ATOM 5743 C CA . ARG A 1 731 ? -15.111 21.504 20.016 1.00 89.00 731 ARG A CA 1
ATOM 5744 C C . ARG A 1 731 ? -14.058 21.969 19.031 1.00 89.00 731 ARG A C 1
ATOM 5746 O O . ARG A 1 731 ? -13.413 22.994 19.227 1.00 89.00 731 ARG A O 1
ATOM 5753 N N . LEU A 1 732 ? -13.913 21.225 17.945 1.00 86.44 732 LEU A N 1
ATOM 5754 C CA . LEU A 1 732 ? -12.854 21.438 16.974 1.00 86.44 732 LEU A CA 1
ATOM 5755 C C . LEU A 1 732 ? -13.427 21.477 15.559 1.00 86.44 732 LEU A C 1
ATOM 5757 O O . LEU A 1 732 ? -14.137 20.566 15.136 1.00 86.44 732 LEU A O 1
ATOM 5761 N N . ARG A 1 733 ? -13.084 22.505 14.783 1.00 85.94 733 ARG A N 1
ATOM 5762 C CA . ARG A 1 733 ? -13.379 22.575 13.347 1.00 85.94 733 ARG A CA 1
ATOM 5763 C C . ARG A 1 733 ? -12.107 22.826 12.563 1.00 85.94 733 ARG A C 1
ATOM 5765 O O . ARG A 1 733 ? -11.557 23.925 12.567 1.00 85.94 733 ARG A O 1
ATOM 5772 N N . VAL A 1 734 ? -11.703 21.806 11.818 1.00 73.62 734 VAL A N 1
ATOM 5773 C CA . VAL A 1 734 ? -10.546 21.858 10.924 1.00 73.62 734 VAL A CA 1
ATOM 5774 C C . VAL A 1 734 ? -10.940 22.506 9.597 1.00 73.62 734 VAL A C 1
ATOM 5776 O O . VAL A 1 734 ? -11.873 22.051 8.929 1.00 73.62 734 VAL A O 1
ATOM 5779 N N . TYR A 1 735 ? -10.223 23.558 9.203 1.00 64.06 735 TYR A N 1
ATOM 5780 C CA . TYR A 1 735 ? -10.526 24.368 8.023 1.00 64.06 735 TYR A CA 1
ATOM 5781 C C . TYR A 1 735 ? -9.648 24.033 6.814 1.00 64.06 735 TYR A C 1
ATOM 5783 O O . TYR A 1 735 ? -10.167 23.685 5.748 1.00 64.06 735 TYR A O 1
ATOM 5791 N N . ARG A 1 736 ? -8.317 24.114 6.961 1.00 57.44 736 ARG A N 1
ATOM 5792 C CA . ARG A 1 736 ? -7.351 23.993 5.844 1.00 57.44 736 ARG A CA 1
ATOM 5793 C C . ARG A 1 736 ? -6.420 22.789 5.913 1.00 57.44 736 ARG A C 1
ATOM 5795 O O . ARG A 1 736 ? -5.601 22.628 5.013 1.00 57.44 736 ARG A O 1
ATOM 5802 N N . ASN A 1 737 ? -6.586 21.906 6.895 1.00 54.50 737 ASN A N 1
ATOM 5803 C CA . ASN A 1 737 ? -5.784 20.690 7.007 1.00 54.50 737 ASN A CA 1
ATOM 5804 C C . ASN A 1 737 ? -6.609 19.439 6.633 1.00 54.50 737 ASN A C 1
ATOM 5806 O O . ASN A 1 737 ? -7.333 18.893 7.470 1.00 54.50 737 ASN A O 1
ATOM 5810 N N . PRO A 1 738 ? -6.555 18.981 5.364 1.00 49.75 738 PRO A N 1
ATOM 5811 C CA . PRO A 1 738 ? -7.338 17.836 4.905 1.00 49.75 738 PRO A CA 1
ATOM 5812 C C . PRO A 1 738 ? -6.925 16.526 5.585 1.00 49.75 738 PRO A C 1
ATOM 5814 O O . PRO A 1 738 ? -7.764 15.638 5.713 1.00 49.75 738 PRO A O 1
ATOM 5817 N N . THR A 1 739 ? -5.678 16.414 6.042 1.00 49.97 739 THR A N 1
ATOM 5818 C CA . THR A 1 739 ? -5.151 15.246 6.755 1.00 49.97 739 THR A CA 1
ATOM 5819 C C . THR A 1 739 ? -5.778 15.128 8.132 1.00 49.97 739 THR A C 1
ATOM 5821 O O . THR A 1 739 ? -6.428 14.127 8.422 1.00 49.97 739 THR A O 1
ATOM 5824 N N . LEU A 1 740 ? -5.669 16.181 8.942 1.00 55.78 740 LEU A N 1
ATOM 5825 C CA . LEU A 1 740 ? -6.243 16.225 10.283 1.00 55.78 740 LEU A CA 1
ATOM 5826 C C . LEU A 1 740 ? -7.767 16.050 10.244 1.00 55.78 740 LEU A C 1
ATOM 5828 O O . LEU A 1 740 ? -8.333 15.279 11.014 1.00 55.78 740 LEU A O 1
ATOM 5832 N N . TYR A 1 741 ? -8.427 16.698 9.279 1.00 58.06 741 TYR A N 1
ATOM 5833 C CA . TYR A 1 741 ? -9.858 16.513 9.041 1.00 58.06 741 TYR A CA 1
ATOM 5834 C C . TYR A 1 741 ? -10.215 15.058 8.694 1.00 58.06 741 TYR A C 1
ATOM 5836 O O . TYR A 1 741 ? -11.254 14.561 9.120 1.00 58.06 741 TYR A O 1
ATOM 5844 N N . THR A 1 742 ? -9.378 14.368 7.914 1.00 49.41 742 THR A N 1
ATOM 5845 C CA . THR A 1 742 ? -9.611 12.967 7.531 1.00 49.41 742 THR A CA 1
ATOM 5846 C C . THR A 1 742 ? -9.376 12.024 8.707 1.00 49.41 742 THR A C 1
ATOM 5848 O O . THR A 1 742 ? -10.194 11.135 8.917 1.00 49.41 742 THR A O 1
ATOM 5851 N N . LEU A 1 743 ? -8.330 12.245 9.508 1.00 52.81 743 LEU A N 1
ATOM 5852 C CA . LEU A 1 743 ? -8.036 11.456 10.710 1.00 52.81 743 LEU A CA 1
ATOM 5853 C C . LEU A 1 743 ? -9.193 11.504 11.717 1.00 52.81 743 LEU A C 1
ATOM 5855 O O . LEU A 1 743 ? -9.745 10.460 12.057 1.00 52.81 743 LEU A O 1
ATOM 5859 N N . LEU A 1 744 ? -9.633 12.710 12.096 1.00 55.22 744 LEU A N 1
ATOM 5860 C CA . LEU A 1 744 ? -10.756 12.909 13.024 1.00 55.22 744 LEU A CA 1
ATOM 5861 C C . LEU A 1 744 ? -12.078 12.351 12.480 1.00 55.22 744 LEU A C 1
ATOM 5863 O O . LEU A 1 744 ? -12.953 11.947 13.235 1.00 55.22 744 LEU A O 1
ATOM 5867 N N . ARG A 1 745 ? -12.244 12.309 11.155 1.00 51.62 745 ARG A N 1
ATOM 5868 C CA . ARG A 1 745 ? -13.459 11.784 10.522 1.00 51.62 745 ARG A CA 1
ATOM 5869 C C . ARG A 1 745 ? -13.469 10.264 10.371 1.00 51.62 745 ARG A C 1
ATOM 5871 O O . ARG A 1 745 ? -14.546 9.674 10.381 1.00 51.62 745 ARG A O 1
ATOM 5878 N N . CYS A 1 746 ? -12.311 9.639 10.177 1.00 42.50 746 CYS A N 1
ATOM 5879 C CA . CYS A 1 746 ? -12.182 8.182 10.110 1.00 42.50 746 CYS A CA 1
ATOM 5880 C C . CYS A 1 746 ? -12.278 7.527 11.494 1.00 42.50 746 CYS A C 1
ATOM 5882 O O . CYS A 1 746 ? -12.553 6.333 11.572 1.00 42.50 746 CYS A O 1
ATOM 5884 N N . ASN A 1 747 ? -12.077 8.308 12.557 1.00 50.19 747 ASN A N 1
ATOM 5885 C CA . ASN A 1 747 ? -12.246 7.892 13.939 1.00 50.19 747 ASN A CA 1
ATOM 5886 C C . ASN A 1 747 ? -12.948 9.012 14.740 1.00 50.19 747 ASN A C 1
ATOM 5888 O O . ASN A 1 747 ? -12.261 9.780 15.417 1.00 50.19 747 ASN A O 1
ATOM 5892 N N . PRO A 1 748 ? -14.284 9.161 14.624 1.00 48.66 748 PRO A N 1
ATOM 5893 C CA . PRO A 1 748 ? -15.028 10.232 15.297 1.00 48.66 748 PRO A CA 1
ATOM 5894 C C . PRO A 1 748 ? -14.901 10.181 16.826 1.00 48.66 748 PRO A C 1
ATOM 5896 O O . PRO A 1 748 ? -14.870 11.236 17.456 1.00 48.66 748 PRO A O 1
ATOM 5899 N N . ASP A 1 749 ? -14.716 8.988 17.395 1.00 53.97 749 ASP A N 1
ATOM 5900 C CA . ASP A 1 749 ? -14.490 8.780 18.831 1.00 53.97 749 ASP A CA 1
ATOM 5901 C C . ASP A 1 749 ? -13.019 8.985 19.224 1.00 53.97 749 ASP A C 1
ATOM 5903 O O . ASP A 1 749 ? -12.679 9.049 20.402 1.00 53.97 749 ASP A O 1
ATOM 5907 N N . GLY A 1 750 ? -12.126 9.148 18.242 1.00 57.22 750 GLY A N 1
ATOM 5908 C CA . GLY A 1 750 ? -10.697 9.353 18.460 1.00 57.22 750 GLY A CA 1
ATOM 5909 C C . GLY A 1 750 ? -10.392 10.615 19.265 1.00 57.22 750 GLY A C 1
ATOM 5910 O O . GLY A 1 750 ? -9.474 10.601 20.079 1.00 57.22 750 GLY A O 1
ATOM 5911 N N . LEU A 1 751 ? -11.187 11.680 19.099 1.00 68.06 751 LEU A N 1
ATOM 5912 C CA . LEU A 1 751 ? -11.043 12.892 19.908 1.00 68.06 751 LEU A CA 1
ATOM 5913 C C . LEU A 1 751 ? -11.469 12.645 21.365 1.00 68.06 751 LEU A C 1
ATOM 5915 O O . LEU A 1 751 ? -10.777 13.089 22.276 1.00 68.06 751 LEU A O 1
ATOM 5919 N N . SER A 1 752 ? -12.554 11.897 21.591 1.00 68.56 752 SER A N 1
ATOM 5920 C CA . SER A 1 752 ? -13.000 11.504 22.935 1.00 68.56 752 SER A CA 1
ATOM 5921 C C . SER A 1 752 ? -11.969 10.614 23.618 1.00 68.56 752 SER A C 1
ATOM 5923 O O . SER A 1 752 ? -11.574 10.916 24.738 1.00 68.56 752 SER A O 1
ATOM 5925 N N . PHE A 1 753 ? -11.451 9.601 22.913 1.00 59.88 753 PHE A N 1
ATOM 5926 C CA . PHE A 1 753 ? -10.386 8.718 23.393 1.00 59.88 753 PHE A CA 1
ATOM 5927 C C . PHE A 1 753 ? -9.139 9.494 23.836 1.00 59.88 753 PHE A C 1
ATOM 5929 O O . PHE A 1 753 ? -8.536 9.176 24.856 1.00 59.88 753 PHE A O 1
ATOM 5936 N N . MET A 1 754 ? -8.749 10.538 23.104 1.00 66.94 754 MET A N 1
ATOM 5937 C CA . MET A 1 754 ? -7.609 11.362 23.504 1.00 66.94 754 MET A CA 1
ATOM 5938 C C . MET A 1 754 ? -7.864 12.176 24.771 1.00 66.94 754 MET A C 1
ATOM 5940 O O . MET A 1 754 ? -6.983 12.247 25.621 1.00 66.94 754 MET A O 1
ATOM 5944 N N . LEU A 1 755 ? -9.038 12.807 24.901 1.00 73.94 755 LEU A N 1
ATOM 5945 C CA . LEU A 1 755 ? -9.393 13.551 26.119 1.00 73.94 755 LEU A CA 1
ATOM 5946 C C . LEU A 1 755 ? -9.439 12.613 27.334 1.00 73.94 755 LEU A C 1
ATOM 5948 O O . LEU A 1 755 ? -9.007 12.965 28.428 1.00 73.94 755 LEU A O 1
ATOM 5952 N N . ALA A 1 756 ? -9.928 11.400 27.104 1.00 68.31 756 ALA A N 1
ATOM 5953 C CA . ALA A 1 756 ? -9.936 10.282 28.030 1.00 68.31 756 ALA A CA 1
ATOM 5954 C C . ALA A 1 756 ? -8.521 9.887 28.495 1.00 68.31 756 ALA A C 1
ATOM 5956 O O . ALA A 1 756 ? -8.255 9.815 29.695 1.00 68.31 756 ALA A O 1
ATOM 5957 N N . GLN A 1 757 ? -7.605 9.677 27.547 1.00 62.12 757 GLN A N 1
ATOM 5958 C CA . GLN A 1 757 ? -6.205 9.362 27.829 1.00 62.12 757 GLN A CA 1
ATOM 5959 C C . GLN A 1 757 ? -5.494 10.517 28.547 1.00 62.12 757 GLN A C 1
ATOM 5961 O O . GLN A 1 757 ? -4.685 10.282 29.435 1.00 62.12 757 GLN A O 1
ATOM 5966 N N . TRP A 1 758 ? -5.840 11.763 28.227 1.00 73.31 758 TRP A N 1
ATOM 5967 C CA . TRP A 1 758 ? -5.306 12.924 28.929 1.00 73.31 758 TRP A CA 1
ATOM 5968 C C . TRP A 1 758 ? -5.687 12.928 30.416 1.00 73.31 758 TRP A C 1
ATOM 5970 O O . TRP A 1 758 ? -4.802 13.067 31.257 1.00 73.31 758 TRP A O 1
ATOM 5980 N N . LEU A 1 759 ? -6.965 12.742 30.770 1.00 73.88 759 LEU A N 1
ATOM 5981 C CA . LEU A 1 759 ? -7.357 12.674 32.188 1.00 73.88 759 LEU A CA 1
ATOM 5982 C C . LEU A 1 759 ? -6.622 11.558 32.930 1.00 73.88 759 LEU A C 1
ATOM 5984 O O . LEU A 1 759 ? -6.315 11.713 34.111 1.00 73.88 759 LEU A O 1
ATOM 5988 N N . GLN A 1 760 ? -6.316 10.467 32.227 1.00 68.38 760 GLN A N 1
ATOM 5989 C CA . GLN A 1 760 ? -5.510 9.385 32.766 1.00 68.38 760 GLN A CA 1
ATOM 5990 C C . GLN A 1 760 ? -4.058 9.806 33.013 1.00 68.38 760 GLN A C 1
ATOM 5992 O O . GLN A 1 760 ? -3.559 9.634 34.122 1.00 68.38 760 GLN A O 1
ATOM 5997 N N . ASP A 1 761 ? -3.396 10.397 32.021 1.00 65.75 761 ASP A N 1
ATOM 5998 C CA . ASP A 1 761 ? -2.008 10.849 32.148 1.00 65.75 761 ASP A CA 1
ATOM 5999 C C . ASP A 1 761 ? -1.861 11.917 33.244 1.00 65.75 761 ASP A C 1
ATOM 6001 O O . ASP A 1 761 ? -0.952 11.828 34.064 1.00 65.75 761 ASP A O 1
ATOM 6005 N N . ALA A 1 762 ? -2.792 12.875 33.320 1.00 70.56 762 ALA A N 1
ATOM 6006 C CA . ALA A 1 762 ? -2.782 13.937 34.327 1.00 70.56 762 ALA A CA 1
ATOM 6007 C C . ALA A 1 762 ? -2.958 13.411 35.762 1.00 70.56 762 ALA A C 1
ATOM 6009 O O . ALA A 1 762 ? -2.418 13.980 36.714 1.00 70.56 762 ALA A O 1
ATOM 6010 N N . ALA A 1 763 ? -3.694 12.309 35.933 1.00 66.31 763 ALA A N 1
ATOM 6011 C CA . ALA A 1 763 ? -3.790 11.632 37.221 1.00 66.31 763 ALA A CA 1
ATOM 6012 C C . ALA A 1 763 ? -2.467 10.957 37.614 1.00 66.31 763 ALA A C 1
ATOM 6014 O O . ALA A 1 763 ? -2.120 10.936 38.794 1.00 66.31 763 ALA A O 1
ATOM 6015 N N . LEU A 1 764 ? -1.711 10.446 36.636 1.00 60.62 764 LEU A N 1
ATOM 6016 C CA . LEU A 1 764 ? -0.426 9.775 36.851 1.00 60.62 764 LEU A CA 1
ATOM 6017 C C . LEU A 1 764 ? 0.728 10.758 37.100 1.00 60.62 764 LEU A C 1
ATOM 6019 O O . LEU A 1 764 ? 1.632 10.457 37.877 1.00 60.62 764 LEU A O 1
ATOM 6023 N N . THR A 1 765 ? 0.714 11.929 36.461 1.00 58.78 765 THR A N 1
ATOM 6024 C CA . THR A 1 765 ? 1.775 12.948 36.572 1.00 58.78 765 THR A CA 1
ATOM 6025 C C . THR A 1 765 ? 1.607 13.898 37.755 1.00 58.78 765 THR A C 1
ATOM 6027 O O . THR A 1 765 ? 2.449 14.778 37.952 1.00 58.78 765 THR A O 1
ATOM 6030 N N . HIS A 1 766 ? 0.563 13.724 38.574 1.00 58.84 766 HIS A N 1
ATOM 6031 C CA . HIS A 1 766 ? 0.281 14.603 39.701 1.00 58.84 766 HIS A CA 1
ATOM 6032 C C . HIS A 1 766 ? 1.526 14.790 40.606 1.00 58.84 766 HIS A C 1
ATOM 6034 O O . HIS A 1 766 ? 2.034 13.811 41.165 1.00 58.84 766 HIS A O 1
ATOM 6040 N N . PRO A 1 767 ? 1.998 16.033 40.840 1.00 47.56 767 PRO A N 1
ATOM 6041 C CA . PRO A 1 767 ? 3.235 16.314 41.583 1.00 47.56 767 PRO A CA 1
ATOM 6042 C C . PRO A 1 767 ? 3.280 15.788 43.031 1.00 47.56 767 PRO A C 1
ATOM 6044 O O . PRO A 1 767 ? 4.341 15.772 43.650 1.00 47.56 767 PRO A O 1
ATOM 6047 N N . GLY A 1 768 ? 2.143 15.363 43.589 1.00 46.28 768 GLY A N 1
ATOM 6048 C CA . GLY A 1 768 ? 2.042 14.744 44.917 1.00 46.28 768 GLY A CA 1
ATOM 6049 C C . GLY A 1 768 ? 2.210 13.216 44.956 1.00 46.28 768 GLY A C 1
ATOM 6050 O O . GLY A 1 768 ? 2.308 12.665 46.046 1.00 46.28 768 GLY A O 1
ATOM 6051 N N . GLY A 1 769 ? 2.248 12.525 43.808 1.00 38.28 769 GLY A N 1
ATOM 6052 C CA . GLY A 1 769 ? 2.286 11.054 43.735 1.00 38.28 769 GLY A CA 1
ATOM 6053 C C . GLY A 1 769 ? 3.672 10.424 43.926 1.00 38.28 769 GLY A C 1
ATOM 6054 O O . GLY A 1 769 ? 3.779 9.247 44.251 1.00 38.28 769 GLY A O 1
ATOM 6055 N N . ALA A 1 770 ? 4.754 11.200 43.810 1.00 32.09 770 ALA A N 1
ATOM 6056 C CA . ALA A 1 770 ? 6.119 10.700 44.015 1.00 32.09 770 ALA A CA 1
ATOM 6057 C C . ALA A 1 770 ? 6.502 10.504 45.503 1.00 32.09 770 ALA A C 1
ATOM 6059 O O . ALA A 1 770 ? 7.667 10.254 45.812 1.00 32.09 770 ALA A O 1
ATOM 6060 N N . GLN A 1 771 ? 5.549 10.619 46.437 1.00 29.41 771 GLN A N 1
ATOM 6061 C CA . GLN A 1 771 ? 5.763 10.396 47.871 1.00 29.41 771 GLN A CA 1
ATOM 6062 C C . GLN A 1 771 ? 4.765 9.402 48.485 1.00 29.41 771 GLN A C 1
ATOM 6064 O O . GLN A 1 771 ? 4.195 9.663 49.539 1.00 29.41 771 GLN A O 1
ATOM 6069 N N . SER A 1 772 ? 4.596 8.221 47.893 1.00 27.55 772 SER A N 1
ATOM 6070 C CA . SER A 1 772 ? 4.252 7.030 48.685 1.00 27.55 772 SER A CA 1
ATOM 6071 C C . SER A 1 772 ? 4.648 5.748 47.953 1.00 27.55 772 SER A C 1
ATOM 6073 O O . SER A 1 772 ? 3.881 5.248 47.138 1.00 27.55 772 SER A O 1
ATOM 6075 N N . SER A 1 773 ? 5.861 5.285 48.281 1.00 27.52 773 SER A N 1
ATOM 6076 C CA . SER A 1 773 ? 6.394 3.906 48.233 1.00 27.52 773 SER A CA 1
ATOM 6077 C C . SER A 1 773 ? 6.041 2.998 47.057 1.00 27.52 773 SER A C 1
ATOM 6079 O O . SER A 1 773 ? 4.896 2.491 47.044 1.00 27.52 773 SER A O 1
#

pLDDT: mean 70.67, std 19.77, range [25.77, 97.5]

Foldseek 3Di:
DPDAFLQCCQQPALNAAKKKWAKAKAFAAPVCLVPDPFDPVLSVLSVVRNVLRPDDDGWMKMKHWAKDPPPDNIKIWMWIFIDDPNATQKIKIKIWDADPNRFKIWIWMWMAGGHPPGDIDIKTWMWGGDDSNFWIWIWIDDSNFTKIKIWGQDPVSFWIWMWIDTPTMIMIIIIGGPAAGQDPPPVLNVLLVLLLVLLVVLVVVLQVCLQVVQLVNLQSPLLSVLSNLLSRCLVVLPAPCSVLVSQLSVQLSVLVVQQVVCAVVPRHAPLSNLLRVVSVVLLDFSVLNNVLSLLCSLLQRNLVSCLVSDQADPVGHGSVVVLVSSLVSVLVSVVVSLVCCCVAWFVVSVVVCVVCDCPVSLLVSLVSVVSNVVSPVLSLQCNQPQRNVVSNVVSSVLSNVVSVVSVDDPDDDDPVVVVVSVVSSVRTDRDDDCPVVVVVVVVVPDPDDDDDDDPVVVVVVVPPPPPPPPPPPVVVVVVVVVVPDDDDPDDDDPVVLVSLVVSPPDPPVLVCLLVVCVVPVLCLLVQLLVLLSGDPPSSVSSCVSSVFDSQLNVLSVQLLVLVLCCLVPNCVVSLVSNLVSLVSNVVRVRQLLNWSWDLDNVPAFQDPVVRKGKAKIKGKHQAAPVLCVLCQDQCNVCVQFVQWVDKDWDDDPDDQKTKMWTWGQLPCVSNVDDGDIWIFIKIWHWDDDDFKIKIWIWTPDGPVLFWPTWTWMWMWGHSDHSMIMIMIMIMTHTDPDVSVSVVCRSPSSSNNVSVSVSVVVNSVSRPPPVPDD